Protein AF-0000000075639216 (afdb_homodimer)

InterPro domains:
  IPR004006 DhaK domain [PF02733] (11-321)
  IPR004006 DhaK domain [PS51481] (1-324)
  IPR004007 DhaL domain [PF02734] (394-577)
  IPR004007 DhaL domain [PS51480] (367-579)
  IPR004007 DhaL domain [SM01120] (393-579)
  IPR036117 DhaL domain superfamily [G3DSA:1.25.40.340] (364-582)
  IPR036117 DhaL domain superfamily [SSF101473] (355-580)
  IPR050861 Dihydroxyacetone Kinase (DAK) [PTHR28629] (5-580)

Structure (mmCIF, N/CA/C/O backbone):
data_AF-0000000075639216-model_v1
#
loop_
_entity.id
_entity.type
_entity.pdbx_description
1 polymer 'Triokinase/FMN cyclase'
#
loop_
_atom_site.group_PDB
_atom_site.id
_atom_site.type_symbol
_atom_site.label_atom_id
_atom_site.label_alt_id
_atom_site.label_comp_id
_atom_site.label_asym_id
_atom_site.label_entity_id
_atom_site.label_seq_id
_atom_site.pdbx_PDB_ins_code
_atom_site.Cartn_x
_atom_site.Cartn_y
_atom_site.Cartn_z
_atom_site.occupancy
_atom_site.B_iso_or_equiv
_atom_site.auth_seq_id
_atom_site.auth_comp_id
_atom_site.auth_asym_id
_atom_site.auth_atom_id
_atom_site.pdbx_PDB_model_num
ATOM 1 N N . MET A 1 1 ? -17.875 14.719 1.731 1 38.69 1 MET A N 1
ATOM 2 C CA . MET A 1 1 ? -16.609 14.016 1.899 1 38.69 1 MET A CA 1
ATOM 3 C C . MET A 1 1 ? -16.172 14.016 3.361 1 38.69 1 MET A C 1
ATOM 5 O O . MET A 1 1 ? -15.344 13.203 3.768 1 38.69 1 MET A O 1
ATOM 9 N N . ASN A 1 2 ? -16.75 15.125 4.25 1 48.31 2 ASN A N 1
ATOM 10 C CA . ASN A 1 2 ? -16.375 15.344 5.641 1 48.31 2 ASN A CA 1
ATOM 11 C C . ASN A 1 2 ? -16.734 14.141 6.508 1 48.31 2 ASN A C 1
ATOM 13 O O . ASN A 1 2 ? -15.953 13.727 7.363 1 48.31 2 ASN A O 1
ATOM 17 N N . SER A 1 3 ? -17.906 13.594 6.184 1 55.69 3 SER A N 1
ATOM 18 C CA . SER A 1 3 ? -18.453 12.523 6.996 1 55.69 3 SER A CA 1
ATOM 19 C C . SER A 1 3 ? -17.672 11.227 6.809 1 55.69 3 SER A C 1
ATOM 21 O O . SER A 1 3 ? -17.656 10.375 7.703 1 55.69 3 SER A O 1
ATOM 23 N N . ASN A 1 4 ? -16.703 11.352 5.93 1 82.25 4 ASN A N 1
ATOM 24 C CA . ASN A 1 4 ? -16.031 10.102 5.578 1 82.25 4 ASN A CA 1
ATOM 25 C C . ASN A 1 4 ? -14.742 9.914 6.363 1 82.25 4 ASN A C 1
ATOM 27 O O . ASN A 1 4 ? -14.352 8.781 6.66 1 82.25 4 ASN A O 1
ATOM 31 N N . VAL A 1 5 ? -14.305 11.078 7 1 89.56 5 VAL A N 1
ATOM 32 C CA . VAL A 1 5 ? -13.031 10.945 7.699 1 89.56 5 VAL A CA 1
ATOM 33 C C . VAL A 1 5 ? -13.258 10.305 9.07 1 89.56 5 VAL A C 1
ATOM 35 O O . VAL A 1 5 ? -12.523 9.391 9.461 1 89.56 5 VAL A O 1
ATOM 38 N N . ASN A 1 6 ? -14.336 10.742 9.734 1 90.69 6 ASN A N 1
ATOM 39 C CA . ASN A 1 6 ? -14.664 10.172 11.039 1 90.69 6 ASN A CA 1
ATOM 40 C C . ASN A 1 6 ? -14.945 8.68 10.945 1 90.69 6 ASN A C 1
ATOM 42 O O . ASN A 1 6 ? -14.492 7.902 11.789 1 90.69 6 ASN A O 1
ATOM 46 N N . ILE A 1 7 ? -15.664 8.305 9.953 1 92.69 7 ILE A N 1
ATOM 47 C CA . ILE A 1 7 ? -16 6.902 9.734 1 92.69 7 ILE A CA 1
ATOM 48 C C . ILE A 1 7 ? -14.734 6.109 9.422 1 92.69 7 ILE A C 1
ATOM 50 O O . ILE A 1 7 ? -14.555 4.996 9.922 1 92.69 7 ILE A O 1
ATOM 54 N N . ALA A 1 8 ? -13.898 6.707 8.609 1 94.75 8 ALA A N 1
ATOM 55 C CA . ALA A 1 8 ? -12.641 6.059 8.25 1 94.75 8 ALA A CA 1
ATOM 56 C C . ALA A 1 8 ? -11.773 5.824 9.484 1 94.75 8 ALA A C 1
ATOM 58 O O . ALA A 1 8 ? -11.156 4.766 9.625 1 94.75 8 ALA A O 1
ATOM 59 N N . LEU A 1 9 ? -11.695 6.812 10.344 1 96.56 9 LEU A N 1
ATOM 60 C CA . LEU A 1 9 ? -10.906 6.695 11.562 1 96.56 9 LEU A CA 1
ATOM 61 C C . LEU A 1 9 ? -11.477 5.621 12.484 1 96.56 9 LEU A C 1
ATOM 63 O O . LEU A 1 9 ? -10.727 4.887 13.125 1 96.56 9 LEU A O 1
ATOM 67 N N . SER A 1 10 ? -12.789 5.578 12.531 1 95.44 10 SER A N 1
ATOM 68 C CA . SER A 1 10 ? -13.453 4.539 13.312 1 95.44 10 SER A CA 1
ATOM 69 C C . SER A 1 10 ? -13.086 3.146 12.805 1 95.44 10 SER A C 1
ATOM 71 O O . SER A 1 10 ? -12.82 2.24 13.602 1 95.44 10 SER A O 1
ATOM 73 N N . GLY A 1 11 ? -13.094 3.012 11.508 1 96.25 11 GLY A N 1
ATOM 74 C CA . GLY A 1 11 ? -12.672 1.75 10.922 1 96.25 11 GLY A CA 1
ATOM 75 C C . GLY A 1 11 ? -11.211 1.424 11.195 1 96.25 11 GLY A C 1
ATOM 76 O O . GLY A 1 11 ? -10.875 0.274 11.484 1 96.25 11 GLY A O 1
ATOM 77 N N . PHE A 1 12 ? -10.375 2.42 11.164 1 96.75 12 PHE A N 1
ATOM 78 C CA . PHE A 1 12 ? -8.938 2.268 11.383 1 96.75 12 PHE A CA 1
ATOM 79 C C . PHE A 1 12 ? -8.664 1.716 12.773 1 96.75 12 PHE A C 1
ATOM 81 O O . PHE A 1 12 ? -7.859 0.793 12.93 1 96.75 12 PHE A O 1
ATOM 88 N N . ILE A 1 13 ? -9.289 2.182 13.781 1 95.62 13 ILE A N 1
ATOM 89 C CA . ILE A 1 13 ? -8.984 1.766 15.141 1 95.62 13 ILE A CA 1
ATOM 90 C C . ILE A 1 13 ? -9.539 0.368 15.398 1 95.62 13 ILE A C 1
ATOM 92 O O . ILE A 1 13 ? -9.07 -0.347 16.281 1 95.62 13 ILE A O 1
ATOM 96 N N . ARG A 1 14 ? -10.539 -0.029 14.641 1 94.44 14 ARG A N 1
ATOM 97 C CA . ARG A 1 14 ? -11.078 -1.377 14.789 1 94.44 14 ARG A CA 1
ATOM 98 C C . ARG A 1 14 ? -10.062 -2.426 14.352 1 94.44 14 ARG A C 1
ATOM 100 O O . ARG A 1 14 ? -10.047 -3.541 14.883 1 94.44 14 ARG A O 1
ATOM 107 N N . ALA A 1 15 ? -9.195 -2.029 13.469 1 94.25 15 ALA A N 1
ATOM 108 C CA . ALA A 1 15 ? -8.219 -2.967 12.93 1 94.25 15 ALA A CA 1
ATOM 109 C C . ALA A 1 15 ? -6.891 -2.867 13.68 1 94.25 15 ALA A C 1
ATOM 111 O O . ALA A 1 15 ? -5.98 -3.67 13.453 1 94.25 15 ALA A O 1
ATOM 112 N N . ASN A 1 16 ? -6.742 -1.916 14.508 1 94.88 16 ASN A N 1
ATOM 113 C CA . ASN A 1 16 ? -5.488 -1.68 15.219 1 94.88 16 ASN A CA 1
ATOM 114 C C . ASN A 1 16 ? -5.719 -1.421 16.703 1 94.88 16 ASN A C 1
ATOM 116 O O . ASN A 1 16 ? -6.41 -0.47 17.062 1 94.88 16 ASN A O 1
ATOM 120 N N . ASN A 1 17 ? -5.129 -2.191 17.562 1 94.5 17 ASN A N 1
ATOM 121 C CA . ASN A 1 17 ? -5.273 -2.047 19.016 1 94.5 17 ASN A CA 1
ATOM 122 C C . ASN A 1 17 ? -4.312 -1.003 19.578 1 94.5 17 ASN A C 1
ATOM 124 O O . ASN A 1 17 ? -3.367 -0.596 18.891 1 94.5 17 ASN A O 1
ATOM 128 N N . GLY A 1 18 ? -4.609 -0.509 20.75 1 94.38 18 GLY A N 1
ATOM 129 C CA . GLY A 1 18 ? -3.703 0.376 21.453 1 94.38 18 GLY A CA 1
ATOM 130 C C . GLY A 1 18 ? -3.934 1.843 21.141 1 94.38 18 GLY A C 1
ATOM 131 O O . GLY A 1 18 ? -3.078 2.686 21.422 1 94.38 18 GLY A O 1
ATOM 132 N N . LEU A 1 19 ? -5.051 2.186 20.547 1 96.19 19 LEU A N 1
ATOM 133 C CA . LEU A 1 19 ? -5.348 3.555 20.141 1 96.19 19 LEU A CA 1
ATOM 134 C C . LEU A 1 19 ? -6.672 4.023 20.734 1 96.19 19 LEU A C 1
ATOM 136 O O . LEU A 1 19 ? -7.484 3.205 21.172 1 96.19 19 LEU A O 1
ATOM 140 N N . ARG A 1 20 ? -6.84 5.266 20.844 1 95.12 20 ARG A N 1
ATOM 141 C CA . ARG A 1 20 ? -8.102 5.895 21.234 1 95.12 20 ARG A CA 1
ATOM 142 C C . ARG A 1 20 ? -8.508 6.969 20.234 1 95.12 20 ARG A C 1
ATOM 144 O O . ARG A 1 20 ? -7.711 7.855 19.906 1 95.12 20 ARG A O 1
ATOM 151 N N . LEU A 1 21 ? -9.703 6.875 19.75 1 96.19 21 LEU A N 1
ATOM 152 C CA . LEU A 1 21 ? -10.258 7.879 18.844 1 96.19 21 LEU A CA 1
ATOM 153 C C . LEU A 1 21 ? -11.094 8.891 19.625 1 96.19 21 LEU A C 1
ATOM 155 O O . LEU A 1 21 ? -12.055 8.523 20.297 1 96.19 21 LEU A O 1
ATOM 159 N N . ILE A 1 22 ? -10.688 10.102 19.547 1 92.38 22 ILE A N 1
ATOM 160 C CA . ILE A 1 22 ? -11.547 11.188 20.016 1 92.38 22 ILE A CA 1
ATOM 161 C C . ILE A 1 22 ? -12.539 11.578 18.922 1 92.38 22 ILE A C 1
ATOM 163 O O . ILE A 1 22 ? -12.234 12.422 18.078 1 92.38 22 ILE A O 1
ATOM 167 N N . GLN A 1 23 ? -13.68 11.031 18.953 1 81.69 23 GLN A N 1
ATOM 168 C CA . GLN A 1 23 ? -14.602 10.938 17.828 1 81.69 23 GLN A CA 1
ATOM 169 C C . GLN A 1 23 ? -15.031 12.32 17.344 1 81.69 23 GLN A C 1
ATOM 171 O O . GLN A 1 23 ? -15.172 12.547 16.141 1 81.69 23 GLN A O 1
ATOM 176 N N . ASP A 1 24 ? -15.211 13.312 18.188 1 82.12 24 ASP A N 1
ATOM 177 C CA . ASP A 1 24 ? -15.742 14.602 17.766 1 82.12 24 ASP A CA 1
ATOM 178 C C . ASP A 1 24 ? -14.617 15.547 17.359 1 82.12 24 ASP A C 1
ATOM 180 O O . ASP A 1 24 ? -14.859 16.719 17.031 1 82.12 24 ASP A O 1
ATOM 184 N N . ARG A 1 25 ? -13.438 15.078 17.344 1 87.12 25 ARG A N 1
ATOM 185 C CA . ARG A 1 25 ? -12.297 15.93 17 1 87.12 25 ARG A CA 1
ATOM 186 C C . ARG A 1 25 ? -11.438 15.289 15.914 1 87.12 25 ARG A C 1
ATOM 188 O O . ARG A 1 25 ? -10.453 15.875 15.469 1 87.12 25 ARG A O 1
ATOM 195 N N . ASN A 1 26 ? -11.711 14.07 15.492 1 91.19 26 ASN A N 1
ATOM 196 C CA . ASN A 1 26 ? -10.93 13.344 14.5 1 91.19 26 ASN A CA 1
ATOM 197 C C . ASN A 1 26 ? -9.461 13.258 14.898 1 91.19 26 ASN A C 1
ATOM 199 O O . ASN A 1 26 ? -8.578 13.602 14.102 1 91.19 26 ASN A O 1
ATOM 203 N N . CYS A 1 27 ? -9.219 12.875 16.078 1 94.69 27 CYS A N 1
ATOM 204 C CA . CYS A 1 27 ? -7.871 12.719 16.609 1 94.69 27 CYS A CA 1
ATOM 205 C C . CYS A 1 27 ? -7.656 11.305 17.141 1 94.69 27 CYS A C 1
ATOM 207 O O . CYS A 1 27 ? -8.562 10.719 17.734 1 94.69 27 CYS A O 1
ATOM 209 N N . ILE A 1 28 ? -6.57 10.719 16.844 1 96.69 28 ILE A N 1
ATOM 210 C CA . ILE A 1 28 ? -6.16 9.43 17.391 1 96.69 28 ILE A CA 1
ATOM 211 C C . ILE A 1 28 ? -4.996 9.633 18.359 1 96.69 28 ILE A C 1
ATOM 213 O O . ILE A 1 28 ? -4.027 10.328 18.047 1 96.69 28 ILE A O 1
ATOM 217 N N . VAL A 1 29 ? -5.109 9.117 19.562 1 96.12 29 VAL A N 1
ATOM 218 C CA . VAL A 1 29 ? -4.043 9.227 20.562 1 96.12 29 VAL A CA 1
ATOM 219 C C . VAL A 1 29 ? -3.68 7.84 21.078 1 96.12 29 VAL A C 1
ATOM 221 O O . VAL A 1 29 ? -4.391 6.867 20.812 1 96.12 29 VAL A O 1
ATOM 224 N N . ARG A 1 30 ? -2.547 7.738 21.734 1 94 30 ARG A N 1
ATOM 225 C CA . ARG A 1 30 ? -2.168 6.484 22.375 1 94 30 ARG A CA 1
ATOM 226 C C . ARG A 1 30 ? -3.17 6.102 23.469 1 94 30 ARG A C 1
ATOM 228 O O . ARG A 1 30 ? -3.689 6.965 24.172 1 94 30 ARG A O 1
ATOM 235 N N . HIS A 1 31 ? -3.414 4.781 23.5 1 86.56 31 HIS A N 1
ATOM 236 C CA . HIS A 1 31 ? -4.246 4.281 24.578 1 86.56 31 HIS A CA 1
ATOM 237 C C . HIS A 1 31 ? -3.463 4.207 25.891 1 86.56 31 HIS A C 1
ATOM 239 O O . HIS A 1 31 ? -2.498 3.449 26 1 86.56 31 HIS A O 1
ATOM 245 N N . THR A 1 32 ? -3.324 5.203 26.578 1 67.31 32 THR A N 1
ATOM 246 C CA . THR A 1 32 ? -2.582 5.117 27.844 1 67.31 32 THR A CA 1
ATOM 247 C C . THR A 1 32 ? -3.426 4.445 28.922 1 67.31 32 THR A C 1
ATOM 249 O O . THR A 1 32 ? -4.598 4.777 29.094 1 67.31 32 THR A O 1
ATOM 252 N N . ARG A 1 33 ? -3.18 3.145 29.25 1 52.66 33 ARG A N 1
ATOM 253 C CA . ARG A 1 33 ? -3.844 2.502 30.375 1 52.66 33 ARG A CA 1
ATOM 254 C C . ARG A 1 33 ? -3.877 3.428 31.594 1 52.66 33 ARG A C 1
ATOM 256 O O . ARG A 1 33 ? -2.949 4.211 31.812 1 52.66 33 ARG A O 1
ATOM 263 N N . SER A 1 34 ? -5.086 3.354 32.219 1 37.75 34 SER A N 1
ATOM 264 C CA . SER A 1 34 ? -5.289 3.918 33.531 1 37.75 34 SER A CA 1
ATOM 265 C C . SER A 1 34 ? -4.156 3.531 34.5 1 37.75 34 SER A C 1
ATOM 267 O O . SER A 1 34 ? -3.834 2.35 34.625 1 37.75 34 SER A O 1
ATOM 269 N N . GLY A 1 35 ? -3.131 4.32 34.625 1 41.62 35 GLY A N 1
ATOM 270 C CA . GLY A 1 35 ? -2.109 4.164 35.656 1 41.62 35 GLY A CA 1
ATOM 271 C C . GLY A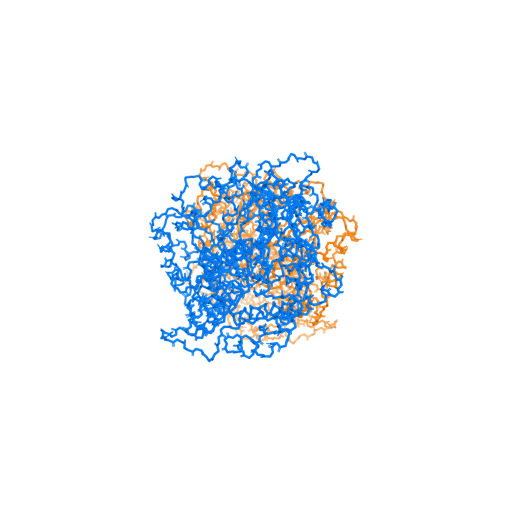 1 35 ? -0.698 4.238 35.125 1 41.62 35 GLY A C 1
ATOM 272 O O . GLY A 1 35 ? 0.271 4.031 35.844 1 41.62 35 GLY A O 1
ATOM 273 N N . SER A 1 36 ? -0.604 3.719 33.969 1 44.03 36 SER A N 1
ATOM 274 C CA . SER A 1 36 ? 0.793 3.742 33.531 1 44.03 36 SER A CA 1
ATOM 275 C C . SER A 1 36 ? 1.348 5.164 33.531 1 44.03 36 SER A C 1
ATOM 277 O O . SER A 1 36 ? 0.62 6.117 33.25 1 44.03 36 SER A O 1
ATOM 279 N N . SER A 1 37 ? 2.406 5.305 34.188 1 40.62 37 SER A N 1
ATOM 280 C CA . SER A 1 37 ? 3.188 6.484 34.562 1 40.62 37 SER A CA 1
ATOM 281 C C . SER A 1 37 ? 3.236 7.488 33.406 1 40.62 37 SER A C 1
ATOM 283 O O . SER A 1 37 ? 3.242 7.102 32.25 1 40.62 37 SER A O 1
ATOM 285 N N . ALA A 1 38 ? 2.891 8.727 33.719 1 46.41 38 ALA A N 1
ATOM 286 C CA . ALA A 1 38 ? 3.205 10.008 33.094 1 46.41 38 ALA A CA 1
ATOM 287 C C . ALA A 1 38 ? 4.422 9.883 32.188 1 46.41 38 ALA A C 1
ATOM 289 O O . ALA A 1 38 ? 5.527 9.602 32.656 1 46.41 38 ALA A O 1
ATOM 290 N N . THR A 1 39 ? 4.258 9.328 31.016 1 54.94 39 THR A N 1
ATOM 291 C CA . THR A 1 39 ? 5.449 9.297 30.172 1 54.94 39 THR A CA 1
ATOM 292 C C . THR A 1 39 ? 6.18 10.633 30.219 1 54.94 39 THR A C 1
ATOM 294 O O . THR A 1 39 ? 5.586 11.688 29.953 1 54.94 39 THR A O 1
ATOM 297 N N . THR A 1 40 ? 7.176 10.719 31.031 1 62.62 40 THR A N 1
ATOM 298 C CA . THR A 1 40 ? 8.016 11.875 31.312 1 62.62 40 THR A CA 1
ATOM 299 C C . THR A 1 40 ? 8.672 12.398 30.047 1 62.62 40 THR A C 1
ATOM 301 O O . THR A 1 40 ? 9.359 13.422 30.062 1 62.62 40 THR A O 1
ATOM 304 N N . GLY A 1 41 ? 8.211 11.938 28.906 1 86.25 41 GLY A N 1
ATOM 305 C CA . GLY A 1 41 ? 8.93 12.422 27.734 1 86.25 41 GLY A CA 1
ATOM 306 C C . GLY A 1 41 ? 8.133 13.414 26.906 1 86.25 41 GLY A C 1
ATOM 307 O O . GLY A 1 41 ? 6.973 13.695 27.219 1 86.25 41 GLY A O 1
ATOM 308 N N . VAL A 1 42 ? 8.828 14.148 26.141 1 97.31 42 VAL A N 1
ATOM 309 C CA . VAL A 1 42 ? 8.203 15.117 25.234 1 97.31 42 VAL A CA 1
ATOM 310 C C . VAL A 1 42 ? 7.082 14.438 24.453 1 97.31 42 VAL A C 1
ATOM 312 O O . VAL A 1 42 ? 7.266 13.344 23.922 1 97.31 42 VAL A O 1
ATOM 315 N N . LYS A 1 43 ? 5.879 15.016 24.531 1 97.56 43 LYS A N 1
ATOM 316 C CA . LYS A 1 43 ? 4.758 14.508 23.734 1 97.56 43 LYS A CA 1
ATOM 317 C C . LYS A 1 43 ? 4.836 14.984 22.297 1 97.56 43 LYS A C 1
ATOM 319 O O . LYS A 1 43 ? 4.906 16.188 22.047 1 97.56 43 LYS A O 1
ATOM 324 N N . LEU A 1 44 ? 4.824 14.055 21.375 1 98.38 44 LEU A N 1
ATOM 325 C CA . LEU A 1 44 ? 4.863 14.391 19.969 1 98.38 44 LEU A CA 1
ATOM 326 C C . LEU A 1 44 ? 3.471 14.312 19.344 1 98.38 44 LEU A C 1
ATOM 328 O O . LEU A 1 44 ? 2.787 13.297 19.469 1 98.38 44 LEU A O 1
ATOM 332 N N . ILE A 1 45 ? 3.051 15.391 18.719 1 98.5 45 ILE A N 1
ATOM 333 C CA . ILE A 1 45 ? 1.767 15.453 18.031 1 98.5 45 ILE A CA 1
ATOM 334 C C . ILE A 1 45 ? 1.976 15.898 16.594 1 98.5 45 ILE A C 1
ATOM 336 O O . ILE A 1 45 ? 2.77 16.797 16.328 1 98.5 45 ILE A O 1
ATOM 340 N N . SER A 1 46 ? 1.402 15.234 15.656 1 98.56 46 SER A N 1
ATOM 341 C CA . SER A 1 46 ? 1.394 15.633 14.258 1 98.56 46 SER A CA 1
ATOM 342 C C . SER A 1 46 ? -0.019 15.602 13.68 1 98.56 46 SER A C 1
ATOM 344 O O . SER A 1 46 ? -0.979 15.305 14.391 1 98.56 46 SER A O 1
ATOM 346 N N . GLY A 1 47 ? -0.126 15.992 12.461 1 96.75 47 GLY A N 1
ATOM 347 C CA . GLY A 1 47 ? -1.43 16.016 11.82 1 96.75 47 GLY A CA 1
ATOM 348 C C . GLY A 1 47 ? -1.433 16.766 10.5 1 96.75 47 GLY A C 1
ATOM 349 O O . GLY A 1 47 ? -0.4 17.281 10.078 1 96.75 47 GLY A O 1
ATOM 350 N N . GLY A 1 48 ? -2.535 16.812 9.914 1 93.44 48 GLY A N 1
ATOM 351 C CA . GLY A 1 48 ? -2.783 17.438 8.625 1 93.44 48 GLY A CA 1
ATOM 352 C C . GLY A 1 48 ? -4.043 16.938 7.949 1 93.44 48 GLY A C 1
ATOM 353 O O . GLY A 1 48 ? -4.887 16.297 8.594 1 93.44 48 GLY A O 1
ATOM 354 N N . GLY A 1 49 ? -4.137 17.359 6.77 1 90.94 49 GLY A N 1
ATOM 355 C CA . GLY A 1 49 ? -5.273 16.844 6.02 1 90.94 49 GLY A CA 1
ATOM 356 C C . GLY A 1 49 ? -5.285 15.328 5.898 1 90.94 49 GLY A C 1
ATOM 357 O O . GLY A 1 49 ? -4.227 14.703 5.867 1 90.94 49 GLY A O 1
ATOM 358 N N . SER A 1 50 ? -6.48 14.773 5.82 1 92.75 50 SER A N 1
ATOM 359 C CA . SER A 1 50 ? -6.613 13.344 5.543 1 92.75 50 SER A CA 1
ATOM 360 C C . SER A 1 50 ? -6.316 13.039 4.078 1 92.75 50 SER A C 1
ATOM 362 O O . SER A 1 50 ? -6.277 13.945 3.242 1 92.75 50 SER A O 1
ATOM 364 N N . GLY A 1 51 ? -6.078 11.805 3.766 1 92.75 51 GLY A N 1
ATOM 365 C CA . GLY A 1 51 ? -5.762 11.391 2.406 1 92.75 51 GLY A CA 1
ATOM 366 C C . GLY A 1 51 ? -4.293 11.07 2.207 1 92.75 51 GLY A C 1
ATOM 367 O O . GLY A 1 51 ? -3.865 10.75 1.095 1 92.75 51 GLY A O 1
ATOM 368 N N . HIS A 1 52 ? -3.549 11.117 3.297 1 95.56 52 HIS A N 1
ATOM 369 C CA . HIS A 1 52 ? -2.113 10.859 3.232 1 95.56 52 HIS A CA 1
ATOM 370 C C . HIS A 1 52 ? -1.732 9.641 4.066 1 95.56 52 HIS A C 1
ATOM 372 O O . HIS A 1 52 ? -0.558 9.445 4.387 1 95.56 52 HIS A O 1
ATOM 378 N N . GLU A 1 53 ? -2.727 8.836 4.496 1 95 53 GLU A N 1
ATOM 379 C CA . GLU A 1 53 ? -2.494 7.664 5.332 1 95 53 GLU A CA 1
ATOM 380 C C . GLU A 1 53 ? -1.467 6.73 4.699 1 95 53 GLU A C 1
ATOM 382 O O . GLU A 1 53 ? -1.472 6.527 3.484 1 95 53 GLU A O 1
ATOM 387 N N . PRO A 1 54 ? -0.568 6.215 5.527 1 95.38 54 PRO A N 1
ATOM 388 C CA . PRO A 1 54 ? -0.757 6.066 6.973 1 95.38 54 PRO A CA 1
ATOM 389 C C . PRO A 1 54 ? -0.391 7.328 7.746 1 95.38 54 PRO A C 1
ATOM 391 O O . PRO A 1 54 ? -0.636 7.41 8.953 1 95.38 54 PRO A O 1
ATOM 394 N N . ALA A 1 55 ? 0.208 8.344 7.086 1 93.62 55 ALA A N 1
ATOM 395 C CA . ALA A 1 55 ? 0.465 9.602 7.781 1 93.62 55 ALA A CA 1
ATOM 396 C C . ALA A 1 55 ? -0.84 10.281 8.18 1 93.62 55 ALA A C 1
ATOM 398 O O . ALA A 1 55 ? -1.744 10.43 7.352 1 93.62 55 ALA A O 1
ATOM 399 N N . HIS A 1 56 ? -1.145 10.609 9.43 1 95.62 56 HIS A N 1
ATOM 400 C CA . HIS A 1 56 ? -0.182 10.508 10.523 1 95.62 56 HIS A CA 1
ATOM 401 C C . HIS A 1 56 ? -0.632 9.477 11.555 1 95.62 56 HIS A C 1
ATOM 403 O O . HIS A 1 56 ? 0.159 9.055 12.406 1 95.62 56 HIS A O 1
ATOM 409 N N . ILE A 1 57 ? -1.883 9.047 11.328 1 96.88 57 ILE A N 1
ATOM 410 C CA . ILE A 1 57 ? -2.525 8.219 12.344 1 96.88 57 ILE A CA 1
ATOM 411 C C . ILE A 1 57 ? -1.817 6.867 12.43 1 96.88 57 ILE A C 1
ATOM 413 O O . ILE A 1 57 ? -1.773 6.25 13.5 1 96.88 57 ILE A O 1
ATOM 417 N N . GLY A 1 58 ? -1.206 6.453 11.398 1 97.31 58 GLY A N 1
ATOM 418 C CA . GLY A 1 58 ? -0.495 5.188 11.391 1 97.31 58 GLY A CA 1
ATOM 419 C C . GLY A 1 58 ? 0.778 5.207 12.211 1 97.31 58 GLY A C 1
ATOM 420 O O . GLY A 1 58 ? 1.345 4.156 12.516 1 97.31 58 GLY A O 1
ATOM 421 N N . TYR A 1 59 ? 1.214 6.379 12.594 1 98 59 TYR A N 1
ATOM 422 C CA . TYR A 1 59 ? 2.477 6.523 13.305 1 98 59 TYR A CA 1
ATOM 423 C C . TYR A 1 59 ? 2.238 6.859 14.773 1 98 59 TYR A C 1
ATOM 425 O O . TYR A 1 59 ? 3.164 7.254 15.484 1 98 59 TYR A O 1
ATOM 433 N N . VAL A 1 60 ? 0.995 6.723 15.25 1 97.5 60 VAL A N 1
ATOM 434 C CA . VAL A 1 60 ? 0.677 6.926 16.656 1 97.5 60 VAL A CA 1
ATOM 435 C C . VAL A 1 60 ? 0.988 5.656 17.453 1 97.5 60 VAL A C 1
ATOM 437 O O . VAL A 1 60 ? 0.494 4.574 17.109 1 97.5 60 VAL A O 1
ATOM 440 N N . GLY A 1 61 ? 1.756 5.773 18.406 1 95.5 61 G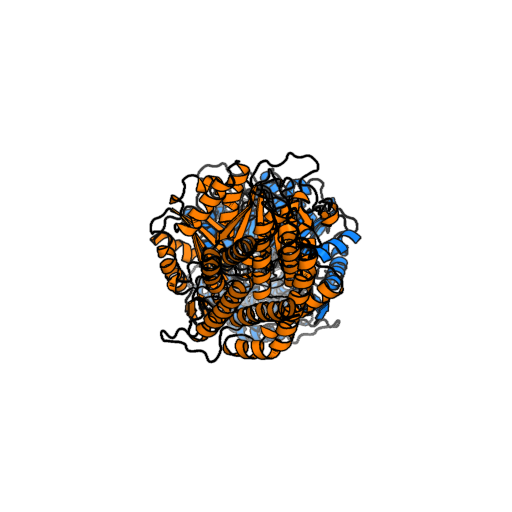LY A N 1
ATOM 441 C CA . GLY A 1 61 ? 2.174 4.672 19.266 1 95.5 61 GLY A CA 1
ATOM 442 C C . GLY A 1 61 ? 3.557 4.867 19.859 1 95.5 61 GLY A C 1
ATOM 443 O O . GLY A 1 61 ? 4.242 5.84 19.531 1 95.5 61 GLY A O 1
ATOM 444 N N . ARG A 1 62 ? 3.998 3.953 20.672 1 94.19 62 ARG A N 1
ATOM 445 C CA . ARG A 1 62 ? 5.289 4.043 21.344 1 94.19 62 ARG A CA 1
ATOM 446 C C . ARG A 1 62 ? 6.43 4.137 20.328 1 94.19 62 ARG A C 1
ATOM 448 O O . ARG A 1 62 ? 6.473 3.373 19.359 1 94.19 62 ARG A O 1
ATOM 455 N N . GLY A 1 63 ? 7.27 5.125 20.547 1 95.56 63 GLY A N 1
ATOM 456 C CA . GLY A 1 63 ? 8.453 5.289 19.719 1 95.56 63 GLY A CA 1
ATOM 457 C C . GLY A 1 63 ? 8.266 6.305 18.609 1 95.56 63 GLY A C 1
ATOM 458 O O . GLY A 1 63 ? 9.234 6.699 17.953 1 95.56 63 GLY A O 1
ATOM 459 N N . MET A 1 64 ? 7.008 6.746 18.391 1 97.19 64 MET A N 1
ATOM 460 C CA . MET A 1 64 ? 6.746 7.77 17.375 1 97.19 64 MET A CA 1
ATOM 461 C C . MET A 1 64 ? 5.777 8.82 17.906 1 97.19 64 MET A C 1
ATOM 463 O O . MET A 1 64 ? 6.082 9.516 18.875 1 97.19 64 MET A O 1
ATOM 467 N N . LEU A 1 65 ? 4.535 8.883 17.484 1 97.94 65 LEU A N 1
ATOM 468 C CA . LEU A 1 65 ? 3.646 9.977 17.859 1 97.94 65 LEU A CA 1
ATOM 469 C C . LEU A 1 65 ? 2.805 9.594 19.078 1 97.94 65 LEU A C 1
ATOM 471 O O . LEU A 1 65 ? 2.459 8.422 19.25 1 97.94 65 LEU A O 1
ATOM 475 N N . HIS A 1 66 ? 2.516 10.586 19.906 1 97.19 66 HIS A N 1
ATOM 476 C CA . HIS A 1 66 ? 1.56 10.438 21 1 97.19 66 HIS A CA 1
ATOM 477 C C . HIS A 1 66 ? 0.135 10.711 20.531 1 97.19 66 HIS A C 1
ATOM 479 O O . HIS A 1 66 ? -0.825 10.211 21.109 1 97.19 66 HIS A O 1
ATOM 485 N N . GLY A 1 67 ? 0.026 11.5 19.516 1 97.44 67 GLY A N 1
ATOM 486 C CA . GLY A 1 67 ? -1.271 11.812 18.938 1 97.44 67 GLY A CA 1
ATOM 487 C C . GLY A 1 67 ? -1.183 12.344 17.516 1 97.44 67 GLY A C 1
ATOM 488 O O . GLY A 1 67 ? -0.141 12.859 17.109 1 97.44 67 GLY A O 1
ATOM 489 N N . ALA A 1 68 ? -2.26 12.195 16.75 1 98.25 68 ALA A N 1
ATOM 490 C CA . ALA A 1 68 ? -2.398 12.711 15.391 1 98.25 68 ALA A CA 1
ATOM 491 C C . ALA A 1 68 ? -3.789 13.289 15.164 1 98.25 68 ALA A C 1
ATOM 493 O O . ALA A 1 68 ? -4.793 12.688 15.539 1 98.25 68 ALA A O 1
ATOM 494 N N . VAL A 1 69 ? -3.832 14.477 14.625 1 97.06 69 VAL A N 1
ATOM 495 C CA . VAL A 1 69 ? -5.09 15.164 14.359 1 97.06 69 VAL A CA 1
ATOM 496 C C . VAL A 1 69 ? -5.352 15.211 12.859 1 97.06 69 VAL A C 1
ATOM 498 O O . VAL A 1 69 ? -4.461 15.547 12.07 1 97.06 69 VAL A O 1
ATOM 501 N N . CYS A 1 70 ? -6.566 14.875 12.508 1 94.88 70 CYS A N 1
ATOM 502 C CA . CYS A 1 70 ? -6.898 14.773 11.086 1 94.88 70 CYS A CA 1
ATOM 503 C C . CYS A 1 70 ? -7.93 15.82 10.695 1 94.88 70 CYS A C 1
ATOM 505 O O . CYS A 1 70 ? -8.984 15.93 11.32 1 94.88 70 CYS A O 1
ATOM 507 N N . GLY A 1 71 ? -7.594 16.594 9.68 1 90.62 71 GLY A N 1
ATOM 508 C CA . GLY A 1 71 ? -8.609 17.406 9.023 1 90.62 71 GLY A CA 1
ATOM 509 C C . GLY A 1 71 ? -9.375 16.656 7.945 1 90.62 71 GLY A C 1
ATOM 510 O O . GLY A 1 71 ? -9.227 15.438 7.812 1 90.62 71 GLY A O 1
ATOM 511 N N . ASP A 1 72 ? -10.242 17.359 7.273 1 86.62 72 ASP A N 1
ATOM 512 C CA . ASP A 1 72 ? -10.898 16.766 6.109 1 86.62 72 ASP A CA 1
ATOM 513 C C . ASP A 1 72 ? -9.891 16.453 5.012 1 86.62 72 ASP A C 1
ATOM 515 O O . ASP A 1 72 ? -8.719 16.812 5.113 1 86.62 72 ASP A O 1
ATOM 519 N N . VAL A 1 73 ? -10.344 15.781 3.992 1 86.44 73 VAL A N 1
ATOM 520 C CA . VAL A 1 73 ? -9.438 15.367 2.922 1 86.44 73 VAL A CA 1
ATOM 521 C C . VAL A 1 73 ? -8.766 16.594 2.312 1 86.44 73 VAL A C 1
ATOM 523 O O . VAL A 1 73 ? -9.438 17.484 1.792 1 86.44 73 VAL A O 1
ATOM 526 N N . PHE A 1 74 ? -7.469 16.703 2.426 1 81.31 74 PHE A N 1
ATOM 527 C CA . PHE A 1 74 ? -6.594 17.734 1.87 1 81.31 74 PHE A CA 1
ATOM 528 C C . PHE A 1 74 ? -6.867 19.078 2.518 1 81.31 74 PHE A C 1
ATOM 530 O O . PHE A 1 74 ? -6.594 20.125 1.923 1 81.31 74 PHE A O 1
ATOM 537 N N . ALA A 1 75 ? -7.441 19.016 3.758 1 81.94 75 ALA A N 1
ATOM 538 C CA . ALA A 1 75 ? -7.695 20.234 4.52 1 81.94 75 ALA A CA 1
ATOM 539 C C . ALA A 1 75 ? -7.117 20.125 5.926 1 81.94 75 ALA A C 1
ATOM 541 O O . ALA A 1 75 ? -7.195 19.078 6.566 1 81.94 75 ALA A O 1
ATOM 542 N N . ALA A 1 76 ? -6.637 21.203 6.398 1 87.88 76 ALA A N 1
ATOM 543 C CA . ALA A 1 76 ? -5.992 21.234 7.711 1 87.88 76 ALA A CA 1
ATOM 544 C C . ALA A 1 76 ? -7 20.953 8.82 1 87.88 76 ALA A C 1
ATOM 546 O O . ALA A 1 76 ? -8.172 21.312 8.703 1 87.88 76 ALA A O 1
ATOM 547 N N . PRO A 1 77 ? -6.574 20.328 9.906 1 91.06 77 PRO A N 1
ATOM 548 C CA . PRO A 1 77 ? -7.445 20.188 11.078 1 91.06 77 PRO A CA 1
ATOM 549 C C . PRO A 1 77 ? -7.738 21.531 11.75 1 91.06 77 PRO A C 1
ATOM 551 O O . PRO A 1 77 ? -6.977 22.484 11.578 1 91.06 77 PRO A O 1
ATOM 554 N N . SER A 1 78 ? -8.812 21.594 12.461 1 85.12 78 SER A N 1
ATOM 555 C CA . SER A 1 78 ? -9.172 22.828 13.148 1 85.12 78 SER A CA 1
ATOM 556 C C . SER A 1 78 ? -8.273 23.078 14.352 1 85.12 78 SER A C 1
ATOM 558 O O . SER A 1 78 ? -7.754 22.125 14.945 1 85.12 78 SER A O 1
ATOM 560 N N . ALA A 1 79 ? -8.102 24.312 14.727 1 90.38 79 ALA A N 1
ATOM 561 C CA . ALA A 1 79 ? -7.301 24.672 15.898 1 90.38 79 ALA A CA 1
ATOM 562 C C . ALA A 1 79 ? -7.875 24.047 17.156 1 90.38 79 ALA A C 1
ATOM 564 O O . ALA A 1 79 ? -7.129 23.656 18.062 1 90.38 79 ALA A O 1
ATOM 565 N N . THR A 1 80 ? -9.203 23.953 17.188 1 86.19 80 THR A N 1
ATOM 566 C CA . THR A 1 80 ? -9.883 23.359 18.344 1 86.19 80 THR A CA 1
ATOM 567 C C . THR A 1 80 ? -9.508 21.891 18.484 1 86.19 80 THR A C 1
ATOM 569 O O . THR A 1 80 ? -9.211 21.422 19.594 1 86.19 80 THR A O 1
ATOM 572 N N . ALA A 1 81 ? -9.555 21.188 17.359 1 90.62 81 ALA A N 1
ATOM 573 C CA . ALA A 1 81 ? -9.211 19.766 17.391 1 90.62 81 ALA A CA 1
ATOM 574 C C . ALA A 1 81 ? -7.754 19.562 17.797 1 90.62 81 ALA A C 1
ATOM 576 O O . ALA A 1 81 ? -7.434 18.641 18.547 1 90.62 81 ALA A O 1
ATOM 577 N N . ILE A 1 82 ? -6.895 20.406 17.297 1 95.56 82 ILE A N 1
ATOM 578 C CA . ILE A 1 82 ? -5.477 20.344 17.625 1 95.56 82 ILE A CA 1
ATOM 579 C C . ILE A 1 82 ? -5.281 20.594 19.125 1 95.56 82 ILE A C 1
ATOM 581 O O . ILE A 1 82 ? -4.551 19.859 19.797 1 95.56 82 ILE A O 1
ATOM 585 N N . LEU A 1 83 ? -5.918 21.641 19.625 1 92.75 83 LEU A N 1
ATOM 586 C CA . LEU A 1 83 ? -5.824 22 21.031 1 92.75 83 LEU A CA 1
ATOM 587 C C . LEU A 1 83 ? -6.352 20.859 21.906 1 92.75 83 LEU A C 1
ATOM 589 O O . LEU A 1 83 ? -5.746 20.531 22.938 1 92.75 83 LEU A O 1
ATOM 593 N N . ASP A 1 84 ? -7.453 20.328 21.516 1 91.31 84 ASP A N 1
ATOM 594 C CA . ASP A 1 84 ? -8.055 19.25 22.297 1 91.31 84 ASP A CA 1
ATOM 595 C C . ASP A 1 84 ? -7.164 18.016 22.281 1 91.31 84 ASP A C 1
ATOM 597 O O . ASP A 1 84 ? -7.078 17.297 23.281 1 91.31 84 ASP A O 1
ATOM 601 N N . CYS A 1 85 ? -6.543 17.734 21.156 1 94.5 85 CYS A N 1
ATOM 602 C CA . CYS A 1 85 ? -5.574 16.641 21.094 1 94.5 85 CYS A CA 1
ATOM 603 C C . CYS A 1 85 ? -4.422 16.891 22.062 1 94.5 85 CYS A C 1
ATOM 605 O O . CYS A 1 85 ? -4.035 15.992 22.812 1 94.5 85 CYS A O 1
ATOM 607 N N . LEU A 1 86 ? -3.877 18.094 22.047 1 95.5 86 LEU A N 1
ATOM 608 C CA . LEU A 1 86 ? -2.793 18.484 22.953 1 95.5 86 LEU A CA 1
ATOM 609 C C . LEU A 1 86 ? -3.193 18.266 24.406 1 95.5 86 LEU A C 1
ATOM 611 O O . LEU A 1 86 ? -2.443 17.672 25.188 1 95.5 86 LEU A O 1
ATOM 615 N N . ARG A 1 87 ? -4.379 18.672 24.75 1 92 87 ARG A N 1
ATOM 616 C CA . ARG A 1 87 ? -4.852 18.594 26.141 1 92 87 ARG A CA 1
ATOM 617 C C . ARG A 1 87 ? -5.109 17.156 26.547 1 92 87 ARG A C 1
ATOM 619 O O . ARG A 1 87 ? -5.07 16.828 27.734 1 92 87 ARG A O 1
ATOM 626 N N . THR A 1 88 ? -5.391 16.328 25.562 1 91.62 88 THR A N 1
ATOM 627 C CA . THR A 1 88 ? -5.629 14.922 25.844 1 91.62 88 THR A CA 1
ATOM 628 C C . THR A 1 88 ? -4.312 14.195 26.109 1 91.62 88 THR A C 1
ATOM 630 O O . THR A 1 88 ? -4.238 13.352 27.016 1 91.62 88 THR A O 1
ATOM 633 N N . VAL A 1 89 ? -3.295 14.555 25.359 1 93 89 VAL A N 1
ATOM 634 C CA . VAL A 1 89 ? -2.031 13.828 25.438 1 93 89 VAL A CA 1
ATOM 635 C C . VAL A 1 89 ? -1.154 14.414 26.531 1 93 89 VAL A C 1
ATOM 637 O O . VAL A 1 89 ? -0.325 13.711 27.125 1 93 89 VAL A O 1
ATOM 640 N N . ALA A 1 90 ? -1.237 15.68 26.734 1 92.69 90 ALA A N 1
ATOM 641 C CA . ALA A 1 90 ? -0.494 16.406 27.766 1 92.69 90 ALA A CA 1
ATOM 642 C C . ALA A 1 90 ? -1.428 16.922 28.844 1 92.69 90 ALA A C 1
ATOM 644 O O . ALA A 1 90 ? -1.958 18.031 28.75 1 92.69 90 ALA A O 1
ATOM 645 N N . THR A 1 91 ? -1.482 16.266 29.922 1 88.12 91 THR A N 1
ATOM 646 C CA . THR A 1 91 ? -2.51 16.547 30.922 1 88.12 91 THR A CA 1
ATOM 647 C C . THR A 1 91 ? -1.988 17.5 31.984 1 88.12 91 THR A C 1
ATOM 649 O O . THR A 1 91 ? -2.758 18.016 32.812 1 88.12 91 THR A O 1
ATOM 652 N N . ASP A 1 92 ? -0.676 17.75 31.969 1 88.62 92 ASP A N 1
ATOM 653 C CA . ASP A 1 92 ? -0.074 18.688 32.906 1 88.62 92 ASP A CA 1
ATOM 654 C C . ASP A 1 92 ? 0.457 19.922 32.188 1 88.62 92 ASP A C 1
ATOM 656 O O . ASP A 1 92 ? 1.628 19.969 31.797 1 88.62 92 ASP A O 1
ATOM 660 N N . PRO A 1 93 ? -0.281 20.969 32.062 1 87.5 93 PRO A N 1
ATOM 661 C CA . PRO A 1 93 ? 0.108 22.156 31.312 1 87.5 93 PRO A CA 1
ATOM 662 C C . PRO A 1 93 ? 1.414 22.766 31.812 1 87.5 93 PRO A C 1
ATOM 664 O O . PRO A 1 93 ? 2.166 23.359 31.031 1 87.5 93 PRO A O 1
ATOM 667 N N . GLY A 1 94 ? 1.617 22.719 33.094 1 86.38 94 GLY A N 1
ATOM 668 C CA . GLY A 1 94 ? 2.82 23.312 33.625 1 86.38 94 GLY A CA 1
ATOM 669 C C . GLY A 1 94 ? 4.047 22.438 33.5 1 86.38 94 GLY A C 1
ATOM 670 O O . GLY A 1 94 ? 5.176 22.938 33.469 1 86.38 94 GLY A O 1
ATOM 671 N N . GLY A 1 95 ? 3.842 21.172 33.375 1 89.44 95 GLY A N 1
ATOM 672 C CA . GLY A 1 95 ? 4.961 20.25 33.406 1 89.44 95 GLY A CA 1
ATOM 673 C C . GLY A 1 95 ? 5.227 19.547 32.094 1 89.44 95 GLY A C 1
ATOM 674 O O . GLY A 1 95 ? 6.363 19.188 31.797 1 89.44 95 GLY A O 1
ATOM 675 N N . ASP A 1 96 ? 4.273 19.359 31.297 1 92.88 96 ASP A N 1
ATOM 676 C CA . ASP A 1 96 ? 4.414 18.594 30.062 1 92.88 96 ASP A CA 1
ATOM 677 C C . ASP A 1 96 ? 5.062 19.438 28.969 1 92.88 96 ASP A C 1
ATOM 679 O O . ASP A 1 96 ? 4.855 20.656 28.906 1 92.88 96 ASP A O 1
ATOM 683 N N . SER A 1 97 ? 5.891 18.812 28.203 1 97.06 97 SER A N 1
ATOM 684 C CA . SER A 1 97 ? 6.469 19.391 27 1 97.06 97 SER A CA 1
ATOM 685 C C . SER A 1 97 ? 5.848 18.781 25.75 1 97.06 97 SER A C 1
ATOM 687 O O . SER A 1 97 ? 5.668 17.562 25.672 1 97.06 97 SER A O 1
ATOM 689 N N . VAL A 1 98 ? 5.473 19.688 24.828 1 97.88 98 VAL A N 1
ATOM 690 C CA . VAL A 1 98 ? 4.805 19.219 23.625 1 97.88 98 VAL A CA 1
ATOM 691 C C . VAL A 1 98 ? 5.531 19.734 22.375 1 97.88 98 VAL A C 1
ATOM 693 O O . VAL A 1 98 ? 5.891 20.922 22.312 1 97.88 98 VAL A O 1
ATOM 696 N N . LEU A 1 99 ? 5.82 18.875 21.438 1 98.69 99 LEU A N 1
ATOM 697 C CA . LEU A 1 99 ? 6.363 19.266 20.141 1 98.69 99 LEU A CA 1
ATOM 698 C C . LEU A 1 99 ? 5.398 18.906 19.016 1 98.69 99 LEU A C 1
ATOM 700 O O . LEU A 1 99 ? 5.066 17.734 18.828 1 98.69 99 LEU A O 1
ATOM 704 N N . PHE A 1 100 ? 4.914 19.969 18.344 1 98.62 100 PHE A N 1
ATOM 705 C CA . PHE A 1 100 ? 4.168 19.75 17.109 1 98.62 100 PHE A CA 1
ATOM 706 C C . PHE A 1 100 ? 5.117 19.531 15.945 1 98.62 100 PHE A C 1
ATOM 708 O O . PHE A 1 100 ? 6.004 20.344 15.688 1 98.62 100 PHE A O 1
ATOM 715 N N . VAL A 1 101 ? 5.004 18.406 15.266 1 98.62 101 VAL A N 1
ATOM 716 C CA . VAL A 1 101 ? 5.715 18.172 14.008 1 98.62 101 VAL A CA 1
ATOM 717 C C . VAL A 1 101 ? 4.754 18.312 12.836 1 98.62 101 VAL A C 1
ATOM 719 O O . VAL A 1 101 ? 3.947 17.422 12.57 1 98.62 101 VAL A O 1
ATOM 722 N N . VAL A 1 102 ? 4.906 19.406 12.078 1 97.38 102 VAL A N 1
ATOM 723 C CA . VAL A 1 102 ? 3.879 19.797 11.117 1 97.38 102 VAL A CA 1
ATOM 724 C C . VAL A 1 102 ? 4.508 20 9.742 1 97.38 102 VAL A C 1
ATOM 726 O O . VAL A 1 102 ? 5.598 20.562 9.625 1 97.38 102 VAL A O 1
ATOM 729 N N . ASN A 1 103 ? 3.865 19.391 8.734 1 95.19 103 ASN A N 1
ATOM 730 C CA . ASN A 1 103 ? 4.293 19.719 7.375 1 95.19 103 ASN A CA 1
ATOM 731 C C . ASN A 1 103 ? 3.979 21.172 7.02 1 95.19 103 ASN A C 1
ATOM 733 O O . ASN A 1 103 ? 2.91 21.672 7.363 1 95.19 103 ASN A O 1
ATOM 737 N N . ASN A 1 104 ? 4.863 21.766 6.328 1 91.5 104 ASN A N 1
ATOM 738 C CA . ASN A 1 104 ? 4.707 23.188 6.02 1 91.5 104 ASN A CA 1
ATOM 739 C C . ASN A 1 104 ? 3.68 23.406 4.914 1 91.5 104 ASN A C 1
ATOM 741 O O . ASN A 1 104 ? 4.043 23.562 3.746 1 91.5 104 ASN A O 1
ATOM 745 N N . TYR A 1 105 ? 2.527 23.453 5.285 1 86.38 105 TYR A N 1
ATOM 746 C CA . TYR A 1 105 ? 1.389 23.922 4.504 1 86.38 105 TYR A CA 1
ATOM 747 C C . TYR A 1 105 ? 0.657 25.047 5.227 1 86.38 105 TYR A C 1
ATOM 749 O O . TYR A 1 105 ? 0.491 25 6.449 1 86.38 105 TYR A O 1
ATOM 757 N N . THR A 1 106 ? 0.278 26 4.535 1 82.62 106 THR A N 1
ATOM 758 C CA . THR A 1 106 ? -0.208 27.234 5.125 1 82.62 106 THR A CA 1
ATOM 759 C C . THR A 1 106 ? -1.331 26.969 6.121 1 82.62 106 THR A C 1
ATOM 761 O O . THR A 1 106 ? -1.292 27.438 7.254 1 82.62 106 THR A O 1
ATOM 764 N N . GLY A 1 107 ? -2.334 26.188 5.707 1 82.94 107 GLY A N 1
ATOM 765 C CA . GLY A 1 107 ? -3.447 25.875 6.594 1 82.94 107 GLY A CA 1
ATOM 766 C C . GLY A 1 107 ? -3.02 25.172 7.863 1 82.94 107 GLY A C 1
ATOM 767 O O . GLY A 1 107 ? -3.502 25.484 8.953 1 82.94 107 GLY A O 1
ATOM 768 N N . ASP A 1 108 ? -2.162 24.266 7.73 1 90.62 108 ASP A N 1
ATOM 769 C CA . ASP A 1 108 ? -1.658 23.531 8.883 1 90.62 108 ASP A CA 1
ATOM 770 C C . ASP A 1 108 ? -0.873 24.438 9.82 1 90.62 108 ASP A C 1
ATOM 772 O O . ASP A 1 108 ? -1.095 24.422 11.031 1 90.62 108 ASP A O 1
ATOM 776 N N . ARG A 1 109 ? 0.002 25.188 9.25 1 91.56 109 ARG A N 1
ATOM 777 C CA . ARG A 1 109 ? 0.845 26.078 10.031 1 91.56 109 ARG A CA 1
ATOM 778 C C . ARG A 1 109 ? 0.001 27.062 10.836 1 91.56 109 ARG A C 1
ATOM 780 O O . ARG A 1 109 ? 0.255 27.281 12.023 1 91.56 109 ARG A O 1
ATOM 787 N N . LEU A 1 110 ? -0.96 27.609 10.219 1 88.62 110 LEU A N 1
ATOM 788 C CA . LEU A 1 110 ? -1.797 28.609 10.867 1 88.62 110 LEU A CA 1
ATOM 789 C C . LEU A 1 110 ? -2.645 27.984 11.969 1 88.62 110 LEU A C 1
ATOM 791 O O . LEU A 1 110 ? -2.732 28.531 13.078 1 88.62 110 LEU A O 1
ATOM 795 N N . ASN A 1 111 ? -3.258 26.859 11.703 1 90.81 111 ASN A N 1
ATOM 796 C CA . ASN A 1 111 ? -4.156 26.25 12.672 1 90.81 111 ASN A CA 1
ATOM 797 C C . ASN A 1 111 ? -3.385 25.656 13.852 1 90.81 111 ASN A C 1
ATOM 799 O O . ASN A 1 111 ? -3.838 25.719 14.992 1 90.81 111 ASN A O 1
ATOM 803 N N . PHE A 1 112 ? -2.289 25.062 13.602 1 95 112 PHE A N 1
ATOM 804 C CA . PHE A 1 112 ? -1.45 24.594 14.703 1 95 112 PHE A CA 1
ATOM 805 C C . PHE A 1 112 ? -0.904 25.766 15.508 1 95 112 PHE A C 1
ATOM 807 O O . PHE A 1 112 ? -0.762 25.672 16.734 1 95 112 PHE A O 1
ATOM 814 N N . GLY A 1 113 ? -0.536 26.828 14.805 1 92.75 113 GLY A N 1
ATOM 815 C CA . GLY A 1 113 ? -0.108 28.047 15.484 1 92.75 113 GLY A CA 1
ATOM 816 C C . GLY A 1 113 ? -1.164 28.609 16.422 1 92.75 113 GLY A C 1
ATOM 817 O O . GLY A 1 113 ? -0.867 28.953 17.562 1 92.75 113 GLY A O 1
ATOM 818 N N . LEU A 1 114 ? -2.35 28.703 15.891 1 90.12 114 LEU A N 1
ATOM 819 C CA . LEU A 1 114 ? -3.457 29.203 16.703 1 90.12 114 LEU A CA 1
ATOM 820 C C . LEU A 1 114 ? -3.691 28.312 17.906 1 90.12 114 LEU A C 1
ATOM 822 O O . LEU A 1 114 ? -3.918 28.812 19.016 1 90.12 114 LEU A O 1
ATOM 826 N N . ALA A 1 115 ? -3.65 27.047 17.703 1 93.06 115 ALA A N 1
ATOM 827 C CA . ALA A 1 115 ? -3.812 26.094 18.797 1 93.06 115 ALA A CA 1
ATOM 828 C C . ALA A 1 115 ? -2.732 26.297 19.859 1 93.06 115 ALA A C 1
ATOM 830 O O . ALA A 1 115 ? -3.006 26.203 21.047 1 93.06 115 ALA A O 1
ATOM 831 N N . MET A 1 116 ? -1.559 26.516 19.438 1 93.56 116 MET A N 1
ATOM 832 C CA . MET A 1 116 ? -0.437 26.719 20.344 1 93.56 116 MET A CA 1
ATOM 833 C C . MET A 1 116 ? -0.643 27.984 21.188 1 93.56 116 MET A C 1
ATOM 835 O O . MET A 1 116 ? -0.425 27.969 22.406 1 93.56 116 MET A O 1
ATOM 839 N N . GLU A 1 117 ? -1.049 29.062 20.562 1 89.19 117 GLU A N 1
ATOM 840 C CA . GLU A 1 117 ? -1.291 30.312 21.266 1 89.19 117 GLU A CA 1
ATOM 841 C C . GLU A 1 117 ? -2.43 30.156 22.281 1 89.19 117 GLU A C 1
ATOM 843 O O . GLU A 1 117 ? -2.367 30.703 23.375 1 89.19 117 GLU A O 1
ATOM 848 N N . ARG A 1 118 ? -3.371 29.422 21.891 1 88.06 118 ARG A N 1
ATOM 849 C CA . ARG A 1 118 ? -4.488 29.188 22.797 1 88.06 118 ARG A CA 1
ATOM 850 C C . ARG A 1 118 ? -4.055 28.312 23.984 1 88.06 118 ARG A C 1
ATOM 852 O O . ARG A 1 118 ? -4.469 28.547 25.109 1 88.06 118 ARG A O 1
ATOM 859 N N . ALA A 1 119 ? -3.305 27.344 23.672 1 90.5 119 ALA A N 1
ATOM 860 C CA . ALA A 1 119 ? -2.801 26.484 24.734 1 90.5 119 ALA A CA 1
ATOM 861 C C . ALA A 1 119 ? -2.057 27.297 25.797 1 90.5 119 ALA A C 1
ATOM 863 O O . ALA A 1 119 ? -2.242 27.094 27 1 90.5 119 ALA A O 1
ATOM 864 N N . ARG A 1 120 ? -1.32 28.219 25.359 1 85.5 120 ARG A N 1
ATOM 865 C CA . ARG A 1 120 ? -0.523 29.062 26.25 1 85.5 120 ARG A CA 1
ATOM 866 C C . ARG A 1 120 ? -1.408 30.016 27.031 1 85.5 120 ARG A C 1
ATOM 868 O O . ARG A 1 120 ? -1.324 30.078 28.266 1 85.5 120 ARG A O 1
ATOM 875 N N . SER A 1 121 ? -2.287 30.688 26.359 1 81.69 121 SER A N 1
ATOM 876 C CA . SER A 1 121 ? -3.02 31.812 26.938 1 81.69 121 SER A CA 1
ATOM 877 C C . SER A 1 121 ? -4.211 31.312 27.766 1 81.69 121 SER A C 1
ATOM 879 O O . SER A 1 121 ? -4.566 31.922 28.766 1 81.69 121 SER A O 1
ATOM 881 N N . LEU A 1 122 ? -4.734 30.203 27.312 1 79.81 122 LEU A N 1
ATOM 882 C CA . LEU A 1 122 ? -5.977 29.781 27.938 1 79.81 122 LEU A CA 1
ATOM 883 C C . LEU A 1 122 ? -5.711 28.703 28.984 1 79.81 122 LEU A C 1
ATOM 885 O O . LEU A 1 122 ? -6.43 28.609 29.984 1 79.81 122 LEU A O 1
ATOM 889 N N . TYR A 1 123 ? -4.656 27.906 28.75 1 85.06 123 TYR A N 1
ATOM 890 C CA . TYR A 1 123 ? -4.539 26.734 29.594 1 85.06 123 TYR A CA 1
ATOM 891 C C . TYR A 1 123 ? -3.18 26.688 30.297 1 85.06 123 TYR A C 1
ATOM 893 O O . TYR A 1 123 ? -2.926 25.812 31.125 1 85.06 123 TYR A O 1
ATOM 901 N N . GLY A 1 124 ? -2.314 27.547 29.891 1 83.62 124 GLY A N 1
ATOM 902 C CA . GLY A 1 124 ? -1.077 27.719 30.641 1 83.62 124 GLY A CA 1
ATOM 903 C C . GLY A 1 124 ? 0.036 26.797 30.156 1 83.62 124 GLY A C 1
ATOM 904 O O . GLY A 1 124 ? 1.014 26.578 30.875 1 83.62 124 GLY A O 1
ATOM 905 N N . TYR A 1 125 ? -0.121 26.281 28.969 1 90.31 125 TYR A N 1
ATOM 906 C CA . TYR A 1 125 ? 0.966 25.469 28.422 1 90.31 125 TYR A CA 1
ATOM 907 C C . TYR A 1 125 ? 2.145 26.359 28.016 1 90.31 125 TYR A C 1
ATOM 909 O O . TYR A 1 125 ? 2.025 27.188 27.125 1 90.31 125 TYR A O 1
ATOM 917 N N . CYS A 1 126 ? 3.258 26.156 28.703 1 87.81 126 CYS A N 1
ATOM 918 C CA . CYS A 1 126 ? 4.383 27.062 28.453 1 87.81 126 CYS A CA 1
ATOM 919 C C . CYS A 1 126 ? 5.449 26.375 27.609 1 87.81 126 CYS A C 1
ATOM 921 O O . CYS A 1 126 ? 6.277 27.031 26.984 1 87.81 126 CYS A O 1
ATOM 923 N N . ARG A 1 127 ? 5.461 25.062 27.578 1 94.94 127 ARG A N 1
ATOM 924 C CA . ARG A 1 127 ? 6.508 24.328 26.875 1 94.94 127 ARG A CA 1
ATOM 925 C C . ARG A 1 127 ? 5.953 23.625 25.641 1 94.94 127 ARG A C 1
ATOM 927 O O . ARG A 1 127 ? 5.98 22.391 25.562 1 94.94 127 ARG A O 1
ATOM 934 N N . VAL A 1 128 ? 5.516 24.438 24.703 1 96 128 VAL A N 1
ATOM 935 C CA . VAL A 1 128 ? 4.98 23.938 23.438 1 96 128 VAL A CA 1
ATOM 936 C C . VAL A 1 128 ? 5.738 24.578 22.281 1 96 128 VAL A C 1
ATOM 938 O O . VAL A 1 128 ? 5.906 25.797 22.234 1 96 128 VAL A O 1
ATOM 941 N N . ARG A 1 129 ? 6.223 23.781 21.375 1 97 129 ARG A N 1
ATOM 942 C CA . ARG A 1 129 ? 6.91 24.281 20.188 1 97 129 ARG A CA 1
ATOM 943 C C . ARG A 1 129 ? 6.383 23.594 18.922 1 97 129 ARG A C 1
ATOM 945 O O . ARG A 1 129 ? 5.746 22.531 19.016 1 97 129 ARG A O 1
ATOM 952 N N . MET A 1 130 ? 6.613 24.234 17.828 1 97.06 130 MET A N 1
ATOM 953 C CA . MET A 1 130 ? 6.215 23.688 16.547 1 97.06 130 MET A CA 1
ATOM 954 C C . MET A 1 130 ? 7.418 23.562 15.609 1 97.06 130 MET A C 1
ATOM 956 O O . MET A 1 130 ? 8.164 24.531 15.422 1 97.06 130 MET A O 1
ATOM 960 N N . LEU A 1 131 ? 7.656 22.406 15.133 1 97.75 131 LEU A N 1
ATOM 961 C CA . LEU A 1 131 ? 8.672 22.141 14.125 1 97.75 131 LEU A CA 1
ATOM 962 C C . LEU A 1 131 ? 8.031 21.953 12.75 1 97.75 131 LEU A C 1
ATOM 964 O O . LEU A 1 131 ? 7.211 21.062 12.562 1 97.75 131 LEU A O 1
ATOM 968 N N . LEU A 1 132 ? 8.406 22.828 11.797 1 95.31 132 LEU A N 1
ATOM 969 C CA . LEU A 1 132 ? 7.848 22.766 10.453 1 95.31 132 LEU A CA 1
ATOM 970 C C . LEU A 1 132 ? 8.742 21.953 9.523 1 95.31 132 LEU A C 1
ATOM 972 O O . LEU A 1 132 ? 9.93 22.25 9.383 1 95.31 132 LEU A O 1
ATOM 976 N N . ASN A 1 133 ? 8.188 20.922 8.969 1 96.44 133 ASN A N 1
ATOM 977 C CA . ASN A 1 133 ? 8.891 20.141 7.953 1 96.44 133 ASN A CA 1
ATOM 978 C C . ASN A 1 133 ? 8.758 20.781 6.57 1 96.44 133 ASN A C 1
ATOM 980 O O . ASN A 1 133 ? 7.648 20.938 6.066 1 96.44 133 ASN A O 1
ATOM 984 N N . ASP A 1 134 ? 9.836 21.141 5.973 1 92.69 134 ASP A N 1
ATOM 985 C CA . ASP A 1 134 ? 9.867 21.75 4.641 1 92.69 134 ASP A CA 1
ATOM 986 C C . ASP A 1 134 ? 10.906 21.062 3.756 1 92.69 134 ASP A C 1
ATOM 988 O O . ASP A 1 134 ? 11.719 21.719 3.113 1 92.69 134 ASP A O 1
ATOM 992 N N . ASP A 1 135 ? 10.836 19.75 3.641 1 93.81 135 ASP A N 1
ATOM 993 C CA . ASP A 1 135 ? 11.898 18.938 3.053 1 93.81 135 ASP A CA 1
ATOM 994 C C . ASP A 1 135 ? 11.789 18.922 1.529 1 93.81 135 ASP A C 1
ATOM 996 O O . ASP A 1 135 ? 12.609 18.297 0.854 1 93.81 135 ASP A O 1
ATOM 1000 N N . ASP A 1 136 ? 10.844 19.609 0.938 1 92.94 136 ASP A N 1
ATOM 1001 C CA . ASP A 1 136 ? 10.695 19.641 -0.514 1 92.94 136 ASP A CA 1
ATOM 1002 C C . ASP A 1 136 ? 11.867 20.375 -1.166 1 92.94 136 ASP A C 1
ATOM 1004 O O . ASP A 1 136 ? 12.055 21.578 -0.945 1 92.94 136 ASP A O 1
ATOM 1008 N N . CYS A 1 137 ? 12.586 19.734 -1.979 1 91.62 137 CYS A N 1
ATOM 1009 C CA . CYS A 1 137 ? 13.742 20.375 -2.584 1 91.62 137 CYS A CA 1
ATOM 1010 C C . CYS A 1 137 ? 13.492 20.688 -4.051 1 91.62 137 CYS A C 1
ATOM 1012 O O . CYS A 1 137 ? 14.406 21.062 -4.777 1 91.62 137 CYS A O 1
ATOM 1014 N N . SER A 1 138 ? 12.297 20.406 -4.488 1 88.12 138 SER A N 1
ATOM 1015 C CA . SER A 1 138 ? 11.977 20.688 -5.887 1 88.12 138 SER A CA 1
ATOM 1016 C C . SER A 1 138 ? 11.875 22.188 -6.141 1 88.12 138 SER A C 1
ATOM 1018 O O . SER A 1 138 ? 12.102 22.656 -7.262 1 88.12 138 SER A O 1
ATOM 1020 N N . ILE A 1 139 ? 11.414 22.906 -5.164 1 76 139 ILE A N 1
ATOM 1021 C CA . ILE A 1 139 ? 11.188 24.328 -5.309 1 76 139 ILE A CA 1
ATOM 1022 C C . ILE A 1 139 ? 12.414 25.109 -4.816 1 76 139 ILE A C 1
ATOM 1024 O O . ILE A 1 139 ? 12.898 24.859 -3.711 1 76 139 ILE A O 1
ATOM 1028 N N . GLU A 1 140 ? 12.875 25.906 -5.711 1 69.94 140 GLU A N 1
ATOM 1029 C CA . GLU A 1 140 ? 14.008 26.734 -5.312 1 69.94 140 GLU A CA 1
ATOM 1030 C C . GLU A 1 140 ? 13.578 27.844 -4.344 1 69.94 140 GLU A C 1
ATOM 1032 O O . GLU A 1 140 ? 12.484 28.391 -4.469 1 69.94 140 GLU A O 1
ATOM 1037 N N . ASP A 1 141 ? 14.414 28 -3.434 1 65.19 141 ASP A N 1
ATOM 1038 C CA . ASP A 1 141 ? 14.125 28.984 -2.404 1 65.19 141 ASP A CA 1
ATOM 1039 C C . ASP A 1 141 ? 13.75 30.328 -3.025 1 65.19 141 ASP A C 1
ATOM 1041 O O . ASP A 1 141 ? 12.867 31.031 -2.52 1 65.19 141 ASP A O 1
ATOM 1045 N N . SER A 1 142 ? 14.383 30.609 -4.074 1 56.16 142 SER A N 1
ATOM 1046 C CA . SER A 1 142 ? 14.172 31.906 -4.711 1 56.16 142 SER A CA 1
ATOM 1047 C C . SER A 1 142 ? 12.797 31.984 -5.371 1 56.16 142 SER A C 1
ATOM 1049 O O . SER A 1 142 ? 12.281 33.062 -5.609 1 56.16 142 SER A O 1
ATOM 1051 N N . MET A 1 143 ? 12.242 30.875 -5.559 1 54.06 143 MET A N 1
ATOM 1052 C CA . MET A 1 143 ? 11.008 30.828 -6.336 1 54.06 143 MET A CA 1
ATOM 1053 C C . MET A 1 143 ? 9.797 30.719 -5.426 1 54.06 143 MET A C 1
ATOM 1055 O O . MET A 1 143 ? 8.656 30.797 -5.887 1 54.06 143 MET A O 1
ATOM 1059 N N . VAL A 1 144 ? 10.109 30.5 -4.223 1 57.94 144 VAL A N 1
ATOM 1060 C CA . VAL A 1 144 ? 8.984 30.281 -3.32 1 57.94 144 VAL A CA 1
ATOM 1061 C C . VAL A 1 144 ? 8.773 31.516 -2.453 1 57.94 144 VAL A C 1
ATOM 1063 O O . VAL A 1 144 ? 9.727 32.125 -1.954 1 57.94 144 VAL A O 1
ATOM 1066 N N . ALA A 1 145 ? 7.531 32 -2.572 1 57.44 145 ALA A N 1
ATOM 1067 C CA . ALA A 1 145 ? 7.18 33.094 -1.653 1 57.44 145 ALA A CA 1
ATOM 1068 C C . ALA A 1 145 ? 7.41 32.656 -0.204 1 57.44 145 ALA A C 1
ATOM 1070 O O . ALA A 1 145 ? 7.09 31.547 0.182 1 57.44 145 ALA A O 1
ATOM 1071 N N . ARG A 1 146 ? 8.102 33.469 0.469 1 61.81 146 ARG A N 1
ATOM 1072 C CA . ARG A 1 146 ? 8.414 33.188 1.866 1 61.81 146 ARG A CA 1
ATOM 1073 C C . ARG A 1 146 ? 7.172 32.75 2.633 1 61.81 146 ARG A C 1
ATOM 1075 O O . ARG A 1 146 ? 7.254 31.891 3.52 1 61.81 146 ARG A O 1
ATOM 1082 N N . SER A 1 147 ? 6.062 33.281 2.23 1 62.88 147 SER A N 1
ATOM 1083 C CA . SER A 1 147 ? 4.832 33.031 2.973 1 62.88 147 SER A CA 1
ATOM 1084 C C . SER A 1 147 ? 4.336 31.609 2.75 1 62.88 147 SER A C 1
ATOM 1086 O O . SER A 1 147 ? 3.578 31.078 3.562 1 62.88 147 SER A O 1
ATOM 1088 N N . VAL A 1 148 ? 4.641 31.047 1.726 1 65.81 148 VAL A N 1
ATOM 1089 C CA . VAL A 1 148 ? 4.227 29.688 1.449 1 65.81 148 VAL A CA 1
ATOM 1090 C C . VAL A 1 148 ? 5.336 28.719 1.859 1 65.81 148 VAL A C 1
ATOM 1092 O O . VAL A 1 148 ? 5.078 27.719 2.549 1 65.81 148 VAL A O 1
ATOM 1095 N N . GLY A 1 149 ? 6.594 29.094 1.596 1 74.5 149 GLY A N 1
ATOM 1096 C CA . GLY A 1 149 ? 7.738 28.266 1.909 1 74.5 149 GLY A CA 1
ATOM 1097 C C . GLY A 1 149 ? 7.73 26.938 1.166 1 74.5 149 GLY A C 1
ATOM 1098 O O . GLY A 1 149 ? 6.867 26.703 0.322 1 74.5 149 GLY A O 1
ATOM 1099 N N . LYS A 1 150 ? 8.742 26.125 1.44 1 85.38 150 LYS A N 1
ATOM 1100 C CA . LYS A 1 150 ? 8.805 24.797 0.833 1 85.38 150 LYS A CA 1
ATOM 1101 C C . LYS A 1 150 ? 7.82 23.844 1.503 1 85.38 150 LYS A C 1
ATOM 1103 O O . LYS A 1 150 ? 7.574 23.953 2.707 1 85.38 150 LYS A O 1
ATOM 1108 N N . ARG A 1 151 ? 7.375 23.016 0.735 1 88.62 151 ARG A N 1
ATOM 1109 C CA . ARG A 1 151 ? 6.371 22.094 1.23 1 88.62 151 ARG A CA 1
ATOM 1110 C C . ARG A 1 151 ? 7.016 20.984 2.062 1 88.62 151 ARG A C 1
ATOM 1112 O O . ARG A 1 151 ? 8.211 20.719 1.938 1 88.62 151 ARG A O 1
ATOM 1119 N N . GLY A 1 152 ? 6.18 20.5 3 1 93.25 152 GLY A N 1
ATOM 1120 C CA . GLY A 1 152 ? 6.566 19.266 3.68 1 93.25 152 GLY A CA 1
ATOM 1121 C C . GLY A 1 152 ? 6.082 18.016 2.971 1 93.25 152 GLY A C 1
ATOM 1122 O O . GLY A 1 152 ? 4.922 17.953 2.549 1 93.25 152 GLY A O 1
ATOM 1123 N N . LEU A 1 153 ? 7.004 17.094 2.814 1 95.25 153 LEU A N 1
ATOM 1124 C CA . LEU A 1 153 ? 6.688 15.867 2.096 1 95.25 153 LEU A CA 1
ATOM 1125 C C . LEU A 1 153 ? 7.016 14.641 2.941 1 95.25 153 LEU A C 1
ATOM 1127 O O . LEU A 1 153 ? 6.73 14.617 4.141 1 95.25 153 LEU A O 1
ATOM 1131 N N . ALA A 1 154 ? 7.5 13.57 2.361 1 97.56 154 ALA A N 1
ATOM 1132 C CA . ALA A 1 154 ? 7.645 12.281 3.027 1 97.56 154 ALA A CA 1
ATOM 1133 C C . ALA A 1 154 ? 8.789 12.312 4.035 1 97.56 154 ALA A C 1
ATOM 1135 O O . ALA A 1 154 ? 8.891 11.438 4.895 1 97.56 154 ALA A O 1
ATOM 1136 N N . GLY A 1 155 ? 9.688 13.273 4 1 97.81 155 GLY A N 1
ATOM 1137 C CA . GLY A 1 155 ? 10.727 13.406 5.012 1 97.81 155 GLY A CA 1
ATOM 1138 C C . GLY A 1 155 ? 10.18 13.492 6.422 1 97.81 155 GLY A C 1
ATOM 1139 O O . GLY A 1 155 ? 10.867 13.141 7.383 1 97.81 155 GLY A O 1
ATOM 1140 N N . SER A 1 156 ? 8.945 13.945 6.523 1 98 156 SER A N 1
ATOM 1141 C CA . SER A 1 156 ? 8.297 14.078 7.82 1 98 156 SER A CA 1
ATOM 1142 C C . SER A 1 156 ? 8.211 12.734 8.539 1 98 156 SER A C 1
ATOM 1144 O O . SER A 1 156 ? 8.266 12.672 9.766 1 98 156 SER A O 1
ATOM 1146 N N . VAL A 1 157 ? 8.109 11.648 7.781 1 98.25 157 VAL A N 1
ATOM 1147 C CA . VAL A 1 157 ? 7.988 10.328 8.375 1 98.25 157 VAL A CA 1
ATOM 1148 C C . VAL A 1 157 ? 9.297 9.945 9.062 1 98.25 157 VAL A C 1
ATOM 1150 O O . VAL A 1 157 ? 9.289 9.43 10.188 1 98.25 157 VAL A O 1
ATOM 1153 N N . LEU A 1 158 ? 10.422 10.203 8.406 1 98.31 158 LEU A N 1
ATOM 1154 C CA . LEU A 1 158 ? 11.719 9.953 9.016 1 98.31 158 LEU A CA 1
ATOM 1155 C C . LEU A 1 158 ? 11.953 10.867 10.211 1 98.31 158 LEU A C 1
ATOM 1157 O O . LEU A 1 158 ? 12.539 10.445 11.219 1 98.31 158 LEU A O 1
ATOM 1161 N N . LEU A 1 159 ? 11.492 12.086 10.047 1 98.44 159 LEU A N 1
ATOM 1162 C CA . LEU A 1 159 ? 11.617 13.062 11.133 1 98.44 159 LEU A CA 1
ATOM 1163 C C . LEU A 1 159 ? 10.867 12.586 12.375 1 98.44 159 LEU A C 1
ATOM 1165 O O . LEU A 1 159 ? 11.414 12.609 13.477 1 98.44 159 LEU A O 1
ATOM 1169 N N . ILE A 1 160 ? 9.656 12.125 12.234 1 98.62 160 ILE A N 1
ATOM 1170 C CA . ILE A 1 160 ? 8.82 11.625 13.32 1 98.62 160 ILE A CA 1
ATOM 1171 C C . ILE A 1 160 ? 9.461 10.383 13.945 1 98.62 160 ILE A C 1
ATOM 1173 O O . ILE A 1 160 ? 9.445 10.219 15.164 1 98.62 160 ILE A O 1
ATOM 1177 N N . LYS A 1 161 ? 10 9.516 13.078 1 98.31 161 LYS A N 1
ATOM 1178 C CA . LYS A 1 161 ? 10.664 8.305 13.547 1 98.31 161 LYS A CA 1
ATOM 1179 C C . LYS A 1 161 ? 11.852 8.641 14.445 1 98.31 161 LYS A C 1
ATOM 1181 O O . LYS A 1 161 ? 12.008 8.055 15.523 1 98.31 161 LYS A O 1
ATOM 1186 N N . VAL A 1 162 ? 12.68 9.578 14.055 1 98.5 162 VAL A N 1
ATOM 1187 C CA . VAL A 1 162 ? 13.891 9.969 14.773 1 98.5 162 VAL A CA 1
ATOM 1188 C C . VAL A 1 162 ? 13.516 10.695 16.062 1 98.5 162 VAL A C 1
ATOM 1190 O O . VAL A 1 162 ? 14.008 10.352 17.141 1 98.5 162 VAL A O 1
ATOM 1193 N N . LEU A 1 163 ? 12.617 11.68 15.977 1 98.62 163 LEU A N 1
ATOM 1194 C CA . LEU A 1 163 ? 12.227 12.469 17.141 1 98.62 163 LEU A CA 1
ATOM 1195 C C . LEU A 1 163 ? 11.461 11.617 18.141 1 98.62 163 LEU A C 1
ATOM 1197 O O . LEU A 1 163 ? 11.57 11.828 19.359 1 98.62 163 LEU A O 1
ATOM 1201 N N . GLY A 1 164 ? 10.672 10.664 17.609 1 98 164 GLY A N 1
ATOM 1202 C CA . GLY A 1 164 ? 10.008 9.734 18.516 1 98 164 GLY A CA 1
ATOM 1203 C C . GLY A 1 164 ? 10.977 8.906 19.344 1 98 164 GLY A C 1
ATOM 1204 O O . GLY A 1 164 ? 10.766 8.719 20.531 1 98 164 GLY A O 1
ATOM 1205 N N . ALA A 1 165 ? 12.016 8.414 18.703 1 97.81 165 ALA A N 1
ATOM 1206 C CA . ALA A 1 165 ? 13.055 7.672 19.406 1 97.81 165 ALA A CA 1
ATOM 1207 C C . ALA A 1 165 ? 13.711 8.539 20.484 1 97.81 165 ALA A C 1
ATOM 1209 O O . ALA A 1 165 ? 13.906 8.094 21.625 1 97.81 165 ALA A O 1
ATOM 1210 N N . MET A 1 166 ? 14.055 9.773 20.156 1 98.12 166 MET A N 1
ATOM 1211 C CA . MET A 1 166 ? 14.703 10.703 21.078 1 98.12 166 MET A CA 1
ATOM 1212 C C . MET A 1 166 ? 13.797 10.992 22.281 1 98.12 166 MET A C 1
ATOM 1214 O O . MET A 1 166 ? 14.258 11.047 23.422 1 98.12 166 MET A O 1
ATOM 1218 N N . ALA A 1 167 ? 12.516 11.188 21.984 1 97.62 167 ALA A N 1
ATOM 1219 C CA . ALA A 1 167 ? 11.555 11.438 23.062 1 97.62 167 ALA A CA 1
ATOM 1220 C C . ALA A 1 167 ? 11.508 10.266 24.031 1 97.62 167 ALA A C 1
ATOM 1222 O O . ALA A 1 167 ? 11.492 10.461 25.25 1 97.62 167 ALA A O 1
ATOM 1223 N N . GLU A 1 168 ? 11.469 9.016 23.469 1 95.69 168 GLU A N 1
ATOM 1224 C CA . GLU A 1 168 ? 11.438 7.816 24.297 1 95.69 168 GLU A CA 1
ATOM 1225 C C . GLU A 1 168 ? 12.711 7.684 25.125 1 95.69 168 GLU A C 1
ATOM 1227 O O . GLU A 1 168 ? 12.688 7.117 26.219 1 95.69 168 GLU A O 1
ATOM 1232 N N . LEU A 1 169 ? 13.797 8.219 24.578 1 96 169 LEU A N 1
ATOM 1233 C CA . LEU A 1 169 ? 15.094 8.109 25.25 1 96 169 LEU A CA 1
ATOM 1234 C C . LEU A 1 169 ? 15.266 9.234 26.266 1 96 169 LEU A C 1
ATOM 1236 O O . LEU A 1 169 ? 16.297 9.297 26.953 1 96 169 LEU A O 1
ATOM 1240 N N . GLY A 1 170 ? 14.352 10.195 26.328 1 95.75 170 GLY A N 1
ATOM 1241 C CA . GLY A 1 170 ? 14.305 11.148 27.422 1 95.75 170 GLY A CA 1
ATOM 1242 C C . GLY A 1 170 ? 14.906 12.492 27.078 1 95.75 170 GLY A C 1
ATOM 1243 O O . GLY A 1 170 ? 15.148 13.32 27.953 1 95.75 170 GLY A O 1
ATOM 1244 N N . PHE A 1 171 ? 15.164 12.82 25.844 1 97.31 171 PHE A N 1
ATOM 1245 C CA . PHE A 1 171 ? 15.68 14.125 25.453 1 97.31 171 PHE A CA 1
ATOM 1246 C C . PHE A 1 171 ? 14.664 15.219 25.734 1 97.31 171 PHE A C 1
ATOM 1248 O O . PHE A 1 171 ? 13.453 14.961 25.75 1 97.31 171 PHE A O 1
ATOM 1255 N N . SER A 1 172 ? 15.133 16.406 25.906 1 97.25 172 SER A N 1
ATOM 1256 C CA . SER A 1 172 ? 14.266 17.531 26.234 1 97.25 172 SER A CA 1
ATOM 1257 C C . SER A 1 172 ? 13.617 18.109 24.984 1 97.25 172 SER A C 1
ATOM 1259 O O . SER A 1 172 ? 14.016 17.797 23.875 1 97.25 172 SER A O 1
ATOM 1261 N N . LEU A 1 173 ? 12.641 18.953 25.219 1 98.06 173 LEU A N 1
ATOM 1262 C CA . LEU A 1 173 ? 11.922 19.609 24.125 1 98.06 173 LEU A CA 1
ATOM 1263 C C . LEU A 1 173 ? 12.875 20.422 23.266 1 98.06 173 LEU A C 1
ATOM 1265 O O . LEU A 1 173 ? 12.805 20.359 22.031 1 98.06 173 LEU A O 1
ATOM 1269 N N . ASP A 1 174 ? 13.766 21.188 23.922 1 97.94 174 ASP A N 1
ATOM 1270 C CA . ASP A 1 174 ? 14.719 22.016 23.188 1 97.94 174 ASP A CA 1
ATOM 1271 C C . ASP A 1 174 ? 15.664 21.156 22.344 1 97.94 174 ASP A C 1
ATOM 1273 O O . ASP A 1 174 ? 15.984 21.5 21.203 1 97.94 174 ASP A O 1
ATOM 1277 N N . GLU A 1 175 ? 16.062 20.047 22.906 1 97.88 175 GLU A N 1
ATOM 1278 C CA . GLU A 1 175 ? 16.953 19.156 22.188 1 97.88 175 GLU A CA 1
ATOM 1279 C C . GLU A 1 175 ? 16.281 18.547 20.953 1 97.88 175 GLU A C 1
ATOM 1281 O O . GLU A 1 175 ? 16.875 18.453 19.891 1 97.88 175 GLU A O 1
ATOM 1286 N N . LEU A 1 176 ? 15.047 18.125 21.125 1 98.5 176 LEU A N 1
ATOM 1287 C CA . LEU A 1 176 ? 14.289 17.578 20 1 98.5 176 LEU A CA 1
ATOM 1288 C C . LEU A 1 176 ? 14.117 18.625 18.906 1 98.5 176 LEU A C 1
ATOM 1290 O O . LEU A 1 176 ? 14.344 18.344 17.719 1 98.5 176 LEU A O 1
ATOM 1294 N N . TYR A 1 177 ? 13.703 19.797 19.297 1 98.38 177 TYR A N 1
ATOM 1295 C CA . TYR A 1 177 ? 13.461 20.875 18.344 1 98.38 177 TYR A CA 1
ATOM 1296 C C . TYR A 1 177 ? 14.734 21.219 17.562 1 98.38 177 TYR A C 1
ATOM 1298 O O . TYR A 1 177 ? 14.711 21.312 16.328 1 98.38 177 TYR A O 1
ATOM 1306 N N . GLU A 1 178 ? 15.82 21.406 18.312 1 98 178 GLU A N 1
ATOM 1307 C CA . GLU A 1 178 ? 17.078 21.781 17.688 1 98 178 GLU A CA 1
ATOM 1308 C C . GLU A 1 178 ? 17.578 20.703 16.75 1 98 178 GLU A C 1
ATOM 1310 O O . GLU A 1 178 ? 18.109 21 15.68 1 98 178 GLU A O 1
ATOM 1315 N N . TYR A 1 179 ? 17.422 19.516 17.188 1 97.88 179 TYR A N 1
ATOM 1316 C CA . TYR A 1 179 ? 17.844 18.406 16.344 1 97.88 179 TYR A CA 1
ATOM 1317 C C . TYR A 1 179 ? 17.047 18.359 15.047 1 97.88 179 TYR A C 1
ATOM 1319 O O . TYR A 1 179 ? 17.609 18.266 13.961 1 97.88 179 TYR A O 1
ATOM 1327 N N . GLY A 1 180 ? 15.719 18.391 15.148 1 97.94 180 GLY A N 1
ATOM 1328 C CA . GLY A 1 180 ? 14.859 18.375 13.977 1 97.94 180 GLY A CA 1
ATOM 1329 C C . GLY A 1 180 ? 15.078 19.562 13.055 1 97.94 180 GLY A C 1
ATOM 1330 O O . GLY A 1 180 ? 15.156 19.391 11.836 1 97.94 180 GLY A O 1
ATOM 1331 N N . ASP A 1 181 ? 15.164 20.719 13.688 1 97 181 ASP A N 1
ATOM 1332 C CA . ASP A 1 181 ? 15.391 21.953 12.93 1 97 181 ASP A CA 1
ATOM 1333 C C . ASP A 1 181 ? 16.719 21.891 12.172 1 97 181 ASP A C 1
ATOM 1335 O O . ASP A 1 181 ? 16.812 22.312 11.023 1 97 181 ASP A O 1
ATOM 1339 N N . GLY A 1 182 ? 17.75 21.391 12.836 1 95.62 182 GLY A N 1
ATOM 1340 C CA . GLY A 1 182 ? 19.047 21.234 12.195 1 95.62 182 GLY A CA 1
ATOM 1341 C C . GLY A 1 182 ? 19.016 20.281 11.016 1 95.62 182 GLY A C 1
ATOM 1342 O O . GLY A 1 182 ? 19.625 20.547 9.984 1 95.62 182 GLY A O 1
ATOM 1343 N N . LEU A 1 183 ? 18.281 19.203 11.164 1 95.12 183 LEU A N 1
ATOM 1344 C CA . LEU A 1 183 ? 18.141 18.234 10.094 1 95.12 183 LEU A CA 1
ATOM 1345 C C . LEU A 1 183 ? 17.531 18.875 8.852 1 95.12 183 LEU A C 1
ATOM 1347 O O . LEU A 1 183 ? 17.938 18.562 7.723 1 95.12 183 LEU A O 1
ATOM 1351 N N . LEU A 1 184 ? 16.578 19.703 9.031 1 93.31 184 LEU A N 1
ATOM 1352 C CA . LEU A 1 184 ? 15.812 20.312 7.945 1 93.31 184 LEU A CA 1
ATOM 1353 C C . LEU A 1 184 ? 16.547 21.531 7.371 1 93.31 184 LEU A C 1
ATOM 1355 O O . LEU A 1 184 ? 16.688 21.656 6.152 1 93.31 184 LEU A O 1
ATOM 1359 N N . ARG A 1 185 ? 17.125 22.406 8.203 1 90.06 185 ARG A N 1
ATOM 1360 C CA . ARG A 1 185 ? 17.641 23.703 7.797 1 90.06 185 ARG A CA 1
ATOM 1361 C C . ARG A 1 185 ? 19.094 23.609 7.352 1 90.06 185 ARG A C 1
ATOM 1363 O O . ARG A 1 185 ? 19.562 24.406 6.527 1 90.06 185 ARG A O 1
ATOM 1370 N N . LYS A 1 186 ? 19.797 22.719 7.906 1 89.88 186 LYS A N 1
ATOM 1371 C CA . LYS A 1 186 ? 21.203 22.609 7.555 1 89.88 186 LYS A CA 1
ATOM 1372 C C . LYS A 1 186 ? 21.391 21.688 6.348 1 89.88 186 LYS A C 1
ATOM 1374 O O . LYS A 1 186 ? 22.531 21.328 6.004 1 89.88 186 LYS A O 1
ATOM 1379 N N . GLY A 1 187 ? 20.391 21.266 5.773 1 86.69 187 GLY A N 1
ATOM 1380 C CA . GLY A 1 187 ? 20.438 20.594 4.488 1 86.69 187 GLY A CA 1
ATOM 1381 C C . GLY A 1 187 ? 20.797 19.125 4.609 1 86.69 187 GLY A C 1
ATOM 1382 O O . GLY A 1 187 ? 21.641 18.609 3.861 1 86.69 187 GLY A O 1
ATOM 1383 N N . HIS A 1 188 ? 20.25 18.438 5.535 1 94.69 188 HIS A N 1
ATOM 1384 C CA . HIS A 1 188 ? 20.578 17.031 5.734 1 94.69 188 HIS A CA 1
ATOM 1385 C C . HIS A 1 188 ? 19.391 16.141 5.355 1 94.69 188 HIS A C 1
ATOM 1387 O O . HIS A 1 188 ? 19.469 14.914 5.469 1 94.69 188 HIS A O 1
ATOM 1393 N N . MET A 1 189 ? 18.359 16.734 4.918 1 96.44 189 MET A N 1
ATOM 1394 C CA . MET A 1 189 ? 17.203 15.984 4.441 1 96.44 189 MET A CA 1
ATOM 1395 C C . MET A 1 189 ? 16.562 16.672 3.234 1 96.44 189 MET A C 1
ATOM 1397 O O . MET A 1 189 ? 16.328 17.875 3.25 1 96.44 189 MET A O 1
ATOM 1401 N N . ALA A 1 190 ? 16.328 15.945 2.234 1 95.81 190 ALA A N 1
ATOM 1402 C CA . ALA A 1 190 ? 15.734 16.469 1.006 1 95.81 190 ALA A CA 1
ATOM 1403 C C . ALA A 1 190 ? 14.773 15.453 0.38 1 95.81 190 ALA A C 1
ATOM 1405 O O . ALA A 1 190 ? 15.094 14.266 0.289 1 95.81 190 ALA A O 1
ATOM 1406 N N . THR A 1 191 ? 13.609 15.898 0.02 1 96.81 191 THR A N 1
ATOM 1407 C CA . THR A 1 191 ? 12.625 15.055 -0.642 1 96.81 191 THR A CA 1
ATOM 1408 C C . THR A 1 191 ? 12.266 15.609 -2.014 1 96.81 191 THR A C 1
ATOM 1410 O O . THR A 1 191 ? 12.125 16.828 -2.178 1 96.81 191 THR A O 1
ATOM 1413 N N . PHE A 1 192 ? 12.18 14.812 -3 1 96.56 192 PHE A N 1
ATOM 1414 C CA . PHE A 1 192 ? 11.758 15.164 -4.352 1 96.56 192 PHE A CA 1
ATOM 1415 C C . PHE A 1 192 ? 10.656 14.234 -4.832 1 96.56 192 PHE A C 1
ATOM 1417 O O . PHE A 1 192 ? 10.82 13.008 -4.816 1 96.56 192 PHE A O 1
ATOM 1424 N N . GLY A 1 193 ? 9.492 14.766 -5.219 1 95.81 193 GLY A N 1
ATOM 1425 C CA . GLY A 1 193 ? 8.375 13.977 -5.691 1 95.81 193 GLY A CA 1
ATOM 1426 C C . GLY A 1 193 ? 8.039 14.219 -7.148 1 95.81 193 GLY A C 1
ATOM 1427 O O . GLY A 1 193 ? 8.398 15.258 -7.707 1 95.81 193 GLY A O 1
ATOM 1428 N N . PHE A 1 194 ? 7.395 13.242 -7.777 1 95.88 194 PHE A N 1
ATOM 1429 C CA . PHE A 1 194 ? 6.938 13.375 -9.156 1 95.88 194 PHE A CA 1
ATOM 1430 C C . PHE A 1 194 ? 5.75 12.461 -9.422 1 95.88 194 PHE A C 1
ATOM 1432 O O . PHE A 1 194 ? 5.512 11.508 -8.672 1 95.88 194 PHE A O 1
ATOM 1439 N N . THR A 1 195 ? 4.992 12.727 -10.445 1 95.5 195 THR A N 1
ATOM 1440 C CA . THR A 1 195 ? 3.854 11.93 -10.883 1 95.5 195 THR A CA 1
ATOM 1441 C C . THR A 1 195 ? 3.98 11.578 -12.367 1 95.5 195 THR A C 1
ATOM 1443 O O . THR A 1 195 ? 4.785 12.172 -13.086 1 95.5 195 THR A O 1
ATOM 1446 N N . PHE A 1 196 ? 3.279 10.547 -12.781 1 95.06 196 PHE A N 1
ATOM 1447 C CA . PHE A 1 196 ? 3.346 10.07 -14.156 1 95.06 196 PHE A CA 1
ATOM 1448 C C . PHE A 1 196 ? 2.129 9.219 -14.492 1 95.06 196 PHE A C 1
ATOM 1450 O O . PHE A 1 196 ? 1.294 8.945 -13.625 1 95.06 196 PHE A O 1
ATOM 1457 N N . GLU A 1 197 ? 1.944 8.969 -15.734 1 90.94 197 GLU A N 1
ATOM 1458 C CA . GLU A 1 197 ? 0.964 8.016 -16.234 1 90.94 197 GLU A CA 1
ATOM 1459 C C . GLU A 1 197 ? 1.642 6.879 -17 1 90.94 197 GLU A C 1
ATOM 1461 O O . GLU A 1 197 ? 2.609 7.105 -17.734 1 90.94 197 GLU A O 1
ATOM 1466 N N . MET A 1 198 ? 1.215 5.648 -16.562 1 81.06 198 MET A N 1
ATOM 1467 C CA . MET A 1 198 ? 1.807 4.504 -17.25 1 81.06 198 MET A CA 1
ATOM 1468 C C . MET A 1 198 ? 1.018 4.156 -18.5 1 81.06 198 MET A C 1
ATOM 1470 O O . MET A 1 198 ? -0.214 4.168 -18.5 1 81.06 198 MET A O 1
ATOM 1474 N N . THR A 1 199 ? 1.657 4.141 -19.656 1 68.81 199 THR A N 1
ATOM 1475 C CA . THR A 1 199 ? 1.038 3.666 -20.891 1 68.81 199 THR A CA 1
ATOM 1476 C C . THR A 1 199 ? 1.547 2.271 -21.25 1 68.81 199 THR A C 1
ATOM 1478 O O . THR A 1 199 ? 2.375 1.704 -20.531 1 68.81 199 THR A O 1
ATOM 1481 N N . ASP A 1 200 ? 1.009 1.753 -22.344 1 63.66 200 ASP A N 1
ATOM 1482 C CA . ASP A 1 200 ? 1.438 0.457 -22.859 1 63.66 200 ASP A CA 1
ATOM 1483 C C . ASP A 1 200 ? 2.949 0.426 -23.078 1 63.66 200 ASP A C 1
ATOM 1485 O O . ASP A 1 200 ? 3.512 1.34 -23.688 1 63.66 200 ASP A O 1
ATOM 1489 N N . GLY A 1 201 ? 3.697 -0.421 -22.297 1 61.94 201 GLY A N 1
ATOM 1490 C CA . GLY A 1 201 ? 5.133 -0.621 -22.438 1 61.94 201 GLY A CA 1
ATOM 1491 C C . GLY A 1 201 ? 5.938 0.067 -21.344 1 61.94 201 GLY A C 1
ATOM 1492 O O . GLY A 1 201 ? 5.512 0.119 -20.188 1 61.94 201 GLY A O 1
ATOM 1493 N N . ASP A 1 202 ? 7.117 0.579 -21.656 1 70.62 202 ASP A N 1
ATOM 1494 C CA . ASP A 1 202 ? 8.078 1.164 -20.734 1 70.62 202 ASP A CA 1
ATOM 1495 C C . ASP A 1 202 ? 8.047 2.689 -20.797 1 70.62 202 ASP A C 1
ATOM 1497 O O . ASP A 1 202 ? 8.828 3.361 -20.125 1 70.62 202 ASP A O 1
ATOM 1501 N N . LYS A 1 203 ? 7.074 3.236 -21.484 1 82.88 203 LYS A N 1
ATOM 1502 C CA . LYS A 1 203 ? 7.031 4.688 -21.641 1 82.88 203 LYS A CA 1
ATOM 1503 C C . LYS A 1 203 ? 6.156 5.328 -20.562 1 82.88 203 LYS A C 1
ATOM 1505 O O . LYS A 1 203 ? 5.121 4.777 -20.188 1 82.88 203 LYS A O 1
ATOM 1510 N N . LEU A 1 204 ? 6.66 6.43 -20 1 91.81 204 LEU A N 1
ATOM 1511 C CA . LEU A 1 204 ? 5.914 7.242 -19.031 1 91.81 204 LEU A CA 1
ATOM 1512 C C . LEU A 1 204 ? 5.332 8.477 -19.719 1 91.81 204 LEU A C 1
ATOM 1514 O O . LEU A 1 204 ? 5.98 9.086 -20.562 1 91.81 204 LEU A O 1
ATOM 1518 N N . ARG A 1 205 ? 4.117 8.82 -19.469 1 92.69 205 ARG A N 1
ATOM 1519 C CA . ARG A 1 205 ? 3.461 9.984 -20.031 1 92.69 205 ARG A CA 1
ATOM 1520 C C . ARG A 1 205 ? 3.018 10.953 -18.953 1 92.69 205 ARG A C 1
ATOM 1522 O O . ARG A 1 205 ? 2.91 10.578 -17.781 1 92.69 205 ARG A O 1
ATOM 1529 N N . ASN A 1 206 ? 2.893 12.227 -19.328 1 92.81 206 ASN A N 1
ATOM 1530 C CA . ASN A 1 206 ? 2.402 13.281 -18.453 1 92.81 206 ASN A CA 1
ATOM 1531 C C . ASN A 1 206 ? 3.178 13.312 -17.141 1 92.81 206 ASN A C 1
ATOM 1533 O O . ASN A 1 206 ? 2.582 13.281 -16.062 1 92.81 206 ASN A O 1
ATOM 1537 N N . VAL A 1 207 ? 4.465 13.32 -17.328 1 94.75 207 VAL A N 1
ATOM 1538 C CA . VAL A 1 207 ? 5.344 13.336 -16.156 1 94.75 207 VAL A CA 1
ATOM 1539 C C . VAL A 1 207 ? 5.418 14.75 -15.586 1 94.75 207 VAL A C 1
ATOM 1541 O O . VAL A 1 207 ? 5.668 15.711 -16.312 1 94.75 207 VAL A O 1
ATOM 1544 N N . GLU A 1 208 ? 5.145 14.898 -14.344 1 93.75 208 GLU A N 1
ATOM 1545 C CA . GLU A 1 208 ? 5.25 16.188 -13.664 1 93.75 208 GLU A CA 1
ATOM 1546 C C . GLU A 1 208 ? 6.219 16.109 -12.484 1 93.75 208 GLU A C 1
ATOM 1548 O O . GLU A 1 208 ? 5.93 15.453 -11.477 1 93.75 208 GLU A O 1
ATOM 1553 N N . LEU A 1 209 ? 7.324 16.812 -12.594 1 94.12 209 LEU A N 1
ATOM 1554 C CA . LEU A 1 209 ? 8.383 16.797 -11.586 1 94.12 209 LEU A CA 1
ATOM 1555 C C . LEU A 1 209 ? 8.133 17.859 -10.523 1 94.12 209 LEU A C 1
ATOM 1557 O O . LEU A 1 209 ? 7.844 19.016 -10.852 1 94.12 209 LEU A O 1
ATOM 1561 N N . GLY A 1 210 ? 8.211 17.438 -9.258 1 91.69 210 GLY A N 1
ATOM 1562 C CA . GLY A 1 210 ? 8.031 18.359 -8.156 1 91.69 210 GLY A CA 1
ATOM 1563 C C . GLY A 1 210 ? 6.578 18.656 -7.844 1 91.69 210 GLY A C 1
ATOM 1564 O O . GLY A 1 210 ? 6.262 19.672 -7.234 1 91.69 210 GLY A O 1
ATOM 1565 N N . LYS A 1 211 ? 5.734 17.781 -8.305 1 84.38 211 LYS A N 1
ATOM 1566 C CA . LYS A 1 211 ? 4.312 17.969 -8.047 1 84.38 211 LYS A CA 1
ATOM 1567 C C . LYS A 1 211 ? 4.004 17.844 -6.559 1 84.38 211 LYS A C 1
ATOM 1569 O O . LYS A 1 211 ? 4.57 17 -5.867 1 84.38 211 LYS A O 1
ATOM 1574 N N . GLY A 1 212 ? 3.109 18.734 -6.113 1 79.31 212 GLY A N 1
ATOM 1575 C CA . GLY A 1 212 ? 2.705 18.703 -4.715 1 79.31 212 GLY A CA 1
ATOM 1576 C C . GLY A 1 212 ? 1.708 17.594 -4.406 1 79.31 212 GLY A C 1
ATOM 1577 O O . GLY A 1 212 ? 1.154 16.984 -5.316 1 79.31 212 GLY A O 1
ATOM 1578 N N . LEU A 1 213 ? 1.411 17.375 -3.154 1 82.5 213 LEU A N 1
ATOM 1579 C CA . LEU A 1 213 ? 0.556 16.281 -2.684 1 82.5 213 LEU A CA 1
ATOM 1580 C C . LEU A 1 213 ? -0.916 16.609 -2.906 1 82.5 213 LEU A C 1
ATOM 1582 O O . LEU A 1 213 ? -1.752 15.711 -3.002 1 82.5 213 LEU A O 1
ATOM 1586 N N . HIS A 1 214 ? -1.247 17.859 -2.953 1 74.06 214 HIS A N 1
ATOM 1587 C CA . HIS A 1 214 ? -2.639 18.281 -3.061 1 74.06 214 HIS A CA 1
ATOM 1588 C C . HIS A 1 214 ? -2.961 18.766 -4.473 1 74.06 214 HIS A C 1
ATOM 1590 O O . HIS A 1 214 ? -3.979 19.422 -4.695 1 74.06 214 HIS A O 1
ATOM 1596 N N . GLY A 1 215 ? -2.064 18.484 -5.387 1 69.81 215 GLY A N 1
ATOM 1597 C CA . GLY A 1 215 ? -2.318 18.875 -6.762 1 69.81 215 GLY A CA 1
ATOM 1598 C C . GLY A 1 215 ? -1.585 20.141 -7.168 1 69.81 215 GLY A C 1
ATOM 1599 O O . GLY A 1 215 ? -1.743 20.625 -8.289 1 69.81 215 GLY A O 1
ATOM 1600 N N . GLU A 1 216 ? -0.794 20.75 -6.258 1 72.38 216 GLU A N 1
ATOM 1601 C CA . GLU A 1 216 ? 0.013 21.906 -6.625 1 72.38 216 GLU A CA 1
ATOM 1602 C C . GLU A 1 216 ? 0.926 21.594 -7.805 1 72.38 216 GLU A C 1
ATOM 1604 O O . GLU A 1 216 ? 1.481 20.5 -7.895 1 72.38 216 GLU A O 1
ATOM 1609 N N . PRO A 1 217 ? 1.043 22.5 -8.695 1 76.38 217 PRO A N 1
ATOM 1610 C CA . PRO A 1 217 ? 1.851 22.234 -9.891 1 76.38 217 PRO A CA 1
ATOM 1611 C C . PRO A 1 217 ? 3.316 21.969 -9.562 1 76.38 217 PRO A C 1
ATOM 1613 O O . PRO A 1 217 ? 3.848 22.516 -8.594 1 76.38 217 PRO A O 1
ATOM 1616 N N . GLY A 1 218 ? 3.926 21.188 -10.406 1 83.06 218 GLY A N 1
ATOM 1617 C CA . GLY A 1 218 ? 5.348 20.891 -10.281 1 83.06 218 GLY A CA 1
ATOM 1618 C C . GLY A 1 218 ? 6.227 21.938 -10.945 1 83.06 218 GLY A C 1
ATOM 1619 O O . GLY A 1 218 ? 5.746 23 -11.359 1 83.06 218 GLY A O 1
ATOM 1620 N N . VAL A 1 219 ? 7.492 21.719 -10.938 1 83.62 219 VAL A N 1
ATOM 1621 C CA . VAL A 1 219 ? 8.469 22.672 -11.438 1 83.62 219 VAL A CA 1
ATOM 1622 C C . VAL A 1 219 ? 8.75 22.391 -12.914 1 83.62 219 VAL A C 1
ATOM 1624 O O . VAL A 1 219 ? 9.203 23.281 -13.648 1 83.62 219 VAL A O 1
ATOM 1627 N N . TYR A 1 220 ? 8.547 21.156 -13.336 1 86.69 220 TYR A N 1
ATOM 1628 C CA . TYR A 1 220 ? 8.828 20.766 -14.711 1 86.69 220 TYR A CA 1
ATOM 1629 C C . TYR A 1 220 ? 7.867 19.688 -15.188 1 86.69 220 TYR A C 1
ATOM 1631 O O . TYR A 1 220 ? 7.539 18.766 -14.438 1 86.69 220 TYR A O 1
ATOM 1639 N N . LYS A 1 221 ? 7.426 19.812 -16.438 1 90.25 221 LYS A N 1
ATOM 1640 C CA . LYS A 1 221 ? 6.508 18.844 -17.031 1 90.25 221 LYS A CA 1
ATOM 1641 C C . LYS A 1 221 ? 7.094 18.234 -18.297 1 90.25 221 LYS A C 1
ATOM 1643 O O . LYS A 1 221 ? 7.719 18.938 -19.094 1 90.25 221 LYS A O 1
ATOM 1648 N N . MET A 1 222 ? 6.98 16.938 -18.391 1 91 222 MET A N 1
ATOM 1649 C CA . MET A 1 222 ? 7.363 16.203 -19.578 1 91 222 MET A CA 1
ATOM 1650 C C . MET A 1 222 ? 6.18 15.422 -20.141 1 91 222 MET A C 1
ATOM 1652 O O . MET A 1 222 ? 5.512 14.695 -19.422 1 91 222 MET A O 1
ATOM 1656 N N . ASP A 1 223 ? 6.004 15.57 -21.406 1 90 223 ASP A N 1
ATOM 1657 C CA . ASP A 1 223 ? 4.891 14.859 -22.016 1 90 223 ASP A CA 1
ATOM 1658 C C . ASP A 1 223 ? 5.152 13.352 -22.062 1 90 223 ASP A C 1
ATOM 1660 O O . ASP A 1 223 ? 4.234 12.555 -21.859 1 90 223 ASP A O 1
ATOM 1664 N N . GLU A 1 224 ? 6.383 13.078 -22.484 1 89.81 224 GLU A N 1
ATOM 1665 C CA . GLU A 1 224 ? 6.754 11.664 -22.562 1 89.81 224 GLU A CA 1
ATOM 1666 C C . GLU A 1 224 ? 8.227 11.461 -22.203 1 89.81 224 GLU A C 1
ATOM 1668 O O . GLU A 1 224 ? 9.055 12.336 -22.469 1 89.81 224 GLU A O 1
ATOM 1673 N N . CYS A 1 225 ? 8.492 10.43 -21.562 1 88.75 225 CYS A N 1
ATOM 1674 C CA . CYS A 1 225 ? 9.883 10.047 -21.344 1 88.75 225 CYS A CA 1
ATOM 1675 C C . CYS A 1 225 ? 10.031 8.523 -21.328 1 88.75 225 CYS A C 1
ATOM 1677 O O . CYS A 1 225 ? 9.078 7.809 -21 1 88.75 225 CYS A O 1
ATOM 1679 N N . ASP A 1 226 ? 11.281 8.102 -21.734 1 87.56 226 ASP A N 1
ATOM 1680 C CA . ASP A 1 226 ? 11.578 6.668 -21.766 1 87.56 226 ASP A CA 1
ATOM 1681 C C . ASP A 1 226 ? 12.148 6.199 -20.438 1 87.56 226 ASP A C 1
ATOM 1683 O O . ASP A 1 226 ? 13.328 6.41 -20.156 1 87.56 226 ASP A O 1
ATOM 1687 N N . GLY A 1 227 ? 11.344 5.582 -19.672 1 90 227 GLY A N 1
ATOM 1688 C CA . GLY A 1 227 ? 11.805 5.055 -18.391 1 90 227 GLY A CA 1
ATOM 1689 C C . GLY A 1 227 ? 12.055 6.133 -17.359 1 90 227 GLY A C 1
ATOM 1690 O O . GLY A 1 227 ? 11.648 7.281 -17.531 1 90 227 GLY A O 1
ATOM 1691 N N . PHE A 1 228 ? 12.773 5.758 -16.266 1 94.75 228 PHE A N 1
ATOM 1692 C CA . PHE A 1 228 ? 12.875 6.641 -15.109 1 94.75 228 PHE A CA 1
ATOM 1693 C C . PHE A 1 228 ? 14.227 7.348 -15.078 1 94.75 228 PHE A C 1
ATOM 1695 O O . PHE A 1 228 ? 14.461 8.203 -14.227 1 94.75 228 PHE A O 1
ATOM 1702 N N . GLU A 1 229 ? 15.141 7.109 -15.969 1 94.94 229 GLU A N 1
ATOM 1703 C CA . GLU A 1 229 ? 16.516 7.594 -15.891 1 94.94 229 GLU A CA 1
ATOM 1704 C C . GLU A 1 229 ? 16.562 9.117 -15.891 1 94.94 229 GLU A C 1
ATOM 1706 O O . GLU A 1 229 ? 17.25 9.727 -15.055 1 94.94 229 GLU A O 1
ATOM 1711 N N . SER A 1 230 ? 15.883 9.727 -16.812 1 94.94 230 SER A N 1
ATOM 1712 C CA . SER A 1 230 ? 15.898 11.18 -16.922 1 94.94 230 SER A CA 1
ATOM 1713 C C . SER A 1 230 ? 15.32 11.828 -15.672 1 94.94 230 SER A C 1
ATOM 1715 O O . SER A 1 230 ? 15.781 12.883 -15.234 1 94.94 230 SER A O 1
ATOM 1717 N N . ILE A 1 231 ? 14.32 11.227 -15.133 1 95.5 231 ILE A N 1
ATOM 1718 C CA . ILE A 1 231 ? 13.68 11.734 -13.93 1 95.5 231 ILE A CA 1
ATOM 1719 C C . ILE A 1 231 ? 14.656 11.688 -12.758 1 95.5 231 ILE A C 1
ATOM 1721 O O . ILE A 1 231 ? 14.797 12.664 -12.016 1 95.5 231 ILE A O 1
ATOM 1725 N N . VAL A 1 232 ? 15.383 10.562 -12.602 1 97.25 232 VAL A N 1
ATOM 1726 C CA . VAL A 1 232 ? 16.328 10.375 -11.5 1 97.25 232 VAL A CA 1
ATOM 1727 C C . VAL A 1 232 ? 17.484 11.359 -11.641 1 97.25 232 VAL A C 1
ATOM 1729 O O . VAL A 1 232 ? 17.953 11.914 -10.648 1 97.25 232 VAL A O 1
ATOM 1732 N N . TRP A 1 233 ? 17.906 11.594 -12.828 1 95.38 233 TRP A N 1
ATOM 1733 C CA . TRP A 1 233 ? 18.969 12.57 -13.055 1 95.38 233 TRP A CA 1
ATOM 1734 C C . TRP A 1 233 ? 18.547 13.961 -12.609 1 95.38 233 TRP A C 1
ATOM 1736 O O . TRP A 1 233 ? 19.297 14.664 -11.93 1 95.38 233 TRP A O 1
ATOM 1746 N N . PHE A 1 234 ? 17.375 14.328 -13.031 1 94.31 234 PHE A N 1
ATOM 1747 C CA . PHE A 1 234 ? 16.844 15.633 -12.641 1 94.31 234 PHE A CA 1
ATOM 1748 C C . PHE A 1 234 ? 16.75 15.742 -11.125 1 94.31 234 PHE A C 1
ATOM 1750 O O . PHE A 1 234 ? 17.141 16.75 -10.539 1 94.31 234 PHE A O 1
ATOM 1757 N N . MET A 1 235 ? 16.234 14.758 -10.531 1 95.5 235 MET A N 1
ATOM 1758 C CA . MET A 1 235 ? 16.078 14.695 -9.086 1 95.5 235 MET A CA 1
ATOM 1759 C C . MET A 1 235 ? 17.422 14.836 -8.375 1 95.5 235 MET A C 1
ATOM 1761 O O . MET A 1 235 ? 17.547 15.617 -7.426 1 95.5 235 MET A O 1
ATOM 1765 N N . MET A 1 236 ? 18.406 14.125 -8.836 1 95.62 236 MET A N 1
ATOM 1766 C CA . MET A 1 236 ? 19.734 14.133 -8.219 1 95.62 236 MET A CA 1
ATOM 1767 C C . MET A 1 236 ? 20.359 15.523 -8.312 1 95.62 236 MET A C 1
ATOM 1769 O O . MET A 1 236 ? 21.047 15.961 -7.383 1 95.62 236 MET A O 1
ATOM 1773 N N . GLU A 1 237 ? 20.094 16.188 -9.383 1 93.62 237 GLU A N 1
ATOM 1774 C CA . GLU A 1 237 ? 20.625 17.547 -9.555 1 93.62 237 GLU A CA 1
ATOM 1775 C C . GLU A 1 237 ? 20.031 18.5 -8.531 1 93.62 237 GLU A C 1
ATOM 1777 O O . GLU A 1 237 ? 20.703 19.438 -8.086 1 93.62 237 GLU A O 1
ATOM 1782 N N . ARG A 1 238 ? 18.844 18.266 -8.188 1 91.5 238 ARG A N 1
ATOM 1783 C CA . ARG A 1 238 ? 18.203 19.109 -7.188 1 91.5 238 ARG A CA 1
ATOM 1784 C C . ARG A 1 238 ? 18.625 18.719 -5.781 1 91.5 238 ARG A C 1
ATOM 1786 O O . ARG A 1 238 ? 18.859 19.578 -4.934 1 91.5 238 ARG A O 1
ATOM 1793 N N . MET A 1 239 ? 18.766 17.469 -5.527 1 93.69 239 MET A N 1
ATOM 1794 C CA . MET A 1 239 ? 19.031 16.953 -4.188 1 93.69 239 MET A CA 1
ATOM 1795 C C . MET A 1 239 ? 20.469 17.266 -3.764 1 93.69 239 MET A C 1
ATOM 1797 O O . MET A 1 239 ? 20.734 17.5 -2.582 1 93.69 239 MET A O 1
ATOM 1801 N N . VAL A 1 240 ? 21.391 17.406 -4.699 1 92.25 240 VAL A N 1
ATOM 1802 C CA . VAL A 1 240 ? 22.797 17.656 -4.402 1 92.25 240 VAL A CA 1
ATOM 1803 C C . VAL A 1 240 ? 22.969 19.047 -3.801 1 92.25 240 VAL A C 1
ATOM 1805 O O . VAL A 1 240 ? 23.938 19.297 -3.062 1 92.25 240 VAL A O 1
ATOM 1808 N N . LYS A 1 241 ? 22.031 19.859 -4.059 1 87.75 241 LYS A N 1
ATOM 1809 C CA . LYS A 1 241 ? 22.094 21.203 -3.504 1 87.75 241 LYS A CA 1
ATOM 1810 C C . LYS A 1 241 ? 21.875 21.188 -1.994 1 87.75 241 LYS A C 1
ATOM 1812 O O . LYS A 1 241 ? 22.312 22.094 -1.285 1 87.75 241 LYS A O 1
ATOM 1817 N N . LYS A 1 242 ? 21.266 20.141 -1.516 1 88.38 242 LYS A N 1
ATOM 1818 C CA . LYS A 1 242 ? 20.953 20.047 -0.095 1 88.38 242 LYS A CA 1
ATOM 1819 C C . LYS A 1 242 ? 21.781 18.969 0.583 1 88.38 242 LYS A C 1
ATOM 1821 O O . LYS A 1 242 ? 22.297 19.172 1.689 1 88.38 242 LYS A O 1
ATOM 1826 N N . VAL A 1 243 ? 21.922 17.891 -0.064 1 93.69 243 VAL A N 1
ATOM 1827 C CA . VAL A 1 243 ? 22.703 16.766 0.463 1 93.69 243 VAL A CA 1
ATOM 1828 C C . VAL A 1 243 ? 23.969 16.594 -0.358 1 93.69 243 VAL A C 1
ATOM 1830 O O . VAL A 1 243 ? 23.922 16.203 -1.524 1 93.69 243 VAL A O 1
ATOM 1833 N N . PRO A 1 244 ? 25.094 16.797 0.239 1 92.69 244 PRO A N 1
ATOM 1834 C CA . PRO A 1 244 ? 26.344 16.766 -0.512 1 92.69 244 PRO A CA 1
ATOM 1835 C C . PRO A 1 244 ? 26.625 15.391 -1.126 1 92.69 244 PRO A C 1
ATOM 1837 O O . PRO A 1 244 ? 26.25 14.359 -0.55 1 92.69 244 PRO A O 1
ATOM 1840 N N . GLU A 1 245 ? 27.328 15.375 -2.188 1 93.19 245 GLU A N 1
ATOM 1841 C CA . GLU A 1 245 ? 27.719 14.148 -2.879 1 93.19 245 GLU A CA 1
ATOM 1842 C C . GLU A 1 245 ? 28.672 13.312 -2.033 1 93.19 245 GLU A C 1
ATOM 1844 O O . GLU A 1 245 ? 29.406 13.844 -1.203 1 93.19 245 GLU A O 1
ATOM 1849 N N . PHE A 1 246 ? 28.641 11.984 -2.201 1 92.25 246 PHE A N 1
ATOM 1850 C CA . PHE A 1 246 ? 29.5 10.969 -1.607 1 92.25 246 PHE A CA 1
ATOM 1851 C C . PHE A 1 246 ? 29.156 10.766 -0.135 1 92.25 246 PHE A C 1
ATOM 1853 O O . PHE A 1 246 ? 29.844 10.023 0.569 1 92.25 246 PHE A O 1
ATOM 1860 N N . ALA A 1 247 ? 28.141 11.445 0.29 1 94.5 247 ALA A N 1
ATOM 1861 C CA . ALA A 1 247 ? 27.656 11.227 1.651 1 94.5 247 ALA A CA 1
ATOM 1862 C C . ALA A 1 247 ? 27.031 9.844 1.794 1 94.5 247 ALA A C 1
ATOM 1864 O O . ALA A 1 247 ? 26.547 9.266 0.813 1 94.5 247 ALA A O 1
ATOM 1865 N N . GLU A 1 248 ? 27.141 9.305 3.049 1 97.06 248 GLU A N 1
ATOM 1866 C CA . GLU A 1 248 ? 26.344 8.141 3.4 1 97.06 248 GLU A CA 1
ATOM 1867 C C . GLU A 1 248 ? 24.891 8.531 3.656 1 97.06 248 GLU A C 1
ATOM 1869 O O . GLU A 1 248 ? 24.609 9.414 4.469 1 97.06 248 GLU A O 1
ATOM 1874 N N . VAL A 1 249 ? 23.969 7.84 2.941 1 97.75 249 VAL A N 1
ATOM 1875 C CA . VAL A 1 249 ? 22.594 8.336 3.02 1 97.75 249 VAL A CA 1
ATOM 1876 C C . VAL A 1 249 ? 21.641 7.172 3.285 1 97.75 249 VAL A C 1
ATOM 1878 O O . VAL A 1 249 ? 21.938 6.023 2.938 1 97.75 249 VAL A O 1
ATOM 1881 N N . VAL A 1 250 ? 20.609 7.473 3.988 1 97.88 250 VAL A N 1
ATOM 1882 C CA . VAL A 1 250 ? 19.391 6.664 4.004 1 97.88 250 VAL A CA 1
ATOM 1883 C C . VAL A 1 250 ? 18.438 7.137 2.914 1 97.88 250 VAL A C 1
ATOM 1885 O O . VAL A 1 250 ? 18.234 8.344 2.746 1 97.88 250 VAL A O 1
ATOM 1888 N N . VAL A 1 251 ? 17.938 6.207 2.135 1 98.31 251 VAL A N 1
ATOM 1889 C CA . VAL A 1 251 ? 17.031 6.535 1.041 1 98.31 251 VAL A CA 1
ATOM 1890 C C . VAL A 1 251 ? 15.625 6.035 1.37 1 98.31 251 VAL A C 1
ATOM 1892 O O . VAL A 1 251 ? 15.43 4.852 1.667 1 98.31 251 VAL A O 1
ATOM 1895 N N . LEU A 1 252 ? 14.648 6.918 1.388 1 98.5 252 LEU A N 1
ATOM 1896 C CA . LEU A 1 252 ? 13.242 6.551 1.514 1 98.5 252 LEU A CA 1
ATOM 1897 C C . LEU A 1 252 ? 12.516 6.707 0.181 1 98.5 252 LEU A C 1
ATOM 1899 O O . LEU A 1 252 ? 12.383 7.82 -0.331 1 98.5 252 LEU A O 1
ATOM 1903 N N . VAL A 1 253 ? 12.156 5.629 -0.387 1 98.56 253 VAL A N 1
ATOM 1904 C CA . VAL A 1 253 ? 11.32 5.625 -1.587 1 98.56 253 VAL A CA 1
ATOM 1905 C C . VAL A 1 253 ? 9.852 5.504 -1.197 1 98.56 253 VAL A C 1
ATOM 1907 O O . VAL A 1 253 ? 9.422 4.461 -0.697 1 98.56 253 VAL A O 1
ATOM 1910 N N . ASN A 1 254 ? 9.086 6.492 -1.487 1 98.31 254 ASN A N 1
ATOM 1911 C CA . ASN A 1 254 ? 7.703 6.594 -1.038 1 98.31 254 ASN A CA 1
ATOM 1912 C C . ASN A 1 254 ? 6.727 6.504 -2.207 1 98.31 254 ASN A C 1
ATOM 1914 O O . ASN A 1 254 ? 6.859 7.242 -3.188 1 98.31 254 ASN A O 1
ATOM 1918 N N . ASN A 1 255 ? 5.836 5.574 -2.109 1 97.75 255 ASN A N 1
ATOM 1919 C CA . ASN A 1 255 ? 4.715 5.465 -3.035 1 97.75 255 ASN A CA 1
ATOM 1920 C C . ASN A 1 255 ? 3.574 6.398 -2.646 1 97.75 255 ASN A C 1
ATOM 1922 O O . ASN A 1 255 ? 3.156 6.43 -1.488 1 97.75 255 ASN A O 1
ATOM 1926 N N . LEU A 1 256 ? 3.041 7.188 -3.549 1 96.56 256 LEU A N 1
ATOM 1927 C CA . LEU A 1 256 ? 1.968 8.133 -3.248 1 96.56 256 LEU A CA 1
ATOM 1928 C C . LEU A 1 256 ? 0.618 7.422 -3.211 1 96.56 256 LEU A C 1
ATOM 1930 O O . LEU A 1 256 ? -0.419 8.062 -3.023 1 96.56 256 LEU A O 1
ATOM 1934 N N . GLY A 1 257 ? 0.625 6.121 -3.393 1 94.75 257 GLY A N 1
ATOM 1935 C CA . GLY A 1 257 ? -0.561 5.32 -3.141 1 94.75 257 GLY A CA 1
ATOM 1936 C C . GLY A 1 257 ? -1.078 4.617 -4.383 1 94.75 257 GLY A C 1
ATOM 1937 O O . GLY A 1 257 ? -1.828 3.643 -4.281 1 94.75 257 GLY A O 1
ATOM 1938 N N . GLY A 1 258 ? -0.644 5.117 -5.566 1 94 258 GLY A N 1
ATOM 1939 C CA . GLY A 1 258 ? -1.272 4.605 -6.773 1 94 258 GLY A CA 1
ATOM 1940 C C . GLY A 1 258 ? -0.306 3.877 -7.688 1 94 258 GLY A C 1
ATOM 1941 O O . GLY A 1 258 ? -0.704 3.35 -8.727 1 94 258 GLY A O 1
ATOM 1942 N N . THR A 1 259 ? 0.97 3.812 -7.41 1 94.88 259 THR A N 1
ATOM 1943 C CA . THR A 1 259 ? 1.955 3.15 -8.258 1 94.88 259 THR A CA 1
ATOM 1944 C C . THR A 1 259 ? 2.064 1.67 -7.91 1 94.88 259 THR A C 1
ATOM 1946 O O . THR A 1 259 ? 2.223 1.313 -6.742 1 94.88 259 THR A O 1
ATOM 1949 N N . SER A 1 260 ? 1.921 0.841 -8.891 1 93.38 260 SER A N 1
ATOM 1950 C CA . SER A 1 260 ? 1.997 -0.596 -8.641 1 93.38 260 SER A CA 1
ATOM 1951 C C . SER A 1 260 ? 3.391 -1.004 -8.18 1 93.38 260 SER A C 1
ATOM 1953 O O . SER A 1 260 ? 4.379 -0.341 -8.5 1 93.38 260 SER A O 1
ATOM 1955 N N . GLU A 1 261 ? 3.469 -2.078 -7.438 1 94.5 261 GLU A N 1
ATOM 1956 C CA . GLU A 1 261 ? 4.723 -2.523 -6.844 1 94.5 261 GLU A CA 1
ATOM 1957 C C . GLU A 1 261 ? 5.734 -2.92 -7.918 1 94.5 261 GLU A C 1
ATOM 1959 O O . GLU A 1 261 ? 6.941 -2.754 -7.73 1 94.5 261 GLU A O 1
ATOM 1964 N N . ILE A 1 262 ? 5.293 -3.461 -9.055 1 92.38 262 ILE A N 1
ATOM 1965 C CA . ILE A 1 262 ? 6.195 -3.834 -10.133 1 92.38 262 ILE A CA 1
ATOM 1966 C C . ILE A 1 262 ? 6.902 -2.59 -10.672 1 92.38 262 ILE A C 1
ATOM 1968 O O . ILE A 1 262 ? 8.102 -2.621 -10.945 1 92.38 262 ILE A O 1
ATOM 1972 N N . VAL A 1 263 ? 6.141 -1.552 -10.859 1 93.38 263 VAL A N 1
ATOM 1973 C CA . VAL A 1 263 ? 6.703 -0.3 -11.359 1 93.38 263 VAL A CA 1
ATOM 1974 C C . VAL A 1 263 ? 7.672 0.277 -10.328 1 93.38 263 VAL A C 1
ATOM 1976 O O . VAL A 1 263 ? 8.719 0.822 -10.688 1 93.38 263 VAL A O 1
ATOM 1979 N N . VAL A 1 264 ? 7.344 0.18 -9.047 1 96.25 264 VAL A N 1
ATOM 1980 C CA . VAL A 1 264 ? 8.242 0.631 -7.984 1 96.25 264 VAL A CA 1
ATOM 1981 C C . VAL A 1 264 ? 9.562 -0.126 -8.07 1 96.25 264 VAL A C 1
ATOM 1983 O O . VAL A 1 264 ? 10.633 0.458 -7.883 1 96.25 264 VAL A O 1
ATOM 1986 N N . GLY A 1 265 ? 9.477 -1.431 -8.289 1 95.75 265 GLY A N 1
ATOM 1987 C CA . GLY A 1 265 ? 10.68 -2.227 -8.445 1 95.75 265 GLY A CA 1
ATOM 1988 C C . GLY A 1 265 ? 11.562 -1.75 -9.586 1 95.75 265 GLY A C 1
ATOM 1989 O O . GLY A 1 265 ? 12.789 -1.668 -9.438 1 95.75 265 GLY A O 1
ATOM 1990 N N . VAL A 1 266 ? 10.938 -1.468 -10.727 1 94.12 266 VAL A N 1
ATOM 1991 C CA . VAL A 1 266 ? 11.672 -0.957 -11.875 1 94.12 266 VAL A CA 1
ATOM 1992 C C . VAL A 1 266 ? 12.352 0.362 -11.508 1 94.12 266 VAL A C 1
ATOM 1994 O O . VAL A 1 266 ? 13.531 0.567 -11.812 1 94.12 266 VAL A O 1
ATOM 1997 N N . PHE A 1 267 ? 11.617 1.188 -10.891 1 96.75 267 PHE A N 1
ATOM 1998 C CA . PHE A 1 267 ? 12.156 2.473 -10.461 1 96.75 267 PHE A CA 1
ATOM 1999 C C . PHE A 1 267 ? 13.328 2.277 -9.508 1 96.75 267 PHE A C 1
ATOM 2001 O O . PHE A 1 267 ? 14.352 2.955 -9.641 1 96.75 267 PHE A O 1
ATOM 2008 N N . LEU A 1 268 ? 13.188 1.419 -8.531 1 97.75 268 LEU A N 1
ATOM 2009 C CA . LEU A 1 268 ? 14.234 1.151 -7.551 1 97.75 268 LEU A CA 1
ATOM 2010 C C . LEU A 1 268 ? 15.523 0.72 -8.242 1 97.75 268 LEU A C 1
ATOM 2012 O O . LEU A 1 268 ? 16.609 1.11 -7.832 1 97.75 268 LEU A O 1
ATOM 2016 N N . ASP A 1 269 ? 15.375 -0.094 -9.25 1 96.44 269 ASP A N 1
ATOM 2017 C CA . ASP A 1 269 ? 16.547 -0.557 -9.992 1 96.44 269 ASP A CA 1
ATOM 2018 C C . ASP A 1 269 ? 17.297 0.614 -10.617 1 96.44 269 ASP A C 1
ATOM 2020 O O . ASP A 1 269 ? 18.516 0.729 -10.469 1 96.44 269 ASP A O 1
ATOM 2024 N N . VAL A 1 270 ? 16.578 1.458 -11.258 1 96.31 270 VAL A N 1
ATOM 2025 C CA . VAL A 1 270 ? 17.172 2.619 -11.922 1 96.31 270 VAL A CA 1
ATOM 2026 C C . VAL A 1 270 ? 17.719 3.584 -10.883 1 96.31 270 VAL A C 1
ATOM 2028 O O . VAL A 1 270 ? 18.859 4.062 -11.016 1 96.31 270 VAL A O 1
ATOM 2031 N N . LEU A 1 271 ? 16.953 3.838 -9.836 1 98.25 271 LEU A N 1
ATOM 2032 C CA . LEU A 1 271 ? 17.328 4.801 -8.805 1 98.25 271 LEU A CA 1
ATOM 2033 C C . LEU A 1 271 ? 18.625 4.398 -8.117 1 98.25 271 LEU A C 1
ATOM 2035 O O . LEU A 1 271 ? 19.547 5.215 -7.988 1 98.25 271 LEU A O 1
ATOM 2039 N N . THR A 1 272 ? 18.703 3.182 -7.648 1 97.69 272 THR A N 1
ATOM 2040 C CA . THR A 1 272 ? 19.859 2.748 -6.859 1 97.69 272 THR A CA 1
ATOM 2041 C C . THR A 1 272 ? 21.125 2.758 -7.699 1 97.69 272 THR A C 1
ATOM 2043 O O . THR A 1 272 ? 22.188 3.168 -7.223 1 97.69 272 THR A O 1
ATOM 2046 N N . LYS A 1 273 ? 21.062 2.34 -8.953 1 96.38 273 LYS A N 1
ATOM 2047 C CA . LYS A 1 273 ? 22.219 2.346 -9.844 1 96.38 273 LYS A CA 1
ATOM 2048 C C . LYS A 1 273 ? 22.766 3.758 -10.031 1 96.38 273 LYS A C 1
ATOM 2050 O O . LYS A 1 273 ? 23.969 3.975 -9.977 1 96.38 273 LYS A O 1
ATOM 2055 N N . LEU A 1 274 ? 21.859 4.629 -10.219 1 97.25 274 LEU A N 1
ATOM 2056 C CA . LEU A 1 274 ? 22.281 6.004 -10.469 1 97.25 274 LEU A CA 1
ATOM 2057 C C . LEU A 1 274 ? 22.703 6.688 -9.172 1 97.25 274 LEU A C 1
ATOM 2059 O O . LEU A 1 274 ? 23.703 7.406 -9.148 1 97.25 274 LEU A O 1
ATOM 2063 N N . LEU A 1 275 ? 21.953 6.492 -8.078 1 97.44 275 LEU A N 1
ATOM 2064 C CA . LEU A 1 275 ? 22.281 7.117 -6.801 1 97.44 275 LEU A CA 1
ATOM 2065 C C . LEU A 1 275 ? 23.656 6.672 -6.316 1 97.44 275 LEU A C 1
ATOM 2067 O O . LEU A 1 275 ? 24.375 7.449 -5.684 1 97.44 275 LEU A O 1
ATOM 2071 N N . GLU A 1 276 ? 24.016 5.465 -6.559 1 96.62 276 GLU A N 1
ATOM 2072 C CA . GLU A 1 276 ? 25.266 4.898 -6.078 1 96.62 276 GLU A CA 1
ATOM 2073 C C . GLU A 1 276 ? 26.469 5.551 -6.758 1 96.62 276 GLU A C 1
ATOM 2075 O O . GLU A 1 276 ? 27.594 5.469 -6.262 1 96.62 276 GLU A O 1
ATOM 2080 N N . THR A 1 277 ? 26.203 6.18 -7.895 1 95.75 277 THR A N 1
ATOM 2081 C CA . THR A 1 277 ? 27.281 6.895 -8.562 1 95.75 277 THR A CA 1
ATOM 2082 C C . THR A 1 277 ? 27.656 8.148 -7.781 1 95.75 277 THR A C 1
ATOM 2084 O O . THR A 1 277 ? 28.766 8.68 -7.949 1 95.75 277 THR A O 1
ATOM 2087 N N . ARG A 1 278 ? 26.797 8.617 -6.906 1 95.5 278 ARG A N 1
ATOM 2088 C CA . ARG A 1 278 ? 27.031 9.898 -6.25 1 95.5 278 ARG A CA 1
ATOM 2089 C C . ARG A 1 278 ? 26.938 9.766 -4.734 1 95.5 278 ARG A C 1
ATOM 2091 O O . ARG A 1 278 ? 27.391 10.641 -3.998 1 95.5 278 ARG A O 1
ATOM 2098 N N . TYR A 1 279 ? 26.328 8.773 -4.285 1 96.88 279 TYR A N 1
ATOM 2099 C CA . TYR A 1 279 ? 26.094 8.594 -2.854 1 96.88 279 TYR A CA 1
ATOM 2100 C C . TYR A 1 279 ? 26.438 7.176 -2.42 1 96.88 279 TYR A C 1
ATOM 2102 O O . TYR A 1 279 ? 26.594 6.281 -3.258 1 96.88 279 TYR A O 1
ATOM 2110 N N . ARG A 1 280 ? 26.734 6.957 -1.137 1 96.75 280 ARG A N 1
ATOM 2111 C CA . ARG A 1 280 ? 26.828 5.637 -0.521 1 96.75 280 ARG A CA 1
ATOM 2112 C C . ARG A 1 280 ? 25.547 5.277 0.217 1 96.75 280 ARG A C 1
ATOM 2114 O O . ARG A 1 280 ? 25.297 5.773 1.318 1 96.75 280 ARG A O 1
ATOM 2121 N N . ILE A 1 281 ? 24.797 4.395 -0.336 1 96.62 281 ILE A N 1
ATOM 2122 C CA . ILE A 1 281 ? 23.5 4.035 0.231 1 96.62 281 ILE A CA 1
ATOM 2123 C C . ILE A 1 281 ? 23.703 3.07 1.398 1 96.62 281 ILE A C 1
ATOM 2125 O O . ILE A 1 281 ? 24.281 1.991 1.23 1 96.62 281 ILE A O 1
ATOM 2129 N N . ARG A 1 282 ? 23.25 3.463 2.562 1 95.25 282 ARG A N 1
ATOM 2130 C CA . ARG A 1 282 ? 23.406 2.627 3.748 1 95.25 282 ARG A CA 1
ATOM 2131 C C . ARG A 1 282 ? 22.141 1.823 4.02 1 95.25 282 ARG A C 1
ATOM 2133 O O . ARG A 1 282 ? 22.188 0.772 4.664 1 95.25 282 ARG A O 1
ATOM 2140 N N . ARG A 1 283 ? 21.062 2.471 3.65 1 94.75 283 ARG A N 1
ATOM 2141 C CA . ARG A 1 283 ? 19.766 1.854 3.918 1 94.75 283 ARG A CA 1
ATOM 2142 C C . ARG A 1 283 ? 18.703 2.369 2.951 1 94.75 283 ARG A C 1
ATOM 2144 O O . ARG A 1 283 ? 18.719 3.543 2.578 1 94.75 283 ARG A O 1
ATOM 2151 N N . ILE A 1 284 ? 17.797 1.445 2.596 1 96.88 284 ILE A N 1
ATOM 2152 C CA . ILE A 1 284 ? 16.672 1.839 1.754 1 96.88 284 ILE A CA 1
ATOM 2153 C C . ILE A 1 284 ? 15.367 1.456 2.434 1 96.88 284 ILE A C 1
ATOM 2155 O O . ILE A 1 284 ? 15.188 0.311 2.857 1 96.88 284 ILE A O 1
ATOM 2159 N N . TYR A 1 285 ? 14.484 2.41 2.682 1 97.06 285 TYR A N 1
ATOM 2160 C CA . TYR A 1 285 ? 13.086 2.193 3.021 1 97.06 285 TYR A CA 1
ATOM 2161 C C . TYR A 1 285 ? 12.195 2.334 1.792 1 97.06 285 TYR A C 1
ATOM 2163 O O . TYR A 1 285 ? 12.312 3.309 1.046 1 97.06 285 TYR A O 1
ATOM 2171 N N . CYS A 1 286 ? 11.383 1.394 1.551 1 96.81 286 CYS A N 1
ATOM 2172 C CA . CY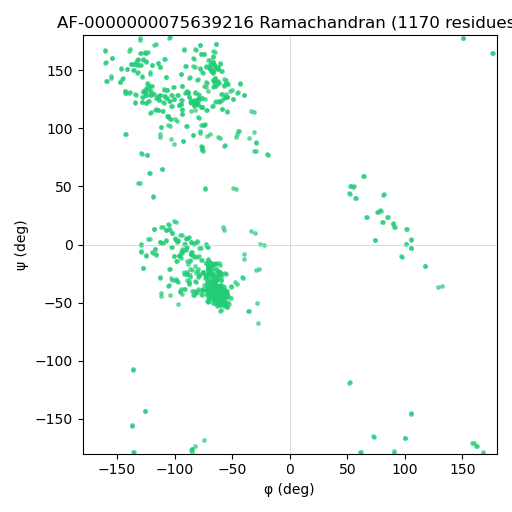S A 1 286 ? 10.484 1.452 0.404 1 96.81 286 CYS A CA 1
ATOM 2173 C C . CYS A 1 286 ? 9.07 1.056 0.802 1 96.81 286 CYS A C 1
ATOM 2175 O O . CYS A 1 286 ? 8.867 0.038 1.467 1 96.81 286 CYS A O 1
ATOM 2177 N N . GLY A 1 287 ? 8.086 1.814 0.483 1 96.44 287 GLY A N 1
ATOM 2178 C CA . GLY A 1 287 ? 6.684 1.558 0.776 1 96.44 287 GLY A CA 1
ATOM 2179 C C . GLY A 1 287 ? 5.812 2.797 0.671 1 96.44 287 GLY A C 1
ATOM 2180 O O . GLY A 1 287 ? 6.25 3.826 0.153 1 96.44 287 GLY A O 1
ATOM 2181 N N . THR A 1 288 ? 4.559 2.709 1.048 1 96.94 288 THR A N 1
ATOM 2182 C CA . THR A 1 288 ? 3.646 3.848 1.089 1 96.94 288 THR A CA 1
ATOM 2183 C C . THR A 1 288 ? 3.641 4.484 2.475 1 96.94 288 THR A C 1
ATOM 2185 O O . THR A 1 288 ? 2.807 4.145 3.316 1 96.94 288 THR A O 1
ATOM 2188 N N . TYR A 1 289 ? 4.516 5.406 2.658 1 97.69 289 TYR A N 1
ATOM 2189 C CA . TYR A 1 289 ? 4.707 6.031 3.961 1 97.69 289 TYR A CA 1
ATOM 2190 C C . TYR A 1 289 ? 3.84 7.277 4.102 1 97.69 289 TYR A C 1
ATOM 2192 O O . TYR A 1 289 ? 3.389 7.605 5.199 1 97.69 289 TYR A O 1
ATOM 2200 N N . PHE A 1 290 ? 3.732 7.969 3.072 1 97.62 290 PHE A N 1
ATOM 2201 C CA . PHE A 1 290 ? 3.014 9.234 2.963 1 97.62 290 PHE A CA 1
ATOM 2202 C C . PHE A 1 290 ? 2.309 9.344 1.615 1 97.62 290 PHE A C 1
ATOM 2204 O O . PHE A 1 290 ? 2.875 9.867 0.653 1 97.62 290 PHE A O 1
ATOM 2211 N N . SER A 1 291 ? 1.061 8.984 1.603 1 96.56 291 SER A N 1
ATOM 2212 C CA . SER A 1 291 ? 0.336 8.859 0.343 1 96.56 291 SER A CA 1
ATOM 2213 C C . SER A 1 291 ? -0.38 10.156 -0.017 1 96.56 291 SER A C 1
ATOM 2215 O O . SER A 1 291 ? -0.364 11.117 0.758 1 96.56 291 SER A O 1
ATOM 2217 N N . SER A 1 292 ? -0.854 10.297 -1.153 1 94.75 292 SER A N 1
ATOM 2218 C CA . SER A 1 292 ? -1.85 11.242 -1.638 1 94.75 292 SER A CA 1
ATOM 2219 C C . SER A 1 292 ? -3.025 10.531 -2.291 1 94.75 292 SER A C 1
ATOM 2221 O O . SER A 1 292 ? -3.135 10.5 -3.52 1 94.75 292 SER A O 1
ATOM 2223 N N . LEU A 1 293 ? -3.855 10 -1.416 1 92.38 293 LEU A N 1
ATOM 2224 C CA . LEU A 1 293 ? -4.922 9.086 -1.828 1 92.38 293 LEU A CA 1
ATOM 2225 C C . LEU A 1 293 ? -4.367 7.957 -2.686 1 92.38 293 LEU A C 1
ATOM 2227 O O . LEU A 1 293 ? -3.533 7.176 -2.225 1 92.38 293 LEU A O 1
ATOM 2231 N N . SER A 1 294 ? -4.793 7.809 -3.945 1 91.56 294 SER A N 1
ATOM 2232 C CA . SER A 1 294 ? -4.293 6.758 -4.828 1 91.56 294 SER A CA 1
ATOM 2233 C C . SER A 1 294 ? -3.611 7.348 -6.059 1 91.56 294 SER A C 1
ATOM 2235 O O . SER A 1 294 ? -3.75 6.82 -7.164 1 91.56 294 SER A O 1
ATOM 2237 N N . GLN A 1 295 ? -2.869 8.383 -5.82 1 92.5 295 GLN A N 1
ATOM 2238 C CA . GLN A 1 295 ? -2.18 9.055 -6.918 1 92.5 295 GLN A CA 1
ATOM 2239 C C . GLN A 1 295 ? -1.005 8.219 -7.418 1 92.5 295 GLN A C 1
ATOM 2241 O O . GLN A 1 295 ? -0.264 7.637 -6.621 1 92.5 295 GLN A O 1
ATOM 2246 N N . VAL A 1 296 ? -0.894 8.133 -8.789 1 94.06 296 VAL A N 1
ATOM 2247 C CA . VAL A 1 296 ? 0.268 7.469 -9.367 1 94.06 296 VAL A CA 1
ATOM 2248 C C . VAL A 1 296 ? 1.469 8.414 -9.344 1 94.06 296 VAL A C 1
ATOM 2250 O O . VAL A 1 296 ? 1.468 9.445 -10.016 1 94.06 296 VAL A O 1
ATOM 2253 N N . GLY A 1 297 ? 2.428 8.164 -8.531 1 95.88 297 GLY A N 1
ATOM 2254 C CA . GLY A 1 297 ? 3.607 8.984 -8.312 1 95.88 297 GLY A CA 1
ATOM 2255 C C . GLY A 1 297 ? 4.512 8.445 -7.219 1 95.88 297 GLY A C 1
ATOM 2256 O O . GLY A 1 297 ? 4.117 7.559 -6.461 1 95.88 297 GLY A O 1
ATOM 2257 N N . LEU A 1 298 ? 5.703 8.945 -7.191 1 97.5 298 LEU A N 1
ATOM 2258 C CA . LEU A 1 298 ? 6.711 8.531 -6.223 1 97.5 298 LEU A CA 1
ATOM 2259 C C . LEU A 1 298 ? 7.473 9.734 -5.68 1 97.5 298 LEU A C 1
ATOM 2261 O O . LEU A 1 298 ? 7.48 10.797 -6.301 1 97.5 298 LEU A O 1
ATOM 2265 N N . SER A 1 299 ? 8.008 9.578 -4.512 1 97.69 299 SER A N 1
ATOM 2266 C CA . SER A 1 299 ? 8.961 10.547 -3.986 1 97.69 299 SER A CA 1
ATOM 2267 C C . SER A 1 299 ? 10.164 9.859 -3.355 1 97.69 299 SER A C 1
ATOM 2269 O O . SER A 1 299 ? 10.07 8.703 -2.934 1 97.69 299 SER A O 1
ATOM 2271 N N . VAL A 1 300 ? 11.258 10.523 -3.406 1 98.5 300 VAL A N 1
ATOM 2272 C CA . VAL A 1 300 ? 12.5 10.023 -2.826 1 98.5 300 VAL A CA 1
ATOM 2273 C C . VAL A 1 300 ? 13.016 11.008 -1.774 1 98.5 300 VAL A C 1
ATOM 2275 O O . VAL A 1 300 ? 13.07 12.219 -2.02 1 98.5 300 VAL A O 1
ATOM 2278 N N . THR A 1 301 ? 13.305 10.531 -0.619 1 98.38 301 THR A N 1
ATOM 2279 C CA . THR A 1 301 ? 13.922 11.32 0.444 1 98.38 301 THR A CA 1
ATOM 2280 C C . THR A 1 301 ? 15.336 10.836 0.733 1 98.38 301 THR A C 1
ATOM 2282 O O . THR A 1 301 ? 15.562 9.633 0.91 1 98.38 301 THR A O 1
ATOM 2285 N N . LEU A 1 302 ? 16.266 11.711 0.735 1 98.19 302 LEU A N 1
ATOM 2286 C CA . LEU A 1 302 ? 17.625 11.422 1.188 1 98.19 302 LEU A CA 1
ATOM 2287 C C . LEU A 1 302 ? 17.859 11.977 2.59 1 98.19 302 LEU A C 1
ATOM 2289 O O . LEU A 1 302 ? 17.5 13.125 2.877 1 98.19 302 LEU A O 1
ATOM 2293 N N . LEU A 1 303 ? 18.328 11.195 3.449 1 98.12 303 LEU A N 1
ATOM 2294 C CA . LEU A 1 303 ? 18.75 11.586 4.789 1 98.12 303 LEU A CA 1
ATOM 2295 C C . LEU A 1 303 ? 20.25 11.406 4.957 1 98.12 303 LEU A C 1
ATOM 2297 O O . LEU A 1 303 ? 20.766 10.281 4.879 1 98.12 303 LEU A O 1
ATOM 2301 N N . ASN A 1 304 ? 20.953 12.477 5.156 1 97.56 304 ASN A N 1
ATOM 2302 C CA . ASN A 1 304 ? 22.406 12.477 5.293 1 97.56 304 ASN A CA 1
ATOM 2303 C C . ASN A 1 304 ? 22.844 11.984 6.672 1 97.56 304 ASN A C 1
ATOM 2305 O O . ASN A 1 304 ? 22.594 12.648 7.68 1 97.56 304 ASN A O 1
ATOM 2309 N N . LEU A 1 305 ? 23.547 10.938 6.723 1 96.94 305 LEU A N 1
ATOM 2310 C CA . LEU A 1 305 ? 23.938 10.312 7.984 1 96.94 305 LEU A CA 1
ATOM 2311 C C . LEU A 1 305 ? 25.062 11.094 8.656 1 96.94 305 LEU A C 1
ATOM 2313 O O . LEU A 1 305 ? 25.328 10.898 9.844 1 96.94 305 LEU A O 1
ATOM 2317 N N . ALA A 1 306 ? 25.672 11.969 7.949 1 93.94 306 ALA A N 1
ATOM 2318 C CA . ALA A 1 306 ? 26.766 12.758 8.492 1 93.94 306 ALA A CA 1
ATOM 2319 C C . ALA A 1 306 ? 26.266 13.75 9.539 1 93.94 306 ALA A C 1
ATOM 2321 O O . ALA A 1 306 ? 27.047 14.305 10.305 1 93.94 306 ALA A O 1
ATOM 2322 N N . TYR A 1 307 ? 24.984 13.977 9.578 1 92 307 TYR A N 1
ATOM 2323 C CA . TYR A 1 307 ? 24.406 14.922 10.523 1 92 307 TYR A CA 1
ATOM 2324 C C . TYR A 1 307 ? 24.703 14.516 11.961 1 92 307 TYR A C 1
ATOM 2326 O O . TYR A 1 307 ? 25.031 15.359 12.797 1 92 307 TYR A O 1
ATOM 2334 N N . ASN A 1 308 ? 24.547 13.234 12.18 1 90.19 308 ASN A N 1
ATOM 2335 C CA . ASN A 1 308 ? 24.734 12.695 13.523 1 90.19 308 ASN A CA 1
ATOM 2336 C C . ASN A 1 308 ? 25.031 11.195 13.492 1 90.19 308 ASN A C 1
ATOM 2338 O O . ASN A 1 308 ? 24.375 10.453 12.766 1 90.19 308 ASN A O 1
ATOM 2342 N N . GLU A 1 309 ? 25.922 10.75 14.336 1 92.25 309 GLU A N 1
ATOM 2343 C CA . GLU A 1 309 ? 26.344 9.359 14.359 1 92.25 309 GLU A CA 1
ATOM 2344 C C . GLU A 1 309 ? 25.234 8.453 14.898 1 92.25 309 GLU A C 1
ATOM 2346 O O . GLU A 1 309 ? 25.219 7.254 14.617 1 92.25 309 GLU A O 1
ATOM 2351 N N . GLN A 1 310 ? 24.359 9.086 15.633 1 95.38 310 GLN A N 1
ATOM 2352 C CA . GLN A 1 310 ? 23.344 8.289 16.297 1 95.38 310 GLN A CA 1
ATOM 2353 C C . GLN A 1 310 ? 22.094 8.156 15.422 1 95.38 310 GLN A C 1
ATOM 2355 O O . GLN A 1 310 ? 21.125 7.508 15.812 1 95.38 310 GLN A O 1
ATOM 2360 N N . LEU A 1 311 ? 22.109 8.719 14.281 1 96.69 311 LEU A N 1
ATOM 2361 C CA . LEU A 1 311 ? 20.922 8.766 13.438 1 96.69 311 LEU A CA 1
ATOM 2362 C C . LEU A 1 311 ? 20.391 7.359 13.156 1 96.69 311 LEU A C 1
ATOM 2364 O O . LEU A 1 311 ? 19.188 7.113 13.227 1 96.69 311 LEU A O 1
ATOM 2368 N N . LEU A 1 312 ? 21.266 6.461 12.836 1 96 312 LEU A N 1
ATOM 2369 C CA . LEU A 1 312 ? 20.844 5.094 12.547 1 96 312 LEU A CA 1
ATOM 2370 C C . LEU A 1 312 ? 20.281 4.418 13.789 1 96 312 LEU A C 1
ATOM 2372 O O . LEU A 1 312 ? 19.359 3.6 13.695 1 96 312 LEU A O 1
ATOM 2376 N N . VAL A 1 313 ? 20.844 4.73 14.93 1 96.12 313 VAL A N 1
ATOM 2377 C CA . VAL A 1 313 ? 20.359 4.195 16.203 1 96.12 313 VAL A CA 1
ATOM 2378 C C . VAL A 1 313 ? 18.906 4.645 16.422 1 96.12 313 VAL A C 1
ATOM 2380 O O . VAL A 1 313 ? 18.062 3.848 16.828 1 96.12 313 VAL A O 1
ATOM 2383 N N . TYR A 1 314 ? 18.625 5.926 16.141 1 97.81 314 TYR A N 1
ATOM 2384 C CA . TYR A 1 314 ? 17.266 6.445 16.281 1 97.81 314 TYR A CA 1
ATOM 2385 C C . TYR A 1 314 ? 16.328 5.785 15.281 1 97.81 314 TYR A C 1
ATOM 2387 O O . TYR A 1 314 ? 15.18 5.461 15.617 1 97.81 314 TYR A O 1
ATOM 2395 N N . LEU A 1 315 ? 16.797 5.527 14.086 1 96.88 315 LEU A N 1
ATOM 2396 C CA . LEU A 1 315 ? 15.984 4.906 13.047 1 96.88 315 LEU A CA 1
ATOM 2397 C C . LEU A 1 315 ? 15.695 3.447 13.383 1 96.88 315 LEU A C 1
ATOM 2399 O O . LEU A 1 315 ? 14.672 2.902 12.969 1 96.88 315 LEU A O 1
ATOM 2403 N N . ASP A 1 316 ? 16.531 2.822 14.172 1 95.19 316 ASP A N 1
ATOM 2404 C CA . ASP A 1 316 ? 16.406 1.409 14.508 1 95.19 316 ASP A CA 1
ATOM 2405 C C . ASP A 1 316 ? 15.633 1.229 15.812 1 95.19 316 ASP A C 1
ATOM 2407 O O . ASP A 1 316 ? 15.359 0.1 16.234 1 95.19 316 ASP A O 1
ATOM 2411 N N . HIS A 1 317 ? 15.367 2.32 16.453 1 95.75 317 HIS A N 1
ATOM 2412 C CA . HIS A 1 317 ? 14.641 2.215 17.719 1 95.75 317 HIS A CA 1
ATOM 2413 C C . HIS A 1 317 ? 13.305 1.508 17.531 1 95.75 317 HIS A C 1
ATOM 2415 O O . HIS A 1 317 ? 12.594 1.769 16.562 1 95.75 317 HIS A O 1
ATOM 2421 N N . GLU A 1 318 ? 12.984 0.642 18.422 1 93.56 318 GLU A N 1
ATOM 2422 C CA . GLU A 1 318 ? 11.773 -0.161 18.328 1 93.56 318 GLU A CA 1
ATOM 2423 C C . GLU A 1 318 ? 10.523 0.711 18.422 1 93.56 318 GLU A C 1
ATOM 2425 O O . GLU A 1 318 ? 10.484 1.651 19.219 1 93.56 318 GLU A O 1
ATOM 2430 N N . VAL A 1 319 ? 9.523 0.311 17.641 1 94.62 319 VAL A N 1
ATOM 2431 C CA . VAL A 1 319 ? 8.281 1.074 17.672 1 94.62 319 VAL A CA 1
ATOM 2432 C C . VAL A 1 319 ? 7.094 0.125 17.797 1 94.62 319 VAL A C 1
ATOM 2434 O O . VAL A 1 319 ? 7.207 -1.067 17.516 1 94.62 319 VAL A O 1
ATOM 2437 N N . GLN A 1 320 ? 6.016 0.583 18.328 1 93.12 320 GLN A N 1
ATOM 2438 C CA . GLN A 1 320 ? 4.723 -0.095 18.391 1 93.12 320 GLN A CA 1
ATOM 2439 C C . GLN A 1 320 ? 3.604 0.798 17.875 1 93.12 320 GLN A C 1
ATOM 2441 O O . GLN A 1 320 ? 2.83 1.355 18.656 1 93.12 320 GLN A O 1
ATOM 2446 N N . VAL A 1 321 ? 3.561 0.872 16.562 1 95.38 321 VAL A N 1
ATOM 2447 C CA . VAL A 1 321 ? 2.586 1.726 15.883 1 95.38 321 VAL A CA 1
ATOM 2448 C C . VAL A 1 321 ? 1.739 0.891 14.93 1 95.38 321 VAL A C 1
ATOM 2450 O O . VAL A 1 321 ? 2.041 -0.281 14.688 1 95.38 321 VAL A O 1
ATOM 2453 N N . ALA A 1 322 ? 0.675 1.434 14.492 1 93.5 322 ALA A N 1
ATOM 2454 C CA . ALA A 1 322 ? -0.237 0.714 13.609 1 93.5 322 ALA A CA 1
ATOM 2455 C C . ALA A 1 322 ? 0.437 0.383 12.281 1 93.5 322 ALA A C 1
ATOM 2457 O O . ALA A 1 322 ? 0.241 -0.704 11.734 1 93.5 322 ALA A O 1
ATOM 2458 N N . SER A 1 323 ? 1.167 1.348 11.688 1 94.12 323 SER A N 1
ATOM 2459 C CA . SER A 1 323 ? 1.905 1.085 10.461 1 94.12 323 SER A CA 1
ATOM 2460 C C . SER A 1 323 ? 3 0.047 10.68 1 94.12 323 SER A C 1
ATOM 2462 O O . SER A 1 323 ? 3.777 0.151 11.633 1 94.12 323 SER A O 1
ATOM 2464 N N . LYS A 1 324 ? 3.152 -0.867 9.797 1 92.69 324 LYS A N 1
ATOM 2465 C CA . LYS A 1 324 ? 4.117 -1.952 9.961 1 92.69 324 LYS A CA 1
ATOM 2466 C C . LYS A 1 324 ? 5.398 -1.666 9.18 1 92.69 324 LYS A C 1
ATOM 2468 O O . LYS A 1 324 ? 6.348 -2.453 9.227 1 92.69 324 LYS A O 1
ATOM 2473 N N . LEU A 1 325 ? 5.527 -0.545 8.594 1 92 325 LEU A N 1
ATOM 2474 C CA . LEU A 1 325 ? 6.547 -0.245 7.59 1 92 325 LEU A CA 1
ATOM 2475 C C . LEU A 1 325 ? 7.926 -0.149 8.234 1 92 325 LEU A C 1
ATOM 2477 O O . LEU A 1 325 ? 8.945 -0.33 7.555 1 92 325 LEU A O 1
ATOM 2481 N N . PHE A 1 326 ? 7.973 0.089 9.562 1 91.5 326 PHE A N 1
ATOM 2482 C CA . PHE A 1 326 ? 9.258 0.166 10.242 1 91.5 326 PHE A CA 1
ATOM 2483 C C . PHE A 1 326 ? 9.508 -1.093 11.07 1 91.5 326 PHE A C 1
ATOM 2485 O O . PHE A 1 326 ? 10.305 -1.076 12.008 1 91.5 326 PHE A O 1
ATOM 2492 N N . GLY A 1 327 ? 8.742 -2.152 10.758 1 86.38 327 GLY A N 1
ATOM 2493 C CA . GLY A 1 327 ? 8.953 -3.412 11.453 1 86.38 327 GLY A CA 1
ATOM 2494 C C . GLY A 1 327 ? 8.211 -3.492 12.773 1 86.38 327 GLY A C 1
ATOM 2495 O O . GLY A 1 327 ? 8.609 -4.238 13.672 1 86.38 327 GLY A O 1
ATOM 2496 N N . SER A 1 328 ? 7.164 -2.742 12.922 1 86 328 SER A N 1
ATOM 2497 C CA . SER A 1 328 ? 6.359 -2.771 14.133 1 86 328 SER A CA 1
ATOM 2498 C C . SER A 1 328 ? 5.645 -4.109 14.297 1 86 328 SER A C 1
ATOM 2500 O O . SER A 1 328 ? 5.152 -4.676 13.312 1 86 328 SER A O 1
ATOM 2502 N N . GLY A 1 329 ? 5.691 -4.602 15.492 1 79.62 329 GLY A N 1
ATOM 2503 C CA . GLY A 1 329 ? 4.957 -5.82 15.781 1 79.62 329 GLY A CA 1
ATOM 2504 C C . GLY A 1 329 ? 3.451 -5.648 15.672 1 79.62 329 GLY A C 1
ATOM 2505 O O . GLY A 1 329 ? 2.951 -4.523 15.633 1 79.62 329 GLY A O 1
ATOM 2506 N N . GLN A 1 330 ? 2.822 -6.773 15.633 1 80.12 330 GLN A N 1
ATOM 2507 C CA . GLN A 1 330 ? 1.363 -6.727 15.594 1 80.12 330 GLN A CA 1
ATOM 2508 C C . GLN A 1 330 ? 0.8 -6.234 16.922 1 80.12 330 GLN A C 1
ATOM 2510 O O . GLN A 1 330 ? 1.435 -6.387 17.969 1 80.12 330 GLN A O 1
ATOM 2515 N N . SER A 1 331 ? -0.317 -5.629 16.828 1 80.38 331 SER A N 1
ATOM 2516 C CA . SER A 1 331 ? -0.869 -4.961 18 1 80.38 331 SER A CA 1
ATOM 2517 C C . SER A 1 331 ? -1.925 -5.824 18.688 1 80.38 331 SER A C 1
ATOM 2519 O O . SER A 1 331 ? -2.674 -5.34 19.531 1 80.38 331 SER A O 1
ATOM 2521 N N . PHE A 1 332 ? -1.931 -7.086 18.438 1 85.94 332 PHE A N 1
ATOM 2522 C CA . PHE A 1 332 ? -3.035 -7.918 18.891 1 85.94 332 PHE A CA 1
ATOM 2523 C C . PHE A 1 332 ? -3.002 -8.078 20.406 1 85.94 332 PHE A C 1
ATOM 2525 O O . PHE A 1 332 ? -4.027 -8.375 21.031 1 85.94 332 PHE A O 1
ATOM 2532 N N . HIS A 1 333 ? -1.856 -7.914 21 1 83.56 333 HIS A N 1
ATOM 2533 C CA . HIS A 1 333 ? -1.697 -8.102 22.438 1 83.56 333 HIS A CA 1
ATOM 2534 C C . HIS A 1 333 ? -2.029 -6.82 23.203 1 83.56 333 HIS A C 1
ATOM 2536 O O . HIS A 1 333 ? -2.193 -6.844 24.422 1 83.56 333 HIS A O 1
ATOM 2542 N N . LEU A 1 334 ? -2.131 -5.734 22.516 1 88.38 334 LEU A N 1
ATOM 2543 C CA . LEU A 1 334 ? -2.463 -4.457 23.141 1 88.38 334 LEU A CA 1
ATOM 2544 C C . LEU A 1 334 ? -3.953 -4.375 23.453 1 88.38 334 LEU A C 1
ATOM 2546 O O . LEU A 1 334 ? -4.746 -5.168 22.922 1 88.38 334 LEU A O 1
ATOM 2550 N N . GLU A 1 335 ? -4.266 -3.439 24.281 1 89.62 335 GLU A N 1
ATOM 2551 C CA . GLU A 1 335 ? -5.672 -3.203 24.594 1 89.62 335 GLU A CA 1
ATOM 2552 C C . GLU A 1 335 ? -6.453 -2.791 23.359 1 89.62 335 GLU A C 1
ATOM 2554 O O . GLU A 1 335 ? -5.957 -2.021 22.531 1 89.62 335 GLU A O 1
ATOM 2559 N N . PRO A 1 336 ? -7.641 -3.338 23.266 1 91.19 336 PRO A N 1
ATOM 2560 C CA . PRO A 1 336 ? -8.461 -2.906 22.141 1 91.19 336 PRO A CA 1
ATOM 2561 C C . PRO A 1 336 ? -8.656 -1.394 22.094 1 91.19 336 PRO A C 1
ATOM 2563 O O . PRO A 1 336 ? -8.812 -0.758 23.141 1 91.19 336 PRO A O 1
ATOM 2566 N N . SER A 1 337 ? -8.641 -0.901 20.953 1 94.12 337 SER A N 1
ATOM 2567 C CA . SER A 1 337 ? -8.867 0.531 20.781 1 94.12 337 SER A CA 1
ATOM 2568 C C . SER A 1 337 ? -10.305 0.911 21.125 1 94.12 337 SER A C 1
ATOM 2570 O O . SER A 1 337 ? -11.203 0.068 21.062 1 94.12 337 SER A O 1
ATOM 2572 N N . ASP A 1 338 ? -10.461 2.154 21.484 1 92.62 338 ASP A N 1
ATOM 2573 C CA . ASP A 1 338 ? -11.812 2.604 21.828 1 92.62 338 ASP A CA 1
ATOM 2574 C C . ASP A 1 338 ? -12.078 4.004 21.281 1 92.62 338 ASP A C 1
ATOM 2576 O O . ASP A 1 338 ? -11.172 4.645 20.734 1 92.62 338 ASP A O 1
ATOM 2580 N N . ARG A 1 339 ? -13.344 4.359 21.312 1 92.56 339 ARG A N 1
ATOM 2581 C CA . ARG A 1 339 ? -13.828 5.676 20.906 1 92.56 339 ARG A CA 1
ATOM 2582 C C . ARG A 1 339 ? -14.391 6.441 22.109 1 92.56 339 ARG A C 1
ATOM 2584 O O . ARG A 1 339 ? -15.203 5.91 22.859 1 92.56 339 ARG A O 1
ATOM 2591 N N . VAL A 1 340 ? -13.883 7.648 22.25 1 89.5 340 VAL A N 1
ATOM 2592 C CA . VAL A 1 340 ? -14.352 8.438 23.375 1 89.5 340 VAL A CA 1
ATOM 2593 C C . VAL A 1 340 ? -14.656 9.867 22.922 1 89.5 340 VAL A C 1
ATOM 2595 O O . VAL A 1 340 ? -14.141 10.32 21.906 1 89.5 340 VAL A O 1
ATOM 2598 N N . LYS A 1 341 ? -15.547 10.523 23.672 1 86.56 341 LYS A N 1
ATOM 2599 C CA . LYS A 1 341 ? -15.789 11.945 23.469 1 86.56 341 LYS A CA 1
ATOM 2600 C C . LYS A 1 341 ? -14.812 12.797 24.281 1 86.56 341 LYS A C 1
ATOM 2602 O O . LYS A 1 341 ? -14.453 12.43 25.406 1 86.56 341 LYS A O 1
ATOM 2607 N N . PHE A 1 342 ? -14.422 13.852 23.734 1 83.88 342 PHE A N 1
ATOM 2608 C CA . PHE A 1 342 ? -13.43 14.703 24.375 1 83.88 342 PHE A CA 1
ATOM 2609 C C . PHE A 1 342 ? -13.891 15.109 25.766 1 83.88 342 PHE A C 1
ATOM 2611 O O . PHE A 1 342 ? -13.102 15.078 26.719 1 83.88 342 PHE A O 1
ATOM 2618 N N . ASP A 1 343 ? -15.164 15.438 25.984 1 75.31 343 ASP A N 1
ATOM 2619 C CA . ASP A 1 343 ? -15.703 15.969 27.234 1 75.31 343 ASP A CA 1
ATOM 2620 C C . ASP A 1 343 ? -15.664 14.922 28.344 1 75.31 343 ASP A C 1
ATOM 2622 O O . ASP A 1 343 ? -15.75 15.258 29.531 1 75.31 343 ASP A O 1
ATOM 2626 N N . THR A 1 344 ? -15.477 13.672 27.953 1 70.94 344 THR A N 1
ATOM 2627 C CA . THR A 1 344 ? -15.453 12.602 28.938 1 70.94 344 THR A CA 1
ATOM 2628 C C . THR A 1 344 ? -14.055 12.422 29.516 1 70.94 344 THR A C 1
ATOM 2630 O O . THR A 1 344 ? -13.883 11.828 30.578 1 70.94 344 THR A O 1
ATOM 2633 N N . ILE A 1 345 ? -13.094 12.844 28.875 1 68.06 345 ILE A N 1
ATOM 2634 C CA . ILE A 1 345 ? -11.727 12.578 29.312 1 68.06 345 ILE A CA 1
ATOM 2635 C C . ILE A 1 345 ? -11.141 13.828 29.953 1 68.06 345 ILE A C 1
ATOM 2637 O O . ILE A 1 345 ? -10.32 13.727 30.875 1 68.06 345 ILE A O 1
ATOM 2641 N N . VAL A 1 346 ? -11.312 14.891 29.453 1 61.59 346 VAL A N 1
ATOM 2642 C CA . VAL A 1 346 ? -10.734 16.109 29.984 1 61.59 346 VAL A CA 1
ATOM 2643 C C . VAL A 1 346 ? -11.805 16.906 30.719 1 61.59 346 VAL A C 1
ATOM 2645 O O . VAL A 1 346 ? -12.867 17.203 30.172 1 61.59 346 VAL A O 1
ATOM 2648 N N . GLU A 1 347 ? -11.891 16.578 32.125 1 52.53 347 GLU A N 1
ATOM 2649 C CA . GLU A 1 347 ? -12.797 17.453 32.906 1 52.53 347 GLU A CA 1
ATOM 2650 C C . GLU A 1 347 ? -12.742 18.875 32.375 1 52.53 347 GLU A C 1
ATOM 2652 O O . GLU A 1 347 ? -11.664 19.453 32.219 1 52.53 347 GLU A O 1
ATOM 2657 N N . VAL A 1 348 ? -13.594 19.078 31.531 1 44.5 348 VAL A N 1
ATOM 2658 C CA . VAL A 1 348 ? -13.797 20.422 31.016 1 44.5 348 VAL A CA 1
ATOM 2659 C C . VAL A 1 348 ? -13.523 21.438 32.125 1 44.5 348 VAL A C 1
ATOM 2661 O O . VAL A 1 348 ? -14.422 21.797 32.906 1 44.5 348 VAL A O 1
ATOM 2664 N N . GLU A 1 349 ? -13 21.172 33.188 1 41.81 349 GLU A N 1
ATOM 2665 C CA . GLU A 1 349 ? -12.836 22.484 33.812 1 41.81 349 GLU A CA 1
ATOM 2666 C C . GLU A 1 349 ? -12.242 23.5 32.844 1 41.81 349 GLU A C 1
ATOM 2668 O O . GLU A 1 349 ? -11.031 23.5 32.594 1 41.81 349 GLU A O 1
ATOM 2673 N N . THR A 1 350 ? -12.789 23.531 31.734 1 43.88 350 THR A N 1
ATOM 2674 C CA . THR A 1 350 ? -12.516 24.641 30.828 1 43.88 350 THR A CA 1
ATOM 2675 C C . THR A 1 350 ? -12.031 25.859 31.609 1 43.88 350 THR A C 1
ATOM 2677 O O . THR A 1 350 ? -12.422 26.984 31.297 1 43.88 350 THR A O 1
ATOM 2680 N N . ARG A 1 351 ? -11.898 25.859 32.938 1 46.72 351 ARG A N 1
ATOM 2681 C CA . ARG A 1 351 ? -11.727 27.172 33.531 1 46.72 351 ARG A CA 1
ATOM 2682 C C . ARG A 1 351 ? -10.469 27.859 33 1 46.72 351 ARG A C 1
ATOM 2684 O O . ARG A 1 351 ? -9.359 27.344 33.188 1 46.72 351 ARG A O 1
ATOM 2691 N N . PRO A 1 352 ? -10.664 28.641 31.906 1 52 352 PRO A N 1
ATOM 2692 C CA . PRO A 1 352 ? -9.594 29.609 31.703 1 52 352 PRO A CA 1
ATOM 2693 C C . PRO A 1 352 ? -8.961 30.078 33 1 52 352 PRO A C 1
ATOM 2695 O O . PRO A 1 352 ? -9.625 30.109 34.031 1 52 352 PRO A O 1
ATOM 2698 N N . ASN A 1 353 ? -7.719 29.766 33.219 1 53.69 353 ASN A N 1
ATOM 2699 C CA . ASN A 1 353 ? -7.035 30.297 34.375 1 53.69 353 ASN A CA 1
ATOM 2700 C C . ASN A 1 353 ? -7.598 31.656 34.781 1 53.69 353 ASN A C 1
ATOM 2702 O O . ASN A 1 353 ? -7.414 32.656 34.094 1 53.69 353 ASN A O 1
ATOM 2706 N N . PRO A 1 354 ? -8.602 31.656 35.594 1 54.09 354 PRO A N 1
ATOM 2707 C CA . PRO A 1 354 ? -9.188 32.938 36 1 54.09 354 PRO A CA 1
ATOM 2708 C C . PRO A 1 354 ? -8.133 34 36.281 1 54.09 354 PRO A C 1
ATOM 2710 O O . PRO A 1 354 ? -8.406 35.188 36.156 1 54.09 354 PRO A O 1
ATOM 2713 N N . ASP A 1 355 ? -6.965 33.5 36.688 1 58.5 355 ASP A N 1
ATOM 2714 C CA . ASP A 1 355 ? -5.93 34.469 37.062 1 58.5 355 ASP A CA 1
ATOM 2715 C C . ASP A 1 355 ? -5.352 35.156 35.812 1 58.5 355 ASP A C 1
ATOM 2717 O O . ASP A 1 355 ? -4.629 36.125 35.938 1 58.5 355 ASP A O 1
ATOM 2721 N N . LEU A 1 356 ? -5.973 34.656 34.75 1 62.19 356 LEU A N 1
ATOM 2722 C CA . LEU A 1 356 ? -5.352 35.188 33.531 1 62.19 356 LEU A CA 1
ATOM 2723 C C . LEU A 1 356 ? -6.062 36.438 33.031 1 62.19 356 LEU A C 1
ATOM 2725 O O . LEU A 1 356 ? -5.562 37.125 32.156 1 62.19 356 LEU A O 1
ATOM 2729 N N . PHE A 1 357 ? -7.223 36.75 33.812 1 65.56 357 PHE A N 1
ATOM 2730 C CA . PHE A 1 357 ? -7.969 37.906 33.344 1 65.56 357 PHE A CA 1
ATOM 2731 C C . PHE A 1 357 ? -8.078 38.969 34.438 1 65.56 357 PHE A C 1
ATOM 2733 O O . PHE A 1 357 ? -9.188 39.344 34.812 1 65.56 357 PHE A O 1
ATOM 2740 N N . LYS A 1 358 ? -7.016 39.438 34.844 1 70.75 358 LYS A N 1
ATOM 2741 C CA . LYS A 1 358 ? -6.996 40.344 35.969 1 70.75 358 LYS A CA 1
ATOM 2742 C C . LYS A 1 358 ? -7.16 41.781 35.531 1 70.75 358 LYS A C 1
ATOM 2744 O O . LYS A 1 358 ? -7.641 42.625 36.281 1 70.75 358 LYS A O 1
ATOM 2749 N N . ILE A 1 359 ? -6.801 42.094 34.312 1 81.19 359 ILE A N 1
ATOM 2750 C CA . ILE A 1 359 ? -6.895 43.469 33.812 1 81.19 359 ILE A CA 1
ATOM 2751 C C . ILE A 1 359 ? -8.32 43.75 33.344 1 81.19 359 ILE A C 1
ATOM 2753 O O . ILE A 1 359 ? -8.852 43.031 32.5 1 81.19 359 ILE A O 1
ATOM 2757 N N . LYS A 1 360 ? -8.945 44.75 33.938 1 85.62 360 LYS A N 1
ATOM 2758 C CA . LYS A 1 360 ? -10.336 45.094 33.594 1 85.62 360 LYS A CA 1
ATOM 2759 C C . LYS A 1 360 ? -10.445 46.531 33.094 1 85.62 360 LYS A C 1
ATOM 2761 O O . LYS A 1 360 ? -9.711 47.406 33.531 1 85.62 360 LYS A O 1
ATOM 2766 N N . LEU A 1 361 ? -11.359 46.75 32.219 1 86.31 361 LEU A N 1
ATOM 2767 C CA . LEU A 1 361 ? -11.711 48.062 31.75 1 86.31 361 LEU A CA 1
ATOM 2768 C C . LEU A 1 361 ? -12.68 48.75 32.719 1 86.31 361 LEU A C 1
ATOM 2770 O O . LEU A 1 361 ? -13.383 48.062 33.469 1 86.31 361 LEU A O 1
ATOM 2774 N N . GLN A 1 362 ? -12.602 50.094 32.688 1 80.75 362 GLN A N 1
ATOM 2775 C CA . GLN A 1 362 ? -13.617 50.812 33.406 1 80.75 362 GLN A CA 1
ATOM 2776 C C . GLN A 1 362 ? -14.992 50.656 32.781 1 80.75 362 GLN A C 1
ATOM 2778 O O . GLN A 1 362 ? -15.094 50.438 31.562 1 80.75 362 GLN A O 1
ATOM 2783 N N . GLU A 1 363 ? -15.922 50.688 33.531 1 76.38 363 GLU A N 1
ATOM 2784 C CA . GLU A 1 363 ? -17.281 50.5 33.062 1 76.38 363 GLU A CA 1
ATOM 2785 C C . GLU A 1 363 ? -17.625 51.469 31.938 1 76.38 363 GLU A C 1
ATOM 2787 O O . GLU A 1 363 ? -18.312 51.125 30.969 1 76.38 363 GLU A O 1
ATOM 2792 N N . SER A 1 364 ? -17.203 52.688 32.125 1 76.69 364 SER A N 1
ATOM 2793 C CA . SER A 1 364 ? -17.453 53.688 31.078 1 76.69 364 SER A CA 1
ATOM 2794 C C . SER A 1 364 ? -16.781 53.312 29.766 1 76.69 364 SER A C 1
ATOM 2796 O O . SER A 1 364 ? -17.281 53.656 28.688 1 76.69 364 SER A O 1
ATOM 2798 N N . SER A 1 365 ? -15.812 52.594 29.922 1 84.56 365 SER A N 1
ATOM 2799 C CA . SER A 1 365 ? -15.047 52.219 28.75 1 84.56 365 SER A CA 1
ATOM 2800 C C . SER A 1 365 ? -15.703 51.031 28.016 1 84.56 365 SER A C 1
ATOM 2802 O O . SER A 1 365 ? -15.484 50.844 26.828 1 84.56 365 SER A O 1
ATOM 2804 N N . THR A 1 366 ? -16.516 50.344 28.656 1 87.75 366 THR A N 1
ATOM 2805 C CA . THR A 1 366 ? -17.172 49.156 28.062 1 87.75 366 THR A CA 1
ATOM 2806 C C . THR A 1 366 ? -18.172 49.594 26.984 1 87.75 366 THR A C 1
ATOM 2808 O O . THR A 1 366 ? -18.312 48.938 25.969 1 87.75 366 THR A O 1
ATOM 2811 N N . SER A 1 367 ? -18.844 50.656 27.266 1 87.31 367 SER A N 1
ATOM 2812 C CA . SER A 1 367 ? -19.781 51.188 26.281 1 87.31 367 SER A CA 1
ATOM 2813 C C . SER A 1 367 ? -19.062 51.656 25.031 1 87.31 367 SER A C 1
ATOM 2815 O O . SER A 1 367 ? -19.547 51.469 23.922 1 87.31 367 SER A O 1
ATOM 2817 N N . LEU A 1 368 ? -17.984 52.281 25.281 1 88.94 368 LEU A N 1
ATOM 2818 C CA . LEU A 1 368 ? -17.172 52.719 24.156 1 88.94 368 LEU A CA 1
ATOM 2819 C C . LEU A 1 368 ? -16.719 51.562 23.297 1 88.94 368 LEU A C 1
ATOM 2821 O O . LEU A 1 368 ? -16.812 51.594 22.062 1 88.94 368 LEU A O 1
ATOM 2825 N N . VAL A 1 369 ? -16.266 50.531 24 1 93 369 VAL A N 1
ATOM 2826 C CA . VAL A 1 369 ? -15.781 49.344 23.297 1 93 369 VAL A CA 1
ATOM 2827 C C . VAL A 1 369 ? -16.922 48.688 22.516 1 93 369 VAL A C 1
ATOM 2829 O O . VAL A 1 369 ? -16.75 48.312 21.359 1 93 369 VAL A O 1
ATOM 2832 N N . ASN A 1 370 ? -17.984 48.531 23.125 1 93.44 370 ASN A N 1
ATOM 2833 C CA . ASN A 1 370 ? -19.156 47.938 22.484 1 93.44 370 ASN A CA 1
ATOM 2834 C C . ASN A 1 370 ? -19.547 48.719 21.219 1 93.44 370 ASN A C 1
ATOM 2836 O O . ASN A 1 370 ? -19.781 48.125 20.172 1 93.44 370 ASN A O 1
ATOM 2840 N N . ASN A 1 371 ? -19.656 50.031 21.359 1 92.06 371 ASN A N 1
ATOM 2841 C CA . ASN A 1 371 ? -20.016 50.906 20.219 1 92.06 371 ASN A CA 1
ATOM 2842 C C . ASN A 1 371 ? -18.984 50.812 19.109 1 92.06 371 ASN A C 1
ATOM 2844 O O . ASN A 1 371 ? -19.328 50.844 17.922 1 92.06 371 ASN A O 1
ATOM 2848 N N . THR A 1 372 ? -17.828 50.781 19.547 1 94.94 372 THR A N 1
ATOM 2849 C CA . THR A 1 372 ? -16.734 50.719 18.578 1 94.94 372 THR A CA 1
ATOM 2850 C C . THR A 1 372 ? -16.797 49.406 17.766 1 94.94 372 THR A C 1
ATOM 2852 O O . THR A 1 372 ? -16.734 49.438 16.547 1 94.94 372 THR A O 1
ATOM 2855 N N . LEU A 1 373 ? -16.906 48.281 18.453 1 96.44 373 LEU A N 1
ATOM 2856 C CA . LEU A 1 373 ? -16.969 46.969 17.781 1 96.44 373 LEU A CA 1
ATOM 2857 C C . LEU A 1 373 ? -18.188 46.906 16.875 1 96.44 373 LEU A C 1
ATOM 2859 O O . LEU A 1 373 ? -18.125 46.344 15.773 1 96.44 373 LEU A O 1
ATOM 2863 N N . HIS A 1 374 ? -19.234 47.438 17.328 1 95.5 374 HIS A N 1
ATOM 2864 C CA . HIS A 1 374 ? -20.453 47.469 16.531 1 95.5 374 HIS A CA 1
ATOM 2865 C C . HIS A 1 374 ? -20.266 48.25 15.242 1 95.5 374 HIS A C 1
ATOM 2867 O O . HIS A 1 374 ? -20.656 47.812 14.172 1 95.5 374 HIS A O 1
ATOM 2873 N N . HIS A 1 375 ? -19.734 49.375 15.406 1 96 375 HIS A N 1
ATOM 2874 C CA . HIS A 1 375 ? -19.5 50.25 14.25 1 96 375 HIS A CA 1
ATOM 2875 C C . HIS A 1 375 ? -18.562 49.594 13.25 1 96 375 HIS A C 1
ATOM 2877 O O . HIS A 1 375 ? -18.828 49.594 12.039 1 96 375 HIS A O 1
ATOM 2883 N N . ILE A 1 376 ? -17.516 49.031 13.75 1 96.94 376 ILE A N 1
ATOM 2884 C CA . ILE A 1 376 ? -16.562 48.375 12.891 1 96.94 376 ILE A CA 1
ATOM 2885 C C . ILE A 1 376 ? -17.25 47.25 12.117 1 96.94 376 ILE A C 1
ATOM 2887 O O . ILE A 1 376 ? -17.109 47.125 10.898 1 96.94 376 ILE A O 1
ATOM 2891 N N . ALA A 1 377 ? -17.969 46.406 12.805 1 97.06 377 ALA A N 1
ATOM 2892 C CA . ALA A 1 377 ? -18.641 45.25 12.195 1 97.06 377 ALA A CA 1
ATOM 2893 C C . ALA A 1 377 ? -19.641 45.719 11.133 1 97.06 377 ALA A C 1
ATOM 2895 O O . ALA A 1 377 ? -19.734 45.094 10.07 1 97.06 377 ALA A O 1
ATOM 2896 N N . GLN A 1 378 ? -20.312 46.75 11.391 1 96.5 378 GLN A N 1
ATOM 2897 C CA . GLN A 1 378 ? -21.297 47.25 10.438 1 96.5 378 GLN A CA 1
ATOM 2898 C C . GLN A 1 378 ? -20.609 47.75 9.164 1 96.5 378 GLN A C 1
ATOM 2900 O O . GLN A 1 378 ? -21.078 47.469 8.062 1 96.5 378 GLN A O 1
ATOM 2905 N N . VAL A 1 379 ? -19.594 48.469 9.336 1 97.12 379 VAL A N 1
ATOM 2906 C CA . VAL A 1 379 ? -18.891 49.031 8.188 1 97.12 379 VAL A CA 1
ATOM 2907 C C . VAL A 1 379 ? -18.281 47.875 7.363 1 97.12 379 VAL A C 1
ATOM 2909 O O . VAL A 1 379 ? -18.312 47.906 6.129 1 97.12 379 VAL A O 1
ATOM 2912 N N . LEU A 1 380 ? -17.734 46.906 8.039 1 96.69 380 LEU A N 1
ATOM 2913 C CA . LEU A 1 380 ? -17.156 45.781 7.336 1 96.69 380 LEU A CA 1
ATOM 2914 C C . LEU A 1 380 ? -18.234 45 6.582 1 96.69 380 LEU A C 1
ATOM 2916 O O . LEU A 1 380 ? -17.984 44.5 5.488 1 96.69 380 LEU A O 1
ATOM 2920 N N . GLN A 1 381 ? -19.391 44.812 7.117 1 95.19 381 GLN A N 1
ATOM 2921 C CA . GLN A 1 381 ? -20.5 44.156 6.453 1 95.19 381 GLN A CA 1
ATOM 2922 C C . GLN A 1 381 ? -20.875 44.844 5.156 1 95.19 381 GLN A C 1
ATOM 2924 O O . GLN A 1 381 ? -21.188 44.188 4.156 1 95.19 381 GLN A O 1
ATOM 2929 N N . THR A 1 382 ? -20.875 46.125 5.234 1 95.5 382 THR A N 1
ATOM 2930 C CA . THR A 1 382 ? -21.297 46.938 4.086 1 95.5 382 THR A CA 1
ATOM 2931 C C . THR A 1 382 ? -20.188 47.031 3.051 1 95.5 382 THR A C 1
ATOM 2933 O O . THR A 1 382 ? -20.406 47.469 1.927 1 95.5 382 THR A O 1
ATOM 2936 N N . SER A 1 383 ? -19.031 46.594 3.377 1 96.38 383 SER A N 1
ATOM 2937 C CA . SER A 1 383 ? -17.891 46.688 2.469 1 96.38 383 SER A CA 1
ATOM 2938 C C . SER A 1 383 ? -17.719 45.406 1.678 1 96.38 383 SER A C 1
ATOM 2940 O O . SER A 1 383 ? -16.688 45.188 1.027 1 96.38 383 SER A O 1
ATOM 2942 N N . ARG A 1 384 ? -18.625 44.469 1.738 1 95.69 384 ARG A N 1
ATOM 2943 C CA . ARG A 1 384 ? -18.562 43.125 1.147 1 95.69 384 ARG A CA 1
ATOM 2944 C C . ARG A 1 384 ? -18.281 43.219 -0.349 1 95.69 384 ARG A C 1
ATOM 2946 O O . ARG A 1 384 ? -17.312 42.625 -0.834 1 95.69 384 ARG A O 1
ATOM 2953 N N . ASP A 1 385 ? -19.078 43.969 -1.054 1 95.38 385 ASP A N 1
ATOM 2954 C CA . ASP A 1 385 ? -18.969 44.031 -2.508 1 95.38 385 ASP A CA 1
ATOM 2955 C C . ASP A 1 385 ? -17.656 44.688 -2.926 1 95.38 385 ASP A C 1
ATOM 2957 O O . ASP A 1 385 ? -17.047 44.281 -3.916 1 95.38 385 ASP A O 1
ATOM 2961 N N . LEU A 1 386 ? -17.297 45.688 -2.227 1 95.69 386 LEU A N 1
ATOM 2962 C CA . LEU A 1 386 ? -16.047 46.375 -2.514 1 95.69 386 LEU A CA 1
ATOM 2963 C C . LEU A 1 386 ? -14.859 45.438 -2.377 1 95.69 386 LEU A C 1
ATOM 2965 O O . LEU A 1 386 ? -14.016 45.375 -3.27 1 95.69 386 LEU A O 1
ATOM 2969 N N . LEU A 1 387 ? -14.758 44.719 -1.318 1 95.25 387 LEU A N 1
ATOM 2970 C CA . LEU A 1 387 ? -13.641 43.812 -1.062 1 95.25 387 LEU A CA 1
ATOM 2971 C C . LEU A 1 387 ? -13.641 42.656 -2.041 1 95.25 387 LEU A C 1
ATOM 2973 O O . LEU A 1 387 ? -12.586 42.156 -2.432 1 95.25 387 LEU A O 1
ATOM 2977 N N . ASN A 1 388 ? -14.828 42.188 -2.391 1 92.44 388 ASN A N 1
ATOM 2978 C CA . ASN A 1 388 ? -14.922 41.156 -3.414 1 92.44 388 ASN A CA 1
ATOM 2979 C C . ASN A 1 388 ? -14.391 41.656 -4.758 1 92.44 388 ASN A C 1
ATOM 2981 O O . ASN A 1 388 ? -13.734 40.906 -5.48 1 92.44 388 ASN A O 1
ATOM 2985 N N . ALA A 1 389 ? -14.758 42.844 -5.035 1 92.44 389 ALA A N 1
ATOM 2986 C CA . ALA A 1 389 ? -14.281 43.438 -6.281 1 92.44 389 ALA A CA 1
ATOM 2987 C C . ALA A 1 389 ? -12.758 43.531 -6.305 1 92.44 389 ALA A C 1
ATOM 2989 O O . ALA A 1 389 ? -12.133 43.219 -7.328 1 92.44 389 ALA A O 1
ATOM 2990 N N . PHE A 1 390 ? -12.203 43.938 -5.195 1 92.06 390 PHE A N 1
ATOM 2991 C CA . PHE A 1 390 ? -10.75 44 -5.094 1 92.06 390 PHE A CA 1
ATOM 2992 C C . PHE A 1 390 ? -10.133 42.625 -5.25 1 92.06 390 PHE A C 1
ATOM 2994 O O . PHE A 1 390 ? -9.109 42.469 -5.926 1 92.06 390 PHE A O 1
ATOM 3001 N N . ASP A 1 391 ? -10.734 41.656 -4.684 1 87.94 391 ASP A N 1
ATOM 3002 C CA . ASP A 1 391 ? -10.188 40.312 -4.641 1 87.94 391 ASP A CA 1
ATOM 3003 C C . ASP A 1 391 ? -10.266 39.625 -6.016 1 87.94 391 ASP A C 1
ATOM 3005 O O . ASP A 1 391 ? -9.477 38.719 -6.32 1 87.94 391 ASP A O 1
ATOM 3009 N N . ARG A 1 392 ? -11.211 39.969 -6.82 1 82.88 392 ARG A N 1
ATOM 3010 C CA . ARG A 1 392 ? -11.398 39.375 -8.133 1 82.88 392 ARG A CA 1
ATOM 3011 C C . ARG A 1 392 ? -10.188 39.625 -9.031 1 82.88 392 ARG A C 1
ATOM 3013 O O . ARG A 1 392 ? -9.922 38.844 -9.945 1 82.88 392 ARG A O 1
ATOM 3020 N N . GLU A 1 393 ? -9.547 40.625 -8.672 1 81.88 393 GLU A N 1
ATOM 3021 C CA . GLU A 1 393 ? -8.391 40.938 -9.508 1 81.88 393 GLU A CA 1
ATOM 3022 C C . GLU A 1 393 ? -7.316 39.875 -9.398 1 81.88 393 GLU A C 1
ATOM 3024 O O . GLU A 1 393 ? -6.668 39.531 -10.391 1 81.88 393 GLU A O 1
ATOM 3029 N N . CYS A 1 394 ? -7.105 39.406 -8.242 1 71.56 394 CYS A N 1
ATOM 3030 C CA . CYS A 1 394 ? -6.004 38.469 -8.047 1 71.56 394 CYS A CA 1
ATOM 3031 C C . CYS A 1 394 ? -6.477 37.219 -7.324 1 71.56 394 CYS A C 1
ATOM 3033 O O . CYS A 1 394 ? -5.676 36.312 -7.035 1 71.56 394 CYS A O 1
ATOM 3035 N N . GLY A 1 395 ? -7.727 37.156 -7 1 71.38 395 GLY A N 1
ATOM 3036 C CA . GLY A 1 395 ? -8.219 36.031 -6.223 1 71.38 395 GLY A CA 1
ATOM 3037 C C . GLY A 1 395 ? -9.547 35.5 -6.723 1 71.38 395 GLY A C 1
ATOM 3038 O O . GLY A 1 395 ? -9.836 35.562 -7.918 1 71.38 395 GLY A O 1
ATOM 3039 N N . ASP A 1 396 ? -10.289 34.844 -5.848 1 70.25 396 ASP A N 1
ATOM 3040 C CA . ASP A 1 396 ? -11.531 34.219 -6.246 1 70.25 396 ASP A CA 1
ATOM 3041 C C . ASP A 1 396 ? -12.734 35.094 -5.953 1 70.25 396 ASP A C 1
ATOM 3043 O O . ASP A 1 396 ? -13.883 34.656 -6.086 1 70.25 396 ASP A O 1
ATOM 3047 N N . GLY A 1 397 ? -12.391 36.312 -5.449 1 79.06 397 GLY A N 1
ATOM 3048 C CA . GLY A 1 397 ? -13.438 37.312 -5.297 1 79.06 397 GLY A CA 1
ATOM 3049 C C . GLY A 1 397 ? -14.344 37.062 -4.109 1 79.06 397 GLY A C 1
ATOM 3050 O O . GLY A 1 397 ? -15.523 37.406 -4.133 1 79.06 397 GLY A O 1
ATOM 3051 N N . ASP A 1 398 ? -13.797 36.406 -3.1 1 82.62 398 ASP A N 1
ATOM 3052 C CA . ASP A 1 398 ? -14.68 36.062 -1.995 1 82.62 398 ASP A CA 1
ATOM 3053 C C . ASP A 1 398 ? -14.188 36.656 -0.681 1 82.62 398 ASP A C 1
ATOM 3055 O O . ASP A 1 398 ? -14.703 36.344 0.39 1 82.62 398 ASP A O 1
ATOM 3059 N N . THR A 1 399 ? -13.156 37.438 -0.736 1 86.56 399 THR A N 1
ATOM 3060 C CA . THR A 1 399 ? -12.648 38.062 0.479 1 86.56 399 THR A CA 1
ATOM 3061 C C . THR A 1 399 ? -13.734 38.875 1.18 1 86.56 399 THR A C 1
ATOM 3063 O O . THR A 1 399 ? -13.852 38.812 2.406 1 86.56 399 THR A O 1
ATOM 3066 N N . GLY A 1 400 ? -14.484 39.625 0.402 1 91.38 400 GLY A N 1
ATOM 3067 C CA . GLY A 1 400 ? -15.578 40.406 0.967 1 91.38 400 GLY A CA 1
ATOM 3068 C C . GLY A 1 400 ? -16.609 39.531 1.681 1 91.38 400 GLY A C 1
ATOM 3069 O O . GLY A 1 400 ? -17.078 39.906 2.758 1 91.38 400 GLY A O 1
ATOM 3070 N N . ASN A 1 401 ? -16.953 38.469 1.015 1 89.94 401 ASN A N 1
ATOM 3071 C CA . ASN A 1 401 ? -17.875 37.531 1.648 1 89.94 401 ASN A CA 1
ATOM 3072 C C . ASN A 1 401 ? -17.312 37.031 2.975 1 89.94 401 ASN A C 1
ATOM 3074 O O . ASN A 1 401 ? -18.031 36.969 3.975 1 89.94 401 ASN A O 1
ATOM 3078 N N . THR A 1 402 ? -16.078 36.688 3.023 1 87 402 THR A N 1
ATOM 3079 C CA . THR A 1 402 ? -15.414 36.156 4.203 1 87 402 THR A CA 1
ATOM 3080 C C . THR A 1 402 ? -15.406 37.156 5.344 1 87 402 THR A C 1
ATOM 3082 O O . THR A 1 402 ? -15.789 36.844 6.473 1 87 402 THR A O 1
ATOM 3085 N N . ILE A 1 403 ? -15.055 38.344 5.047 1 92.25 403 ILE A N 1
ATOM 3086 C CA . ILE A 1 403 ? -14.945 39.406 6.047 1 92.25 403 ILE A CA 1
ATOM 3087 C C . ILE A 1 403 ? -16.344 39.781 6.543 1 92.25 403 ILE A C 1
ATOM 3089 O O . ILE A 1 403 ? -16.547 39.969 7.742 1 92.25 403 ILE A O 1
ATOM 3093 N N . ALA A 1 404 ? -17.25 39.844 5.641 1 93.75 404 ALA A N 1
ATOM 3094 C CA . ALA A 1 404 ? -18.609 40.188 6.004 1 93.75 404 ALA A CA 1
ATOM 3095 C C . ALA A 1 404 ? -19.234 39.125 6.902 1 93.75 404 ALA A C 1
ATOM 3097 O O . ALA A 1 404 ? -20.016 39.438 7.805 1 93.75 404 ALA A O 1
ATOM 3098 N N . ASN A 1 405 ? -19 37.969 6.621 1 91.25 405 ASN A N 1
ATOM 3099 C CA . ASN A 1 405 ? -19.484 36.875 7.469 1 91.25 405 ASN A CA 1
ATOM 3100 C C . ASN A 1 405 ? -18.938 37 8.891 1 91.25 405 ASN A C 1
ATOM 3102 O O . ASN A 1 405 ? -19.672 36.781 9.859 1 91.25 405 ASN A O 1
ATOM 3106 N N . GLY A 1 406 ? -17.641 37.281 9 1 91.81 406 GLY A N 1
ATOM 3107 C CA . GLY A 1 406 ? -17.062 37.531 10.312 1 91.81 406 GLY A CA 1
ATOM 3108 C C . GLY A 1 406 ? -17.719 38.688 11.039 1 91.81 406 GLY A C 1
ATOM 3109 O O . GLY A 1 406 ? -17.969 38.625 12.242 1 91.81 406 GLY A O 1
ATOM 3110 N N . ALA A 1 407 ? -17.969 39.75 10.305 1 95.19 407 ALA A N 1
ATOM 3111 C CA . ALA A 1 407 ? -18.641 40.938 10.867 1 95.19 407 ALA A CA 1
ATOM 3112 C C . ALA A 1 407 ? -20.031 40.594 11.359 1 95.19 407 ALA A C 1
ATOM 3114 O O . ALA A 1 407 ? -20.453 41.031 12.422 1 95.19 407 ALA A O 1
ATOM 3115 N N . THR A 1 408 ? -20.688 39.812 10.594 1 94.25 408 THR A N 1
ATOM 3116 C CA . THR A 1 408 ? -22.031 39.375 10.953 1 94.25 408 THR A CA 1
ATOM 3117 C C . THR A 1 408 ? -22.016 38.562 12.234 1 94.25 408 THR A C 1
ATOM 3119 O O . THR A 1 408 ? -22.859 38.75 13.117 1 94.25 408 THR A O 1
ATOM 3122 N N . ALA A 1 409 ? -21.109 37.688 12.312 1 92.94 409 ALA A N 1
ATOM 3123 C CA . ALA A 1 409 ? -20.984 36.875 13.508 1 92.94 409 ALA A CA 1
ATOM 3124 C C . ALA A 1 409 ? -20.641 37.719 14.727 1 92.94 409 ALA A C 1
ATOM 3126 O O . ALA A 1 409 ? -21.125 37.469 15.836 1 92.94 409 ALA A O 1
ATOM 3127 N N . LEU A 1 410 ? -19.797 38.688 14.539 1 94.19 410 LEU A N 1
ATOM 3128 C CA . LEU A 1 410 ? -19.422 39.594 15.625 1 94.19 410 LEU A CA 1
ATOM 3129 C C . LEU A 1 410 ? -20.625 40.375 16.109 1 94.19 410 LEU A C 1
ATOM 3131 O O . LEU A 1 410 ? -20.844 40.531 17.328 1 94.19 410 LEU A O 1
ATOM 3135 N N . LEU A 1 411 ? -21.422 40.875 15.203 1 95.69 411 LEU A N 1
ATOM 3136 C CA . LEU A 1 411 ? -22.625 41.625 15.547 1 95.69 411 LEU A CA 1
ATOM 3137 C C . LEU A 1 411 ? -23.609 40.75 16.312 1 95.69 411 LEU A C 1
ATOM 3139 O O . LEU A 1 411 ? -24.219 41.219 17.297 1 95.69 411 LEU A O 1
ATOM 3143 N N . ALA A 1 412 ? -23.719 39.531 15.875 1 94.38 412 ALA A N 1
ATOM 3144 C CA . ALA A 1 412 ? -24.609 38.594 16.562 1 94.38 412 ALA A CA 1
ATOM 3145 C C . ALA A 1 412 ? -24.125 38.344 17.984 1 94.38 412 ALA A C 1
ATOM 3147 O O . ALA A 1 412 ? -24.922 38.25 18.922 1 94.38 412 ALA A O 1
ATOM 3148 N N . ALA A 1 413 ? -22.859 38.188 18.141 1 93.44 413 ALA A N 1
ATOM 3149 C CA . ALA A 1 413 ? -22.281 37.938 19.453 1 93.44 413 ALA A CA 1
ATOM 3150 C C . ALA A 1 413 ? -22.453 39.125 20.375 1 93.44 413 ALA A C 1
ATOM 3152 O O . ALA A 1 413 ? -22.656 38.969 21.578 1 93.44 413 ALA A O 1
ATOM 3153 N N . LEU A 1 414 ? -22.328 40.344 19.828 1 94 414 LEU A N 1
ATOM 3154 C CA . LEU A 1 414 ? -22.531 41.562 20.609 1 94 414 LEU A CA 1
ATOM 3155 C C . LEU A 1 414 ? -23.984 41.719 21.031 1 94 414 LEU A C 1
ATOM 3157 O O . LEU A 1 414 ? -24.266 42.125 22.172 1 94 414 LEU A O 1
ATOM 3161 N N . ALA A 1 415 ? -24.828 41.281 20.172 1 92.94 415 ALA A N 1
ATOM 3162 C CA . ALA A 1 415 ? -26.25 41.375 20.453 1 92.94 415 ALA A CA 1
ATOM 3163 C C . ALA A 1 415 ? -26.656 40.406 21.562 1 92.94 415 ALA A C 1
ATOM 3165 O O . ALA A 1 415 ? -27.531 40.688 22.359 1 92.94 415 ALA A O 1
ATOM 3166 N N . THR A 1 416 ? -25.969 39.312 21.656 1 93.06 416 THR A N 1
ATOM 3167 C CA . THR A 1 416 ? -26.297 38.281 22.641 1 93.06 416 THR A CA 1
ATOM 3168 C C . THR A 1 416 ? -25.406 38.406 23.875 1 93.06 416 THR A C 1
ATOM 3170 O O . THR A 1 416 ? -25.406 37.531 24.734 1 93.06 416 THR A O 1
ATOM 3173 N N . ALA A 1 417 ? -24.547 39.375 23.922 1 89.31 417 ALA A N 1
ATOM 3174 C CA . ALA A 1 417 ? -23.625 39.625 25.031 1 89.31 417 ALA A CA 1
ATOM 3175 C C . ALA A 1 417 ? -22.734 38.406 25.281 1 89.31 417 ALA A C 1
ATOM 3177 O O . ALA A 1 417 ? -22.516 38.031 26.438 1 89.31 417 ALA A O 1
ATOM 3178 N N . SER A 1 418 ? -22.344 37.844 24.219 1 90.31 418 SER A N 1
ATOM 3179 C CA . SER A 1 418 ? -21.516 36.656 24.312 1 90.31 418 SER A CA 1
ATOM 3180 C C . SER A 1 418 ? -20.031 37.031 24.359 1 90.31 418 SER A C 1
ATOM 3182 O O . SER A 1 418 ? -19.172 36.156 24.453 1 90.31 418 SER A O 1
ATOM 3184 N N . ILE A 1 419 ? -19.703 38.281 24.266 1 92.38 419 ILE A N 1
ATOM 3185 C CA . ILE A 1 419 ? -18.328 38.781 24.328 1 92.38 419 ILE A CA 1
ATOM 3186 C C . ILE A 1 419 ? -18.109 39.5 25.672 1 92.38 419 ILE A C 1
ATOM 3188 O O . ILE A 1 419 ? -18.906 40.344 26.062 1 92.38 419 ILE A O 1
ATOM 3192 N N . ASP A 1 420 ? -17.094 39.094 26.391 1 91.12 420 ASP A N 1
ATOM 3193 C CA . ASP A 1 420 ? -16.734 39.781 27.609 1 91.12 420 ASP A CA 1
ATOM 3194 C C . ASP A 1 420 ? -16.047 41.125 27.312 1 91.12 420 ASP A C 1
ATOM 3196 O O . ASP A 1 420 ? -14.859 41.156 27 1 91.12 420 ASP A O 1
ATOM 3200 N N . LEU A 1 421 ? -16.734 42.188 27.453 1 91.94 421 LEU A N 1
ATOM 3201 C CA . LEU A 1 421 ? -16.203 43.5 27.078 1 91.94 421 LEU A CA 1
ATOM 3202 C C . LEU A 1 421 ? -15.492 44.156 28.25 1 91.94 421 LEU A C 1
ATOM 3204 O O . LEU A 1 421 ? -14.891 45.219 28.109 1 91.94 421 LEU A O 1
ATOM 3208 N N . LEU A 1 422 ? -15.555 43.5 29.406 1 88.31 422 LEU A N 1
ATOM 3209 C CA . LEU A 1 422 ? -14.961 44.031 30.609 1 88.31 422 LEU A CA 1
ATOM 3210 C C . LEU A 1 422 ? -13.477 43.719 30.703 1 88.31 422 LEU A C 1
ATOM 3212 O O . LEU A 1 422 ? -12.688 44.5 31.203 1 88.31 422 LEU A O 1
ATOM 3216 N N . HIS A 1 423 ? -13.172 42.531 30.312 1 89.81 423 HIS A N 1
ATOM 3217 C CA . HIS A 1 423 ? -11.789 42.062 30.344 1 89.81 423 HIS A CA 1
ATOM 3218 C C . HIS A 1 423 ? -11.188 42 28.953 1 89.81 423 HIS A C 1
ATOM 3220 O O . HIS A 1 423 ? -11.469 41.062 28.188 1 89.81 423 HIS A O 1
ATOM 3226 N N . PRO A 1 424 ? -10.266 42.875 28.656 1 92.19 424 PRO A N 1
ATOM 3227 C CA . PRO A 1 424 ? -9.727 42.938 27.297 1 92.19 424 PRO A CA 1
ATOM 3228 C C . PRO A 1 424 ? -9.125 41.625 26.828 1 92.19 424 PRO A C 1
ATOM 3230 O O . PRO A 1 424 ? -9.266 41.25 25.656 1 92.19 424 PRO A O 1
ATOM 3233 N N . ALA A 1 425 ? -8.414 40.938 27.703 1 90.81 425 ALA A N 1
ATOM 3234 C CA . ALA A 1 425 ? -7.852 39.625 27.328 1 90.81 425 ALA A CA 1
ATOM 3235 C C . ALA A 1 425 ? -8.945 38.688 26.859 1 90.81 425 ALA A C 1
ATOM 3237 O O . ALA A 1 425 ? -8.828 38.062 25.797 1 90.81 425 ALA A O 1
ATOM 3238 N N . LYS A 1 426 ? -9.961 38.531 27.609 1 90.25 426 LYS A N 1
ATOM 3239 C CA . LYS A 1 426 ? -11.078 37.656 27.281 1 90.25 426 LYS A CA 1
ATOM 3240 C C . LYS A 1 426 ? -11.836 38.156 26.062 1 90.25 426 LYS A C 1
ATOM 3242 O O . LYS A 1 426 ? -12.305 37.344 25.234 1 90.25 426 LYS A O 1
ATOM 3247 N N . MET A 1 427 ? -11.977 39.438 26 1 92.75 427 MET A N 1
ATOM 3248 C CA . MET A 1 427 ? -12.633 40.031 24.844 1 92.75 427 MET A CA 1
ATOM 3249 C C . MET A 1 427 ? -11.93 39.625 23.547 1 92.75 427 MET A C 1
ATOM 3251 O O . MET A 1 427 ? -12.578 39.188 22.609 1 92.75 427 MET A O 1
ATOM 3255 N N . LEU A 1 428 ? -10.641 39.812 23.547 1 94.06 428 LEU A N 1
ATOM 3256 C CA . LEU A 1 428 ? -9.859 39.5 22.359 1 94.06 428 LEU A CA 1
ATOM 3257 C C . LEU A 1 428 ? -9.906 38 22.062 1 94.06 428 LEU A C 1
ATOM 3259 O O . LEU A 1 428 ? -9.953 37.594 20.891 1 94.06 428 LEU A O 1
ATOM 3263 N N . GLN A 1 429 ? -9.93 37.219 23.047 1 91.06 429 GLN A N 1
ATOM 3264 C CA . GLN A 1 429 ? -10.047 35.781 22.875 1 91.06 429 GLN A CA 1
ATOM 3265 C C . GLN A 1 429 ? -11.414 35.375 22.312 1 91.06 429 GLN A C 1
ATOM 3267 O O . GLN A 1 429 ? -11.523 34.5 21.469 1 91.06 429 GLN A O 1
ATOM 3272 N N . ASP A 1 430 ? -12.445 35.969 22.844 1 91.88 430 ASP A N 1
ATOM 3273 C CA . ASP A 1 430 ? -13.789 35.719 22.328 1 91.88 430 ASP A CA 1
ATOM 3274 C C . ASP A 1 430 ? -13.898 36.094 20.859 1 91.88 430 ASP A C 1
ATOM 3276 O O . ASP A 1 430 ? -14.484 35.344 20.062 1 91.88 430 ASP A O 1
ATOM 3280 N N . ILE A 1 431 ? -13.328 37.219 20.547 1 93.56 431 ILE A N 1
ATOM 3281 C CA . ILE A 1 431 ? -13.328 37.656 19.156 1 93.56 431 ILE A CA 1
ATOM 3282 C C . ILE A 1 431 ? -12.578 36.656 18.297 1 93.56 431 ILE A C 1
ATOM 3284 O O . ILE A 1 431 ? -13.023 36.312 17.188 1 93.56 431 ILE A O 1
ATOM 3288 N N . SER A 1 432 ? -11.43 36.25 18.75 1 92.69 432 SER A N 1
ATOM 3289 C CA . SER A 1 432 ? -10.648 35.219 18.062 1 92.69 432 SER A CA 1
ATOM 3290 C C . SER A 1 432 ? -11.484 33.969 17.766 1 92.69 432 SER A C 1
ATOM 3292 O O . SER A 1 432 ? -11.484 33.469 16.656 1 92.69 432 SER A O 1
ATOM 3294 N N . THR A 1 433 ? -12.211 33.531 18.719 1 87.62 433 THR A N 1
ATOM 3295 C CA . THR A 1 433 ? -13.023 32.312 18.609 1 87.62 433 THR A CA 1
ATOM 3296 C C . THR A 1 433 ? -14.164 32.531 17.609 1 87.62 433 THR A C 1
ATOM 3298 O O . THR A 1 433 ? -14.445 31.656 16.797 1 87.62 433 THR A O 1
ATOM 3301 N N . ILE A 1 434 ? -14.789 33.625 17.703 1 88.19 434 ILE A N 1
ATOM 3302 C CA . ILE A 1 434 ? -15.898 33.969 16.812 1 88.19 434 ILE A CA 1
ATOM 3303 C C . ILE A 1 434 ? -15.43 33.969 15.367 1 88.19 434 ILE A C 1
ATOM 3305 O O . ILE A 1 434 ? -16.094 33.406 14.492 1 88.19 434 ILE A O 1
ATOM 3309 N N . LEU A 1 435 ? -14.312 34.531 15.102 1 88.44 435 LEU A N 1
ATOM 3310 C CA . LEU A 1 435 ? -13.789 34.656 13.742 1 88.44 435 LEU A CA 1
ATOM 3311 C C . LEU A 1 435 ? -13.352 33.281 13.227 1 88.44 435 LEU A C 1
ATOM 3313 O O . LEU A 1 435 ? -13.539 32.969 12.047 1 88.44 435 LEU A O 1
ATOM 3317 N N . GLN A 1 436 ? -12.773 32.562 14.039 1 82.19 436 GLN A N 1
ATOM 3318 C CA . GLN A 1 436 ? -12.359 31.234 13.656 1 82.19 436 GLN A CA 1
ATOM 3319 C C . GLN A 1 436 ? -13.547 30.391 13.203 1 82.19 436 GLN A C 1
ATOM 3321 O O . GLN A 1 436 ? -13.438 29.609 12.25 1 82.19 436 GLN A O 1
ATOM 3326 N N . LEU A 1 437 ? -14.602 30.469 13.867 1 76.25 437 LEU A N 1
ATOM 3327 C CA . LEU A 1 437 ? -15.773 29.641 13.625 1 76.25 437 LEU A CA 1
ATOM 3328 C C . LEU A 1 437 ? -16.578 30.156 12.445 1 76.25 437 LEU A C 1
ATOM 3330 O O . LEU A 1 437 ? -17.25 29.391 11.758 1 76.25 437 LEU A O 1
ATOM 3334 N N . SER A 1 438 ? -16.438 31.453 12.258 1 76.19 438 SER A N 1
ATOM 3335 C CA . SER A 1 438 ? -17.375 32.062 11.312 1 76.19 438 SER A CA 1
ATOM 3336 C C . SER A 1 438 ? -16.719 32.312 9.969 1 76.19 438 SER A C 1
ATOM 3338 O O . SER A 1 438 ? -17.391 32.438 8.945 1 76.19 438 SER A O 1
ATOM 3340 N N . ILE A 1 439 ? -15.375 32.562 10.086 1 75.25 439 ILE A N 1
ATOM 3341 C CA . ILE A 1 439 ? -14.641 32.906 8.875 1 75.25 439 ILE A CA 1
ATOM 3342 C C . ILE A 1 439 ? -13.805 31.719 8.406 1 75.25 439 ILE A C 1
ATOM 3344 O O . ILE A 1 439 ? -13.141 31.062 9.211 1 75.25 439 ILE A O 1
ATOM 3348 N N . GLY A 1 440 ? -14.227 31.062 7.484 1 63.5 440 GLY A N 1
ATOM 3349 C CA . GLY A 1 440 ? -13.391 30.047 6.867 1 63.5 440 GLY A CA 1
ATOM 3350 C C . GLY A 1 440 ? -12.234 30.625 6.082 1 63.5 440 GLY A C 1
ATOM 3351 O O . GLY A 1 440 ? -12.008 31.844 6.094 1 63.5 440 GLY A O 1
ATOM 3352 N N . GLY A 1 441 ? -11.195 29.875 5.844 1 68.25 441 GLY A N 1
ATOM 3353 C CA . GLY A 1 441 ? -10.141 30.266 4.926 1 68.25 441 GLY A CA 1
ATOM 3354 C C . GLY A 1 441 ? -8.914 30.828 5.625 1 68.25 441 GLY A C 1
ATOM 3355 O O . GLY A 1 441 ? -8.812 30.781 6.852 1 68.25 441 GLY A O 1
ATOM 3356 N N . THR A 1 442 ? -8.023 31.453 4.965 1 77.88 442 THR A N 1
ATOM 3357 C CA . THR A 1 442 ? -6.746 31.969 5.445 1 77.88 442 THR A CA 1
ATOM 3358 C C . THR A 1 442 ? -6.953 33.25 6.266 1 77.88 442 THR A C 1
ATOM 3360 O O . THR A 1 442 ? -6.316 33.406 7.305 1 77.88 442 THR A O 1
ATOM 3363 N N . SER A 1 443 ? -7.879 34.094 5.824 1 83.62 443 SER A N 1
ATOM 3364 C CA . SER A 1 443 ? -8.141 35.344 6.547 1 83.62 443 SER A CA 1
ATOM 3365 C C . SER A 1 443 ? -8.688 35.062 7.941 1 83.62 443 SER A C 1
ATOM 3367 O O . SER A 1 443 ? -8.289 35.719 8.914 1 83.62 443 SER A O 1
ATOM 3369 N N . GLY A 1 444 ? -9.57 34.156 7.984 1 82.62 444 GLY A N 1
ATOM 3370 C CA . GLY A 1 444 ? -10.117 33.781 9.281 1 82.62 444 GLY A CA 1
ATOM 3371 C C . GLY A 1 444 ? -9.078 33.219 10.234 1 82.62 444 GLY A C 1
ATOM 3372 O O . GLY A 1 444 ? -9.07 33.562 11.414 1 82.62 444 GLY A O 1
ATOM 3373 N N . ALA A 1 445 ? -8.242 32.531 9.727 1 86.19 445 ALA A N 1
ATOM 3374 C CA . ALA A 1 445 ? -7.18 31.938 10.531 1 86.19 445 ALA A CA 1
ATOM 3375 C C . ALA A 1 445 ? -6.203 33 11.016 1 86.19 445 ALA A C 1
ATOM 3377 O O . ALA A 1 445 ? -5.773 32.969 12.172 1 86.19 445 ALA A O 1
ATOM 3378 N N . ILE A 1 446 ? -5.891 33.906 10.195 1 90 446 ILE A N 1
ATOM 3379 C CA . ILE A 1 446 ? -4.902 34.938 10.523 1 90 446 ILE A CA 1
ATOM 3380 C C . ILE A 1 446 ? -5.477 35.906 11.555 1 90 446 ILE A C 1
ATOM 3382 O O . ILE A 1 446 ? -4.805 36.25 12.531 1 90 446 ILE A O 1
ATOM 3386 N N . TYR A 1 447 ? -6.719 36.281 11.352 1 93.25 447 TYR A N 1
ATOM 3387 C CA . TYR A 1 447 ? -7.336 37.188 12.328 1 93.25 447 TYR A CA 1
ATOM 3388 C C . TYR A 1 447 ? -7.496 36.469 13.68 1 93.25 447 TYR A C 1
ATOM 3390 O O . TYR A 1 447 ? -7.316 37.094 14.727 1 93.25 447 TYR A O 1
ATOM 3398 N N . SER A 1 448 ? -7.887 35.281 13.586 1 91.31 448 SER A N 1
ATOM 3399 C CA . SER A 1 448 ? -8 34.5 14.828 1 91.31 448 SER A CA 1
ATOM 3400 C C . SER A 1 448 ? -6.66 34.438 15.562 1 91.31 448 SER A C 1
ATOM 3402 O O . SER A 1 448 ? -6.605 34.625 16.781 1 91.31 448 SER A O 1
ATOM 3404 N N . LEU A 1 449 ? -5.68 34.25 14.797 1 92.44 449 LEU A N 1
ATOM 3405 C CA . LEU A 1 449 ? -4.332 34.219 15.352 1 92.44 449 LEU A CA 1
ATOM 3406 C C . LEU A 1 449 ? -3.932 35.562 15.93 1 92.44 449 LEU A C 1
ATOM 3408 O O . LEU A 1 449 ? -3.361 35.625 17.016 1 92.44 449 LEU A O 1
ATOM 3412 N N . PHE A 1 450 ? -4.211 36.594 15.219 1 94.81 450 PHE A N 1
ATOM 3413 C CA . PHE A 1 450 ? -3.891 37.969 15.617 1 94.81 450 PHE A CA 1
ATOM 3414 C C . PHE A 1 450 ? -4.531 38.312 16.953 1 94.81 450 PHE A C 1
ATOM 3416 O O . PHE A 1 450 ? -3.844 38.75 17.891 1 94.81 450 PHE A O 1
ATOM 3423 N N . PHE A 1 451 ? -5.785 38.062 17.078 1 94.75 451 PHE A N 1
ATOM 3424 C CA . PHE A 1 451 ? -6.512 38.438 18.281 1 94.75 451 PHE A CA 1
ATOM 3425 C C . PHE A 1 451 ? -6.141 37.531 19.453 1 94.75 451 PHE A C 1
ATOM 3427 O O . PHE A 1 451 ? -6.066 37.969 20.594 1 94.75 451 PHE A O 1
ATOM 3434 N N . GLN A 1 452 ? -5.922 36.312 19.109 1 91.94 452 GLN A N 1
ATOM 3435 C CA . GLN A 1 452 ? -5.5 35.406 20.172 1 91.94 452 GLN A CA 1
ATOM 3436 C C . GLN A 1 452 ? -4.152 35.812 20.75 1 91.94 452 GLN A C 1
ATOM 3438 O O . GLN A 1 452 ? -3.986 35.875 21.969 1 91.94 452 GLN A O 1
ATOM 3443 N N . ALA A 1 453 ? -3.225 36.094 19.938 1 92.44 453 ALA A N 1
ATOM 3444 C CA . ALA A 1 453 ? -1.897 36.5 20.391 1 92.44 453 ALA A CA 1
ATOM 3445 C C . ALA A 1 453 ? -1.953 37.875 21.094 1 92.44 453 ALA A C 1
ATOM 3447 O O . ALA A 1 453 ? -1.247 38.094 22.078 1 92.44 453 ALA A O 1
ATOM 3448 N N . ALA A 1 454 ? -2.766 38.719 20.641 1 93.88 454 ALA A N 1
ATOM 3449 C CA . ALA A 1 454 ? -2.918 40.062 21.219 1 93.88 454 ALA A CA 1
ATOM 3450 C C . ALA A 1 454 ? -3.439 40 22.656 1 93.88 454 ALA A C 1
ATOM 3452 O O . ALA A 1 454 ? -3.115 40.844 23.484 1 93.88 454 ALA A O 1
ATOM 3453 N N . SER A 1 455 ? -4.195 39 22.953 1 91.56 455 SER A N 1
ATOM 3454 C CA . SER A 1 455 ? -4.816 38.875 24.266 1 91.56 455 SER A CA 1
ATOM 3455 C C . SER A 1 455 ? -3.764 38.719 25.359 1 91.56 455 SER A C 1
ATOM 3457 O O . SER A 1 455 ? -4 39.094 26.516 1 91.56 455 SER A O 1
ATOM 3459 N N . LYS A 1 456 ? -2.635 38.312 25 1 86.75 456 LYS A N 1
ATOM 3460 C CA . LYS A 1 456 ? -1.565 38.062 25.969 1 86.75 456 LYS A CA 1
ATOM 3461 C C . LYS A 1 456 ? -1.11 39.344 26.641 1 86.75 456 LYS A C 1
ATOM 3463 O O . LYS A 1 456 ? -0.683 39.312 27.797 1 86.75 456 LYS A O 1
ATOM 3468 N N . ALA A 1 457 ? -1.219 40.406 25.906 1 87.62 457 ALA A N 1
ATOM 3469 C CA . ALA A 1 457 ? -0.775 41.688 26.406 1 87.62 457 ALA A CA 1
ATOM 3470 C C . ALA A 1 457 ? -1.558 42.094 27.641 1 87.62 457 ALA A C 1
ATOM 3472 O O . ALA A 1 457 ? -1.097 42.938 28.438 1 87.62 457 ALA A O 1
ATOM 3473 N N . PHE A 1 458 ? -2.691 41.438 27.891 1 88.56 458 PHE A N 1
ATOM 3474 C CA . PHE A 1 458 ? -3.561 41.844 28.984 1 88.56 458 PHE A CA 1
ATOM 3475 C C . PHE A 1 458 ? -3.588 40.781 30.062 1 88.56 458 PHE A C 1
ATOM 3477 O O . PHE A 1 458 ? -4.398 40.844 31 1 88.56 458 PHE A O 1
ATOM 3484 N N . GLN A 1 459 ? -2.869 39.75 29.938 1 78.31 459 GLN A N 1
ATOM 3485 C CA . GLN A 1 459 ? -2.863 38.656 30.906 1 78.31 459 GLN A CA 1
ATOM 3486 C C . GLN A 1 459 ? -1.733 38.812 31.906 1 78.31 459 GLN A C 1
ATOM 3488 O O . GLN A 1 459 ? -1.836 38.344 33.062 1 78.31 459 GLN A O 1
ATOM 3493 N N . THR A 1 460 ? -0.439 39.219 31.656 1 63.44 460 THR A N 1
ATOM 3494 C CA . THR A 1 460 ? 0.709 39.219 32.562 1 63.44 460 THR A CA 1
ATOM 3495 C C . THR A 1 460 ? 0.588 40.344 33.594 1 63.44 460 THR A C 1
ATOM 3497 O O . THR A 1 460 ? 0.564 41.531 33.219 1 63.44 460 THR A O 1
ATOM 3500 N N . SER A 1 461 ? -0.502 40.625 34.344 1 52.41 461 SER A N 1
ATOM 3501 C CA . SER A 1 461 ? -0.243 41.719 35.281 1 52.41 461 SER A CA 1
ATOM 3502 C C . SER A 1 461 ? 0.604 41.219 36.438 1 52.41 461 SER A C 1
ATOM 3504 O O . SER A 1 461 ? 0.213 40.312 37.188 1 52.41 461 SER A O 1
ATOM 3506 N N . THR A 1 462 ? 1.864 41.125 36.25 1 44.91 462 THR A N 1
ATOM 3507 C CA . THR A 1 462 ? 2.678 40.844 37.438 1 44.91 462 THR A CA 1
ATOM 3508 C C . THR A 1 462 ? 2.113 41.562 38.656 1 44.91 462 THR A C 1
ATOM 3510 O O . THR A 1 462 ? 2.414 41.188 39.812 1 44.91 462 THR A O 1
ATOM 3513 N N . THR A 1 463 ? 1.934 42.906 38.688 1 44.59 463 THR A N 1
ATOM 3514 C CA . THR A 1 463 ? 1.789 43.656 39.906 1 44.59 463 THR A CA 1
ATOM 3515 C C . THR A 1 463 ? 0.336 43.656 40.375 1 44.59 463 THR A C 1
ATOM 3517 O O . THR A 1 463 ? -0.583 43.594 39.562 1 44.59 463 THR A O 1
ATOM 3520 N N . ASN A 1 464 ? 0.066 43.188 41.625 1 46.09 464 ASN A N 1
ATOM 3521 C CA . ASN A 1 464 ? -1.125 43.156 42.469 1 46.09 464 ASN A CA 1
ATOM 3522 C C . ASN A 1 464 ? -2.029 44.344 42.156 1 46.09 464 ASN A C 1
ATOM 3524 O O . ASN A 1 464 ? -3.027 44.562 42.844 1 46.09 464 ASN A O 1
ATOM 3528 N N . ARG A 1 465 ? -1.539 45.469 41.562 1 49.94 465 ARG A N 1
ATOM 3529 C CA . ARG A 1 465 ? -2.35 46.688 41.531 1 49.94 465 ARG A CA 1
ATOM 3530 C C . ARG A 1 465 ? -3.139 46.75 40.219 1 49.94 465 ARG A C 1
ATOM 3532 O O . ARG A 1 465 ? -2.617 46.406 39.156 1 49.94 465 ARG A O 1
ATOM 3539 N N . VAL A 1 466 ? -4.461 46.625 40.344 1 53.59 466 VAL A N 1
ATOM 3540 C CA . VAL A 1 466 ? -5.414 46.906 39.281 1 53.59 466 VAL A CA 1
ATOM 3541 C C . VAL A 1 466 ? -4.855 48 38.344 1 53.59 466 VAL A C 1
ATOM 3543 O O . VAL A 1 466 ? -4.773 49.156 38.75 1 53.59 466 VAL A O 1
ATOM 3546 N N . THR A 1 467 ? -3.986 47.625 37.438 1 62.34 467 THR A N 1
ATOM 3547 C CA . THR A 1 467 ? -3.441 48.625 36.531 1 62.34 467 THR A CA 1
ATOM 3548 C C . THR A 1 467 ? -4.469 48.969 35.469 1 62.34 467 THR A C 1
ATOM 3550 O O . THR A 1 467 ? -5.172 48.125 34.938 1 62.34 467 THR A O 1
ATOM 3553 N N . ALA A 1 468 ? -4.887 50.281 35.438 1 76.75 468 ALA A N 1
ATOM 3554 C CA . ALA A 1 468 ? -5.77 50.844 34.406 1 76.75 468 ALA A CA 1
ATOM 3555 C C . ALA A 1 468 ? -5.234 50.531 33 1 76.75 468 ALA A C 1
ATOM 3557 O O . ALA A 1 468 ? -4.023 50.562 32.781 1 76.75 468 ALA A O 1
ATOM 3558 N N . VAL A 1 469 ? -6.086 50.062 32.125 1 86.75 469 VAL A N 1
ATOM 3559 C CA . VAL A 1 469 ? -5.734 49.812 30.719 1 86.75 469 VAL A CA 1
ATOM 3560 C C . VAL A 1 469 ? -5.254 51.094 30.062 1 86.75 469 VAL A C 1
ATOM 3562 O O . VAL A 1 469 ? -5.918 52.125 30.141 1 86.75 469 VAL A O 1
ATOM 3565 N N . THR A 1 470 ? -4.125 51.094 29.516 1 86.5 470 THR A N 1
ATOM 3566 C CA . THR A 1 470 ? -3.531 52.25 28.859 1 86.5 470 THR A CA 1
ATOM 3567 C C . THR A 1 470 ? -3.305 51.969 27.375 1 86.5 470 THR A C 1
ATOM 3569 O O . THR A 1 470 ? -3.469 50.844 26.922 1 86.5 470 THR A O 1
ATOM 3572 N N . LEU A 1 471 ? -2.945 52.969 26.688 1 91 471 LEU A N 1
ATOM 3573 C CA . LEU A 1 471 ? -2.635 52.844 25.266 1 91 471 LEU A CA 1
ATOM 3574 C C . LEU A 1 471 ? -1.438 51.938 25.062 1 91 471 LEU A C 1
ATOM 3576 O O . LEU A 1 471 ? -1.335 51.281 24.016 1 91 471 LEU A O 1
ATOM 3580 N N . ASN A 1 472 ? -0.6 51.875 26.031 1 91.56 472 ASN A N 1
ATOM 3581 C CA . ASN A 1 472 ? 0.569 51.031 25.922 1 91.56 472 ASN A CA 1
ATOM 3582 C C . ASN A 1 472 ? 0.172 49.562 25.891 1 91.56 472 ASN A C 1
ATOM 3584 O O . ASN A 1 472 ? 0.847 48.719 25.266 1 91.56 472 ASN A O 1
ATOM 3588 N N . HIS A 1 473 ? -0.857 49.219 26.625 1 92.19 473 HIS A N 1
ATOM 3589 C CA . HIS A 1 473 ? -1.368 47.844 26.578 1 92.19 473 HIS A CA 1
ATOM 3590 C C . HIS A 1 473 ? -1.854 47.469 25.172 1 92.19 473 HIS A C 1
ATOM 3592 O O . HIS A 1 473 ? -1.567 46.406 24.672 1 92.19 473 HIS A O 1
ATOM 3598 N N . TRP A 1 474 ? -2.5 48.406 24.625 1 93.81 474 TRP A N 1
ATOM 3599 C CA . TRP A 1 474 ? -3.045 48.156 23.297 1 93.81 474 TRP A CA 1
ATOM 3600 C C . TRP A 1 474 ? -1.932 48.094 22.25 1 93.81 474 TRP A C 1
ATOM 3602 O O . TRP A 1 474 ? -2.023 47.344 21.281 1 93.81 474 TRP A O 1
ATOM 3612 N N . LEU A 1 475 ? -0.971 48.969 22.406 1 95.81 475 LEU A N 1
ATOM 3613 C CA . LEU A 1 475 ? 0.197 48.906 21.531 1 95.81 475 LEU A CA 1
ATOM 3614 C C . LEU A 1 475 ? 0.899 47.562 21.641 1 95.81 475 LEU A C 1
ATOM 3616 O O . LEU A 1 475 ? 1.285 46.969 20.625 1 95.81 475 LEU A O 1
ATOM 3620 N N . THR A 1 476 ? 1.048 47.062 22.844 1 95 476 THR A N 1
ATOM 3621 C CA . THR A 1 476 ? 1.654 45.75 23.078 1 95 476 THR A CA 1
ATOM 3622 C C . THR A 1 476 ? 0.805 44.656 22.469 1 95 476 THR A C 1
ATOM 3624 O O . THR A 1 476 ? 1.338 43.688 21.922 1 95 476 THR A O 1
ATOM 3627 N N . ALA A 1 477 ? -0.48 44.781 22.609 1 95.25 477 ALA A N 1
ATOM 3628 C CA . ALA A 1 477 ? -1.406 43.812 22.016 1 95.25 477 ALA A CA 1
ATOM 3629 C C . ALA A 1 477 ? -1.264 43.781 20.5 1 95.25 477 ALA A C 1
ATOM 3631 O O . ALA A 1 477 ? -1.216 42.719 19.891 1 95.25 477 ALA A O 1
ATOM 3632 N N . LEU A 1 478 ? -1.231 44.938 19.922 1 96.81 478 LEU A N 1
ATOM 3633 C CA . LEU A 1 478 ? -1.059 45.062 18.469 1 96.81 478 LEU A CA 1
ATOM 3634 C C . LEU A 1 478 ? 0.254 44.406 18.031 1 96.81 478 LEU A C 1
ATOM 3636 O O . LEU A 1 478 ? 0.289 43.688 17.047 1 96.81 478 LEU A O 1
ATOM 3640 N N . ALA A 1 479 ? 1.279 44.656 18.719 1 96.44 479 ALA A N 1
ATOM 3641 C CA . ALA A 1 479 ? 2.592 44.094 18.406 1 96.44 479 ALA A CA 1
ATOM 3642 C C . ALA A 1 479 ? 2.572 42.594 18.516 1 96.44 479 ALA A C 1
ATOM 3644 O O . ALA A 1 479 ? 3.129 41.875 17.656 1 96.44 479 ALA A O 1
ATOM 3645 N N . ALA A 1 480 ? 1.969 42.094 19.547 1 94.62 480 ALA A N 1
ATOM 3646 C CA . ALA A 1 480 ? 1.875 40.656 19.75 1 94.62 480 ALA A CA 1
ATOM 3647 C C . ALA A 1 480 ? 1.104 40 18.609 1 94.62 480 ALA A C 1
ATOM 3649 O O . ALA A 1 480 ? 1.492 38.938 18.109 1 94.62 480 ALA A O 1
ATOM 3650 N N . GLY A 1 481 ? 0.007 40.562 18.281 1 95.69 481 GLY A N 1
ATOM 3651 C CA . GLY A 1 481 ? -0.76 40.062 17.156 1 95.69 481 GLY A CA 1
ATOM 3652 C C . GLY A 1 481 ? 0.022 40.062 15.852 1 95.69 481 GLY A C 1
ATOM 3653 O O . GLY A 1 481 ? 0.008 39.062 15.117 1 95.69 481 GLY A O 1
ATOM 3654 N N . ASN A 1 482 ? 0.677 41.219 15.57 1 96.25 482 ASN A N 1
ATOM 3655 C CA . ASN A 1 482 ? 1.489 41.312 14.367 1 96.25 482 ASN A CA 1
ATOM 3656 C C . ASN A 1 482 ? 2.613 40.281 14.352 1 96.25 482 ASN A C 1
ATOM 3658 O O . ASN A 1 482 ? 2.902 39.688 13.305 1 96.25 482 ASN A O 1
ATOM 3662 N N . ASP A 1 483 ? 3.215 40.094 15.445 1 93.88 483 ASP A N 1
ATOM 3663 C CA . ASP A 1 483 ? 4.297 39.094 15.555 1 93.88 483 ASP A CA 1
ATOM 3664 C C . ASP A 1 483 ? 3.789 37.688 15.289 1 93.88 483 ASP A C 1
ATOM 3666 O O . ASP A 1 483 ? 4.496 36.875 14.695 1 93.88 483 ASP A O 1
ATOM 3670 N N . ALA A 1 484 ? 2.641 37.406 15.75 1 92.12 484 ALA A N 1
ATOM 3671 C CA . ALA A 1 484 ? 2.043 36.094 15.5 1 92.12 484 ALA A CA 1
ATOM 3672 C C . ALA A 1 484 ? 1.796 35.875 14.008 1 92.12 484 ALA A C 1
ATOM 3674 O O . ALA A 1 484 ? 1.99 34.781 13.492 1 92.12 484 ALA A O 1
ATOM 3675 N N . ILE A 1 485 ? 1.315 36.906 13.336 1 91.56 485 ILE A N 1
ATOM 3676 C CA . ILE A 1 485 ? 1.102 36.812 11.898 1 91.56 485 ILE A CA 1
ATOM 3677 C C . ILE A 1 485 ? 2.424 36.531 11.195 1 91.56 485 ILE A C 1
ATOM 3679 O O . ILE A 1 485 ? 2.492 35.625 10.336 1 91.56 485 ILE A O 1
ATOM 3683 N N . VAL A 1 486 ? 3.439 37.219 11.586 1 89.38 486 VAL A N 1
ATOM 3684 C CA . VAL A 1 486 ? 4.754 37.031 10.992 1 89.38 486 VAL A CA 1
ATOM 3685 C C . VAL A 1 486 ? 5.227 35.594 11.234 1 89.38 486 VAL A C 1
ATOM 3687 O O . VAL A 1 486 ? 5.723 34.938 10.328 1 89.38 486 VAL A O 1
ATOM 3690 N N . GLN A 1 487 ? 5.02 35.188 12.383 1 86.94 487 GLN A N 1
ATOM 3691 C CA . GLN A 1 487 ? 5.547 33.906 12.812 1 86.94 487 GLN A CA 1
ATOM 3692 C C . GLN A 1 487 ? 4.824 32.75 12.117 1 86.94 487 GLN A C 1
ATOM 3694 O O . GLN A 1 487 ? 5.449 31.766 11.695 1 86.94 487 GLN A O 1
ATOM 3699 N N . TYR A 1 488 ? 3.553 32.844 11.969 1 88.19 488 TYR A N 1
ATOM 3700 C CA . TYR A 1 488 ? 2.785 31.688 11.555 1 88.19 488 TYR A CA 1
ATOM 3701 C C . TYR A 1 488 ? 2.359 31.812 10.094 1 88.19 488 TYR A C 1
ATOM 3703 O O . TYR A 1 488 ? 2.178 30.797 9.414 1 88.19 488 TYR A O 1
ATOM 3711 N N . ALA A 1 489 ? 2.068 32.938 9.633 1 84.25 489 ALA A N 1
ATOM 3712 C CA . ALA A 1 489 ? 1.71 33.125 8.234 1 84.25 489 ALA A CA 1
ATOM 3713 C C . ALA A 1 489 ? 2.953 33.312 7.371 1 84.25 489 ALA A C 1
ATOM 3715 O O . ALA A 1 489 ? 2.871 33.312 6.141 1 84.25 489 ALA A O 1
ATOM 3716 N N . LEU A 1 490 ? 4.086 33.438 8.016 1 80.88 490 LEU A N 1
ATOM 3717 C CA . LEU A 1 490 ? 5.383 33.625 7.359 1 80.88 490 LEU A CA 1
ATOM 3718 C C . LEU A 1 490 ? 5.344 34.75 6.355 1 80.88 490 LEU A C 1
ATOM 3720 O O . LEU A 1 490 ? 5.738 34.594 5.199 1 80.88 490 LEU A O 1
ATOM 3724 N N . THR A 1 491 ? 4.75 35.844 6.727 1 85.06 491 THR A N 1
ATOM 3725 C CA . THR A 1 491 ? 4.684 37.031 5.902 1 85.06 491 THR A CA 1
ATOM 3726 C C . THR A 1 491 ? 5.492 38.156 6.527 1 85.06 491 THR A C 1
ATOM 3728 O O . THR A 1 491 ? 5.797 38.125 7.723 1 85.06 491 THR A O 1
ATOM 3731 N N . GLU A 1 492 ? 5.973 39.031 5.684 1 86.44 492 GLU A N 1
ATOM 3732 C CA . GLU A 1 492 ? 6.727 40.219 6.137 1 86.44 492 GLU A CA 1
ATOM 3733 C C . GLU A 1 492 ? 6.18 41.5 5.52 1 86.44 492 GLU A C 1
ATOM 3735 O O . GLU A 1 492 ? 5.355 41.438 4.602 1 86.44 492 GLU A O 1
ATOM 3740 N N . LEU A 1 493 ? 6.629 42.531 6.16 1 90.19 493 LEU A N 1
ATOM 3741 C CA . LEU A 1 493 ? 6.266 43.812 5.609 1 90.19 493 LEU A CA 1
ATOM 3742 C C . LEU A 1 493 ? 6.684 43.938 4.145 1 90.19 493 LEU A C 1
ATOM 3744 O O . LEU A 1 493 ? 7.816 43.594 3.793 1 90.19 493 LEU A O 1
ATOM 3748 N N . GLY A 1 494 ? 5.727 44.281 3.342 1 88.44 494 GLY A N 1
ATOM 3749 C CA . GLY A 1 494 ? 6.016 44.406 1.921 1 88.44 494 GLY A CA 1
ATOM 3750 C C . GLY A 1 494 ? 5.477 43.25 1.104 1 88.44 494 GLY A C 1
ATOM 3751 O O . GLY A 1 494 ? 5.512 43.281 -0.127 1 88.44 494 GLY A O 1
ATOM 3752 N N . ASP A 1 495 ? 4.906 42.281 1.67 1 87.56 495 ASP A N 1
ATOM 3753 C CA . ASP A 1 495 ? 4.457 41.062 0.988 1 87.56 495 ASP A CA 1
ATOM 3754 C C . ASP A 1 495 ? 3.057 41.25 0.404 1 87.56 495 ASP A C 1
ATOM 3756 O O . ASP A 1 495 ? 2.486 40.344 -0.164 1 87.56 495 ASP A O 1
ATOM 3760 N N . ARG A 1 496 ? 2.506 42.406 0.535 1 89.31 496 ARG A N 1
ATOM 3761 C CA . ARG A 1 496 ? 1.172 42.75 0.039 1 89.31 496 ARG A CA 1
ATOM 3762 C C . ARG A 1 496 ? 0.106 41.906 0.747 1 89.31 496 ARG A C 1
ATOM 3764 O O . ARG A 1 496 ? -0.678 41.219 0.099 1 89.31 496 ARG A O 1
ATOM 3771 N N . THR A 1 497 ? 0.079 42.031 2.049 1 90.75 497 THR A N 1
ATOM 3772 C CA . THR A 1 497 ? -0.881 41.312 2.883 1 90.75 497 THR A CA 1
ATOM 3773 C C . THR A 1 497 ? -1.479 42.25 3.936 1 90.75 497 THR A C 1
ATOM 3775 O O . THR A 1 497 ? -1.139 43.438 3.992 1 90.75 497 THR A O 1
ATOM 3778 N N . MET A 1 498 ? -2.328 41.719 4.75 1 93.56 498 MET A N 1
ATOM 3779 C CA . MET A 1 498 ? -2.943 42.5 5.82 1 93.56 498 MET A CA 1
ATOM 3780 C C . MET A 1 498 ? -1.896 42.938 6.836 1 93.56 498 MET A C 1
ATOM 3782 O O . MET A 1 498 ? -2.139 43.844 7.621 1 93.56 498 MET A O 1
ATOM 3786 N N . LEU A 1 499 ? -0.723 42.281 6.797 1 93.88 499 LEU A N 1
ATOM 3787 C CA . LEU A 1 499 ? 0.338 42.656 7.73 1 93.88 499 LEU A CA 1
ATOM 3788 C C . LEU A 1 499 ? 0.871 44.062 7.426 1 93.88 499 LEU A C 1
ATOM 3790 O O . LEU A 1 499 ? 1.277 44.781 8.336 1 93.88 499 LEU A O 1
ATOM 3794 N N . ASP A 1 500 ? 0.841 44.469 6.184 1 95.88 500 ASP A N 1
ATOM 3795 C CA . ASP A 1 500 ? 1.427 45.75 5.762 1 95.88 500 ASP A CA 1
ATOM 3796 C C . ASP A 1 500 ? 0.771 46.938 6.488 1 95.88 500 ASP A C 1
ATOM 3798 O O . ASP A 1 500 ? 1.445 47.688 7.188 1 95.88 500 ASP A O 1
ATOM 3802 N N . PRO A 1 501 ? -0.48 47.031 6.367 1 97.75 501 PRO A N 1
ATOM 3803 C CA . PRO A 1 501 ? -1.097 48.156 7.113 1 97.75 501 PRO A CA 1
ATOM 3804 C C . PRO A 1 501 ? -1.023 47.938 8.625 1 97.75 501 PRO A C 1
ATOM 3806 O O . PRO A 1 501 ? -0.849 48.938 9.367 1 97.75 501 PRO A O 1
ATOM 3809 N N . LEU A 1 502 ? -1.134 46.781 9.125 1 97.56 502 LEU A N 1
ATOM 3810 C CA . LEU A 1 502 ? -1.103 46.5 10.562 1 97.56 502 LEU A CA 1
ATOM 3811 C C . LEU A 1 502 ? 0.245 46.906 11.156 1 97.56 502 LEU A C 1
ATOM 3813 O O . LEU A 1 502 ? 0.301 47.562 12.203 1 97.56 502 LEU A O 1
ATOM 3817 N N . ARG A 1 503 ? 1.292 46.5 10.531 1 96.88 503 ARG A N 1
ATOM 3818 C CA . ARG A 1 503 ? 2.639 46.75 11.031 1 96.88 503 ARG A CA 1
ATOM 3819 C C . ARG A 1 503 ? 2.979 48.25 10.922 1 96.88 503 ARG A C 1
ATOM 3821 O O . ARG A 1 503 ? 3.58 48.812 11.836 1 96.88 503 ARG A O 1
ATOM 3828 N N . GLN A 1 504 ? 2.641 48.875 9.844 1 97.19 504 GLN A N 1
ATOM 3829 C CA . GLN A 1 504 ? 2.861 50.312 9.711 1 97.19 504 GLN A CA 1
ATOM 3830 C C . GLN A 1 504 ? 2.041 51.094 10.734 1 97.19 504 GLN A C 1
ATOM 3832 O O . GLN A 1 504 ? 2.514 52.094 11.289 1 97.19 504 GLN A O 1
ATOM 3837 N N . GLY A 1 505 ? 0.848 50.688 10.883 1 97.75 505 GLY A N 1
ATOM 3838 C CA . GLY A 1 505 ? 0.043 51.281 11.938 1 97.75 505 GLY A CA 1
ATOM 3839 C C . GLY A 1 505 ? 0.678 51.156 13.312 1 97.75 505 GLY A C 1
ATOM 3840 O O . GLY A 1 505 ? 0.664 52.094 14.094 1 97.75 505 GLY A O 1
ATOM 3841 N N . GLU A 1 506 ? 1.178 49.969 13.562 1 97.44 506 GLU A N 1
ATOM 3842 C CA . GLU A 1 506 ? 1.872 49.75 14.82 1 97.44 506 GLU A CA 1
ATOM 3843 C C . GLU A 1 506 ? 3.041 50.688 15 1 97.44 506 GLU A C 1
ATOM 3845 O O . GLU A 1 506 ? 3.211 51.281 16.078 1 97.44 506 GLU A O 1
ATOM 3850 N N . PHE A 1 507 ? 3.85 50.906 13.992 1 97 507 PHE A N 1
ATOM 3851 C CA . PHE A 1 507 ? 5.027 51.781 14.047 1 97 507 PHE A CA 1
ATOM 3852 C C . PHE A 1 507 ? 4.625 53.219 14.336 1 97 507 PHE A C 1
ATOM 3854 O O . PHE A 1 507 ? 5.199 53.875 15.219 1 97 507 PHE A O 1
ATOM 3861 N N . ARG A 1 508 ? 3.695 53.656 13.633 1 97.44 508 ARG A N 1
ATOM 3862 C CA . ARG A 1 508 ? 3.281 55.031 13.797 1 97.44 508 ARG A CA 1
ATOM 3863 C C . ARG A 1 508 ? 2.582 55.25 15.133 1 97.44 508 ARG A C 1
ATOM 3865 O O . ARG A 1 508 ? 2.65 56.344 15.719 1 97.44 508 ARG A O 1
ATOM 3872 N N . LEU A 1 509 ? 1.838 54.281 15.539 1 97 509 LEU A N 1
ATOM 3873 C CA . LEU A 1 509 ? 1.204 54.375 16.844 1 97 509 LEU A CA 1
ATOM 3874 C C . LEU A 1 509 ? 2.25 54.406 17.953 1 97 509 LEU A C 1
ATOM 3876 O O . LEU A 1 509 ? 2.115 55.156 18.922 1 97 509 LEU A O 1
ATOM 3880 N N . ARG A 1 510 ? 3.213 53.531 17.812 1 97.06 510 ARG A N 1
ATOM 3881 C CA . ARG A 1 510 ? 4.293 53.5 18.797 1 97.06 510 ARG A CA 1
ATOM 3882 C C . ARG A 1 510 ? 4.973 54.844 18.938 1 97.06 510 ARG A C 1
ATOM 3884 O O . ARG A 1 510 ? 5.219 55.312 20.047 1 97.06 510 ARG A O 1
ATOM 3891 N N . THR A 1 511 ? 5.215 55.469 17.859 1 97 511 THR A N 1
ATOM 3892 C CA . THR A 1 511 ? 5.828 56.781 17.844 1 97 511 THR A CA 1
ATOM 3893 C C . THR A 1 511 ? 4.922 57.812 18.516 1 97 511 THR A C 1
ATOM 3895 O O . THR A 1 511 ? 5.383 58.656 19.297 1 97 511 THR A O 1
ATOM 3898 N N . ALA A 1 512 ? 3.684 57.781 18.219 1 96.06 512 ALA A N 1
ATOM 3899 C CA . ALA A 1 512 ? 2.713 58.688 18.797 1 96.06 512 ALA A CA 1
ATOM 3900 C C . ALA A 1 512 ? 2.613 58.531 20.312 1 96.06 512 ALA A C 1
ATOM 3902 O O . ALA A 1 512 ? 2.539 59.531 21.047 1 96.06 512 ALA A O 1
ATOM 3903 N N . VAL A 1 513 ? 2.617 57.344 20.703 1 94.5 513 VAL A N 1
ATOM 3904 C CA . VAL A 1 513 ? 2.523 57.031 22.141 1 94.5 513 VAL A CA 1
ATOM 3905 C C . VAL A 1 513 ? 3.785 57.5 22.844 1 94.5 513 VAL A C 1
ATOM 3907 O O . VAL A 1 513 ? 3.713 58.062 23.953 1 94.5 513 VAL A O 1
ATOM 3910 N N . GLN A 1 514 ? 4.883 57.344 22.281 1 94.69 514 GLN A N 1
ATOM 3911 C CA . GLN A 1 514 ? 6.156 57.781 22.859 1 94.69 514 GLN A CA 1
ATOM 3912 C C . GLN A 1 514 ? 6.227 59.281 22.969 1 94.69 514 GLN A C 1
ATOM 3914 O O . GLN A 1 514 ? 6.855 59.812 23.891 1 94.69 514 GLN A O 1
ATOM 3919 N N . GLN A 1 515 ? 5.555 59.969 22.109 1 95.31 515 GLN A N 1
ATOM 3920 C CA . GLN A 1 515 ? 5.527 61.406 22.109 1 95.31 515 GLN A CA 1
ATOM 3921 C C . GLN A 1 515 ? 4.508 61.938 23.109 1 95.31 515 GLN A C 1
ATOM 3923 O O . GLN A 1 515 ? 4.43 63.156 23.344 1 95.31 515 GLN A O 1
ATOM 3928 N N . GLY A 1 516 ? 3.703 61.094 23.641 1 93 516 GLY A N 1
ATOM 3929 C CA . GLY A 1 516 ? 2.736 61.469 24.656 1 93 516 GLY A CA 1
ATOM 3930 C C . GLY A 1 516 ? 1.497 62.125 24.078 1 93 516 GLY A C 1
ATOM 3931 O O . GLY A 1 516 ? 0.875 62.969 24.75 1 93 516 GLY A O 1
ATOM 3932 N N . LEU A 1 517 ? 1.181 61.781 22.891 1 93.56 517 LEU A N 1
ATOM 3933 C CA . LEU A 1 517 ? 0.003 62.375 22.25 1 93.56 517 LEU A CA 1
ATOM 3934 C C . LEU A 1 517 ? -1.275 61.875 22.906 1 93.56 517 LEU A C 1
ATOM 3936 O O . LEU A 1 517 ? -1.292 60.781 23.484 1 93.56 517 LEU A O 1
ATOM 3940 N N . PRO A 1 518 ? -2.299 62.719 22.844 1 92.62 518 PRO A N 1
ATOM 3941 C CA . PRO A 1 518 ? -3.584 62.25 23.391 1 92.62 518 PRO A CA 1
ATOM 3942 C C . PRO A 1 518 ? -4.113 61 22.656 1 92.62 518 PRO A C 1
ATOM 3944 O O . PRO A 1 518 ? -3.828 60.812 21.484 1 92.62 518 PRO A O 1
ATOM 3947 N N . ALA A 1 519 ? -4.906 60.281 23.297 1 90.69 519 ALA A N 1
ATOM 3948 C CA . ALA A 1 519 ? -5.41 59 22.812 1 90.69 519 ALA A CA 1
ATOM 3949 C C . ALA A 1 519 ? -6.113 59.156 21.469 1 90.69 519 ALA A C 1
ATOM 3951 O O . ALA A 1 519 ? -5.945 58.312 20.562 1 90.69 519 ALA A O 1
ATOM 3952 N N . MET A 1 520 ? -6.84 60.219 21.328 1 92.06 520 MET A N 1
ATOM 3953 C CA . MET A 1 520 ? -7.59 60.438 20.094 1 92.06 520 MET A CA 1
ATOM 3954 C C . MET A 1 520 ? -6.645 60.656 18.906 1 92.06 520 MET A C 1
ATOM 3956 O O . MET A 1 520 ? -6.895 60.156 17.812 1 92.06 520 MET A O 1
ATOM 3960 N N . ASP A 1 521 ? -5.633 61.375 19.141 1 95.31 521 ASP A N 1
ATOM 3961 C CA . ASP A 1 521 ? -4.637 61.594 18.109 1 95.31 521 ASP A CA 1
ATOM 3962 C C . ASP A 1 521 ? -3.91 60.312 17.734 1 95.31 521 ASP A C 1
ATOM 3964 O O . ASP A 1 521 ? -3.613 60.062 16.562 1 95.31 521 ASP A O 1
ATOM 3968 N N . CYS A 1 522 ? -3.635 59.594 18.734 1 96.31 522 CYS A N 1
ATOM 3969 C CA . CYS A 1 522 ? -2.953 58.312 18.5 1 96.31 522 CYS A CA 1
ATOM 3970 C C . CYS A 1 522 ? -3.789 57.406 17.609 1 96.31 522 CYS A C 1
ATOM 3972 O O . CYS A 1 522 ? -3.264 56.781 16.688 1 96.31 522 CYS A O 1
ATOM 3974 N N . VAL A 1 523 ? -5.051 57.312 17.875 1 95.81 523 VAL A N 1
ATOM 3975 C CA . VAL A 1 523 ? -5.953 56.469 17.094 1 95.81 523 VAL A CA 1
ATOM 3976 C C . VAL A 1 523 ? -6.055 57 15.664 1 95.81 523 VAL A C 1
ATOM 3978 O O . VAL A 1 523 ? -6.102 56.219 14.719 1 95.81 523 VAL A O 1
ATOM 3981 N N . GLU A 1 524 ? -6.125 58.25 15.539 1 96.62 524 GLU A N 1
ATOM 3982 C CA . GLU A 1 524 ? -6.172 58.875 14.211 1 96.62 524 GLU A CA 1
ATOM 3983 C C . GLU A 1 524 ? -4.91 58.531 13.414 1 96.62 524 GLU A C 1
ATOM 3985 O O . GLU A 1 524 ? -4.988 58.188 12.234 1 96.62 524 GLU A O 1
ATOM 3990 N N . ILE A 1 525 ? -3.832 58.688 14.062 1 97.44 525 ILE A N 1
ATOM 3991 C CA . ILE A 1 525 ? -2.549 58.438 13.414 1 97.44 525 ILE A CA 1
ATOM 3992 C C . ILE A 1 525 ? -2.471 56.969 13 1 97.44 525 ILE A C 1
ATOM 3994 O O . ILE A 1 525 ? -2 56.625 11.906 1 97.44 525 ILE A O 1
ATOM 3998 N N . PHE A 1 526 ? -2.871 56.094 13.875 1 97.81 526 PHE A N 1
ATOM 3999 C CA . PHE A 1 526 ? -2.916 54.688 13.562 1 97.81 526 PHE A CA 1
ATOM 4000 C C . PHE A 1 526 ? -3.777 54.406 12.336 1 97.81 526 PHE A C 1
ATOM 4002 O O . PHE A 1 526 ? -3.352 53.719 11.406 1 97.81 526 PHE A O 1
ATOM 4009 N N . ALA A 1 527 ? -5.012 54.906 12.305 1 98 527 ALA A N 1
ATOM 4010 C CA . ALA A 1 527 ? -5.949 54.719 11.203 1 98 527 ALA A CA 1
ATOM 4011 C C . ALA A 1 527 ? -5.379 55.25 9.891 1 98 527 ALA A C 1
ATOM 4013 O O . ALA A 1 527 ? -5.504 54.594 8.852 1 98 527 ALA A O 1
ATOM 4014 N N . ALA A 1 528 ? -4.781 56.375 9.984 1 97.75 528 ALA A N 1
ATOM 4015 C CA . ALA A 1 528 ? -4.191 57 8.797 1 97.75 528 ALA A CA 1
ATOM 4016 C C . ALA A 1 528 ? -3.039 56.156 8.258 1 97.75 528 ALA A C 1
ATOM 4018 O O . ALA A 1 528 ? -2.906 55.969 7.047 1 97.75 528 ALA A O 1
ATOM 4019 N N . ALA A 1 529 ? -2.256 55.719 9.156 1 98 529 ALA A N 1
ATOM 4020 C CA . ALA A 1 529 ? -1.124 54.906 8.758 1 98 529 ALA A CA 1
ATOM 4021 C C . ALA A 1 529 ? -1.599 53.625 8.078 1 98 529 ALA A C 1
ATOM 4023 O O . ALA A 1 529 ? -1.019 53.188 7.082 1 98 529 ALA A O 1
ATOM 4024 N N . CYS A 1 530 ? -2.598 52.969 8.672 1 98.25 530 CYS A N 1
ATOM 4025 C CA . CYS A 1 530 ? -3.16 51.75 8.078 1 98.25 530 CYS A CA 1
ATOM 4026 C C . CYS A 1 530 ? -3.721 52.031 6.691 1 98.25 530 CYS A C 1
ATOM 4028 O O . CYS A 1 530 ? -3.531 51.25 5.77 1 98.25 530 CYS A O 1
ATOM 4030 N N . GLY A 1 531 ? -4.363 53.125 6.562 1 97.88 531 GLY A N 1
ATOM 4031 C CA . GLY A 1 531 ? -4.926 53.5 5.277 1 97.88 531 GLY A CA 1
ATOM 4032 C C . GLY A 1 531 ? -3.873 53.719 4.203 1 97.88 531 GLY A C 1
ATOM 4033 O O . GLY A 1 531 ? -4.027 53.25 3.078 1 97.88 531 GLY A O 1
ATOM 4034 N N . GLU A 1 532 ? -2.865 54.438 4.559 1 97.62 532 GLU A N 1
ATOM 4035 C CA . GLU A 1 532 ? -1.778 54.688 3.625 1 97.62 532 GLU A CA 1
ATOM 4036 C C . GLU A 1 532 ? -1.073 53.406 3.209 1 97.62 532 GLU A C 1
ATOM 4038 O O . GLU A 1 532 ? -0.822 53.188 2.021 1 97.62 532 GLU A O 1
ATOM 4043 N N . ALA A 1 533 ? -0.797 52.656 4.172 1 97.5 533 ALA A N 1
ATOM 4044 C CA . ALA A 1 533 ? -0.084 51.406 3.902 1 97.5 533 ALA A CA 1
ATOM 4045 C C . ALA A 1 533 ? -0.938 50.438 3.07 1 97.5 533 ALA A C 1
ATOM 4047 O O . ALA A 1 533 ? -0.417 49.688 2.24 1 97.5 533 ALA A O 1
ATOM 4048 N N . ALA A 1 534 ? -2.213 50.375 3.344 1 97.62 534 ALA A N 1
ATOM 4049 C CA . ALA A 1 534 ? -3.115 49.531 2.549 1 97.62 534 ALA A CA 1
ATOM 4050 C C . ALA A 1 534 ? -3.127 49.969 1.09 1 97.62 534 ALA A C 1
ATOM 4052 O O . ALA A 1 534 ? -3.111 49.156 0.18 1 97.62 534 ALA A O 1
ATOM 4053 N N . LYS A 1 535 ? -3.17 51.219 0.875 1 95.81 535 LYS A N 1
ATOM 4054 C CA . LYS A 1 535 ? -3.141 51.781 -0.477 1 95.81 535 LYS A CA 1
ATOM 4055 C C . LYS A 1 535 ? -1.83 51.438 -1.18 1 95.81 535 LYS A C 1
ATOM 4057 O O . LYS A 1 535 ? -1.817 51.156 -2.379 1 95.81 535 LYS A O 1
ATOM 4062 N N . ASP A 1 536 ? -0.813 51.469 -0.451 1 95.25 536 ASP A N 1
ATOM 4063 C CA . ASP A 1 536 ? 0.512 51.188 -1.001 1 95.25 536 ASP A CA 1
ATOM 4064 C C . ASP A 1 536 ? 0.602 49.781 -1.552 1 95.25 536 ASP A C 1
ATOM 4066 O O . ASP A 1 536 ? 1.458 49.469 -2.389 1 95.25 536 ASP A O 1
ATOM 4070 N N . THR A 1 537 ? -0.211 48.875 -1.084 1 93.5 537 THR A N 1
ATOM 4071 C CA . THR A 1 537 ? -0.157 47.5 -1.529 1 93.5 537 THR A CA 1
ATOM 4072 C C . THR A 1 537 ? -0.505 47.375 -3.012 1 93.5 537 THR A C 1
ATOM 4074 O O . THR A 1 537 ? -0.238 46.375 -3.645 1 93.5 537 THR A O 1
ATOM 4077 N N . GLN A 1 538 ? -1.086 48.406 -3.535 1 91 538 GLN A N 1
ATOM 4078 C CA . GLN A 1 538 ? -1.364 48.469 -4.969 1 91 538 GLN A CA 1
ATOM 4079 C C . GLN A 1 538 ? -0.079 48.344 -5.781 1 91 538 GLN A C 1
ATOM 4081 O O . GLN A 1 538 ? -0.103 47.906 -6.93 1 91 538 GLN A O 1
ATOM 4086 N N . HIS A 1 539 ? 0.941 48.719 -5.117 1 89.44 539 HIS A N 1
ATOM 4087 C CA . HIS A 1 539 ? 2.207 48.781 -5.84 1 89.44 539 HIS A CA 1
ATOM 4088 C C . HIS A 1 539 ? 3.176 47.719 -5.363 1 89.44 539 HIS A C 1
ATOM 4090 O O . HIS A 1 539 ? 4.379 47.812 -5.613 1 89.44 539 HIS A O 1
ATOM 4096 N N . MET A 1 540 ? 2.701 46.812 -4.688 1 87.19 540 MET A N 1
ATOM 4097 C CA . MET A 1 540 ? 3.533 45.75 -4.148 1 87.19 540 MET A CA 1
ATOM 4098 C C . MET A 1 540 ? 3.297 44.438 -4.906 1 87.19 540 MET A C 1
ATOM 4100 O O . MET A 1 540 ? 2.17 44.156 -5.312 1 87.19 540 MET A O 1
ATOM 4104 N N . ARG A 1 541 ? 4.293 43.656 -5.098 1 80 541 ARG A N 1
ATOM 4105 C CA . ARG A 1 541 ? 4.168 42.312 -5.633 1 80 541 ARG A CA 1
ATOM 4106 C C . ARG A 1 541 ? 3.721 41.344 -4.547 1 80 541 ARG A C 1
ATOM 4108 O O . ARG A 1 541 ? 4.258 41.344 -3.438 1 80 541 ARG A O 1
ATOM 4115 N N . PRO A 1 542 ? 2.703 40.625 -4.895 1 77.31 542 PRO A N 1
ATOM 4116 C CA . PRO A 1 542 ? 2.301 39.594 -3.91 1 77.31 542 PRO A CA 1
ATOM 4117 C C . PRO A 1 542 ? 3.391 38.562 -3.646 1 77.31 542 PRO A C 1
ATOM 4119 O O . PRO A 1 542 ? 3.863 37.906 -4.578 1 77.31 542 PRO A O 1
ATOM 4122 N N . ARG A 1 543 ? 3.742 38.469 -2.396 1 75.44 543 ARG A N 1
ATOM 4123 C CA . ARG A 1 543 ? 4.777 37.5 -2.027 1 75.44 543 ARG A CA 1
ATOM 4124 C C . ARG A 1 543 ? 4.238 36.469 -1.043 1 75.44 543 ARG A C 1
ATOM 4126 O O . ARG A 1 543 ? 4.949 35.562 -0.667 1 75.44 543 ARG A O 1
ATOM 4133 N N . SER A 1 544 ? 3.066 36.719 -0.632 1 74.31 544 SER A N 1
ATOM 4134 C CA . SER A 1 544 ? 2.41 35.812 0.287 1 74.31 544 SER A CA 1
ATOM 4135 C C . SER A 1 544 ? 0.926 35.656 -0.034 1 74.31 544 SER A C 1
ATOM 4137 O O . SER A 1 544 ? 0.321 36.562 -0.601 1 74.31 544 SER A O 1
ATOM 4139 N N . GLY A 1 545 ? 0.432 34.5 0.301 1 62.69 545 GLY A N 1
ATOM 4140 C CA . GLY A 1 545 ? -0.996 34.281 0.143 1 62.69 545 GLY A CA 1
ATOM 4141 C C . GLY A 1 545 ? -1.365 33.719 -1.219 1 62.69 545 GLY A C 1
ATOM 4142 O O . GLY A 1 545 ? -0.488 33.406 -2.023 1 62.69 545 GLY A O 1
ATOM 4143 N N . ARG A 1 546 ? -2.625 33.5 -1.466 1 59.09 546 ARG A N 1
ATOM 4144 C CA . ARG A 1 546 ? -3.182 32.906 -2.664 1 59.09 546 ARG A CA 1
ATOM 4145 C C . ARG A 1 546 ? -2.842 33.719 -3.908 1 59.09 546 ARG A C 1
ATOM 4147 O O . ARG A 1 546 ? -2.752 33.156 -5.008 1 59.09 546 ARG A O 1
ATOM 4154 N N . ALA A 1 547 ? -2.664 34.969 -3.672 1 58.72 547 ALA A N 1
ATOM 4155 C CA . ALA A 1 547 ? -2.393 35.875 -4.789 1 58.72 547 ALA A CA 1
ATOM 4156 C C . ALA A 1 547 ? -1.092 35.5 -5.492 1 58.72 547 ALA A C 1
ATOM 4158 O O . ALA A 1 547 ? -0.883 35.844 -6.656 1 58.72 547 ALA A O 1
ATOM 4159 N N . THR A 1 548 ? -0.242 34.812 -4.777 1 63.75 548 THR A N 1
ATOM 4160 C CA . THR A 1 548 ? 1.038 34.438 -5.359 1 63.75 548 THR A CA 1
ATOM 4161 C C . THR A 1 548 ? 0.834 33.438 -6.488 1 63.75 548 THR A C 1
ATOM 4163 O O . THR A 1 548 ? 1.677 33.312 -7.379 1 63.75 548 THR A O 1
ATOM 4166 N N . TYR A 1 549 ? -0.267 32.75 -6.379 1 54.19 549 TYR A N 1
ATOM 4167 C CA . TYR A 1 549 ? -0.524 31.719 -7.375 1 54.19 549 TYR A CA 1
ATOM 4168 C C . TYR A 1 549 ? -0.851 32.344 -8.727 1 54.19 549 TYR A C 1
ATOM 4170 O O . TYR A 1 549 ? -0.61 31.734 -9.773 1 54.19 549 TYR A O 1
ATOM 4178 N N . SER A 1 550 ? -1.5 33.531 -8.672 1 52.03 550 SER A N 1
ATOM 4179 C CA . SER A 1 550 ? -1.903 34.219 -9.891 1 52.03 550 SER A CA 1
ATOM 4180 C C . SER A 1 550 ? -0.804 35.156 -10.391 1 52.03 550 SER A C 1
ATOM 4182 O O . SER A 1 550 ? -0.874 35.656 -11.508 1 52.03 550 SER A O 1
ATOM 4184 N N . ALA A 1 551 ? 0.122 35.406 -9.547 1 53.62 551 ALA A N 1
ATOM 4185 C CA . ALA A 1 551 ? 1.143 36.375 -9.938 1 53.62 551 ALA A CA 1
ATOM 4186 C C . ALA A 1 551 ? 2.062 35.781 -11.008 1 53.62 551 ALA A C 1
ATOM 4188 O O . ALA A 1 551 ? 2.543 34.656 -10.883 1 53.62 551 ALA A O 1
ATOM 4189 N N . SER A 1 552 ? 1.768 36 -12.289 1 47.53 552 SER A N 1
ATOM 4190 C CA . SER A 1 552 ? 2.594 35.656 -13.438 1 47.53 552 SER A CA 1
ATOM 4191 C C . SER A 1 552 ? 4.051 36.031 -13.211 1 47.53 552 SER A C 1
ATOM 4193 O O . SER A 1 552 ? 4.344 37.031 -12.539 1 47.53 552 SER A O 1
ATOM 4195 N N . ALA A 1 553 ? 5 35.094 -13.484 1 44.5 553 ALA A N 1
ATOM 4196 C CA . ALA A 1 553 ? 6.457 35.156 -13.445 1 44.5 553 ALA A CA 1
ATOM 4197 C C . ALA A 1 553 ? 6.969 36.469 -13.969 1 44.5 553 ALA A C 1
ATOM 4199 O O . ALA A 1 553 ? 8.172 36.656 -14.148 1 44.5 553 ALA A O 1
ATOM 4200 N N . GLY A 1 554 ? 6.289 37.344 -14.602 1 40.5 554 GLY A N 1
ATOM 4201 C CA . GLY A 1 554 ? 7.07 38.375 -15.266 1 40.5 554 GLY A CA 1
ATOM 4202 C C . GLY A 1 554 ? 7.719 39.344 -14.297 1 40.5 554 GLY A C 1
ATOM 4203 O O . GLY A 1 554 ? 7.27 39.469 -13.156 1 40.5 554 GLY A O 1
ATOM 4204 N N . ASP A 1 555 ? 9.023 39.656 -14.422 1 43.81 555 ASP A N 1
ATOM 4205 C CA . ASP A 1 555 ? 10 40.5 -13.742 1 43.81 555 ASP A CA 1
ATOM 4206 C C . ASP A 1 555 ? 9.32 41.688 -13.062 1 43.81 555 ASP A C 1
ATOM 4208 O O . ASP A 1 555 ? 9.945 42.406 -12.297 1 43.81 555 ASP A O 1
ATOM 4212 N N . GLY A 1 556 ? 8.688 42.75 -13.906 1 44.25 556 GLY A N 1
ATOM 4213 C CA . GLY A 1 556 ? 8.664 44.188 -13.688 1 44.25 556 GLY A CA 1
ATOM 4214 C C . GLY A 1 556 ? 7.715 44.594 -12.586 1 44.25 556 GLY A C 1
ATOM 4215 O O . GLY A 1 556 ? 7.191 43.75 -11.859 1 44.25 556 GLY A O 1
ATOM 4216 N N . SER A 1 557 ? 7.43 45.938 -12.469 1 51.06 557 SER A N 1
ATOM 4217 C CA . SER A 1 557 ? 6.578 46.781 -11.625 1 51.06 557 SER A CA 1
ATOM 4218 C C . SER A 1 557 ? 5.117 46.344 -11.711 1 51.06 557 SER A C 1
ATOM 4220 O O . SER A 1 557 ? 4.539 46.312 -12.797 1 51.06 557 SER A O 1
ATOM 4222 N N . VAL A 1 558 ? 4.609 45.406 -10.992 1 61.28 558 VAL A N 1
ATOM 4223 C CA . VAL A 1 558 ? 3.211 45 -11.133 1 61.28 558 VAL A CA 1
ATOM 4224 C C . VAL A 1 558 ? 2.318 46.031 -10.414 1 61.28 558 VAL A C 1
ATOM 4226 O O . VAL A 1 558 ? 2.559 46.344 -9.258 1 61.28 558 VAL A O 1
ATOM 4229 N N . ASP A 1 559 ? 1.752 46.969 -11.133 1 75.19 559 ASP A N 1
ATOM 4230 C CA . ASP A 1 559 ? 0.712 47.844 -10.641 1 75.19 559 ASP A CA 1
ATOM 4231 C C . ASP A 1 559 ? -0.672 47.219 -10.789 1 75.19 559 ASP A C 1
ATOM 4233 O O . ASP A 1 559 ? -1.122 46.969 -11.906 1 75.19 559 ASP A O 1
ATOM 4237 N N . TYR A 1 560 ? -1.154 47.031 -9.625 1 83.25 560 TYR A N 1
ATOM 4238 C CA . TYR A 1 560 ? -2.514 46.5 -9.609 1 83.25 560 TYR A CA 1
ATOM 4239 C C . TYR A 1 560 ? -3.537 47.625 -9.594 1 83.25 560 TYR A C 1
ATOM 4241 O O . TYR A 1 560 ? -3.215 48.75 -9.227 1 83.25 560 TYR A O 1
ATOM 4249 N N . ARG A 1 561 ? -4.629 47.375 -10.07 1 85.38 561 ARG A N 1
ATOM 4250 C CA . ARG A 1 561 ? -5.703 48.375 -10.094 1 85.38 561 ARG A CA 1
ATOM 4251 C C . ARG A 1 561 ? -6.195 48.688 -8.688 1 85.38 561 ARG A C 1
ATOM 4253 O O . ARG A 1 561 ? -6.59 49.812 -8.391 1 85.38 561 ARG A O 1
ATOM 4260 N N . PHE A 1 562 ? -6.141 47.656 -7.84 1 92.12 562 PHE A N 1
ATOM 4261 C CA . PHE A 1 562 ? -6.676 47.781 -6.492 1 92.12 562 PHE A CA 1
ATOM 4262 C C . PHE A 1 562 ? -5.656 47.312 -5.457 1 92.12 562 PHE A C 1
ATOM 4264 O O . PHE A 1 562 ? -4.777 46.531 -5.766 1 92.12 562 PHE A O 1
ATOM 4271 N N . PRO A 1 563 ? -5.828 47.906 -4.191 1 94.06 563 PRO A N 1
ATOM 4272 C CA . PRO A 1 563 ? -5.016 47.375 -3.1 1 94.06 563 PRO A CA 1
ATOM 4273 C C . PRO A 1 563 ? -5.395 45.938 -2.736 1 94.06 563 PRO A C 1
ATOM 4275 O O . PRO A 1 563 ? -6.445 45.438 -3.154 1 94.06 563 PRO A O 1
ATOM 4278 N N . ASP A 1 564 ? -4.469 45.312 -2.049 1 92.06 564 ASP A N 1
ATOM 4279 C CA . ASP A 1 564 ? -4.785 43.969 -1.541 1 92.06 564 ASP A CA 1
ATOM 4280 C C . ASP A 1 564 ? -6.07 44 -0.713 1 92.06 564 ASP A C 1
ATOM 4282 O O . ASP A 1 564 ? -6.234 44.844 0.167 1 92.06 564 ASP A O 1
ATOM 4286 N N . PRO A 1 565 ? -6.957 43.188 -1.043 1 92.56 565 PRO A N 1
ATOM 4287 C CA . PRO A 1 565 ? -8.242 43.219 -0.345 1 92.56 565 PRO A CA 1
ATOM 4288 C C . PRO A 1 565 ? -8.109 42.969 1.157 1 92.56 565 PRO A C 1
ATOM 4290 O O . PRO A 1 565 ? -8.828 43.594 1.951 1 92.56 565 PRO A O 1
ATOM 4293 N N . GLY A 1 566 ? -7.27 42.094 1.614 1 92.94 566 GLY A N 1
ATOM 4294 C CA . GLY A 1 566 ? -7.043 41.906 3.035 1 92.94 566 GLY A CA 1
ATOM 4295 C C . GLY A 1 566 ? -6.453 43.094 3.729 1 92.94 566 GLY A C 1
ATOM 4296 O O . GLY A 1 566 ? -6.84 43.438 4.855 1 92.94 566 GLY A O 1
ATOM 4297 N N . ALA A 1 567 ? -5.516 43.719 3.033 1 94.94 567 ALA A N 1
ATOM 4298 C CA . ALA A 1 567 ? -4.934 44.969 3.545 1 94.94 567 ALA A CA 1
ATOM 4299 C C . ALA A 1 567 ? -5.98 46.062 3.637 1 94.94 567 ALA A C 1
ATOM 4301 O O . ALA A 1 567 ? -6.012 46.812 4.609 1 94.94 567 ALA A O 1
ATOM 4302 N N . HIS A 1 568 ? -6.727 46.125 2.654 1 96.56 568 HIS A N 1
ATOM 4303 C CA . HIS A 1 568 ? -7.75 47.156 2.641 1 96.56 568 HIS A CA 1
ATOM 4304 C C . HIS A 1 568 ? -8.781 46.938 3.738 1 96.56 568 HIS A C 1
ATOM 4306 O O . HIS A 1 568 ? -9.32 47.906 4.301 1 96.56 568 HIS A O 1
ATOM 4312 N N . ALA A 1 569 ? -9.102 45.719 3.967 1 96.5 569 ALA A N 1
ATOM 4313 C CA . ALA A 1 569 ? -10.008 45.438 5.078 1 96.5 569 ALA A CA 1
ATOM 4314 C C . ALA A 1 569 ? -9.469 46 6.387 1 96.5 569 ALA A C 1
ATOM 4316 O O . ALA A 1 569 ? -10.234 46.5 7.207 1 96.5 569 ALA A O 1
ATOM 4317 N N . VAL A 1 570 ? -8.188 45.906 6.578 1 97.62 570 VAL A N 1
ATOM 4318 C CA . VAL A 1 570 ? -7.539 46.469 7.762 1 97.62 570 VAL A CA 1
ATOM 4319 C C . VAL A 1 570 ? -7.73 47.969 7.793 1 97.62 570 VAL A C 1
ATOM 4321 O O . VAL A 1 570 ? -8.023 48.531 8.844 1 97.62 570 VAL A O 1
ATOM 4324 N N . SER A 1 571 ? -7.535 48.594 6.688 1 97.94 571 SER A N 1
ATOM 4325 C CA . SER A 1 571 ? -7.75 50.031 6.59 1 97.94 571 SER A CA 1
ATOM 4326 C C . SER A 1 571 ? -9.18 50.406 6.957 1 97.94 571 SER A C 1
ATOM 4328 O O . SER A 1 571 ? -9.414 51.406 7.625 1 97.94 571 SER A O 1
ATOM 4330 N N . ILE A 1 572 ? -10.055 49.594 6.535 1 97.5 572 ILE A N 1
ATOM 4331 C CA . ILE A 1 572 ? -11.469 49.875 6.777 1 97.5 572 ILE A CA 1
ATOM 4332 C C . ILE A 1 572 ? -11.758 49.812 8.273 1 97.5 572 ILE A C 1
ATOM 4334 O O . ILE A 1 572 ? -12.359 50.719 8.844 1 97.5 572 ILE A O 1
ATOM 4338 N N . TRP A 1 573 ? -11.336 48.719 8.914 1 96.44 573 TRP A N 1
ATOM 4339 C CA . TRP A 1 573 ? -11.719 48.594 10.312 1 96.44 573 TRP A CA 1
ATOM 4340 C C . TRP A 1 573 ? -10.891 49.562 11.172 1 96.44 573 TRP A C 1
ATOM 4342 O O . TRP A 1 573 ? -11.352 50 12.219 1 96.44 573 TRP A O 1
ATOM 4352 N N . ALA A 1 574 ? -9.672 50 10.781 1 97.69 574 ALA A N 1
ATOM 4353 C CA . ALA A 1 574 ? -8.891 51 11.477 1 97.69 574 ALA A CA 1
ATOM 4354 C C . ALA A 1 574 ? -9.57 52.375 11.406 1 97.69 574 ALA A C 1
ATOM 4356 O O . ALA A 1 574 ? -9.648 53.094 12.406 1 97.69 574 ALA A O 1
ATOM 4357 N N . ARG A 1 575 ? -10.016 52.688 10.219 1 97.12 575 ARG A N 1
ATOM 4358 C CA . ARG A 1 575 ? -10.742 53.938 10.047 1 97.12 575 ARG A CA 1
ATOM 4359 C C . ARG A 1 575 ? -12.031 53.938 10.852 1 97.12 575 ARG A C 1
ATOM 4361 O O . ARG A 1 575 ? -12.391 54.969 11.461 1 97.12 575 ARG A O 1
ATOM 4368 N N . SER A 1 576 ? -12.688 52.875 10.812 1 96.88 576 SER A N 1
ATOM 4369 C CA . SER A 1 576 ? -13.922 52.75 11.57 1 96.88 576 SER A CA 1
ATOM 4370 C C . SER A 1 576 ? -13.672 52.875 13.07 1 96.88 576 SER A C 1
ATOM 4372 O O . SER A 1 576 ? -14.523 53.406 13.805 1 96.88 576 SER A O 1
ATOM 4374 N N . LEU A 1 577 ? -12.594 52.375 13.516 1 96.19 577 LEU A N 1
ATOM 4375 C CA . LEU A 1 577 ? -12.18 52.531 14.906 1 96.19 577 LEU A CA 1
ATOM 4376 C C . LEU A 1 577 ? -12.07 54.031 15.266 1 96.19 577 LEU A C 1
ATOM 4378 O O . LEU A 1 577 ? -12.617 54.469 16.281 1 96.19 577 LEU A O 1
ATOM 4382 N N . PHE A 1 578 ? -11.438 54.781 14.43 1 95.81 578 PHE A N 1
ATOM 4383 C CA . PHE A 1 578 ? -11.281 56.219 14.648 1 95.81 578 PHE A CA 1
ATOM 4384 C C . PHE A 1 578 ? -12.633 56.906 14.625 1 95.81 578 PHE A C 1
ATOM 4386 O O . PHE A 1 578 ? -12.898 57.781 15.461 1 95.81 578 PHE A O 1
ATOM 4393 N N . GLU A 1 579 ? -13.438 56.531 13.719 1 95 579 GLU A N 1
ATOM 4394 C CA . GLU A 1 579 ? -14.766 57.125 13.594 1 95 579 GLU A CA 1
ATOM 4395 C C . GLU A 1 579 ? -15.602 56.875 14.852 1 95 579 GLU A C 1
ATOM 4397 O O . GLU A 1 579 ? -16.297 57.781 15.336 1 95 579 GLU A O 1
ATOM 4402 N N . ALA A 1 580 ? -15.547 55.719 15.312 1 93 580 ALA A N 1
ATOM 4403 C CA . ALA A 1 580 ? -16.297 55.375 16.516 1 93 580 ALA A CA 1
ATOM 4404 C C . ALA A 1 580 ? -15.828 56.188 17.719 1 93 580 ALA A C 1
ATOM 4406 O O . ALA A 1 580 ? -16.641 56.625 18.547 1 93 580 ALA A O 1
ATOM 4407 N N . PHE A 1 581 ? -14.562 56.406 17.828 1 90.44 581 PHE A N 1
ATOM 4408 C CA . PHE A 1 581 ? -14 57.188 18.906 1 90.44 581 PHE A CA 1
ATOM 4409 C C . PHE A 1 581 ? -14.445 58.656 18.781 1 90.44 581 PHE A C 1
ATOM 4411 O O . PHE A 1 581 ? -14.789 59.281 19.781 1 90.44 581 PHE A O 1
ATOM 4418 N N . THR A 1 582 ? -14.438 59.094 17.594 1 90.62 582 THR A N 1
ATOM 4419 C CA . THR A 1 582 ? -14.852 60.469 17.344 1 90.62 582 THR A CA 1
ATOM 4420 C C . THR A 1 582 ? -16.312 60.688 17.703 1 90.62 582 THR A C 1
ATOM 4422 O O . THR A 1 582 ? -16.688 61.688 18.328 1 90.62 582 THR A O 1
ATOM 4425 N N . ILE A 1 583 ? -17.094 59.75 17.375 1 87.12 583 ILE A N 1
ATOM 4426 C CA . ILE A 1 583 ? -18.516 59.844 17.656 1 87.12 583 ILE A CA 1
ATOM 4427 C C . ILE A 1 583 ? -18.75 59.781 19.172 1 87.12 583 ILE A C 1
ATOM 4429 O O . ILE A 1 583 ? -19.594 60.5 19.703 1 87.12 583 ILE A O 1
ATOM 4433 N N . PHE A 1 584 ? -18.031 58.969 19.844 1 82.44 584 PHE A N 1
ATOM 4434 C CA . PHE A 1 584 ? -18.219 58.781 21.281 1 82.44 584 PHE A CA 1
ATOM 4435 C C . PHE A 1 584 ? -17.75 59.969 22.078 1 82.44 584 PHE A C 1
ATOM 4437 O O . PHE A 1 584 ? -18.406 60.375 23.031 1 82.44 584 PHE A O 1
ATOM 4444 N N . PHE A 1 585 ? -16.672 60.625 21.719 1 79.25 585 PHE A N 1
ATOM 4445 C CA . PHE A 1 585 ? -16.094 61.688 22.516 1 79.25 585 PHE A CA 1
ATOM 4446 C C . PHE A 1 585 ? -16.672 63.062 22.078 1 79.25 585 PHE A C 1
ATOM 4448 O O . PHE A 1 585 ? -16.578 64.062 22.812 1 79.25 585 PHE A O 1
ATOM 4455 N N . ASN A 1 586 ? -17.141 63.156 20.875 1 71.62 586 ASN A N 1
ATOM 4456 C CA . ASN A 1 586 ? -17.844 64.375 20.469 1 71.62 586 ASN A CA 1
ATOM 4457 C C . ASN A 1 586 ? -19.266 64.375 21 1 71.62 586 ASN A C 1
ATOM 4459 O O . ASN A 1 586 ? -19.984 65.375 20.859 1 71.62 586 ASN A O 1
ATOM 4463 N N . LYS A 1 587 ? -19.812 63.469 21.641 1 55.69 587 LYS A N 1
ATOM 4464 C CA . LYS A 1 587 ? -21.094 63.469 22.344 1 55.69 587 LYS A CA 1
ATOM 4465 C C . LYS A 1 587 ? -20.922 63.938 23.797 1 55.69 587 LYS A C 1
ATOM 4467 O O . LYS A 1 587 ? -19.938 63.594 24.453 1 55.69 587 LYS A O 1
ATOM 4472 N N . MET B 1 1 ? 6.555 -5.676 -21.984 1 38.47 1 MET B N 1
ATOM 4473 C CA . MET B 1 1 ? 6.188 -5.746 -20.578 1 38.47 1 MET B CA 1
ATOM 4474 C C . MET B 1 1 ? 7.051 -6.762 -19.844 1 38.47 1 MET B C 1
ATOM 4476 O O . MET B 1 1 ? 7.176 -6.703 -18.609 1 38.47 1 MET B O 1
ATOM 4480 N N . ASN B 1 2 ? 7.629 -7.91 -20.672 1 47.88 2 ASN B N 1
ATOM 4481 C CA . ASN B 1 2 ? 8.414 -9.008 -20.125 1 47.88 2 ASN B CA 1
ATOM 4482 C C . ASN B 1 2 ? 9.688 -8.5 -19.453 1 47.88 2 ASN B C 1
ATOM 4484 O O . ASN B 1 2 ? 10.055 -8.969 -18.375 1 47.88 2 ASN B O 1
ATOM 4488 N N . SER B 1 3 ? 10.281 -7.508 -20.125 1 55.12 3 SER B N 1
ATOM 4489 C CA . SER B 1 3 ? 11.578 -6.984 -19.703 1 55.12 3 SER B CA 1
ATOM 4490 C C . SER B 1 3 ? 11.461 -6.188 -18.406 1 55.12 3 SER B C 1
ATOM 4492 O O . SER B 1 3 ? 12.422 -6.098 -17.641 1 55.12 3 SER B O 1
ATOM 4494 N N . ASN B 1 4 ? 10.195 -6.113 -17.969 1 82.06 4 ASN B N 1
ATOM 4495 C CA . ASN B 1 4 ? 10 -5.215 -16.828 1 82.06 4 ASN B CA 1
ATOM 4496 C C . ASN B 1 4 ? 9.953 -5.977 -15.508 1 82.06 4 ASN B C 1
ATOM 4498 O O . ASN B 1 4 ? 10.367 -5.457 -14.469 1 82.06 4 ASN B O 1
ATOM 4502 N N . VAL B 1 5 ? 9.789 -7.359 -15.672 1 89.5 5 VAL B N 1
ATOM 4503 C CA . VAL B 1 5 ? 9.672 -8.109 -14.422 1 89.5 5 VAL B CA 1
ATOM 4504 C C . VAL B 1 5 ? 11.055 -8.359 -13.836 1 89.5 5 VAL B C 1
ATOM 4506 O O . VAL B 1 5 ? 11.273 -8.172 -12.633 1 89.5 5 VAL B O 1
ATOM 4509 N N . ASN B 1 6 ? 12 -8.695 -14.727 1 90.62 6 ASN B N 1
ATOM 4510 C CA . ASN B 1 6 ? 13.375 -8.93 -14.281 1 90.62 6 ASN B CA 1
ATOM 4511 C C . ASN B 1 6 ? 13.977 -7.676 -13.648 1 90.62 6 ASN B C 1
ATOM 4513 O O . ASN B 1 6 ? 14.633 -7.758 -12.609 1 90.62 6 ASN B O 1
ATOM 4517 N N . ILE B 1 7 ? 13.742 -6.578 -14.25 1 92.75 7 ILE B N 1
ATOM 4518 C CA . ILE B 1 7 ? 14.25 -5.305 -13.75 1 92.75 7 ILE B CA 1
ATOM 4519 C C . ILE B 1 7 ? 13.594 -4.977 -12.414 1 92.75 7 ILE B C 1
ATOM 4521 O O . ILE B 1 7 ? 14.258 -4.52 -11.484 1 92.75 7 ILE B O 1
ATOM 4525 N N . ALA B 1 8 ? 12.305 -5.234 -12.352 1 94.81 8 ALA B N 1
ATOM 4526 C CA . ALA B 1 8 ? 11.57 -4.98 -11.117 1 94.81 8 ALA B CA 1
ATOM 4527 C C . ALA B 1 8 ? 12.109 -5.832 -9.969 1 94.81 8 ALA B C 1
ATOM 4529 O O . ALA B 1 8 ? 12.25 -5.348 -8.844 1 94.81 8 ALA B O 1
ATOM 4530 N N . LEU B 1 9 ? 12.383 -7.086 -10.242 1 96.56 9 LEU B N 1
ATOM 4531 C CA . LEU B 1 9 ? 12.922 -7.984 -9.227 1 96.56 9 LEU B CA 1
ATOM 4532 C C . LEU B 1 9 ? 14.305 -7.535 -8.781 1 96.56 9 LEU B C 1
ATOM 4534 O O . LEU B 1 9 ? 14.641 -7.633 -7.598 1 96.56 9 LEU B O 1
ATOM 4538 N N . SER B 1 10 ? 15.086 -7.086 -9.742 1 95.5 10 SER B N 1
ATOM 4539 C CA . SER B 1 10 ? 16.406 -6.547 -9.422 1 95.5 10 SER B CA 1
ATOM 4540 C C . SER B 1 10 ? 16.297 -5.359 -8.469 1 95.5 10 SER B C 1
ATOM 4542 O O . SER B 1 10 ? 17.062 -5.25 -7.516 1 95.5 10 SER B O 1
ATOM 4544 N N . GLY B 1 11 ? 15.359 -4.492 -8.773 1 96.31 11 GLY B N 1
ATOM 4545 C CA . GLY B 1 11 ? 15.117 -3.373 -7.879 1 96.31 11 GLY B CA 1
ATOM 4546 C C . GLY B 1 11 ? 14.641 -3.797 -6.5 1 96.31 11 GLY B C 1
ATOM 4547 O O . GLY B 1 11 ? 15.07 -3.234 -5.488 1 96.31 11 GLY B O 1
ATOM 4548 N N . PHE B 1 12 ? 13.812 -4.805 -6.445 1 96.81 12 PHE B N 1
ATOM 4549 C CA . PHE B 1 12 ? 13.25 -5.316 -5.207 1 96.81 12 PHE B CA 1
ATOM 4550 C C . PHE B 1 12 ? 14.344 -5.82 -4.277 1 96.81 12 PHE B C 1
ATOM 4552 O O . PHE B 1 12 ? 14.344 -5.512 -3.082 1 96.81 12 PHE B O 1
ATOM 4559 N N . ILE B 1 13 ? 15.289 -6.531 -4.742 1 95.75 13 ILE B N 1
ATOM 4560 C CA . ILE B 1 13 ? 16.297 -7.129 -3.879 1 95.75 13 ILE B CA 1
ATOM 4561 C C . ILE B 1 13 ? 17.281 -6.059 -3.42 1 95.75 13 ILE B C 1
ATOM 4563 O O . ILE B 1 13 ? 17.953 -6.215 -2.393 1 95.75 13 ILE B O 1
ATOM 4567 N N . ARG B 1 14 ? 17.406 -4.98 -4.168 1 94.62 14 ARG B N 1
ATOM 4568 C CA . ARG B 1 14 ? 18.281 -3.893 -3.752 1 94.62 14 ARG B CA 1
ATOM 4569 C C . ARG B 1 14 ? 17.75 -3.211 -2.496 1 94.62 14 ARG B C 1
ATOM 4571 O O . ARG B 1 14 ? 18.516 -2.701 -1.684 1 94.62 14 ARG B O 1
ATOM 4578 N N . ALA B 1 15 ? 16.453 -3.289 -2.316 1 94.5 15 ALA B N 1
ATOM 4579 C CA . ALA B 1 15 ? 15.828 -2.621 -1.18 1 94.5 15 ALA B CA 1
ATOM 4580 C C . ALA B 1 15 ? 15.641 -3.586 -0.012 1 94.5 15 ALA B C 1
ATOM 4582 O O . ALA B 1 15 ? 15.266 -3.176 1.088 1 94.5 15 ALA B O 1
ATOM 4583 N N . ASN B 1 16 ? 15.859 -4.824 -0.222 1 95.12 16 ASN B N 1
ATOM 4584 C CA . ASN B 1 16 ? 15.625 -5.836 0.801 1 95.12 16 ASN B CA 1
ATOM 4585 C C . ASN B 1 16 ? 16.797 -6.816 0.893 1 95.12 16 ASN B C 1
ATOM 4587 O O . ASN B 1 16 ? 17.109 -7.5 -0.08 1 95.12 16 ASN B O 1
ATOM 4591 N N . ASN B 1 17 ? 17.422 -6.945 2.035 1 94.69 17 ASN B N 1
ATOM 4592 C CA . ASN B 1 17 ? 18.547 -7.848 2.246 1 94.69 17 ASN B CA 1
ATOM 4593 C C . ASN B 1 17 ? 18.078 -9.273 2.535 1 94.69 17 ASN B C 1
ATOM 4595 O O . ASN B 1 17 ? 16.906 -9.492 2.842 1 94.69 17 ASN B O 1
ATOM 4599 N N . GLY B 1 18 ? 18.953 -10.234 2.344 1 94.56 18 GLY B N 1
ATOM 4600 C CA . GLY B 1 18 ? 18.703 -11.617 2.725 1 94.56 18 GLY B CA 1
ATOM 4601 C C . GLY B 1 18 ? 18.078 -12.438 1.609 1 94.56 18 GLY B C 1
ATOM 4602 O O . GLY B 1 18 ? 17.531 -13.516 1.854 1 94.56 18 GLY B O 1
ATOM 4603 N N . LEU B 1 19 ? 18.109 -11.953 0.386 1 96.25 19 LEU B N 1
ATOM 4604 C CA . LEU B 1 19 ? 17.484 -12.625 -0.75 1 96.25 19 LEU B CA 1
ATOM 4605 C C . LEU B 1 19 ? 18.5 -12.859 -1.865 1 96.25 19 LEU B C 1
ATOM 4607 O O . LEU B 1 19 ? 19.578 -12.242 -1.881 1 96.25 19 LEU B O 1
ATOM 4611 N N . ARG B 1 20 ? 18.234 -13.766 -2.689 1 95.06 20 ARG B N 1
ATOM 4612 C CA . ARG B 1 20 ? 19 -14.023 -3.906 1 95.06 20 ARG B CA 1
ATOM 4613 C C . ARG B 1 20 ? 18.094 -14.086 -5.125 1 95.06 20 ARG B C 1
ATOM 4615 O O . ARG B 1 20 ? 17.094 -14.828 -5.125 1 95.06 20 ARG B O 1
ATOM 4622 N N . LEU B 1 21 ? 18.422 -13.328 -6.105 1 96.12 21 LEU B N 1
ATOM 4623 C CA . LEU B 1 21 ? 17.688 -13.352 -7.371 1 96.12 21 LEU B CA 1
ATOM 4624 C C . LEU B 1 21 ? 18.375 -14.258 -8.383 1 96.12 21 LEU B C 1
ATOM 4626 O O . LEU B 1 21 ? 19.547 -14.047 -8.703 1 96.12 21 LEU B O 1
ATOM 4630 N N . ILE B 1 22 ? 17.672 -15.227 -8.805 1 92.25 22 ILE B N 1
ATOM 4631 C CA . ILE B 1 22 ? 18.125 -16 -9.953 1 92.25 22 ILE B CA 1
ATOM 4632 C C . ILE B 1 22 ? 17.719 -15.312 -11.25 1 92.25 22 ILE B C 1
ATOM 4634 O O . ILE B 1 22 ? 16.609 -15.539 -11.75 1 92.25 22 ILE B O 1
ATOM 4638 N N . GLN B 1 23 ? 18.547 -14.547 -11.789 1 81.44 23 GLN B N 1
ATOM 4639 C CA . GLN B 1 23 ? 18.25 -13.5 -12.758 1 81.44 23 GLN B CA 1
ATOM 4640 C C . GLN B 1 23 ? 17.625 -14.086 -14.023 1 81.44 23 GLN B C 1
ATOM 4642 O O . GLN B 1 23 ? 16.719 -13.492 -14.609 1 81.44 23 GLN B O 1
ATOM 4647 N N . ASP B 1 24 ? 18.016 -15.234 -14.508 1 82.12 24 ASP B N 1
ATOM 4648 C CA . ASP B 1 24 ? 17.531 -15.75 -15.789 1 82.12 24 ASP B CA 1
ATOM 4649 C C . ASP B 1 24 ? 16.281 -16.594 -15.594 1 82.12 24 ASP B C 1
ATOM 4651 O O . ASP B 1 24 ? 15.742 -17.156 -16.547 1 82.12 24 ASP B O 1
ATOM 4655 N N . ARG B 1 25 ? 15.789 -16.641 -14.422 1 86.88 25 ARG B N 1
ATOM 4656 C CA . ARG B 1 25 ? 14.617 -17.469 -14.148 1 86.88 25 ARG B CA 1
ATOM 4657 C C . ARG B 1 25 ? 13.539 -16.656 -13.43 1 86.88 25 ARG B C 1
ATOM 4659 O O . ARG B 1 25 ? 12.445 -17.156 -13.164 1 86.88 25 ARG B O 1
ATOM 4666 N N . ASN B 1 26 ? 13.789 -15.43 -13.039 1 91.19 26 ASN B N 1
ATOM 4667 C CA . ASN B 1 26 ? 12.852 -14.586 -12.305 1 91.19 26 ASN B CA 1
ATOM 4668 C C . ASN B 1 26 ? 12.375 -15.266 -11.023 1 91.19 26 ASN B C 1
ATOM 4670 O O . ASN B 1 26 ? 11.164 -15.359 -10.781 1 91.19 26 ASN B O 1
ATOM 4674 N N . CYS B 1 27 ? 13.266 -15.734 -10.281 1 94.62 27 CYS B N 1
ATOM 4675 C CA . CYS B 1 27 ? 12.992 -16.422 -9.023 1 94.62 27 CYS B CA 1
ATOM 4676 C C . CYS B 1 27 ? 13.773 -15.773 -7.879 1 94.62 27 CYS B C 1
ATOM 4678 O O . CYS B 1 27 ? 14.922 -15.367 -8.062 1 94.62 27 CYS B O 1
ATOM 4680 N N . ILE B 1 28 ? 13.156 -15.539 -6.793 1 96.69 28 ILE B N 1
ATOM 4681 C CA . ILE B 1 28 ? 13.797 -15.062 -5.574 1 96.69 28 ILE B CA 1
ATOM 4682 C C . ILE B 1 28 ? 13.828 -16.172 -4.531 1 96.69 28 ILE B C 1
ATOM 4684 O O . ILE B 1 28 ? 12.812 -16.844 -4.293 1 96.69 28 ILE B O 1
ATOM 4688 N N . VAL B 1 29 ? 14.984 -16.469 -3.971 1 96.06 29 VAL B N 1
ATOM 4689 C CA . VAL B 1 29 ? 15.109 -17.484 -2.938 1 96.06 29 VAL B CA 1
ATOM 4690 C C . VAL B 1 29 ? 15.789 -16.891 -1.705 1 96.06 29 VAL B C 1
ATOM 4692 O O . VAL B 1 29 ? 16.312 -15.781 -1.755 1 96.06 29 VAL B O 1
ATOM 4695 N N . ARG B 1 30 ? 15.711 -17.594 -0.595 1 94 30 ARG B N 1
ATOM 4696 C CA . ARG B 1 30 ? 16.422 -17.172 0.607 1 94 30 ARG B CA 1
ATOM 4697 C C . ARG B 1 30 ? 17.938 -17.188 0.377 1 94 30 ARG B C 1
ATOM 4699 O O . ARG B 1 30 ? 18.453 -18.047 -0.324 1 94 30 ARG B O 1
ATOM 4706 N N . HIS B 1 31 ? 18.547 -16.141 0.964 1 86.31 31 HIS B N 1
ATOM 4707 C CA . HIS B 1 31 ? 20 -16.125 0.929 1 86.31 31 HIS B CA 1
ATOM 4708 C C . HIS B 1 31 ? 20.594 -17.109 1.938 1 86.31 31 HIS B C 1
ATOM 4710 O O . HIS B 1 31 ? 20.391 -16.953 3.146 1 86.31 31 HIS B O 1
ATOM 4716 N N . THR B 1 32 ? 20.719 -18.297 1.647 1 67.25 32 THR B N 1
ATOM 4717 C CA . THR B 1 32 ? 21.297 -19.219 2.613 1 67.25 32 THR B CA 1
ATOM 4718 C C . THR B 1 32 ? 22.812 -19.062 2.674 1 67.25 32 THR B C 1
ATOM 4720 O O . THR B 1 32 ? 23.484 -18.984 1.637 1 67.25 32 THR B O 1
ATOM 4723 N N . ARG B 1 33 ? 23.391 -18.391 3.699 1 52.34 33 ARG B N 1
ATOM 4724 C CA . ARG B 1 33 ? 24.828 -18.344 3.887 1 52.34 33 ARG B CA 1
ATOM 4725 C C . ARG B 1 33 ? 25.453 -19.719 3.66 1 52.34 33 ARG B C 1
ATOM 4727 O O . ARG B 1 33 ? 24.844 -20.734 3.971 1 52.34 33 ARG B O 1
ATOM 4734 N N . SER B 1 34 ? 26.609 -19.609 2.959 1 37.97 34 SER B N 1
ATOM 4735 C CA . SER B 1 34 ? 27.531 -20.719 2.844 1 37.97 34 SER B CA 1
ATOM 4736 C C . SER B 1 34 ? 27.766 -21.391 4.195 1 37.97 34 SER B C 1
ATOM 4738 O O . SER B 1 34 ? 28.109 -20.719 5.176 1 37.97 34 SER B O 1
ATOM 4740 N N . GLY B 1 35 ? 27.062 -22.438 4.539 1 41.72 35 GLY B N 1
ATOM 4741 C CA . GLY B 1 35 ? 27.328 -23.281 5.695 1 41.72 35 GLY B CA 1
ATOM 4742 C C . GLY B 1 35 ? 26.109 -23.484 6.574 1 41.72 35 GLY B C 1
ATOM 4743 O O . GLY B 1 35 ? 26.203 -24.109 7.637 1 41.72 35 GLY B O 1
ATOM 4744 N N . SER B 1 36 ? 25.375 -22.469 6.652 1 44.03 36 SER B N 1
ATOM 4745 C CA . SER B 1 36 ? 24.281 -22.703 7.586 1 44.03 36 SER B CA 1
ATOM 4746 C C . SER B 1 36 ? 23.469 -23.938 7.188 1 44.03 36 SER B C 1
ATOM 4748 O O . SER B 1 36 ? 23.328 -24.234 6 1 44.03 36 SER B O 1
ATOM 4750 N N . SER B 1 37 ? 23.328 -24.781 8.117 1 40.75 37 SER B N 1
ATOM 4751 C CA . SER B 1 37 ? 22.766 -26.125 8.133 1 40.75 37 SER B CA 1
ATOM 4752 C C . SER B 1 37 ? 21.516 -26.203 7.254 1 40.75 37 SER B C 1
ATOM 4754 O O . SER B 1 37 ? 20.766 -25.234 7.133 1 40.75 37 SER B O 1
ATOM 4756 N N . ALA B 1 38 ? 21.516 -27.188 6.371 1 46.34 38 ALA B N 1
ATOM 4757 C CA . ALA B 1 38 ? 20.422 -27.875 5.695 1 46.34 38 ALA B CA 1
ATOM 4758 C C . ALA B 1 38 ? 19.109 -27.672 6.438 1 46.34 38 ALA B C 1
ATOM 4760 O O . ALA B 1 38 ? 18.953 -28.125 7.574 1 46.34 38 ALA B O 1
ATOM 4761 N N . THR B 1 39 ? 18.484 -26.531 6.301 1 55.09 39 THR B N 1
ATOM 4762 C CA . THR B 1 39 ? 17.203 -26.438 6.996 1 55.09 39 THR B CA 1
ATOM 4763 C C . THR B 1 39 ? 16.375 -27.703 6.781 1 55.09 39 THR B C 1
ATOM 4765 O O . THR B 1 39 ? 16.141 -28.109 5.645 1 55.09 39 THR B O 1
ATOM 4768 N N . THR B 1 40 ? 16.422 -28.578 7.723 1 62.69 40 THR B N 1
ATOM 4769 C CA . THR B 1 40 ? 15.781 -29.891 7.77 1 62.69 40 THR B CA 1
ATOM 4770 C C . THR B 1 40 ? 14.266 -29.75 7.613 1 62.69 40 THR B C 1
ATOM 4772 O O . THR B 1 40 ? 13.555 -30.766 7.547 1 62.69 40 THR B O 1
ATOM 4775 N N . GLY B 1 41 ? 13.805 -28.594 7.172 1 86.19 41 GLY B N 1
ATOM 4776 C CA . GLY B 1 41 ? 12.352 -28.5 7.109 1 86.19 41 GLY B CA 1
ATOM 4777 C C . GLY B 1 41 ? 11.82 -28.484 5.691 1 86.19 41 GLY B C 1
ATOM 4778 O O . GLY B 1 41 ? 12.594 -28.469 4.73 1 86.19 41 GLY B O 1
ATOM 4779 N N . VAL B 1 42 ? 10.586 -28.812 5.57 1 97.25 42 VAL B N 1
ATOM 4780 C CA . VAL B 1 42 ? 9.906 -28.781 4.281 1 97.25 42 VAL B CA 1
ATOM 4781 C C . VAL B 1 42 ? 10.156 -27.438 3.6 1 97.25 42 VAL B C 1
ATOM 4783 O O . VAL B 1 42 ? 10.023 -26.375 4.227 1 97.25 42 VAL B O 1
ATOM 4786 N N . LYS B 1 43 ? 10.672 -27.484 2.369 1 97.56 43 LYS B N 1
ATOM 4787 C CA . LYS B 1 43 ? 10.867 -26.266 1.591 1 97.56 43 LYS B CA 1
ATOM 4788 C C . LYS B 1 43 ? 9.555 -25.797 0.956 1 97.56 43 LYS B C 1
ATOM 4790 O O . LYS B 1 43 ? 8.906 -26.562 0.239 1 97.56 43 LYS B O 1
ATOM 4795 N N . LEU B 1 44 ? 9.195 -24.562 1.227 1 98.38 44 LEU B N 1
ATOM 4796 C CA . LEU B 1 44 ? 7.977 -24 0.656 1 98.38 44 LEU B CA 1
ATOM 4797 C C . LEU B 1 44 ? 8.297 -23.109 -0.535 1 98.38 44 LEU B C 1
ATOM 4799 O O . LEU B 1 44 ? 9.125 -22.188 -0.427 1 98.38 44 LEU B O 1
ATOM 4803 N N . ILE B 1 45 ? 7.68 -23.391 -1.661 1 98.5 45 ILE B N 1
ATOM 4804 C CA . ILE B 1 45 ? 7.84 -22.594 -2.871 1 98.5 45 ILE B CA 1
ATOM 4805 C C . ILE B 1 45 ? 6.473 -22.141 -3.385 1 98.5 45 ILE B C 1
ATOM 4807 O O . ILE B 1 45 ? 5.523 -22.938 -3.391 1 98.5 45 ILE B O 1
ATOM 4811 N N . SER B 1 46 ? 6.312 -20.922 -3.697 1 98.56 46 SER B N 1
ATOM 4812 C CA . SER B 1 46 ? 5.109 -20.375 -4.332 1 98.56 46 SER B CA 1
ATOM 4813 C C . SER B 1 46 ? 5.461 -19.531 -5.551 1 98.56 46 SER B C 1
ATOM 4815 O O . SER B 1 46 ? 6.633 -19.391 -5.898 1 98.56 46 SER B O 1
ATOM 4817 N N . GLY B 1 47 ? 4.457 -19.078 -6.203 1 96.69 47 GLY B N 1
ATOM 4818 C CA . GLY B 1 47 ? 4.676 -18.266 -7.391 1 96.69 47 GLY B CA 1
ATOM 4819 C C . GLY B 1 47 ? 3.414 -18.047 -8.203 1 96.69 47 GLY B C 1
ATOM 4820 O O . GLY B 1 47 ? 2.342 -18.531 -7.84 1 96.69 47 GLY B O 1
ATOM 4821 N N . GLY B 1 48 ? 3.557 -17.375 -9.242 1 93.31 48 GLY B N 1
ATOM 4822 C CA . GLY B 1 48 ? 2.496 -16.984 -10.164 1 93.31 48 GLY B CA 1
ATOM 4823 C C . GLY B 1 48 ? 2.85 -15.789 -11.016 1 93.31 48 GLY B C 1
ATOM 4824 O O . GLY B 1 48 ? 4.02 -15.414 -11.109 1 93.31 48 GLY B O 1
ATOM 4825 N N . GLY B 1 49 ? 1.855 -15.367 -11.664 1 90.75 49 GLY B N 1
ATOM 4826 C CA . GLY B 1 49 ? 2.086 -14.156 -12.445 1 90.75 49 GLY B CA 1
ATOM 4827 C C . GLY B 1 49 ? 2.525 -12.977 -11.602 1 90.75 49 GLY B C 1
ATOM 4828 O O . GLY B 1 49 ? 2.141 -12.859 -10.438 1 90.75 49 GLY B O 1
ATOM 4829 N N . SER B 1 50 ? 3.316 -12.109 -12.211 1 92.69 50 SER B N 1
ATOM 4830 C CA . SER B 1 50 ? 3.672 -10.859 -11.555 1 92.69 50 SER B CA 1
ATOM 4831 C C . SER B 1 50 ? 2.502 -9.875 -11.562 1 92.69 50 SER B C 1
ATOM 4833 O O . SER B 1 50 ? 1.535 -10.062 -12.305 1 92.69 50 SER B O 1
ATOM 4835 N N . GLY B 1 51 ? 2.559 -8.867 -10.758 1 92.75 51 GLY B N 1
ATOM 4836 C CA . GLY B 1 51 ? 1.492 -7.883 -10.664 1 92.75 51 GLY B CA 1
ATOM 4837 C C . GLY B 1 51 ? 0.646 -8.031 -9.414 1 92.75 51 GLY B C 1
ATOM 4838 O O . GLY B 1 51 ? -0.325 -7.301 -9.219 1 92.75 51 GLY B O 1
ATOM 4839 N N . HIS B 1 52 ? 1.052 -8.969 -8.562 1 95.56 52 HIS B N 1
ATOM 4840 C CA . HIS B 1 52 ? 0.303 -9.234 -7.34 1 95.56 52 HIS B CA 1
ATOM 4841 C C . HIS B 1 52 ? 1.15 -8.961 -6.102 1 95.56 52 HIS B C 1
ATOM 4843 O O . HIS B 1 52 ? 0.814 -9.406 -5.004 1 95.56 52 HIS B O 1
ATOM 4849 N N . GLU B 1 53 ? 2.301 -8.273 -6.262 1 95 53 GLU B N 1
ATOM 4850 C CA . GLU B 1 53 ? 3.215 -7.977 -5.164 1 95 53 GLU B CA 1
ATOM 4851 C C . GLU B 1 53 ? 2.492 -7.273 -4.02 1 95 53 GLU B C 1
ATOM 4853 O O . GLU B 1 53 ? 1.641 -6.414 -4.25 1 95 53 GLU B O 1
ATOM 4858 N N . PRO B 1 54 ? 2.805 -7.68 -2.795 1 95.5 54 PRO B N 1
ATOM 4859 C CA . PRO B 1 54 ? 4.059 -8.352 -2.441 1 95.5 54 PRO B CA 1
ATOM 4860 C C . PRO B 1 54 ? 4.016 -9.859 -2.68 1 95.5 54 PRO B C 1
ATOM 4862 O O . PRO B 1 54 ? 5.039 -10.531 -2.572 1 95.5 54 PRO B O 1
ATOM 4865 N N . ALA B 1 55 ? 2.832 -10.414 -2.986 1 93.75 55 ALA B N 1
ATOM 4866 C CA . ALA B 1 55 ? 2.789 -11.836 -3.328 1 93.75 55 ALA B CA 1
ATOM 4867 C C . ALA B 1 55 ? 3.572 -12.117 -4.609 1 93.75 55 ALA B C 1
ATOM 4869 O O . ALA B 1 55 ? 3.398 -11.43 -5.613 1 93.75 55 ALA B O 1
ATOM 4870 N N . HIS B 1 56 ? 4.574 -12.992 -4.684 1 95.62 56 HIS B N 1
ATOM 4871 C CA . HIS B 1 56 ? 4.91 -13.883 -3.58 1 95.62 56 HIS B CA 1
ATOM 4872 C C . HIS B 1 56 ? 6.301 -13.586 -3.033 1 95.62 56 HIS B C 1
ATOM 4874 O O . HIS B 1 56 ? 6.66 -14.047 -1.948 1 95.62 56 HIS B O 1
ATOM 4880 N N . ILE B 1 57 ? 6.969 -12.703 -3.797 1 96.88 57 ILE B N 1
ATOM 4881 C CA . ILE B 1 57 ? 8.375 -12.469 -3.516 1 96.88 57 ILE B CA 1
ATOM 4882 C C . ILE B 1 57 ? 8.523 -11.766 -2.164 1 96.88 57 ILE B C 1
ATOM 4884 O O . ILE B 1 57 ? 9.523 -11.953 -1.469 1 96.88 57 ILE B O 1
ATOM 4888 N N . GLY B 1 58 ? 7.543 -11.07 -1.755 1 97.5 58 GLY B N 1
ATOM 4889 C CA . GLY B 1 58 ? 7.582 -10.383 -0.477 1 97.5 58 GLY B CA 1
ATOM 4890 C C . GLY B 1 58 ? 7.504 -11.32 0.713 1 97.5 58 GLY B C 1
ATOM 4891 O O . GLY B 1 58 ? 7.781 -10.914 1.845 1 97.5 58 GLY B O 1
ATOM 4892 N N . TYR B 1 59 ? 7.152 -12.547 0.468 1 98.06 59 TYR B N 1
ATOM 4893 C CA . TYR B 1 59 ? 6.953 -13.508 1.548 1 98.06 59 TYR B CA 1
ATOM 4894 C C . TYR B 1 59 ? 8.078 -14.531 1.588 1 98.06 59 TYR B C 1
ATOM 4896 O O . TYR B 1 59 ? 7.977 -15.555 2.264 1 98.06 59 TYR B O 1
ATOM 4904 N N . VAL B 1 60 ? 9.172 -14.281 0.856 1 97.56 60 VAL B N 1
ATOM 4905 C CA . VAL B 1 60 ? 10.352 -15.141 0.895 1 97.56 60 VAL B CA 1
ATOM 4906 C C . VAL B 1 60 ? 11.219 -14.781 2.096 1 97.56 60 VAL B C 1
ATOM 4908 O O . VAL B 1 60 ? 11.617 -13.625 2.256 1 97.56 60 VAL B O 1
ATOM 4911 N N . GLY B 1 61 ? 11.484 -15.695 2.881 1 95.69 61 GLY B N 1
ATOM 4912 C CA . GLY B 1 61 ? 12.289 -15.523 4.078 1 95.69 61 GLY B CA 1
ATOM 4913 C C . GLY B 1 61 ? 11.914 -16.484 5.188 1 95.69 61 GLY B C 1
ATOM 4914 O O . GLY B 1 61 ? 10.953 -17.25 5.059 1 95.69 61 GLY B O 1
ATOM 4915 N N . ARG B 1 62 ? 12.609 -16.438 6.297 1 94.31 62 ARG B N 1
ATOM 4916 C CA . ARG B 1 62 ? 12.383 -17.344 7.422 1 94.31 62 ARG B CA 1
ATOM 4917 C C . ARG B 1 62 ? 10.961 -17.219 7.949 1 94.31 62 ARG B C 1
ATOM 4919 O O . ARG B 1 62 ? 10.461 -16.109 8.148 1 94.31 62 ARG B O 1
ATOM 4926 N N . GLY B 1 63 ? 10.312 -18.375 8.078 1 95.69 63 GLY B N 1
ATOM 4927 C CA . GLY B 1 63 ? 8.977 -18.422 8.641 1 95.69 63 GLY B CA 1
ATOM 4928 C C . GLY B 1 63 ? 7.883 -18.438 7.594 1 95.69 63 GLY B C 1
ATOM 4929 O O . GLY B 1 63 ? 6.711 -18.672 7.91 1 95.69 63 GLY B O 1
ATOM 4930 N N . MET B 1 64 ? 8.25 -18.203 6.312 1 97.31 64 MET B N 1
ATOM 4931 C CA . MET B 1 64 ? 7.277 -18.281 5.227 1 97.31 64 MET B CA 1
ATOM 4932 C C . MET B 1 64 ? 7.844 -19.031 4.027 1 97.31 64 MET B C 1
ATOM 4934 O O . MET B 1 64 ? 8.172 -20.219 4.129 1 97.31 64 MET B O 1
ATOM 4938 N N . LEU B 1 65 ? 8.18 -18.391 2.924 1 98 65 LEU B N 1
ATOM 4939 C CA . LEU B 1 65 ? 8.578 -19.109 1.718 1 98 65 LEU B CA 1
ATOM 4940 C C . LEU B 1 65 ? 10.094 -19.25 1.644 1 98 65 LEU B C 1
ATOM 4942 O O . LEU B 1 65 ? 10.828 -18.375 2.111 1 98 65 LEU B O 1
ATOM 4946 N N . HIS B 1 66 ? 10.539 -20.359 1.077 1 97.19 66 HIS B N 1
ATOM 4947 C CA . HIS B 1 66 ? 11.945 -20.562 0.747 1 97.19 66 HIS B CA 1
ATOM 4948 C C . HIS B 1 66 ? 12.273 -19.984 -0.63 1 97.19 66 HIS B C 1
ATOM 4950 O O . HIS B 1 66 ? 13.422 -19.641 -0.905 1 97.19 66 HIS B O 1
ATOM 4956 N N . GLY B 1 67 ? 11.281 -19.953 -1.465 1 97.44 67 GLY B N 1
ATOM 4957 C CA . GLY B 1 67 ? 11.445 -19.391 -2.799 1 97.44 67 GLY B CA 1
ATOM 4958 C C . GLY B 1 67 ? 10.141 -18.984 -3.443 1 97.44 67 GLY B C 1
ATOM 4959 O O . GLY B 1 67 ? 9.07 -19.484 -3.066 1 97.44 67 GLY B O 1
ATOM 4960 N N . ALA B 1 68 ? 10.203 -18.062 -4.398 1 98.25 68 ALA B N 1
ATOM 4961 C CA . ALA B 1 68 ? 9.062 -17.594 -5.184 1 98.25 68 ALA B CA 1
ATOM 4962 C C . ALA B 1 68 ? 9.453 -17.406 -6.648 1 98.25 68 ALA B C 1
ATOM 4964 O O . ALA B 1 68 ? 10.5 -16.828 -6.949 1 98.25 68 ALA B O 1
ATOM 4965 N N . VAL B 1 69 ? 8.656 -17.953 -7.52 1 97.06 69 VAL B N 1
ATOM 4966 C CA . VAL B 1 69 ? 8.906 -17.859 -8.953 1 97.06 69 VAL B CA 1
ATOM 4967 C C . VAL B 1 69 ? 7.895 -16.938 -9.602 1 97.06 69 VAL B C 1
ATOM 4969 O O . VAL B 1 69 ? 6.691 -17.031 -9.344 1 97.06 69 VAL B O 1
ATOM 4972 N N . CYS B 1 70 ? 8.406 -16.062 -10.438 1 94.81 70 CYS B N 1
ATOM 4973 C CA . CYS B 1 70 ? 7.547 -15.047 -11.023 1 94.81 70 CYS B CA 1
ATOM 4974 C C . CYS B 1 70 ? 7.457 -15.227 -12.539 1 94.81 70 CYS B C 1
ATOM 4976 O O . CYS B 1 70 ? 8.477 -15.289 -13.227 1 94.81 70 CYS B O 1
ATOM 4978 N N . GLY B 1 71 ? 6.234 -15.32 -13.023 1 90.44 71 GLY B N 1
ATOM 4979 C CA . GLY B 1 71 ? 6.02 -15.18 -14.461 1 90.44 71 GLY B CA 1
ATOM 4980 C C . GLY B 1 71 ? 5.879 -13.734 -14.906 1 90.44 71 GLY B C 1
ATOM 4981 O O . GLY B 1 71 ? 6.121 -12.812 -14.125 1 90.44 71 GLY B O 1
ATOM 4982 N N . ASP B 1 72 ? 5.598 -13.555 -16.172 1 86.56 72 ASP B N 1
ATOM 4983 C CA . ASP B 1 72 ? 5.277 -12.211 -16.656 1 86.56 72 ASP B CA 1
ATOM 4984 C C . ASP B 1 72 ? 3.996 -11.688 -16.016 1 86.56 72 ASP B C 1
ATOM 4986 O O . ASP B 1 72 ? 3.309 -12.414 -15.297 1 86.56 72 ASP B O 1
ATOM 4990 N N . VAL B 1 73 ? 3.709 -10.445 -16.266 1 86.31 73 VAL B N 1
ATOM 4991 C CA . VAL B 1 73 ? 2.543 -9.828 -15.633 1 86.31 73 VAL B CA 1
ATOM 4992 C C . VAL B 1 73 ? 1.284 -10.609 -16.016 1 86.31 73 VAL B C 1
ATOM 4994 O O . VAL B 1 73 ? 0.947 -10.727 -17.188 1 86.31 73 VAL B O 1
ATOM 4997 N N . PHE B 1 74 ? 0.613 -11.203 -15.055 1 80.88 74 PHE B N 1
ATOM 4998 C CA . PHE B 1 74 ? -0.645 -11.938 -15.141 1 80.88 74 PHE B CA 1
ATOM 4999 C C . PHE B 1 74 ? -0.471 -13.211 -15.953 1 80.88 74 PHE B C 1
ATOM 5001 O O . PHE B 1 74 ? -1.436 -13.727 -16.531 1 80.88 74 PHE B O 1
ATOM 5008 N N . ALA B 1 75 ? 0.814 -13.68 -15.992 1 81.69 75 ALA B N 1
ATOM 5009 C CA . ALA B 1 75 ? 1.108 -14.938 -16.688 1 81.69 75 ALA B CA 1
ATOM 5010 C C . ALA B 1 75 ? 1.895 -15.883 -15.781 1 81.69 75 ALA B C 1
ATOM 5012 O O . ALA B 1 75 ? 2.789 -15.461 -1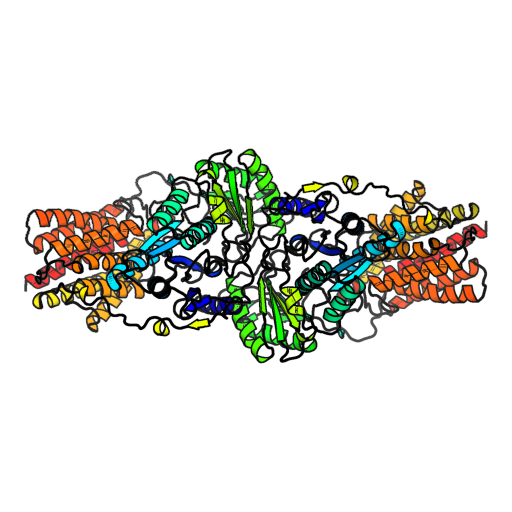5.055 1 81.69 75 ALA B O 1
ATOM 5013 N N . ALA B 1 76 ? 1.622 -17.125 -15.922 1 87.88 76 ALA B N 1
ATOM 5014 C CA . ALA B 1 76 ? 2.254 -18.141 -15.078 1 87.88 76 ALA B CA 1
ATOM 5015 C C . ALA B 1 76 ? 3.75 -18.234 -15.367 1 87.88 76 ALA B C 1
ATOM 5017 O O . ALA B 1 76 ? 4.184 -18.016 -16.5 1 87.88 76 ALA B O 1
ATOM 5018 N N . PRO B 1 77 ? 4.562 -18.547 -14.359 1 91 77 PRO B N 1
ATOM 5019 C CA . PRO B 1 77 ? 5.973 -18.828 -14.617 1 91 77 PRO B CA 1
ATOM 5020 C C . PRO B 1 77 ? 6.18 -20.109 -15.422 1 91 77 PRO B C 1
ATOM 5022 O O . PRO B 1 77 ? 5.305 -20.969 -15.445 1 91 77 PRO B O 1
ATOM 5025 N N . SER B 1 78 ? 7.293 -20.188 -16.078 1 84.94 78 SER B N 1
ATOM 5026 C CA . SER B 1 78 ? 7.59 -21.375 -16.875 1 84.94 78 SER B CA 1
ATOM 5027 C C . SER B 1 78 ? 7.926 -22.562 -15.984 1 84.94 78 SER B C 1
ATOM 5029 O O . SER B 1 78 ? 8.422 -22.391 -14.875 1 84.94 78 SER B O 1
ATOM 5031 N N . ALA B 1 79 ? 7.676 -23.766 -16.484 1 90.38 79 ALA B N 1
ATOM 5032 C CA . ALA B 1 79 ? 8.008 -24.984 -15.75 1 90.38 79 ALA B CA 1
ATOM 5033 C C . ALA B 1 79 ? 9.5 -25.062 -15.461 1 90.38 79 ALA B C 1
ATOM 5035 O O . ALA B 1 79 ? 9.914 -25.562 -14.406 1 90.38 79 ALA B O 1
ATOM 5036 N N . THR B 1 80 ? 10.297 -24.562 -16.406 1 86.06 80 THR B N 1
ATOM 5037 C CA . THR B 1 80 ? 11.75 -24.562 -16.25 1 86.06 80 THR B CA 1
ATOM 5038 C C . THR B 1 80 ? 12.156 -23.688 -15.062 1 86.06 80 THR B C 1
ATOM 5040 O O . THR B 1 80 ? 12.992 -24.094 -14.25 1 86.06 80 THR B O 1
ATOM 5043 N N . ALA B 1 81 ? 11.57 -22.5 -15.016 1 90.56 81 ALA B N 1
ATOM 5044 C CA . ALA B 1 81 ? 11.883 -21.594 -13.914 1 90.56 81 ALA B CA 1
ATOM 5045 C C . ALA B 1 81 ? 11.469 -22.188 -12.57 1 90.56 81 ALA B C 1
ATOM 5047 O O . ALA B 1 81 ? 12.195 -22.062 -11.578 1 90.56 81 ALA B O 1
ATOM 5048 N N . ILE B 1 82 ? 10.328 -22.812 -12.547 1 95.56 82 ILE B N 1
ATOM 5049 C CA . ILE B 1 82 ? 9.828 -23.453 -11.336 1 95.56 82 ILE B CA 1
ATOM 5050 C C . ILE B 1 82 ? 10.773 -24.578 -10.914 1 95.56 82 ILE B C 1
ATOM 5052 O O . ILE B 1 82 ? 11.133 -24.688 -9.742 1 95.56 82 ILE B O 1
ATOM 5056 N N . LEU B 1 83 ? 11.141 -25.422 -11.867 1 92.6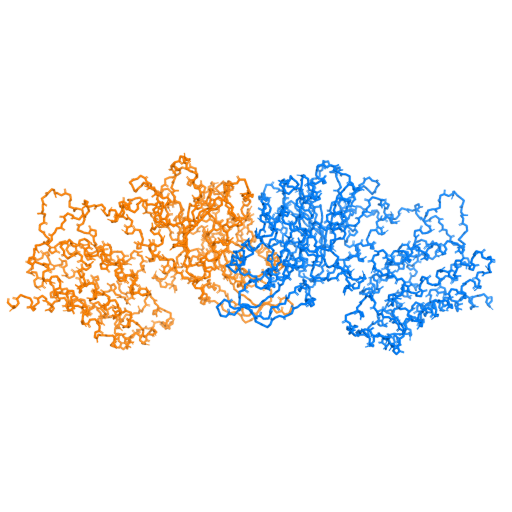9 83 LEU B N 1
ATOM 5057 C CA . LEU B 1 83 ? 12.039 -26.531 -11.594 1 92.69 83 LEU B CA 1
ATOM 5058 C C . LEU B 1 83 ? 13.391 -26.031 -11.094 1 92.69 83 LEU B C 1
ATOM 5060 O O . LEU B 1 83 ? 13.945 -26.594 -10.141 1 92.69 83 LEU B O 1
ATOM 5064 N N . ASP B 1 84 ? 13.875 -25.031 -11.719 1 91.19 84 ASP B N 1
ATOM 5065 C CA . ASP B 1 84 ? 15.172 -24.484 -11.328 1 91.19 84 ASP B CA 1
ATOM 5066 C C . ASP B 1 84 ? 15.102 -23.875 -9.922 1 91.19 84 ASP B C 1
ATOM 5068 O O . ASP B 1 84 ? 16.062 -23.969 -9.156 1 91.19 84 ASP B O 1
ATOM 5072 N N . CYS B 1 85 ? 14 -23.219 -9.625 1 94.44 85 CYS B N 1
ATOM 5073 C CA . CYS B 1 85 ? 13.797 -22.734 -8.266 1 94.44 85 CYS B CA 1
ATOM 5074 C C . CYS B 1 85 ? 13.812 -23.875 -7.262 1 94.44 85 CYS B C 1
ATOM 5076 O O . CYS B 1 85 ? 14.477 -23.781 -6.227 1 94.44 85 CYS B O 1
ATOM 5078 N N . LEU B 1 86 ? 13.086 -24.938 -7.555 1 95.38 86 LEU B N 1
ATOM 5079 C CA . LEU B 1 86 ? 13.039 -26.109 -6.699 1 95.38 86 LEU B CA 1
ATOM 5080 C C . LEU B 1 86 ? 14.438 -26.672 -6.465 1 95.38 86 LEU B C 1
ATOM 5082 O O . LEU B 1 86 ? 14.82 -26.938 -5.324 1 95.38 86 LEU B O 1
ATOM 5086 N N . ARG B 1 87 ? 15.211 -26.781 -7.5 1 91.94 87 ARG B N 1
ATOM 5087 C CA . ARG B 1 87 ? 16.547 -27.359 -7.422 1 91.94 87 ARG B CA 1
ATOM 5088 C C . ARG B 1 87 ? 17.5 -26.453 -6.656 1 91.94 87 ARG B C 1
ATOM 5090 O O . ARG B 1 87 ? 18.5 -26.906 -6.098 1 91.94 87 ARG B O 1
ATOM 5097 N N . THR B 1 88 ? 17.203 -25.172 -6.668 1 91.38 88 THR B N 1
ATOM 5098 C CA . THR B 1 88 ? 18.031 -24.219 -5.945 1 91.38 88 THR B CA 1
ATOM 5099 C C . THR B 1 88 ? 17.766 -24.297 -4.445 1 91.38 88 THR B C 1
ATOM 5101 O O . THR B 1 88 ? 18.688 -24.219 -3.641 1 91.38 88 THR B O 1
ATOM 5104 N N . VAL B 1 89 ? 16.5 -24.469 -4.098 1 92.88 89 VAL B N 1
ATOM 5105 C CA . VAL B 1 89 ? 16.109 -24.406 -2.695 1 92.88 89 VAL B CA 1
ATOM 5106 C C . VAL B 1 89 ? 16.266 -25.781 -2.057 1 92.88 89 VAL B C 1
ATOM 5108 O O . VAL B 1 89 ? 16.5 -25.891 -0.849 1 92.88 89 VAL B O 1
ATOM 5111 N N . ALA B 1 90 ? 16.031 -26.797 -2.803 1 92.56 90 ALA B N 1
ATOM 5112 C CA . ALA B 1 90 ? 16.156 -28.188 -2.367 1 92.56 90 ALA B CA 1
ATOM 5113 C C . ALA B 1 90 ? 17.328 -28.875 -3.074 1 92.56 90 ALA B C 1
ATOM 5115 O O . ALA B 1 90 ? 17.156 -29.438 -4.156 1 92.56 90 ALA B O 1
ATOM 5116 N N . THR B 1 91 ? 18.391 -29 -2.418 1 87.94 91 THR B N 1
ATOM 5117 C CA . THR B 1 91 ? 19.625 -29.438 -3.08 1 87.94 91 THR B CA 1
ATOM 5118 C C . THR B 1 91 ? 19.812 -30.953 -2.945 1 87.94 91 THR B C 1
ATOM 5120 O O . THR B 1 91 ? 20.672 -31.531 -3.605 1 87.94 91 THR B O 1
ATOM 5123 N N . ASP B 1 92 ? 19 -31.562 -2.09 1 88.44 92 ASP B N 1
ATOM 5124 C CA . ASP B 1 92 ? 19.062 -33 -1.917 1 88.44 92 ASP B CA 1
ATOM 5125 C C . ASP B 1 92 ? 17.781 -33.656 -2.438 1 88.44 92 ASP B C 1
ATOM 5127 O O . ASP B 1 92 ? 16.828 -33.875 -1.683 1 88.44 92 ASP B O 1
ATOM 5131 N N . PRO B 1 93 ? 17.734 -34.125 -3.639 1 87.44 93 PRO B N 1
ATOM 5132 C CA . PRO B 1 93 ? 16.531 -34.719 -4.25 1 87.44 93 PRO B CA 1
ATOM 5133 C C . PRO B 1 93 ? 15.992 -35.906 -3.469 1 87.44 93 PRO B C 1
ATOM 5135 O O . PRO B 1 93 ? 14.773 -36.125 -3.461 1 87.44 93 PRO B O 1
ATOM 5138 N N . GLY B 1 94 ? 16.859 -36.656 -2.918 1 86.19 94 GLY B N 1
ATOM 5139 C CA . GLY B 1 94 ? 16.422 -37.844 -2.191 1 86.19 94 GLY B CA 1
ATOM 5140 C C . GLY B 1 94 ? 15.945 -37.531 -0.785 1 86.19 94 GLY B C 1
ATOM 5141 O O . GLY B 1 94 ? 15.133 -38.281 -0.222 1 86.19 94 GLY B O 1
ATOM 5142 N N . GLY B 1 95 ? 16.391 -36.469 -0.243 1 89.31 95 GLY B N 1
ATOM 5143 C CA . GLY B 1 95 ? 16.141 -36.188 1.164 1 89.31 95 GLY B CA 1
ATOM 5144 C C . GLY B 1 95 ? 15.234 -35 1.392 1 89.31 95 GLY B C 1
ATOM 5145 O O . GLY B 1 95 ? 14.516 -34.938 2.391 1 89.31 95 GLY B O 1
ATOM 5146 N N . ASP B 1 96 ? 15.203 -34.062 0.546 1 92.81 96 ASP B N 1
ATOM 5147 C CA . ASP B 1 96 ? 14.453 -32.844 0.745 1 92.81 96 ASP B CA 1
ATOM 5148 C C . ASP B 1 96 ? 12.977 -33.031 0.432 1 92.81 96 ASP B C 1
ATOM 5150 O O . ASP B 1 96 ? 12.625 -33.812 -0.454 1 92.81 96 ASP B O 1
ATOM 5154 N N . SER B 1 97 ? 12.156 -32.406 1.227 1 97 97 SER B N 1
ATOM 5155 C CA . SER B 1 97 ? 10.727 -32.344 0.979 1 97 97 SER B CA 1
ATOM 5156 C C . SER B 1 97 ? 10.32 -30.938 0.507 1 97 97 SER B C 1
ATOM 5158 O O . SER B 1 97 ? 10.781 -29.938 1.056 1 97 97 SER B O 1
ATOM 5160 N N . VAL B 1 98 ? 9.508 -30.953 -0.581 1 97.81 98 VAL B N 1
ATOM 5161 C CA . VAL B 1 98 ? 9.125 -29.672 -1.154 1 97.81 98 VAL B CA 1
ATOM 5162 C C . VAL B 1 98 ? 7.602 -29.578 -1.259 1 97.81 98 VAL B C 1
ATOM 5164 O O . VAL B 1 98 ? 6.949 -30.531 -1.691 1 97.81 98 VAL B O 1
ATOM 5167 N N . LEU B 1 99 ? 7.027 -28.5 -0.804 1 98.69 99 LEU B N 1
ATOM 5168 C CA . LEU B 1 99 ? 5.605 -28.219 -0.988 1 98.69 99 LEU B CA 1
ATOM 5169 C C . LEU B 1 99 ? 5.402 -26.969 -1.834 1 98.69 99 LEU B C 1
ATOM 5171 O O . LEU B 1 99 ? 5.848 -25.875 -1.459 1 98.69 99 LEU B O 1
ATOM 5175 N N . PHE B 1 100 ? 4.789 -27.172 -3.012 1 98.56 100 PHE B N 1
ATOM 5176 C CA . PHE B 1 100 ? 4.332 -26.047 -3.803 1 98.56 100 PHE B CA 1
ATOM 5177 C C . PHE B 1 100 ? 3 -25.516 -3.281 1 98.56 100 PHE B C 1
ATOM 5179 O O . PHE B 1 100 ? 2.037 -26.281 -3.152 1 98.56 100 PHE B O 1
ATOM 5186 N N . VAL B 1 101 ? 2.939 -24.25 -2.906 1 98.62 101 VAL B N 1
ATOM 5187 C CA . VAL B 1 101 ? 1.678 -23.594 -2.584 1 98.62 101 VAL B CA 1
ATOM 5188 C C . VAL B 1 101 ? 1.258 -22.688 -3.736 1 98.62 101 VAL B C 1
ATOM 5190 O O . VAL B 1 101 ? 1.803 -21.594 -3.902 1 98.62 101 VAL B O 1
ATOM 5193 N N . VAL B 1 102 ? 0.226 -23.109 -4.465 1 97.38 102 VAL B N 1
ATOM 5194 C CA . VAL B 1 102 ? -0.076 -22.484 -5.75 1 97.38 102 VAL B CA 1
ATOM 5195 C C . VAL B 1 102 ? -1.538 -22.047 -5.781 1 97.38 102 VAL B C 1
ATOM 5197 O O . VAL B 1 102 ? -2.42 -22.766 -5.316 1 97.38 102 VAL B O 1
ATOM 5200 N N . ASN B 1 103 ? -1.752 -20.781 -6.203 1 95.12 103 ASN B N 1
ATOM 5201 C CA . ASN B 1 103 ? -3.131 -20.375 -6.453 1 95.12 103 ASN B CA 1
ATOM 5202 C C . ASN B 1 103 ? -3.73 -21.125 -7.641 1 95.12 103 ASN B C 1
ATOM 5204 O O . ASN B 1 103 ? -3.061 -21.344 -8.648 1 95.12 103 ASN B O 1
ATOM 5208 N N . ASN B 1 104 ? -4.945 -21.469 -7.516 1 91.44 104 ASN B N 1
ATOM 5209 C CA . ASN B 1 104 ? -5.586 -22.281 -8.547 1 91.44 104 ASN B CA 1
ATOM 5210 C C . ASN B 1 104 ? -5.945 -21.453 -9.773 1 91.44 104 ASN B C 1
ATOM 5212 O O . ASN B 1 104 ? -7.094 -21.016 -9.922 1 91.44 104 ASN B O 1
ATOM 5216 N N . TYR B 1 105 ? -5.047 -21.297 -10.562 1 86.25 105 TYR B N 1
ATOM 5217 C CA . TYR B 1 105 ? -5.18 -20.781 -11.922 1 86.25 105 TYR B CA 1
ATOM 5218 C C . TYR B 1 105 ? -4.617 -21.781 -12.93 1 86.25 105 TYR B C 1
ATOM 5220 O O . TYR B 1 105 ? -3.58 -22.406 -12.688 1 86.25 105 TYR B O 1
ATOM 5228 N N . THR B 1 106 ? -5.266 -21.953 -13.969 1 82.5 106 THR B N 1
ATOM 5229 C CA . THR B 1 106 ? -4.98 -23.031 -14.898 1 82.5 106 THR B CA 1
ATOM 5230 C C . THR B 1 106 ? -3.512 -23.031 -15.305 1 82.5 106 THR B C 1
ATOM 5232 O O . THR B 1 106 ? -2.834 -24.062 -15.227 1 82.5 106 THR B O 1
ATOM 5235 N N . GLY B 1 107 ? -3.006 -21.875 -15.742 1 82.81 107 GLY B N 1
ATOM 5236 C CA . GLY B 1 107 ? -1.615 -21.781 -16.156 1 82.81 107 GLY B CA 1
ATOM 5237 C C . GLY B 1 107 ? -0.639 -22.141 -15.047 1 82.81 107 GLY B C 1
ATOM 5238 O O . GLY B 1 107 ? 0.343 -22.844 -15.297 1 82.81 107 GLY B O 1
ATOM 5239 N N . ASP B 1 108 ? -0.897 -21.703 -13.906 1 90.56 108 ASP B N 1
ATOM 5240 C CA . ASP B 1 108 ? -0.041 -22 -12.766 1 90.56 108 ASP B CA 1
ATOM 5241 C C . ASP B 1 108 ? -0.073 -23.484 -12.43 1 90.56 108 ASP B C 1
ATOM 5243 O O . ASP B 1 108 ? 0.975 -24.109 -12.25 1 90.56 108 ASP B O 1
ATOM 5247 N N . ARG B 1 109 ? -1.244 -24 -12.359 1 91.5 109 ARG B N 1
ATOM 5248 C CA . ARG B 1 109 ? -1.417 -25.406 -12.016 1 91.5 109 ARG B CA 1
ATOM 5249 C C . ARG B 1 109 ? -0.679 -26.297 -13 1 91.5 109 ARG B C 1
ATOM 5251 O O . ARG B 1 109 ? 0.009 -27.25 -12.594 1 91.5 109 ARG B O 1
ATOM 5258 N N . LEU B 1 110 ? -0.81 -26.016 -14.227 1 88.69 110 LEU B N 1
ATOM 5259 C CA . LEU B 1 110 ? -0.208 -26.844 -15.266 1 88.69 110 LEU B CA 1
ATOM 5260 C C . LEU B 1 110 ? 1.312 -26.734 -15.234 1 88.69 110 LEU B C 1
ATOM 5262 O O . LEU B 1 110 ? 2.012 -27.75 -15.297 1 88.69 110 LEU B O 1
ATOM 5266 N N . ASN B 1 111 ? 1.837 -25.547 -15.125 1 90.75 111 ASN B N 1
ATOM 5267 C CA . ASN B 1 111 ? 3.283 -25.359 -15.172 1 90.75 111 ASN B CA 1
ATOM 5268 C C . ASN B 1 111 ? 3.961 -25.875 -13.906 1 90.75 111 ASN B C 1
ATOM 5270 O O . ASN B 1 111 ? 5.055 -26.438 -13.969 1 90.75 111 ASN B O 1
ATOM 5274 N N . PHE B 1 112 ? 3.377 -25.672 -12.805 1 95 112 PHE B N 1
ATOM 5275 C CA . PHE B 1 112 ? 3.916 -26.25 -11.578 1 95 112 PHE B CA 1
ATOM 5276 C C . PHE B 1 112 ? 3.824 -27.766 -11.617 1 95 112 PHE B C 1
ATOM 5278 O O . PHE B 1 112 ? 4.707 -28.469 -11.109 1 95 112 PHE B O 1
ATOM 5285 N N . GLY B 1 113 ? 2.721 -28.266 -12.156 1 92.81 113 GLY B N 1
ATOM 5286 C CA . GLY B 1 113 ? 2.588 -29.703 -12.344 1 92.81 113 GLY B CA 1
ATOM 5287 C C . GLY B 1 113 ? 3.682 -30.297 -13.211 1 92.81 113 GLY B C 1
ATOM 5288 O O . GLY B 1 113 ? 4.27 -31.328 -12.867 1 92.81 113 GLY B O 1
ATOM 5289 N N . LEU B 1 114 ? 3.891 -29.672 -14.32 1 90.25 114 LEU B N 1
ATOM 5290 C CA . LEU B 1 114 ? 4.938 -30.125 -15.227 1 90.25 114 LEU B CA 1
ATOM 5291 C C . LEU B 1 114 ? 6.301 -30.094 -14.539 1 90.25 114 LEU B C 1
ATOM 5293 O O . LEU B 1 114 ? 7.094 -31.016 -14.688 1 90.25 114 LEU B O 1
ATOM 5297 N N . ALA B 1 115 ? 6.555 -29.047 -13.828 1 93.06 115 ALA B N 1
ATOM 5298 C CA . ALA B 1 115 ? 7.809 -28.938 -13.086 1 93.06 115 ALA B CA 1
ATOM 5299 C C . ALA B 1 115 ? 7.949 -30.062 -12.078 1 93.06 115 ALA B C 1
ATOM 5301 O O . ALA B 1 115 ? 9.039 -30.609 -11.898 1 93.06 115 ALA B O 1
ATOM 5302 N N . MET B 1 116 ? 6.906 -30.391 -11.445 1 93.5 116 MET B N 1
ATOM 5303 C CA . MET B 1 116 ? 6.914 -31.469 -10.453 1 93.5 116 MET B CA 1
ATOM 5304 C C . MET B 1 116 ? 7.23 -32.812 -11.102 1 93.5 116 MET B C 1
ATOM 5306 O O . MET B 1 116 ? 8.039 -33.594 -10.586 1 93.5 116 MET B O 1
ATOM 5310 N N . GLU B 1 117 ? 6.605 -33.094 -12.219 1 89.12 117 GLU B N 1
ATOM 5311 C CA . GLU B 1 117 ? 6.848 -34.344 -12.93 1 89.12 117 GLU B CA 1
ATOM 5312 C C . GLU B 1 117 ? 8.289 -34.406 -13.422 1 89.12 117 GLU B C 1
ATOM 5314 O O . GLU B 1 117 ? 8.906 -35.5 -13.375 1 89.12 117 GLU B O 1
ATOM 5319 N N . ARG B 1 118 ? 8.766 -33.344 -13.82 1 87.94 118 ARG B N 1
ATOM 5320 C CA . ARG B 1 118 ? 10.156 -33.312 -14.266 1 87.94 118 ARG B CA 1
ATOM 5321 C C . ARG B 1 118 ? 11.109 -33.5 -13.094 1 87.94 118 ARG B C 1
ATOM 5323 O O . ARG B 1 118 ? 12.125 -34.219 -13.219 1 87.94 118 ARG B O 1
ATOM 5330 N N . ALA B 1 119 ? 10.812 -32.875 -12.055 1 90.44 119 ALA B N 1
ATOM 5331 C CA . ALA B 1 119 ? 11.641 -33.031 -10.867 1 90.44 119 ALA B CA 1
ATOM 5332 C C . ALA B 1 119 ? 11.75 -34.5 -10.477 1 90.44 119 ALA B C 1
ATOM 5334 O O . ALA B 1 119 ? 12.836 -35 -10.156 1 90.44 119 ALA B O 1
ATOM 5335 N N . ARG B 1 120 ? 10.688 -35.188 -10.57 1 85.5 120 ARG B N 1
ATOM 5336 C CA . ARG B 1 120 ? 10.633 -36.594 -10.195 1 85.5 120 ARG B CA 1
ATOM 5337 C C . ARG B 1 120 ? 11.391 -37.438 -11.203 1 85.5 120 ARG B C 1
ATOM 5339 O O . ARG B 1 120 ? 12.258 -38.25 -10.828 1 85.5 120 ARG B O 1
ATOM 5346 N N . SER B 1 121 ? 11.125 -37.25 -12.445 1 81.56 121 SER B N 1
ATOM 5347 C CA . SER B 1 121 ? 11.586 -38.156 -13.484 1 81.56 121 SER B CA 1
ATOM 5348 C C . SER B 1 121 ? 13.039 -37.875 -13.875 1 81.56 121 SER B C 1
ATOM 5350 O O . SER B 1 121 ? 13.789 -38.781 -14.203 1 81.56 121 SER B O 1
ATOM 5352 N N . LEU B 1 122 ? 13.359 -36.594 -13.766 1 79.5 122 LEU B N 1
ATOM 5353 C CA . LEU B 1 122 ? 14.672 -36.219 -14.281 1 79.5 122 LEU B CA 1
ATOM 5354 C C . LEU B 1 122 ? 15.695 -36.125 -13.156 1 79.5 122 LEU B C 1
ATOM 5356 O O . LEU B 1 122 ? 16.891 -36.406 -13.367 1 79.5 122 LEU B O 1
ATOM 5360 N N . TYR B 1 123 ? 15.203 -35.781 -11.969 1 84.81 123 TYR B N 1
ATOM 5361 C CA . TYR B 1 123 ? 16.188 -35.469 -10.945 1 84.81 123 TYR B CA 1
ATOM 5362 C C . TYR B 1 123 ? 15.984 -36.312 -9.695 1 84.81 123 TYR B C 1
ATOM 5364 O O . TYR B 1 123 ? 16.781 -36.219 -8.75 1 84.81 123 TYR B O 1
ATOM 5372 N N . GLY B 1 124 ? 14.922 -37 -9.641 1 83.56 124 GLY B N 1
ATOM 5373 C CA . GLY B 1 124 ? 14.75 -37.969 -8.586 1 83.56 124 GLY B CA 1
ATOM 5374 C C . GLY B 1 124 ? 14.086 -37.406 -7.34 1 83.56 124 GLY B C 1
ATOM 5375 O O . GLY B 1 124 ? 14.18 -38 -6.262 1 83.56 124 GLY B O 1
ATOM 5376 N N . TYR B 1 125 ? 13.453 -36.281 -7.496 1 90.31 125 TYR B N 1
ATOM 5377 C CA . TYR B 1 125 ? 12.711 -35.75 -6.355 1 90.31 125 TYR B CA 1
ATOM 5378 C C . TYR B 1 125 ? 11.461 -36.562 -6.082 1 90.31 125 TYR B C 1
ATOM 5380 O O . TYR B 1 125 ? 10.555 -36.625 -6.914 1 90.31 125 TYR B O 1
ATOM 5388 N N . CYS B 1 126 ? 11.438 -37.188 -4.93 1 87.75 126 CYS B N 1
ATOM 5389 C CA . CYS B 1 126 ? 10.32 -38.094 -4.66 1 87.75 126 CYS B CA 1
ATOM 5390 C C . CYS B 1 126 ? 9.336 -37.469 -3.688 1 87.75 126 CYS B C 1
ATOM 5392 O O . CYS B 1 126 ? 8.172 -37.875 -3.625 1 87.75 126 CYS B O 1
ATOM 5394 N N . ARG B 1 127 ? 9.758 -36.5 -2.932 1 94.81 127 ARG B N 1
ATOM 5395 C CA . ARG B 1 127 ? 8.898 -35.906 -1.905 1 94.81 127 ARG B CA 1
ATOM 5396 C C . ARG B 1 127 ? 8.508 -34.5 -2.27 1 94.81 127 ARG B C 1
ATOM 5398 O O . ARG B 1 127 ? 8.852 -33.531 -1.56 1 94.81 127 ARG B O 1
ATOM 5405 N N . VAL B 1 128 ? 7.754 -34.375 -3.346 1 96 128 VAL B N 1
ATOM 5406 C CA . VAL B 1 128 ? 7.258 -33.094 -3.822 1 96 128 VAL B CA 1
ATOM 5407 C C . VAL B 1 128 ? 5.734 -33.156 -3.951 1 96 128 VAL B C 1
ATOM 5409 O O . VAL B 1 128 ? 5.188 -34.062 -4.551 1 96 128 VAL B O 1
ATOM 5412 N N . ARG B 1 129 ? 5.055 -32.219 -3.373 1 97 129 ARG B N 1
ATOM 5413 C CA . ARG B 1 129 ? 3.604 -32.125 -3.471 1 97 129 ARG B CA 1
ATOM 5414 C C . ARG B 1 129 ? 3.174 -30.688 -3.828 1 97 129 ARG B C 1
ATOM 5416 O O . ARG B 1 129 ? 3.951 -29.75 -3.682 1 97 129 ARG B O 1
ATOM 5423 N N . MET B 1 130 ? 1.987 -30.609 -4.348 1 97.06 130 MET B N 1
ATOM 5424 C CA . MET B 1 130 ? 1.413 -29.312 -4.691 1 97.06 130 MET B CA 1
ATOM 5425 C C . MET B 1 130 ? 0.087 -29.094 -3.973 1 97.06 130 MET B C 1
ATOM 5427 O O . MET B 1 130 ? -0.797 -29.953 -4.016 1 97.06 130 MET B O 1
ATOM 5431 N N . LEU B 1 131 ? -0.01 -28.047 -3.248 1 97.75 131 LEU B N 1
ATOM 5432 C CA . LEU B 1 131 ? -1.246 -27.609 -2.607 1 97.75 131 LEU B CA 1
ATOM 5433 C C . LEU B 1 131 ? -1.873 -26.453 -3.373 1 97.75 131 LEU B C 1
ATOM 5435 O O . LEU B 1 131 ? -1.254 -25.391 -3.527 1 97.75 131 LEU B O 1
ATOM 5439 N N . LEU B 1 132 ? -3.104 -26.656 -3.869 1 95.31 132 LEU B N 1
ATOM 5440 C CA . LEU B 1 132 ? -3.799 -25.641 -4.648 1 95.31 132 LEU B CA 1
ATOM 5441 C C . LEU B 1 132 ? -4.711 -24.812 -3.756 1 95.31 132 LEU B C 1
ATOM 5443 O O . LEU B 1 132 ? -5.574 -25.344 -3.059 1 95.31 132 LEU B O 1
ATOM 5447 N N . ASN B 1 133 ? -4.473 -23.531 -3.736 1 96.44 133 ASN B N 1
ATOM 5448 C CA . ASN B 1 133 ? -5.367 -22.609 -3.033 1 96.44 133 ASN B CA 1
ATOM 5449 C C . ASN B 1 133 ? -6.562 -22.219 -3.898 1 96.44 133 ASN B C 1
ATOM 5451 O O . ASN B 1 133 ? -6.395 -21.672 -4.984 1 96.44 133 ASN B O 1
ATOM 5455 N N . ASP B 1 134 ? -7.734 -22.516 -3.475 1 92.62 134 ASP B N 1
ATOM 5456 C CA . ASP B 1 134 ? -8.977 -22.188 -4.176 1 92.62 134 ASP B CA 1
ATOM 5457 C C . ASP B 1 134 ? -9.977 -21.516 -3.238 1 92.62 134 ASP B C 1
ATOM 5459 O O . ASP B 1 134 ? -11.141 -21.906 -3.186 1 92.62 134 ASP B O 1
ATOM 5463 N N . ASP B 1 135 ? -9.586 -20.469 -2.559 1 93.75 135 ASP B N 1
ATOM 5464 C CA . ASP B 1 135 ? -10.32 -19.891 -1.441 1 93.75 135 ASP B CA 1
ATOM 5465 C C . ASP B 1 135 ? -11.422 -18.953 -1.939 1 93.75 135 ASP B C 1
ATOM 5467 O O . ASP B 1 135 ? -12.164 -18.375 -1.14 1 93.75 135 ASP B O 1
ATOM 5471 N N . ASP B 1 136 ? -11.594 -18.781 -3.223 1 92.94 136 ASP B N 1
ATOM 5472 C CA . ASP B 1 136 ? -12.633 -17.922 -3.771 1 92.94 136 ASP B CA 1
ATOM 5473 C C . ASP B 1 136 ? -14.023 -18.484 -3.49 1 92.94 136 ASP B C 1
ATOM 5475 O O . ASP B 1 136 ? -14.367 -19.562 -3.971 1 92.94 136 ASP B O 1
ATOM 5479 N N . CYS B 1 137 ? -14.812 -17.781 -2.803 1 91.62 137 CYS B N 1
ATOM 5480 C CA . CYS B 1 137 ? -16.141 -18.297 -2.463 1 91.62 137 CYS B CA 1
ATOM 5481 C C . CYS B 1 137 ? -17.219 -17.594 -3.26 1 91.62 137 CYS B C 1
ATOM 5483 O O . CYS B 1 137 ? -18.406 -17.766 -2.986 1 91.62 137 CYS B O 1
ATOM 5485 N N . SER B 1 138 ? -16.797 -16.719 -4.133 1 88.12 138 SER B N 1
ATOM 5486 C CA . SER B 1 138 ? -17.797 -16 -4.926 1 88.12 138 SER B CA 1
ATOM 5487 C C . SER B 1 138 ? -18.453 -16.906 -5.957 1 88.12 138 SER B C 1
ATOM 5489 O O . SER B 1 138 ? -19.578 -16.672 -6.375 1 88.12 138 SER B O 1
ATOM 5491 N N . ILE B 1 139 ? -17.688 -17.844 -6.457 1 75.88 139 ILE B N 1
ATOM 5492 C CA . ILE B 1 139 ? -18.172 -18.734 -7.508 1 75.88 139 ILE B CA 1
ATOM 5493 C C . ILE B 1 139 ? -18.734 -20 -6.887 1 75.88 139 ILE B C 1
ATOM 5495 O O . ILE B 1 139 ? -18.078 -20.641 -6.066 1 75.88 139 ILE B O 1
ATOM 5499 N N . GLU B 1 140 ? -19.953 -20.219 -7.246 1 69.81 140 GLU B N 1
ATOM 5500 C CA . GLU B 1 140 ? -20.562 -21.453 -6.75 1 69.81 140 GLU B CA 1
ATOM 5501 C C . GLU B 1 140 ? -19.969 -22.672 -7.441 1 69.81 140 GLU B C 1
ATOM 5503 O O . GLU B 1 140 ? -19.656 -22.641 -8.633 1 69.81 140 GLU B O 1
ATOM 5508 N N . ASP B 1 141 ? -19.781 -23.625 -6.633 1 65.31 141 ASP B N 1
ATOM 5509 C CA . ASP B 1 141 ? -19.172 -24.844 -7.137 1 65.31 141 ASP B CA 1
ATOM 5510 C C . ASP B 1 141 ? -19.906 -25.344 -8.383 1 65.31 141 ASP B C 1
ATOM 5512 O O . ASP B 1 141 ? -19.281 -25.859 -9.312 1 65.31 141 ASP B O 1
ATOM 5516 N N . SER B 1 142 ? -21.156 -25.156 -8.352 1 56.62 142 SER B N 1
ATOM 5517 C CA . SER B 1 142 ? -21.969 -25.672 -9.453 1 56.62 142 SER B CA 1
ATOM 5518 C C . SER B 1 142 ? -21.75 -24.875 -10.727 1 56.62 142 SER B C 1
ATOM 5520 O O . SER B 1 142 ? -22.031 -25.359 -11.828 1 56.62 142 SER B O 1
ATOM 5522 N N . MET B 1 143 ? -21.203 -23.75 -10.562 1 54.16 143 MET B N 1
ATOM 5523 C CA . MET B 1 143 ? -21.094 -22.844 -11.703 1 54.16 143 MET B CA 1
ATOM 5524 C C . MET B 1 143 ? -19.703 -22.875 -12.305 1 54.16 143 MET B C 1
ATOM 5526 O O . MET B 1 143 ? -19.453 -22.281 -13.359 1 54.16 143 MET B O 1
ATOM 5530 N N . VAL B 1 144 ? -18.875 -23.516 -11.586 1 58.28 144 VAL B N 1
ATOM 5531 C CA . VAL B 1 144 ? -17.5 -23.5 -12.062 1 58.28 144 VAL B CA 1
ATOM 5532 C C . VAL B 1 144 ? -17.156 -24.844 -12.703 1 58.28 144 VAL B C 1
ATOM 5534 O O . VAL B 1 144 ? -17.516 -25.891 -12.18 1 58.28 144 VAL B O 1
ATOM 5537 N N . ALA B 1 145 ? -16.734 -24.656 -13.969 1 57.91 145 ALA B N 1
ATOM 5538 C CA . ALA B 1 145 ? -16.219 -25.859 -14.609 1 57.91 145 ALA B CA 1
ATOM 5539 C C . ALA B 1 145 ? -15.094 -26.484 -13.781 1 57.91 145 ALA B C 1
ATOM 5541 O O . ALA B 1 145 ? -14.234 -25.781 -13.258 1 57.91 145 ALA B O 1
ATOM 5542 N N . ARG B 1 146 ? -15.25 -27.734 -13.508 1 62.22 146 ARG B N 1
ATOM 5543 C CA . ARG B 1 146 ? -14.266 -28.469 -12.711 1 62.22 146 ARG B CA 1
ATOM 5544 C C . ARG B 1 146 ? -12.844 -28.156 -13.188 1 62.22 146 ARG B C 1
ATOM 5546 O O . ARG B 1 146 ? -11.922 -28.078 -12.375 1 62.22 146 ARG B O 1
ATOM 5553 N N . SER B 1 147 ? -12.734 -27.938 -14.477 1 62.47 147 SER B N 1
ATOM 5554 C CA . SER B 1 147 ? -11.406 -27.766 -15.055 1 62.47 147 SER B CA 1
ATOM 5555 C C . SER B 1 147 ? -10.812 -26.422 -14.664 1 62.47 147 SER B C 1
ATOM 5557 O O . SER B 1 147 ? -9.586 -26.234 -14.695 1 62.47 147 SER B O 1
ATOM 5559 N N . VAL B 1 148 ? -11.555 -25.516 -14.406 1 65.69 148 VAL B N 1
ATOM 5560 C CA . VAL B 1 148 ? -11.062 -24.203 -14 1 65.69 148 VAL B CA 1
ATOM 5561 C C . VAL B 1 148 ? -11.023 -24.109 -12.477 1 65.69 148 VAL B C 1
ATOM 5563 O O . VAL B 1 148 ? -10.016 -23.688 -11.898 1 65.69 148 VAL B O 1
ATOM 5566 N N . GLY B 1 149 ? -12.031 -24.688 -11.82 1 74.25 149 GLY B N 1
ATOM 5567 C CA . GLY B 1 149 ? -12.133 -24.656 -10.367 1 74.25 149 GLY B CA 1
ATOM 5568 C C . GLY B 1 149 ? -12.242 -23.234 -9.812 1 74.25 149 GLY B C 1
ATOM 5569 O O . GLY B 1 149 ? -12.328 -22.281 -10.578 1 74.25 149 GLY B O 1
ATOM 5570 N N . LYS B 1 150 ? -12.305 -23.156 -8.5 1 85.25 150 LYS B N 1
ATOM 5571 C CA . LYS B 1 150 ? -12.344 -21.844 -7.855 1 85.25 150 LYS B CA 1
ATOM 5572 C C . LYS B 1 150 ? -10.969 -21.188 -7.855 1 85.25 150 LYS B C 1
ATOM 5574 O O . LYS B 1 150 ? -9.945 -21.875 -7.777 1 85.25 150 LYS B O 1
ATOM 5579 N N . ARG B 1 151 ? -11.016 -19.984 -7.918 1 88.62 151 ARG B N 1
ATOM 5580 C CA . ARG B 1 151 ? -9.766 -19.234 -7.996 1 88.62 151 ARG B CA 1
ATOM 5581 C C . ARG B 1 151 ? -9.102 -19.141 -6.629 1 88.62 151 ARG B C 1
ATOM 5583 O O . ARG B 1 151 ? -9.766 -19.281 -5.598 1 88.62 151 ARG B O 1
ATOM 5590 N N . GLY B 1 152 ? -7.77 -19.047 -6.715 1 93.25 152 GLY B N 1
ATOM 5591 C CA . GLY B 1 152 ? -7.035 -18.672 -5.516 1 93.25 152 GLY B CA 1
ATOM 5592 C C . GLY B 1 152 ? -6.875 -17.172 -5.355 1 93.25 152 GLY B C 1
ATOM 5593 O O . GLY B 1 152 ? -6.531 -16.469 -6.309 1 93.25 152 GLY B O 1
ATOM 5594 N N . LEU B 1 153 ? -7.188 -16.719 -4.156 1 95.25 153 LEU B N 1
ATOM 5595 C CA . LEU B 1 153 ? -7.133 -15.289 -3.887 1 95.25 153 LEU B CA 1
ATOM 5596 C C . LEU B 1 153 ? -6.25 -14.992 -2.678 1 95.25 153 LEU B C 1
ATOM 5598 O O . LEU B 1 153 ? -5.168 -15.57 -2.541 1 95.25 153 LEU B O 1
ATOM 5602 N N . ALA B 1 154 ? -6.578 -14.039 -1.855 1 97.56 154 ALA B N 1
ATOM 5603 C CA . ALA B 1 154 ? -5.707 -13.531 -0.8 1 97.56 154 ALA B CA 1
ATOM 5604 C C . ALA B 1 154 ? -5.582 -14.531 0.34 1 97.56 154 ALA B C 1
ATOM 5606 O O . ALA B 1 154 ? -4.68 -14.43 1.174 1 97.56 154 ALA B O 1
ATOM 5607 N N . GLY B 1 155 ? -6.43 -15.531 0.448 1 97.81 155 GLY B N 1
ATOM 5608 C CA . GLY B 1 155 ? -6.281 -16.578 1.448 1 97.81 155 GLY B CA 1
ATOM 5609 C C . GLY B 1 155 ? -4.938 -17.281 1.381 1 97.81 155 GLY B C 1
ATOM 5610 O O . GLY B 1 155 ? -4.461 -17.812 2.381 1 97.81 155 GLY B O 1
ATOM 5611 N N . SER B 1 156 ? -4.336 -17.234 0.21 1 98 156 SER B N 1
ATOM 5612 C CA . SER B 1 156 ? -3.037 -17.859 0.006 1 98 156 SER B CA 1
ATOM 5613 C C . SER B 1 156 ? -1.979 -17.266 0.928 1 98 156 SER B C 1
ATOM 5615 O O . SER B 1 156 ? -1.054 -17.969 1.354 1 98 156 SER B O 1
ATOM 5617 N N . VAL B 1 157 ? -2.127 -16 1.268 1 98.31 157 VAL B N 1
ATOM 5618 C CA . VAL B 1 157 ? -1.15 -15.328 2.117 1 98.31 157 VAL B CA 1
ATOM 5619 C C . VAL B 1 157 ? -1.211 -15.898 3.531 1 98.31 157 VAL B C 1
ATOM 5621 O O . VAL B 1 157 ? -0.175 -16.172 4.141 1 98.31 157 VAL B O 1
ATOM 5624 N N . LEU B 1 158 ? -2.414 -16.094 4.051 1 98.31 158 LEU B N 1
ATOM 5625 C CA . LEU B 1 158 ? -2.58 -16.719 5.363 1 98.31 158 LEU B CA 1
ATOM 5626 C C . LEU B 1 158 ? -2.111 -18.156 5.348 1 98.31 158 LEU B C 1
ATOM 5628 O O . LEU B 1 158 ? -1.522 -18.641 6.316 1 98.31 158 LEU B O 1
ATOM 5632 N N . LEU B 1 159 ? -2.408 -18.812 4.238 1 98.44 159 LEU B N 1
ATOM 5633 C CA . LEU B 1 159 ? -1.987 -20.188 4.074 1 98.44 159 LEU B CA 1
ATOM 5634 C C . LEU B 1 159 ? -0.468 -20.312 4.129 1 98.44 159 LEU B C 1
ATOM 5636 O O . LEU B 1 159 ? 0.067 -21.156 4.848 1 98.44 159 LEU B O 1
ATOM 5640 N N . ILE B 1 160 ? 0.257 -19.484 3.441 1 98.69 160 ILE B N 1
ATOM 5641 C CA . ILE B 1 160 ? 1.716 -19.469 3.402 1 98.69 160 ILE B CA 1
ATOM 5642 C C . ILE B 1 160 ? 2.264 -19.141 4.789 1 98.69 160 ILE B C 1
ATOM 5644 O O . ILE B 1 160 ? 3.258 -19.719 5.227 1 98.69 160 ILE B O 1
ATOM 5648 N N . LYS B 1 161 ? 1.612 -18.172 5.461 1 98.31 161 LYS B N 1
ATOM 5649 C CA . LYS B 1 161 ? 2.023 -17.781 6.805 1 98.31 161 LYS B CA 1
ATOM 5650 C C . LYS B 1 161 ? 1.939 -18.969 7.766 1 98.31 161 LYS B C 1
ATOM 5652 O O . LYS B 1 161 ? 2.869 -19.219 8.539 1 98.31 161 LYS B O 1
ATOM 5657 N N . VAL B 1 162 ? 0.863 -19.719 7.727 1 98.5 162 VAL B N 1
ATOM 5658 C CA . VAL B 1 162 ? 0.61 -20.844 8.625 1 98.5 162 VAL B CA 1
ATOM 5659 C C . VAL B 1 162 ? 1.547 -22 8.289 1 98.5 162 VAL B C 1
ATOM 5661 O O . VAL B 1 162 ? 2.217 -22.547 9.164 1 98.5 162 VAL B O 1
ATOM 5664 N N . LEU B 1 163 ? 1.634 -22.359 7.004 1 98.62 163 LEU B N 1
ATOM 5665 C CA . LEU B 1 163 ? 2.457 -23.484 6.574 1 98.62 163 LEU B CA 1
ATOM 5666 C C . LEU B 1 163 ? 3.939 -23.188 6.777 1 98.62 163 LEU B C 1
ATOM 5668 O O . LEU B 1 163 ? 4.723 -24.094 7.078 1 98.62 163 LEU B O 1
ATOM 5672 N N . GLY B 1 164 ? 4.293 -21.906 6.59 1 98.06 164 GLY B N 1
ATOM 5673 C CA . GLY B 1 164 ? 5.664 -21.516 6.883 1 98.06 164 GLY B CA 1
ATOM 5674 C C . GLY B 1 164 ? 6.047 -21.734 8.336 1 98.06 164 GLY B C 1
ATOM 5675 O O . GLY B 1 164 ? 7.141 -22.219 8.625 1 98.06 164 GLY B O 1
ATOM 5676 N N . ALA B 1 165 ? 5.16 -21.344 9.227 1 97.81 165 ALA B N 1
ATOM 5677 C CA . ALA B 1 165 ? 5.387 -21.562 10.648 1 97.81 165 ALA B CA 1
ATOM 5678 C C . ALA B 1 165 ? 5.539 -23.062 10.945 1 97.81 165 ALA B C 1
ATOM 5680 O O . ALA B 1 165 ? 6.449 -23.453 11.68 1 97.81 165 ALA B O 1
ATOM 5681 N N . MET B 1 166 ? 4.668 -23.891 10.398 1 98.12 166 MET B N 1
ATOM 5682 C CA . MET B 1 166 ? 4.703 -25.344 10.617 1 98.12 166 MET B CA 1
ATOM 5683 C C . MET B 1 166 ? 6.004 -25.938 10.094 1 98.12 166 MET B C 1
ATOM 5685 O O . MET B 1 166 ? 6.602 -26.797 10.742 1 98.12 166 MET B O 1
ATOM 5689 N N . ALA B 1 167 ? 6.426 -25.469 8.922 1 97.62 167 ALA B N 1
ATOM 5690 C CA . ALA B 1 167 ? 7.68 -25.953 8.352 1 97.62 167 ALA B CA 1
ATOM 5691 C C . ALA B 1 167 ? 8.859 -25.641 9.273 1 97.62 167 ALA B C 1
ATOM 5693 O O . ALA B 1 167 ? 9.719 -26.5 9.5 1 97.62 167 ALA B O 1
ATOM 5694 N N . GLU B 1 168 ? 8.875 -24.391 9.812 1 95.69 168 GLU B N 1
ATOM 5695 C CA . GLU B 1 168 ? 9.938 -23.969 10.727 1 95.69 168 GLU B CA 1
ATOM 5696 C C . GLU B 1 168 ? 9.914 -24.797 12.008 1 95.69 168 GLU B C 1
ATOM 5698 O O . GLU B 1 168 ? 10.953 -25 12.641 1 95.69 168 GLU B O 1
ATOM 5703 N N . LEU B 1 169 ? 8.719 -25.234 12.367 1 96 169 LEU B N 1
ATOM 5704 C CA . LEU B 1 169 ? 8.555 -26 13.602 1 96 169 LEU B CA 1
ATOM 5705 C C . LEU B 1 169 ? 8.844 -27.484 13.383 1 96 169 LEU B C 1
ATOM 5707 O O . LEU B 1 169 ? 8.781 -28.281 14.32 1 96 169 LEU B O 1
ATOM 5711 N N . GLY B 1 170 ? 9.055 -27.906 12.141 1 95.75 170 GLY B N 1
ATOM 5712 C CA . GLY B 1 170 ? 9.594 -29.234 11.867 1 95.75 170 GLY B CA 1
ATOM 5713 C C . GLY B 1 170 ? 8.531 -30.234 11.438 1 95.75 170 GLY B C 1
ATOM 5714 O O . GLY B 1 170 ? 8.781 -31.438 11.391 1 95.75 170 GLY B O 1
ATOM 5715 N N . PHE B 1 171 ? 7.34 -29.844 11.094 1 97.31 171 PHE B N 1
ATOM 5716 C CA . PHE B 1 171 ? 6.305 -30.75 10.617 1 97.31 171 PHE B CA 1
ATOM 5717 C C . PHE B 1 171 ? 6.699 -31.359 9.281 1 97.31 171 PHE B C 1
ATOM 5719 O O . PHE B 1 171 ? 7.469 -30.766 8.523 1 97.31 171 PHE B O 1
ATOM 5726 N N . SER B 1 172 ? 6.168 -32.5 9 1 97.25 172 SER B N 1
ATOM 5727 C CA . SER B 1 172 ? 6.496 -33.219 7.777 1 97.25 172 SER B CA 1
ATOM 5728 C C . SER B 1 172 ? 5.703 -32.688 6.59 1 97.25 172 SER B C 1
ATOM 5730 O O . SER B 1 172 ? 4.746 -31.938 6.762 1 97.25 172 SER B O 1
ATOM 5732 N N . LEU B 1 173 ? 6.121 -33.094 5.414 1 98.06 173 LEU B N 1
ATOM 5733 C CA . LEU B 1 173 ? 5.461 -32.719 4.176 1 98.06 173 LEU B CA 1
ATOM 5734 C C . LEU B 1 173 ? 3.994 -33.125 4.188 1 98.06 173 LEU B C 1
ATOM 5736 O O . LEU B 1 173 ? 3.119 -32.344 3.818 1 98.06 173 LEU B O 1
ATOM 5740 N N . ASP B 1 174 ? 3.742 -34.375 4.609 1 97.94 174 ASP B N 1
ATOM 5741 C CA . ASP B 1 174 ? 2.375 -34.875 4.641 1 97.94 174 ASP B CA 1
ATOM 5742 C C . ASP B 1 174 ? 1.515 -34.094 5.621 1 97.94 174 ASP B C 1
ATOM 5744 O O . ASP B 1 174 ? 0.354 -33.781 5.336 1 97.94 174 ASP B O 1
ATOM 5748 N N . GLU B 1 175 ? 2.107 -33.75 6.727 1 97.88 175 GLU B N 1
ATOM 5749 C CA . GLU B 1 175 ? 1.374 -32.969 7.73 1 97.88 175 GLU B CA 1
ATOM 5750 C C . GLU B 1 175 ? 1.026 -31.578 7.211 1 97.88 175 GLU B C 1
ATOM 5752 O O . GLU B 1 175 ? -0.085 -31.094 7.43 1 97.88 175 GLU B O 1
ATOM 5757 N N . LEU B 1 176 ? 1.975 -30.938 6.562 1 98.5 176 LEU B N 1
ATOM 5758 C CA . LEU B 1 176 ? 1.728 -29.625 5.988 1 98.5 176 LEU B CA 1
ATOM 5759 C C . LEU B 1 176 ? 0.626 -29.688 4.934 1 98.5 176 LEU B C 1
ATOM 5761 O O . LEU B 1 176 ? -0.296 -28.875 4.941 1 98.5 176 LEU B O 1
ATOM 5765 N N . TYR B 1 177 ? 0.738 -30.641 4.055 1 98.38 177 TYR B N 1
ATOM 5766 C CA . TYR B 1 177 ? -0.23 -30.781 2.973 1 98.38 177 TYR B CA 1
ATOM 5767 C C . TYR B 1 177 ? -1.631 -31.016 3.521 1 98.38 177 TYR B C 1
ATOM 5769 O O . TYR B 1 177 ? -2.59 -30.375 3.1 1 98.38 177 TYR B O 1
ATOM 5777 N N . GLU B 1 178 ? -1.717 -31.984 4.449 1 98 178 GLU B N 1
ATOM 5778 C CA . GLU B 1 178 ? -3.018 -32.344 5.008 1 98 178 GLU B CA 1
ATOM 5779 C C . GLU B 1 178 ? -3.635 -31.156 5.758 1 98 178 GLU B C 1
ATOM 5781 O O . GLU B 1 178 ? -4.844 -30.938 5.684 1 98 178 GLU B O 1
ATOM 5786 N N . TYR B 1 179 ? -2.803 -30.484 6.445 1 97.94 179 TYR B N 1
ATOM 5787 C CA . TYR B 1 179 ? -3.285 -29.312 7.176 1 97.94 179 TYR B CA 1
ATOM 5788 C C . TYR B 1 179 ? -3.818 -28.266 6.219 1 97.94 179 TYR B C 1
ATOM 5790 O O . TYR B 1 179 ? -4.926 -27.75 6.406 1 97.94 179 TYR B O 1
ATOM 5798 N N . GLY B 1 180 ? -3.018 -27.875 5.227 1 97.94 180 GLY B N 1
ATOM 5799 C CA . GLY B 1 180 ? -3.432 -26.891 4.25 1 97.94 180 GLY B CA 1
ATOM 5800 C C . GLY B 1 180 ? -4.664 -27.297 3.463 1 97.94 180 GLY B C 1
ATOM 5801 O O . GLY B 1 180 ? -5.578 -26.5 3.27 1 97.94 180 GLY B O 1
ATOM 5802 N N . ASP B 1 181 ? -4.641 -28.547 3.033 1 96.94 181 ASP B N 1
ATOM 5803 C CA . ASP B 1 181 ? -5.773 -29.078 2.279 1 96.94 181 ASP B CA 1
ATOM 5804 C C . ASP B 1 181 ? -7.051 -29.047 3.115 1 96.94 181 ASP B C 1
ATOM 5806 O O . ASP B 1 181 ? -8.125 -28.719 2.605 1 96.94 181 ASP B O 1
ATOM 5810 N N . GLY B 1 182 ? -6.941 -29.438 4.371 1 95.62 182 GLY B N 1
ATOM 5811 C CA . GLY B 1 182 ? -8.078 -29.391 5.273 1 95.62 182 GLY B CA 1
ATOM 5812 C C . GLY B 1 182 ? -8.633 -27.984 5.469 1 95.62 182 GLY B C 1
ATOM 5813 O O . GLY B 1 182 ? -9.852 -27.797 5.488 1 95.62 182 GLY B O 1
ATOM 5814 N N . LEU B 1 183 ? -7.746 -27.031 5.574 1 95.06 183 LEU B N 1
ATOM 5815 C CA . LEU B 1 183 ? -8.148 -25.641 5.734 1 95.06 183 LEU B CA 1
ATOM 5816 C C . LEU B 1 183 ? -8.984 -25.172 4.539 1 95.06 183 LEU B C 1
ATOM 5818 O O . LEU B 1 183 ? -9.961 -24.453 4.707 1 95.06 183 LEU B O 1
ATOM 5822 N N . LEU B 1 184 ? -8.617 -25.562 3.377 1 93.31 184 LEU B N 1
ATOM 5823 C CA . LEU B 1 184 ? -9.227 -25.109 2.131 1 93.31 184 LEU B CA 1
ATOM 5824 C C . LEU B 1 184 ? -10.484 -25.922 1.814 1 93.31 184 LEU B C 1
ATOM 5826 O O . LEU B 1 184 ? -11.531 -25.359 1.507 1 93.31 184 LEU B O 1
ATOM 5830 N N . ARG B 1 185 ? -10.469 -27.266 1.967 1 90 185 ARG B N 1
ATOM 5831 C CA . ARG B 1 185 ? -11.516 -28.156 1.486 1 90 185 ARG B CA 1
ATOM 5832 C C . ARG B 1 185 ? -12.617 -28.312 2.525 1 90 185 ARG B C 1
ATOM 5834 O O . ARG B 1 185 ? -13.773 -28.578 2.178 1 90 185 ARG B O 1
ATOM 5841 N N . LYS B 1 186 ? -12.273 -28.234 3.736 1 89.75 186 LYS B N 1
ATOM 5842 C CA . LYS B 1 186 ? -13.281 -28.438 4.773 1 89.75 186 LYS B CA 1
ATOM 5843 C C . LYS B 1 186 ? -13.984 -27.109 5.105 1 89.75 186 LYS B C 1
ATOM 5845 O O . LYS B 1 186 ? -14.742 -27.047 6.074 1 89.75 186 LYS B O 1
ATOM 5850 N N . GLY B 1 187 ? -13.727 -26.125 4.418 1 86.69 187 GLY B N 1
ATOM 5851 C CA . GLY B 1 187 ? -14.484 -24.891 4.492 1 86.69 187 GLY B CA 1
ATOM 5852 C C . GLY B 1 187 ? -14.078 -24 5.66 1 86.69 187 GLY B C 1
ATOM 5853 O O . GLY B 1 187 ? -14.938 -23.484 6.379 1 86.69 187 GLY B O 1
ATOM 5854 N N . HIS B 1 188 ? -12.828 -23.859 5.914 1 94.75 188 HIS B N 1
ATOM 5855 C CA . HIS B 1 188 ? -12.367 -23.062 7.039 1 94.75 188 HIS B CA 1
ATOM 5856 C C . HIS B 1 188 ? -11.695 -21.781 6.555 1 94.75 188 HIS B C 1
ATOM 5858 O O . HIS B 1 188 ? -11.227 -20.969 7.363 1 94.75 188 HIS B O 1
ATOM 5864 N N . MET B 1 189 ? -11.664 -21.609 5.281 1 96.44 189 MET B N 1
ATOM 5865 C CA . MET B 1 189 ? -11.133 -20.375 4.703 1 96.44 189 MET B CA 1
ATOM 5866 C C . MET B 1 189 ? -11.938 -19.953 3.48 1 96.44 189 MET B C 1
ATOM 5868 O O . MET B 1 189 ? -12.211 -20.781 2.598 1 96.44 189 MET B O 1
ATOM 5872 N N . ALA B 1 190 ? -12.328 -18.766 3.439 1 95.81 190 ALA B N 1
ATOM 5873 C CA . ALA B 1 190 ? -13.125 -18.234 2.336 1 95.81 190 ALA B CA 1
ATOM 5874 C C . ALA B 1 190 ? -12.727 -16.781 2.023 1 95.81 190 ALA B C 1
ATOM 5876 O O . ALA B 1 190 ? -12.555 -15.969 2.934 1 95.81 190 ALA B O 1
ATOM 5877 N N . THR B 1 191 ? -12.516 -16.5 0.774 1 96.75 191 THR B N 1
ATOM 5878 C CA . THR B 1 191 ? -12.188 -15.141 0.337 1 96.75 191 THR B CA 1
ATOM 5879 C C . THR B 1 191 ? -13.227 -14.625 -0.654 1 96.75 191 THR B C 1
ATOM 5881 O O . THR B 1 191 ? -13.688 -15.375 -1.519 1 96.75 191 THR B O 1
ATOM 5884 N N . PHE B 1 192 ? -13.656 -13.438 -0.53 1 96.5 192 PHE B N 1
ATOM 5885 C CA . PHE B 1 192 ? -14.578 -12.758 -1.438 1 96.5 192 PHE B CA 1
ATOM 5886 C C . PHE B 1 192 ? -14.008 -11.406 -1.873 1 96.5 192 PHE B C 1
ATOM 5888 O O . PHE B 1 192 ? -13.664 -10.578 -1.034 1 96.5 192 PHE B O 1
ATOM 5895 N N . GLY B 1 193 ? -13.859 -11.188 -3.186 1 95.81 193 GLY B N 1
ATOM 5896 C CA . GLY B 1 193 ? -13.32 -9.945 -3.715 1 95.81 193 GLY B CA 1
ATOM 5897 C C . GLY B 1 193 ? -14.336 -9.156 -4.523 1 95.81 193 GLY B C 1
ATOM 5898 O O . GLY B 1 193 ? -15.32 -9.711 -5.012 1 95.81 193 GLY B O 1
ATOM 5899 N N . PHE B 1 194 ? -14.117 -7.844 -4.621 1 95.88 194 PHE B N 1
ATOM 5900 C CA . PHE B 1 194 ? -14.969 -6.977 -5.434 1 95.88 194 PHE B CA 1
ATOM 5901 C C . PHE B 1 194 ? -14.203 -5.738 -5.879 1 95.88 194 PHE B C 1
ATOM 5903 O O . PHE B 1 194 ? -13.172 -5.395 -5.297 1 95.88 194 PHE B O 1
ATOM 5910 N N . THR B 1 195 ? -14.656 -5.074 -6.902 1 95.5 195 THR B N 1
ATOM 5911 C CA . THR B 1 195 ? -14.094 -3.838 -7.43 1 95.5 195 THR B CA 1
ATOM 5912 C C . THR B 1 195 ? -15.164 -2.76 -7.551 1 95.5 195 THR B C 1
ATOM 5914 O O . THR B 1 195 ? -16.359 -3.055 -7.492 1 95.5 195 THR B O 1
ATOM 5917 N N . PHE B 1 196 ? -14.734 -1.511 -7.598 1 95.06 196 PHE B N 1
ATOM 5918 C CA . PHE B 1 196 ? -15.656 -0.379 -7.66 1 95.06 196 PHE B CA 1
ATOM 5919 C C . PHE B 1 196 ? -14.945 0.864 -8.188 1 95.06 196 PHE B C 1
ATOM 5921 O O . PHE B 1 196 ? -13.734 0.842 -8.422 1 95.06 196 PHE B O 1
ATOM 5928 N N . GLU B 1 197 ? -15.711 1.83 -8.523 1 90.81 197 GLU B N 1
ATOM 5929 C CA . GLU B 1 197 ? -15.219 3.166 -8.852 1 90.81 197 GLU B CA 1
ATOM 5930 C C . GLU B 1 197 ? -15.773 4.211 -7.891 1 90.81 197 GLU B C 1
ATOM 5932 O O . GLU B 1 197 ? -16.938 4.137 -7.492 1 90.81 197 GLU B O 1
ATOM 5937 N N . MET B 1 198 ? -14.773 5.004 -7.375 1 81 198 MET B N 1
ATOM 5938 C CA . MET B 1 198 ? -15.219 6.039 -6.449 1 81 198 MET B CA 1
ATOM 5939 C C . MET B 1 198 ? -15.633 7.301 -7.203 1 81 198 MET B C 1
ATOM 5941 O O . MET B 1 198 ? -14.961 7.707 -8.156 1 81 198 MET B O 1
ATOM 5945 N N . THR B 1 199 ? -16.844 7.777 -7.016 1 68.88 199 THR B N 1
ATOM 5946 C CA . THR B 1 199 ? -17.281 9.062 -7.555 1 68.88 199 THR B CA 1
ATOM 5947 C C . THR B 1 199 ? -17.344 10.117 -6.457 1 68.88 199 THR B C 1
ATOM 5949 O O . THR B 1 199 ? -17.031 9.836 -5.297 1 68.88 199 THR B O 1
ATOM 5952 N N . ASP B 1 200 ? -17.688 11.32 -6.898 1 63.62 200 ASP B N 1
ATOM 5953 C CA . ASP B 1 200 ? -17.859 12.422 -5.957 1 63.62 200 ASP B CA 1
ATOM 5954 C C . ASP B 1 200 ? -18.844 12.055 -4.852 1 63.62 200 ASP B C 1
ATOM 5956 O O . ASP B 1 200 ? -19.938 11.555 -5.125 1 63.62 200 ASP B O 1
ATOM 5960 N N . GLY B 1 201 ? -18.375 11.961 -3.568 1 62 201 GLY B N 1
ATOM 5961 C CA . GLY B 1 201 ? -19.203 11.688 -2.404 1 62 201 GLY B CA 1
ATOM 5962 C C . GLY B 1 201 ? -19.047 10.273 -1.888 1 62 201 GLY B C 1
ATOM 5963 O O . GLY B 1 201 ? -17.969 9.703 -1.926 1 62 201 GLY B O 1
ATOM 5964 N N . ASP B 1 202 ? -20.109 9.672 -1.359 1 70.75 202 ASP B N 1
ATOM 5965 C CA . ASP B 1 202 ? -20.125 8.367 -0.709 1 70.75 202 ASP B CA 1
ATOM 5966 C C . ASP B 1 202 ? -20.688 7.293 -1.643 1 70.75 202 ASP B C 1
ATOM 5968 O O . ASP B 1 202 ? -20.859 6.137 -1.245 1 70.75 202 ASP B O 1
ATOM 5972 N N . LYS B 1 203 ? -20.859 7.637 -2.891 1 82.69 203 LYS B N 1
ATOM 5973 C CA . LYS B 1 203 ? -21.453 6.676 -3.814 1 82.69 203 LYS B CA 1
ATOM 5974 C C . LYS B 1 203 ? -20.391 5.879 -4.551 1 82.69 203 LYS B C 1
ATOM 5976 O O . LYS B 1 203 ? -19.328 6.422 -4.906 1 82.69 203 LYS B O 1
ATOM 5981 N N . LEU B 1 204 ? -20.625 4.559 -4.664 1 91.62 204 LEU B N 1
ATOM 5982 C CA . LEU B 1 204 ? -19.781 3.662 -5.438 1 91.62 204 LEU B CA 1
ATOM 5983 C C . LEU B 1 204 ? -20.406 3.348 -6.789 1 91.62 204 LEU B C 1
ATOM 5985 O O . LEU B 1 204 ? -21.625 3.174 -6.891 1 91.62 204 LEU B O 1
ATOM 5989 N N . ARG B 1 205 ? -19.672 3.377 -7.84 1 92.75 205 ARG B N 1
ATOM 5990 C CA . ARG B 1 205 ? -20.156 3.076 -9.188 1 92.75 205 ARG B CA 1
ATOM 5991 C C . ARG B 1 205 ? -19.406 1.881 -9.781 1 92.75 205 ARG B C 1
ATOM 5993 O O . ARG B 1 205 ? -18.328 1.517 -9.305 1 92.75 205 ARG B O 1
ATOM 6000 N N . ASN B 1 206 ? -20.094 1.215 -10.719 1 92.75 206 ASN B N 1
ATOM 6001 C CA . ASN B 1 206 ? -19.516 0.094 -11.453 1 92.75 206 ASN B CA 1
ATOM 6002 C C . ASN B 1 206 ? -18.953 -0.965 -10.508 1 92.75 206 ASN B C 1
ATOM 6004 O O . ASN B 1 206 ? -17.797 -1.366 -10.633 1 92.75 206 ASN B O 1
ATOM 6008 N N . VAL B 1 207 ? -19.812 -1.309 -9.602 1 94.75 207 VAL B N 1
ATOM 6009 C CA . VAL B 1 207 ? -19.422 -2.301 -8.602 1 94.75 207 VAL B CA 1
ATOM 6010 C C . VAL B 1 207 ? -19.516 -3.701 -9.203 1 94.75 207 VAL B C 1
ATOM 6012 O O . VAL B 1 207 ? -20.531 -4.066 -9.781 1 94.75 207 VAL B O 1
ATOM 6015 N N . GLU B 1 208 ? -18.469 -4.434 -9.156 1 93.75 208 GLU B N 1
ATOM 6016 C CA . GLU B 1 208 ? -18.453 -5.816 -9.625 1 93.75 208 GLU B CA 1
ATOM 6017 C C . GLU B 1 208 ? -18.062 -6.777 -8.508 1 93.75 208 GLU B C 1
ATOM 6019 O O . GLU B 1 208 ? -16.906 -6.785 -8.062 1 93.75 208 GLU B O 1
ATOM 6024 N N . LEU B 1 209 ? -18.984 -7.617 -8.102 1 94.06 209 LEU B N 1
ATOM 6025 C CA . LEU B 1 209 ? -18.797 -8.562 -7.008 1 94.06 209 LEU B CA 1
ATOM 6026 C C . LEU B 1 209 ? -18.219 -9.875 -7.52 1 94.06 209 LEU B C 1
ATOM 6028 O O . LEU B 1 209 ? -18.719 -10.438 -8.5 1 94.06 209 LEU B O 1
ATOM 6032 N N . GLY B 1 210 ? -17.156 -10.328 -6.855 1 91.62 210 GLY B N 1
ATOM 6033 C CA . GLY B 1 210 ? -16.531 -11.594 -7.215 1 91.62 210 GLY B CA 1
ATOM 6034 C C . GLY B 1 210 ? -15.602 -11.484 -8.406 1 91.62 210 GLY B C 1
ATOM 6035 O O . GLY B 1 210 ? -15.328 -12.484 -9.078 1 91.62 210 GLY B O 1
ATOM 6036 N N . LYS B 1 211 ? -15.195 -10.289 -8.672 1 84.25 211 LYS B N 1
ATOM 6037 C CA . LYS B 1 211 ? -14.289 -10.094 -9.797 1 84.25 211 LYS B CA 1
ATOM 6038 C C . LYS B 1 211 ? -12.938 -10.766 -9.539 1 84.25 211 LYS B C 1
ATOM 6040 O O . LYS B 1 211 ? -12.43 -10.742 -8.414 1 84.25 211 LYS B O 1
ATOM 6045 N N . GLY B 1 212 ? -12.414 -11.359 -10.602 1 79.19 212 GLY B N 1
ATOM 6046 C CA . GLY B 1 212 ? -11.117 -12.016 -10.5 1 79.19 212 GLY B CA 1
ATOM 6047 C C . GLY B 1 212 ? -9.953 -11.039 -10.531 1 79.19 212 GLY B C 1
ATOM 6048 O O . GLY B 1 212 ? -10.133 -9.859 -10.836 1 79.19 212 GLY B O 1
ATOM 6049 N N . LEU B 1 213 ? -8.766 -11.516 -10.273 1 82.19 213 LEU B N 1
ATOM 6050 C CA . LEU B 1 213 ? -7.559 -10.695 -10.156 1 82.19 213 LEU B CA 1
ATOM 6051 C C . LEU B 1 213 ? -7.035 -10.312 -11.531 1 82.19 213 LEU B C 1
ATOM 6053 O O . LEU B 1 213 ? -6.332 -9.305 -11.68 1 82.19 213 LEU B O 1
ATOM 6057 N N . HIS B 1 214 ? -7.316 -11.086 -12.516 1 73.75 214 HIS B N 1
ATOM 6058 C CA . HIS B 1 214 ? -6.785 -10.859 -13.859 1 73.75 214 HIS B CA 1
ATOM 6059 C C . HIS B 1 214 ? -7.852 -10.273 -14.781 1 73.75 214 HIS B C 1
ATOM 6061 O O . HIS B 1 214 ? -7.691 -10.289 -16 1 73.75 214 HIS B O 1
ATOM 6067 N N . GLY B 1 215 ? -8.945 -9.844 -14.203 1 69.5 215 GLY B N 1
ATOM 6068 C CA . GLY B 1 215 ? -9.992 -9.242 -15.008 1 69.5 215 GLY B CA 1
ATOM 6069 C C . GLY B 1 215 ? -11.141 -10.188 -15.297 1 69.5 215 GLY B C 1
ATOM 6070 O O . GLY B 1 215 ? -12.07 -9.836 -16.031 1 69.5 215 GLY B O 1
ATOM 6071 N N . GLU B 1 216 ? -11.086 -11.438 -14.789 1 72.44 216 GLU B N 1
ATOM 6072 C CA . GLU B 1 216 ? -12.211 -12.352 -14.945 1 72.44 216 GLU B CA 1
ATOM 6073 C C . GLU B 1 216 ? -13.5 -11.742 -14.406 1 72.44 216 GLU B C 1
ATOM 6075 O O . GLU B 1 216 ? -13.492 -11.07 -13.375 1 72.44 216 GLU B O 1
ATOM 6080 N N . PRO B 1 217 ? -14.555 -11.93 -15.094 1 76.31 217 PRO B N 1
ATOM 6081 C CA . PRO B 1 217 ? -15.812 -11.305 -14.664 1 76.31 217 PRO B CA 1
ATOM 6082 C C . PRO B 1 217 ? -16.281 -11.797 -13.297 1 76.31 217 PRO B C 1
ATOM 6084 O O . PRO B 1 217 ? -16.031 -12.953 -12.938 1 76.31 217 PRO B O 1
ATOM 6087 N N . GLY B 1 218 ? -16.969 -10.938 -12.633 1 82.88 218 GLY B N 1
ATOM 6088 C CA . GLY B 1 218 ? -17.562 -11.273 -11.344 1 82.88 218 GLY B CA 1
ATOM 6089 C C . GLY B 1 218 ? -18.922 -11.953 -11.469 1 82.88 218 GLY B C 1
ATOM 6090 O O . GLY B 1 218 ? -19.344 -12.312 -12.57 1 82.88 218 GLY B O 1
ATOM 6091 N N . VAL B 1 219 ? -19.531 -12.25 -10.375 1 83.62 219 VAL B N 1
ATOM 6092 C CA . VAL B 1 219 ? -20.781 -12.992 -10.336 1 83.62 219 VAL B CA 1
ATOM 6093 C C . VAL B 1 219 ? -21.953 -12.023 -10.383 1 83.62 219 VAL B C 1
ATOM 6095 O O . VAL B 1 219 ? -23.062 -12.406 -10.75 1 83.62 219 VAL B O 1
ATOM 6098 N N . TYR B 1 220 ? -21.734 -10.797 -9.93 1 86.56 220 TYR B N 1
ATOM 6099 C CA . TYR B 1 220 ? -22.797 -9.812 -9.883 1 86.56 220 TYR B CA 1
ATOM 6100 C C . TYR B 1 220 ? -22.25 -8.406 -10.117 1 86.56 220 TYR B C 1
ATOM 6102 O O . TYR B 1 220 ? -21.188 -8.055 -9.617 1 86.56 220 TYR B O 1
ATOM 6110 N N . LYS B 1 221 ? -23.016 -7.613 -10.883 1 90.25 221 LYS B N 1
ATOM 6111 C CA . LYS B 1 221 ? -22.625 -6.238 -11.18 1 90.25 221 LYS B CA 1
ATOM 6112 C C . LYS B 1 221 ? -23.703 -5.25 -10.742 1 90.25 221 LYS B C 1
ATOM 6114 O O . LYS B 1 221 ? -24.891 -5.512 -10.898 1 90.25 221 LYS B O 1
ATOM 6119 N N . MET B 1 222 ? -23.25 -4.215 -10.086 1 90.94 222 MET B N 1
ATOM 6120 C CA . MET B 1 222 ? -24.109 -3.104 -9.703 1 90.94 222 MET B CA 1
ATOM 6121 C C . MET B 1 222 ? -23.625 -1.796 -10.312 1 90.94 222 MET B C 1
ATOM 6123 O O . MET B 1 222 ? -22.438 -1.457 -10.195 1 90.94 222 MET B O 1
ATOM 6127 N N . ASP B 1 223 ? -24.531 -1.103 -10.883 1 90 223 ASP B N 1
ATOM 6128 C CA . ASP B 1 223 ? -24.156 0.167 -11.492 1 90 223 ASP B CA 1
ATOM 6129 C C . ASP B 1 223 ? -23.797 1.203 -10.422 1 90 223 ASP B C 1
ATOM 6131 O O . ASP B 1 223 ? -22.859 1.991 -10.602 1 90 223 ASP B O 1
ATOM 6135 N N . GLU B 1 224 ? -24.688 1.222 -9.445 1 89.75 224 GLU B N 1
ATOM 6136 C CA . GLU B 1 224 ? -24.469 2.176 -8.367 1 89.75 224 GLU B CA 1
ATOM 6137 C C . GLU B 1 224 ? -24.938 1.614 -7.027 1 89.75 224 GLU B C 1
ATOM 6139 O O . GLU B 1 224 ? -25.891 0.833 -6.977 1 89.75 224 GLU B O 1
ATOM 6144 N N . CYS B 1 225 ? -24.219 1.908 -6.051 1 88.81 225 CYS B N 1
ATOM 6145 C CA . CYS B 1 225 ? -24.688 1.586 -4.707 1 88.81 225 CYS B CA 1
ATOM 6146 C C . CYS B 1 225 ? -24.219 2.635 -3.701 1 88.81 225 CYS B C 1
ATOM 6148 O O . CYS B 1 225 ? -23.203 3.299 -3.916 1 88.81 225 CYS B O 1
ATOM 6150 N N . ASP B 1 226 ? -25.078 2.77 -2.623 1 87.62 226 ASP B N 1
ATOM 6151 C CA . ASP B 1 226 ? -24.766 3.736 -1.574 1 87.62 226 ASP B CA 1
ATOM 6152 C C . ASP B 1 226 ? -23.906 3.105 -0.482 1 87.62 226 ASP B C 1
ATOM 6154 O O . ASP B 1 226 ? -24.422 2.391 0.383 1 87.62 226 ASP B O 1
ATOM 6158 N N . GLY B 1 227 ? -22.656 3.379 -0.514 1 90.06 227 GLY B N 1
ATOM 6159 C CA . GLY B 1 227 ? -21.766 2.859 0.503 1 90.06 227 GLY B CA 1
ATOM 6160 C C . GLY B 1 227 ? -21.484 1.376 0.356 1 90.06 227 GLY B C 1
ATOM 6161 O O . GLY B 1 227 ? -21.781 0.783 -0.682 1 90.06 227 GLY B O 1
ATOM 6162 N N . PHE B 1 228 ? -20.922 0.754 1.426 1 94.75 228 PHE B N 1
ATOM 6163 C CA . PHE B 1 228 ? -20.406 -0.605 1.311 1 94.75 228 PHE B CA 1
ATOM 6164 C C . PHE B 1 228 ? -21.375 -1.605 1.934 1 94.75 228 PHE B C 1
ATOM 6166 O O . PHE B 1 228 ? -21.156 -2.816 1.855 1 94.75 228 PHE B O 1
ATOM 6173 N N . GLU B 1 229 ? -22.484 -1.225 2.52 1 94.94 229 GLU B N 1
ATOM 6174 C CA . GLU B 1 229 ? -23.344 -2.1 3.309 1 94.94 229 GLU B CA 1
ATOM 6175 C C . GLU B 1 229 ? -23.906 -3.236 2.457 1 94.94 229 GLU B C 1
ATOM 6177 O O . GLU B 1 229 ? -23.844 -4.402 2.852 1 94.94 229 GLU B O 1
ATOM 6182 N N . SER B 1 230 ? -24.438 -2.912 1.314 1 94.88 230 SER B N 1
ATOM 6183 C CA . SER B 1 230 ? -25.031 -3.924 0.448 1 94.88 230 SER B CA 1
ATOM 6184 C C . SER B 1 230 ? -23.984 -4.934 -0.018 1 94.88 230 SER B C 1
ATOM 6186 O O . SER B 1 230 ? -24.281 -6.121 -0.159 1 94.88 230 SER B O 1
ATOM 6188 N N . ILE B 1 231 ? -22.812 -4.453 -0.264 1 95.56 231 ILE B N 1
ATOM 6189 C CA . ILE B 1 231 ? -21.719 -5.312 -0.708 1 95.56 231 ILE B CA 1
ATOM 6190 C C . ILE B 1 231 ? -21.359 -6.297 0.399 1 95.56 231 ILE B C 1
ATOM 6192 O O . ILE B 1 231 ? -21.219 -7.496 0.146 1 95.56 231 ILE B O 1
ATOM 6196 N N . VAL B 1 232 ? -21.25 -5.812 1.649 1 97.31 232 VAL B N 1
ATOM 6197 C CA . VAL B 1 232 ? -20.859 -6.641 2.785 1 97.31 232 VAL B CA 1
ATOM 6198 C C . VAL B 1 232 ? -21.953 -7.684 3.055 1 97.31 232 VAL B C 1
ATOM 6200 O O . VAL B 1 232 ? -21.641 -8.836 3.371 1 97.31 232 VAL B O 1
ATOM 6203 N N . TRP B 1 233 ? -23.156 -7.312 2.898 1 95.38 233 TRP B N 1
ATOM 6204 C CA . TRP B 1 233 ? -24.25 -8.258 3.078 1 95.38 233 TRP B CA 1
ATOM 6205 C C . TRP B 1 233 ? -24.156 -9.398 2.062 1 95.38 233 TRP B C 1
ATOM 6207 O O . TRP B 1 233 ? -24.312 -10.57 2.42 1 95.38 233 TRP B O 1
ATOM 6217 N N . PHE B 1 234 ? -23.984 -9.023 0.847 1 94.25 234 PHE B N 1
ATOM 6218 C CA . PHE B 1 234 ? -23.844 -10.023 -0.205 1 94.25 234 PHE B CA 1
ATOM 6219 C C . PHE B 1 234 ? -22.672 -10.953 0.083 1 94.25 234 PHE B C 1
ATOM 6221 O O . PHE B 1 234 ? -22.797 -12.172 -0.039 1 94.25 234 PHE B O 1
ATOM 6228 N N . MET B 1 235 ? -21.609 -10.406 0.44 1 95.5 235 MET B N 1
ATOM 6229 C CA . MET B 1 235 ? -20.391 -11.156 0.764 1 95.5 235 MET B CA 1
ATOM 6230 C C . MET B 1 235 ? -20.641 -12.133 1.905 1 95.5 235 MET B C 1
ATOM 6232 O O . MET B 1 235 ? -20.266 -13.305 1.821 1 95.5 235 MET B O 1
ATOM 6236 N N . MET B 1 236 ? -21.281 -11.672 2.947 1 95.62 236 MET B N 1
ATOM 6237 C CA . MET B 1 236 ? -21.547 -12.5 4.121 1 95.62 236 MET B CA 1
ATOM 6238 C C . MET B 1 236 ? -22.438 -13.672 3.768 1 95.62 236 MET B C 1
ATOM 6240 O O . MET B 1 236 ? -22.266 -14.773 4.297 1 95.62 236 MET B O 1
ATOM 6244 N N . GLU B 1 237 ? -23.344 -13.453 2.859 1 93.5 237 GLU B N 1
ATOM 6245 C CA . GLU B 1 237 ? -24.234 -14.523 2.432 1 93.5 237 GLU B CA 1
ATOM 6246 C C . GLU B 1 237 ? -23.469 -15.633 1.71 1 93.5 237 GLU B C 1
ATOM 6248 O O . GLU B 1 237 ? -23.812 -16.812 1.809 1 93.5 237 GLU B O 1
ATOM 6253 N N . ARG B 1 238 ? -22.469 -15.242 1.041 1 91.31 238 ARG B N 1
ATOM 6254 C CA . ARG B 1 238 ? -21.641 -16.219 0.344 1 91.31 238 ARG B CA 1
ATOM 6255 C C . ARG B 1 238 ? -20.672 -16.906 1.305 1 91.31 238 ARG B C 1
ATOM 6257 O O . ARG B 1 238 ? -20.469 -18.125 1.221 1 91.31 238 ARG B O 1
ATOM 6264 N N . MET B 1 239 ? -20.109 -16.188 2.201 1 93.5 239 MET B N 1
ATOM 6265 C CA . MET B 1 239 ? -19.078 -16.688 3.094 1 93.5 239 MET B CA 1
ATOM 6266 C C . MET B 1 239 ? -19.641 -17.656 4.113 1 93.5 239 MET B C 1
ATOM 6268 O O . MET B 1 239 ? -18.969 -18.609 4.52 1 93.5 239 MET B O 1
ATOM 6272 N N . VAL B 1 240 ? -20.906 -17.531 4.469 1 92.12 240 VAL B N 1
ATOM 6273 C CA . VAL B 1 240 ? -21.547 -18.375 5.488 1 92.12 240 VAL B CA 1
ATOM 6274 C C . VAL B 1 240 ? -21.656 -19.812 4.98 1 92.12 240 VAL B C 1
ATOM 6276 O O . VAL B 1 240 ? -21.719 -20.75 5.773 1 92.12 240 VAL B O 1
ATOM 6279 N N . LYS B 1 241 ? -21.625 -19.938 3.703 1 87.56 241 LYS B N 1
ATOM 6280 C CA . LYS B 1 241 ? -21.703 -21.266 3.125 1 87.56 241 LYS B CA 1
ATOM 6281 C C . LYS B 1 241 ? -20.422 -22.062 3.396 1 87.56 241 LYS B C 1
ATOM 6283 O O . LYS B 1 241 ? -20.438 -23.297 3.406 1 87.56 241 LYS B O 1
ATOM 6288 N N . LYS B 1 242 ? -19.375 -21.375 3.695 1 88.19 242 LYS B N 1
ATOM 6289 C CA . LYS B 1 242 ? -18.078 -22.016 3.918 1 88.19 242 LYS B CA 1
ATOM 6290 C C . LYS B 1 242 ? -17.656 -21.906 5.379 1 88.19 242 LYS B C 1
ATOM 6292 O O . LYS B 1 242 ? -17.203 -22.891 5.973 1 88.19 242 LYS B O 1
ATOM 6297 N N . VAL B 1 243 ? -17.828 -20.766 5.934 1 93.62 243 VAL B N 1
ATOM 6298 C CA . VAL B 1 243 ? -17.469 -20.516 7.324 1 93.62 243 VAL B CA 1
ATOM 6299 C C . VAL B 1 243 ? -18.734 -20.344 8.164 1 93.62 243 VAL B C 1
ATOM 6301 O O . VAL B 1 243 ? -19.453 -19.359 8.023 1 93.62 243 VAL B O 1
ATOM 6304 N N . PRO B 1 244 ? -18.969 -21.219 9.055 1 92.75 244 PRO B N 1
ATOM 6305 C CA . PRO B 1 244 ? -20.219 -21.188 9.82 1 92.75 244 PRO B CA 1
ATOM 6306 C C . PRO B 1 244 ? -20.375 -19.922 10.656 1 92.75 244 PRO B C 1
ATOM 6308 O O . PRO B 1 244 ? -19.375 -19.375 11.141 1 92.75 244 PRO B O 1
ATOM 6311 N N . GLU B 1 245 ? -21.562 -19.547 10.898 1 93.12 245 GLU B N 1
ATOM 6312 C CA . GLU B 1 245 ? -21.875 -18.375 11.711 1 93.12 245 GLU B CA 1
ATOM 6313 C C . GLU B 1 245 ? -21.469 -18.578 13.164 1 93.12 245 GLU B C 1
ATOM 6315 O O . GLU B 1 245 ? -21.422 -19.719 13.648 1 93.12 245 GLU B O 1
ATOM 6320 N N . PHE B 1 246 ? -21.109 -17.484 13.875 1 92.19 246 PHE B N 1
ATOM 6321 C CA . PHE B 1 246 ? -20.781 -17.391 15.289 1 92.19 246 PHE B CA 1
ATOM 6322 C C . PHE B 1 246 ? -19.406 -17.984 15.57 1 92.19 246 PHE B C 1
ATOM 6324 O O . PHE B 1 246 ? -18.969 -18.078 16.719 1 92.19 246 PHE B O 1
ATOM 6331 N N . ALA B 1 247 ? -18.75 -18.391 14.508 1 94.5 247 ALA B N 1
ATOM 6332 C CA . ALA B 1 247 ? -17.375 -18.859 14.656 1 94.5 247 ALA B CA 1
ATOM 6333 C C . ALA B 1 247 ? -16.453 -17.703 15.023 1 94.5 247 ALA B C 1
ATOM 6335 O O . ALA B 1 247 ? -16.734 -16.547 14.719 1 94.5 247 ALA B O 1
ATOM 6336 N N . GLU B 1 248 ? -15.367 -18.094 15.789 1 97 248 GLU B N 1
ATOM 6337 C CA . GLU B 1 248 ? -14.25 -17.156 15.953 1 97 248 GLU B CA 1
ATOM 6338 C C . GLU B 1 248 ? -13.391 -17.094 14.695 1 97 248 GLU B C 1
ATOM 6340 O O . GLU B 1 248 ? -12.922 -18.125 14.203 1 97 248 GLU B O 1
ATOM 6345 N N . VAL B 1 249 ? -13.203 -15.852 14.188 1 97.69 249 VAL B N 1
ATOM 6346 C CA . VAL B 1 249 ? -12.555 -15.789 12.883 1 97.69 249 VAL B CA 1
ATOM 6347 C C . VAL B 1 249 ? -11.43 -14.758 12.914 1 97.69 249 VAL B C 1
ATOM 6349 O O . VAL B 1 249 ? -11.461 -13.812 13.703 1 97.69 249 VAL B O 1
ATOM 6352 N N . VAL B 1 250 ? -10.422 -15.031 12.133 1 97.81 250 VAL B N 1
ATOM 6353 C CA . VAL B 1 250 ? -9.461 -14.023 11.695 1 97.81 250 VAL B CA 1
ATOM 6354 C C . VAL B 1 250 ? -9.93 -13.406 10.375 1 97.81 250 VAL B C 1
ATOM 6356 O O . VAL B 1 250 ? -10.359 -14.117 9.469 1 97.81 250 VAL B O 1
ATOM 6359 N N . VAL B 1 251 ? -9.938 -12.094 10.32 1 98.31 251 VAL B N 1
ATOM 6360 C CA . VAL B 1 251 ? -10.383 -11.383 9.133 1 98.31 251 VAL B CA 1
ATOM 6361 C C . VAL B 1 251 ? -9.18 -10.719 8.445 1 98.31 251 VAL B C 1
ATOM 6363 O O . VAL B 1 251 ? -8.438 -9.961 9.07 1 98.31 251 VAL B O 1
ATOM 6366 N N . LEU B 1 252 ? -8.945 -11.047 7.195 1 98.5 252 LEU B N 1
ATOM 6367 C CA . LEU B 1 252 ? -7.945 -10.367 6.375 1 98.5 252 LEU B CA 1
ATOM 6368 C C . LEU B 1 252 ? -8.617 -9.453 5.355 1 98.5 252 LEU B C 1
ATOM 6370 O O . LEU B 1 252 ? -9.312 -9.922 4.457 1 98.5 252 LEU B O 1
ATOM 6374 N N . VAL B 1 253 ? -8.477 -8.195 5.539 1 98.56 253 VAL B N 1
ATOM 6375 C CA . VAL B 1 253 ? -8.93 -7.211 4.566 1 98.56 253 VAL B CA 1
ATOM 6376 C C . VAL B 1 253 ? -7.781 -6.84 3.631 1 98.56 253 VAL B C 1
ATOM 6378 O O . VAL B 1 253 ? -6.801 -6.223 4.055 1 98.56 253 VAL B O 1
ATOM 6381 N N . ASN B 1 254 ? -7.926 -7.133 2.389 1 98.31 254 ASN B N 1
ATOM 6382 C CA . ASN B 1 254 ? -6.859 -6.992 1.404 1 98.31 254 ASN B CA 1
ATOM 6383 C C . ASN B 1 254 ? -7.18 -5.91 0.379 1 98.31 254 ASN B C 1
ATOM 6385 O O . ASN B 1 254 ? -8.258 -5.922 -0.224 1 98.31 254 ASN B O 1
ATOM 6389 N N . ASN B 1 255 ? -6.293 -4.973 0.272 1 97.75 255 ASN B N 1
ATOM 6390 C CA . ASN B 1 255 ? -6.344 -3.965 -0.78 1 97.75 255 ASN B CA 1
ATOM 6391 C C . ASN B 1 255 ? -5.75 -4.484 -2.086 1 97.75 255 ASN B C 1
ATOM 6393 O O . ASN B 1 255 ? -4.652 -5.047 -2.092 1 97.75 255 ASN B O 1
ATOM 6397 N N . LEU B 1 256 ? -6.414 -4.34 -3.207 1 96.56 256 LEU B N 1
ATOM 6398 C CA . LEU B 1 256 ? -5.926 -4.836 -4.488 1 96.56 256 LEU B CA 1
ATOM 6399 C C . LEU B 1 256 ? -4.91 -3.871 -5.09 1 96.56 256 LEU B C 1
ATOM 6401 O O . LEU B 1 256 ? -4.414 -4.098 -6.195 1 96.56 256 LEU B O 1
ATOM 6405 N N . GLY B 1 257 ? -4.598 -2.816 -4.375 1 94.75 257 GLY B N 1
ATOM 6406 C CA . GLY B 1 257 ? -3.477 -1.965 -4.738 1 94.75 257 GLY B CA 1
ATOM 6407 C C . GLY B 1 257 ? -3.891 -0.544 -5.074 1 94.75 257 GLY B C 1
ATOM 6408 O O . GLY B 1 257 ? -3.064 0.371 -5.051 1 94.75 257 GLY B O 1
ATOM 6409 N N . GLY B 1 258 ? -5.207 -0.367 -5.371 1 94 258 GLY B N 1
ATOM 6410 C CA . GLY B 1 258 ? -5.602 0.932 -5.895 1 94 258 GLY B CA 1
ATOM 6411 C C . GLY B 1 258 ? -6.578 1.664 -4.992 1 94 258 GLY B C 1
ATOM 6412 O O . GLY B 1 258 ? -6.973 2.797 -5.281 1 94 258 GLY B O 1
ATOM 6413 N N . THR B 1 259 ? -7.051 1.108 -3.906 1 94.94 259 THR B N 1
ATOM 6414 C CA . THR B 1 259 ? -8.008 1.747 -3.012 1 94.94 259 THR B CA 1
ATOM 6415 C C . THR B 1 259 ? -7.289 2.59 -1.962 1 94.94 259 THR B C 1
ATOM 6417 O O . THR B 1 259 ? -6.363 2.111 -1.302 1 94.94 259 THR B O 1
ATOM 6420 N N . SER B 1 260 ? -7.66 3.82 -1.86 1 93.38 260 SER B N 1
ATOM 6421 C CA . SER B 1 260 ? -7.016 4.703 -0.893 1 93.38 260 SER B CA 1
ATOM 6422 C C . SER B 1 260 ? -7.285 4.246 0.537 1 93.38 260 SER B C 1
ATOM 6424 O O . SER B 1 260 ? -8.297 3.604 0.809 1 93.38 260 SER B O 1
ATOM 6426 N N . GLU B 1 261 ? -6.395 4.574 1.432 1 94.44 261 GLU B N 1
ATOM 6427 C CA . GLU B 1 261 ? -6.477 4.117 2.816 1 94.44 261 GLU B CA 1
ATOM 6428 C C . GLU B 1 261 ? -7.711 4.688 3.512 1 94.44 261 GLU B C 1
ATOM 6430 O O . GLU B 1 261 ? -8.289 4.043 4.387 1 94.44 261 GLU B O 1
ATOM 6435 N N . ILE B 1 262 ? -8.141 5.91 3.166 1 92.38 262 ILE B N 1
ATOM 6436 C CA . ILE B 1 262 ? -9.328 6.504 3.766 1 92.38 262 ILE B CA 1
ATOM 6437 C C . ILE B 1 262 ? -10.555 5.66 3.426 1 92.38 262 ILE B C 1
ATOM 6439 O O . ILE B 1 262 ? -11.414 5.426 4.281 1 92.38 262 ILE B O 1
ATOM 6443 N N . VAL B 1 263 ? -10.648 5.266 2.189 1 93.38 263 VAL B N 1
ATOM 6444 C CA . VAL B 1 263 ? -11.766 4.445 1.745 1 93.38 263 VAL B CA 1
ATOM 6445 C C . VAL B 1 263 ? -11.719 3.086 2.439 1 93.38 263 VAL B C 1
ATOM 6447 O O . VAL B 1 263 ? -12.758 2.535 2.816 1 93.38 263 VAL B O 1
ATOM 6450 N N . VAL B 1 264 ? -10.531 2.52 2.609 1 96.19 264 VAL B N 1
ATOM 6451 C CA . VAL B 1 264 ? -10.375 1.258 3.328 1 96.19 264 VAL B CA 1
ATOM 6452 C C . VAL B 1 264 ? -10.906 1.405 4.754 1 96.19 264 VAL B C 1
ATOM 6454 O O . VAL B 1 264 ? -11.555 0.498 5.277 1 96.19 264 VAL B O 1
ATOM 6457 N N . GLY B 1 265 ? -10.555 2.52 5.379 1 95.75 265 GLY B N 1
ATOM 6458 C CA . GLY B 1 265 ? -11.062 2.779 6.719 1 95.75 265 GLY B CA 1
ATOM 6459 C C . GLY B 1 265 ? -12.578 2.791 6.789 1 95.75 265 GLY B C 1
ATOM 6460 O O . GLY B 1 265 ? -13.164 2.223 7.711 1 95.75 265 GLY B O 1
ATOM 6461 N N . VAL B 1 266 ? -13.203 3.471 5.824 1 94.12 266 VAL B N 1
ATOM 6462 C CA . VAL B 1 266 ? -14.656 3.514 5.762 1 94.12 266 VAL B CA 1
ATOM 6463 C C . VAL B 1 266 ? -15.211 2.1 5.609 1 94.12 266 VAL B C 1
ATOM 6465 O O . VAL B 1 266 ? -16.156 1.721 6.301 1 94.12 266 VAL B O 1
ATOM 6468 N N . PHE B 1 267 ? -14.625 1.379 4.738 1 96.75 267 PHE B N 1
ATOM 6469 C CA . PHE B 1 267 ? -15.039 -0.001 4.52 1 96.75 267 PHE B CA 1
ATOM 6470 C C . PHE B 1 267 ? -14.906 -0.817 5.801 1 96.75 267 PHE B C 1
ATOM 6472 O O . PHE B 1 267 ? -15.797 -1.593 6.148 1 96.75 267 PHE B O 1
ATOM 6479 N N . LEU B 1 268 ? -13.773 -0.709 6.473 1 97.69 268 LEU B N 1
ATOM 6480 C CA . LEU B 1 268 ? -13.516 -1.448 7.703 1 97.69 268 LEU B CA 1
ATOM 6481 C C . LEU B 1 268 ? -14.602 -1.171 8.742 1 97.69 268 LEU B C 1
ATOM 6483 O O . LEU B 1 268 ? -15.023 -2.078 9.461 1 97.69 268 LEU B O 1
ATOM 6487 N N . ASP B 1 269 ? -14.992 0.068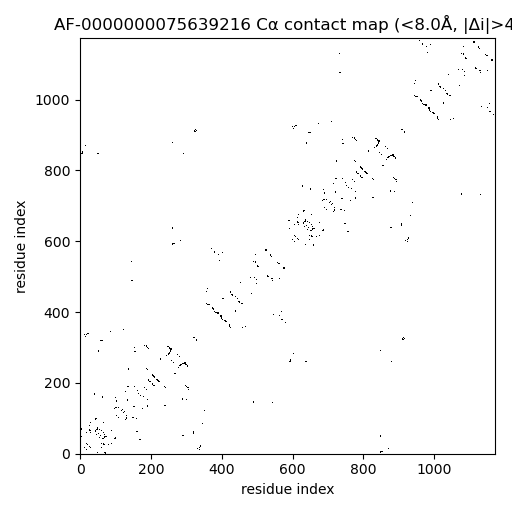 8.812 1 96.38 269 ASP B N 1
ATOM 6488 C CA . ASP B 1 269 ? -16.047 0.435 9.766 1 96.38 269 ASP B CA 1
ATOM 6489 C C . ASP B 1 269 ? -17.328 -0.318 9.477 1 96.38 269 ASP B C 1
ATOM 6491 O O . ASP B 1 269 ? -17.938 -0.913 10.375 1 96.38 269 ASP B O 1
ATOM 6495 N N . VAL B 1 270 ? -17.734 -0.306 8.25 1 96.31 270 VAL B N 1
ATOM 6496 C CA . VAL B 1 270 ? -18.953 -0.971 7.824 1 96.31 270 VAL B CA 1
ATOM 6497 C C . VAL B 1 270 ? -18.812 -2.482 7.984 1 96.31 270 VAL B C 1
ATOM 6499 O O . VAL B 1 270 ? -19.688 -3.145 8.523 1 96.31 270 VAL B O 1
ATOM 6502 N N . LEU B 1 271 ? -17.672 -3.023 7.555 1 98.25 271 LEU B N 1
ATOM 6503 C CA . LEU B 1 271 ? -17.422 -4.461 7.566 1 98.25 271 LEU B CA 1
ATOM 6504 C C . LEU B 1 271 ? -17.484 -5.012 8.984 1 98.25 271 LEU B C 1
ATOM 6506 O O . LEU B 1 271 ? -18.172 -6.004 9.242 1 98.25 271 LEU B O 1
ATOM 6510 N N . THR B 1 272 ? -16.75 -4.422 9.898 1 97.62 272 THR B N 1
ATOM 6511 C CA . THR B 1 272 ? -16.625 -4.961 11.25 1 97.62 272 THR B CA 1
ATOM 6512 C C . THR B 1 272 ? -17.969 -4.918 11.977 1 97.62 272 THR B C 1
ATOM 6514 O O . THR B 1 272 ? -18.328 -5.863 12.672 1 97.62 272 THR B O 1
ATOM 6517 N N . LYS B 1 273 ? -18.75 -3.857 11.812 1 96.44 273 LYS B N 1
ATOM 6518 C CA . LYS B 1 273 ? -20.062 -3.738 12.43 1 96.44 273 LYS B CA 1
ATOM 6519 C C . LYS B 1 273 ? -20.984 -4.855 11.961 1 96.44 273 LYS B C 1
ATOM 6521 O O . LYS B 1 273 ? -21.688 -5.469 12.773 1 96.44 273 LYS B O 1
ATOM 6526 N N . LEU B 1 274 ? -20.938 -5.078 10.719 1 97.25 274 LEU B N 1
ATOM 6527 C CA . LEU B 1 274 ? -21.828 -6.082 10.156 1 97.25 274 LEU B CA 1
ATOM 6528 C C . LEU B 1 274 ? -21.328 -7.488 10.453 1 97.25 274 LEU B C 1
ATOM 6530 O O . LEU B 1 274 ? -22.109 -8.375 10.805 1 97.25 274 LEU B O 1
ATOM 6534 N N . LEU B 1 275 ? -20.016 -7.727 10.305 1 97.5 275 LEU B N 1
ATOM 6535 C CA . LEU B 1 275 ? -19.438 -9.047 10.555 1 97.5 275 LEU B CA 1
ATOM 6536 C C . LEU B 1 275 ? -19.672 -9.484 11.992 1 97.5 275 LEU B C 1
ATOM 6538 O O . LEU B 1 275 ? -19.859 -10.672 12.266 1 97.5 275 LEU B O 1
ATOM 6542 N N . GLU B 1 276 ? -19.625 -8.578 12.906 1 96.62 276 GLU B N 1
ATOM 6543 C CA . GLU B 1 276 ? -19.75 -8.883 14.328 1 96.62 276 GLU B CA 1
ATOM 6544 C C . GLU B 1 276 ? -21.156 -9.367 14.672 1 96.62 276 GLU B C 1
ATOM 6546 O O . GLU B 1 276 ? -21.375 -9.977 15.719 1 96.62 276 GLU B O 1
ATOM 6551 N N . THR B 1 277 ? -22.094 -9.078 13.766 1 95.75 277 THR B N 1
ATOM 6552 C CA . THR B 1 277 ? -23.453 -9.586 13.984 1 95.75 277 THR B CA 1
ATOM 6553 C C . THR B 1 277 ? -23.5 -11.102 13.773 1 95.75 277 THR B C 1
ATOM 6555 O O . THR B 1 277 ? -24.422 -11.766 14.25 1 95.75 277 THR B O 1
ATOM 6558 N N . ARG B 1 278 ? -22.516 -11.648 13.086 1 95.5 278 ARG B N 1
ATOM 6559 C CA . ARG B 1 278 ? -22.594 -13.055 12.711 1 95.5 278 ARG B CA 1
ATOM 6560 C C . ARG B 1 278 ? -21.344 -13.812 13.141 1 95.5 278 ARG B C 1
ATOM 6562 O O . ARG B 1 278 ? -21.328 -15.039 13.188 1 95.5 278 ARG B O 1
ATOM 6569 N N . TYR B 1 279 ? -20.312 -13.133 13.375 1 96.88 279 TYR B N 1
ATOM 6570 C CA . TYR B 1 279 ? -19.047 -13.766 13.719 1 96.88 279 TYR B CA 1
ATOM 6571 C C . TYR B 1 279 ? -18.406 -13.094 14.93 1 96.88 279 TYR B C 1
ATOM 6573 O O . TYR B 1 279 ? -18.812 -12 15.32 1 96.88 279 TYR B O 1
ATOM 6581 N N . ARG B 1 280 ? -17.5 -13.773 15.641 1 96.75 280 ARG B N 1
ATOM 6582 C CA . ARG B 1 280 ? -16.641 -13.195 16.656 1 96.75 280 ARG B CA 1
ATOM 6583 C C . ARG B 1 280 ? -15.242 -12.922 16.094 1 96.75 280 ARG B C 1
ATOM 6585 O O . ARG B 1 280 ? -14.445 -13.844 15.93 1 96.75 280 ARG B O 1
ATOM 6592 N N . ILE B 1 281 ? -14.953 -11.688 15.898 1 96.56 281 ILE B N 1
ATOM 6593 C CA . ILE B 1 281 ? -13.688 -11.305 15.289 1 96.56 281 ILE B CA 1
ATOM 6594 C C . ILE B 1 281 ? -12.578 -11.352 16.328 1 96.56 281 ILE B C 1
ATOM 6596 O O . ILE B 1 281 ? -12.641 -10.648 17.344 1 96.56 281 ILE B O 1
ATOM 6600 N N . ARG B 1 282 ? -11.57 -12.164 16.094 1 95.12 282 ARG B N 1
ATOM 6601 C CA . ARG B 1 282 ? -10.469 -12.297 17.031 1 95.12 282 ARG B CA 1
ATOM 6602 C C . ARG B 1 282 ? -9.281 -11.43 16.609 1 95.12 282 ARG B C 1
ATOM 6604 O O . ARG B 1 282 ? -8.453 -11.055 17.438 1 95.12 282 ARG B O 1
ATOM 6611 N N . ARG B 1 283 ? -9.211 -11.32 15.305 1 94.56 283 ARG B N 1
ATOM 6612 C CA . ARG B 1 283 ? -8.07 -10.594 14.75 1 94.56 283 ARG B CA 1
ATOM 6613 C C . ARG B 1 283 ? -8.406 -10.031 13.367 1 94.56 283 ARG B C 1
ATOM 6615 O O . ARG B 1 283 ? -9.109 -10.68 12.586 1 94.56 283 ARG B O 1
ATOM 6622 N N . ILE B 1 284 ? -7.859 -8.828 13.125 1 96.75 284 ILE B N 1
ATOM 6623 C CA . ILE B 1 284 ? -8.023 -8.234 11.805 1 96.75 284 ILE B CA 1
ATOM 6624 C C . ILE B 1 284 ? -6.652 -7.895 11.219 1 96.75 284 ILE B C 1
ATOM 6626 O O . ILE B 1 284 ? -5.836 -7.242 11.875 1 96.75 284 ILE B O 1
ATOM 6630 N N . TYR B 1 285 ? -6.305 -8.43 10.062 1 96.94 285 TYR B N 1
ATOM 6631 C CA . TYR B 1 285 ? -5.203 -7.984 9.219 1 96.94 285 TYR B CA 1
ATOM 6632 C C . TYR B 1 285 ? -5.699 -7.066 8.109 1 96.94 285 TYR B C 1
ATOM 6634 O O . TYR B 1 285 ? -6.668 -7.387 7.414 1 96.94 285 TYR B O 1
ATOM 6642 N N . CYS B 1 286 ? -5.117 -5.953 7.973 1 96.75 286 CYS B N 1
ATOM 6643 C CA . CYS B 1 286 ? -5.516 -5.016 6.93 1 96.75 286 CYS B CA 1
ATOM 6644 C C . CYS B 1 286 ? -4.297 -4.465 6.195 1 96.75 286 CYS B C 1
ATOM 6646 O O . CYS B 1 286 ? -3.336 -4.023 6.828 1 96.75 286 CYS B O 1
ATOM 6648 N N . GLY B 1 287 ? -4.258 -4.504 4.918 1 96.38 287 GLY B N 1
ATOM 6649 C CA . GLY B 1 287 ? -3.176 -4 4.082 1 96.38 287 GLY B CA 1
ATOM 6650 C C . GLY B 1 287 ? -3.211 -4.547 2.668 1 96.38 287 GLY B C 1
ATOM 6651 O O . GLY B 1 287 ? -4.203 -5.148 2.252 1 96.38 287 GLY B O 1
ATOM 6652 N N . THR B 1 288 ? -2.201 -4.266 1.87 1 96.94 288 THR B N 1
ATOM 6653 C CA . THR B 1 288 ? -2.066 -4.809 0.522 1 96.94 288 THR B CA 1
ATOM 6654 C C . THR B 1 288 ? -1.23 -6.082 0.534 1 96.94 288 THR B C 1
ATOM 6656 O O . THR B 1 288 ? -0.015 -6.035 0.332 1 96.94 288 THR B O 1
ATOM 6659 N N . TYR B 1 289 ? -1.886 -7.172 0.722 1 97.69 289 TYR B N 1
ATOM 6660 C CA . TYR B 1 289 ? -1.219 -8.461 0.873 1 97.69 289 TYR B CA 1
ATOM 6661 C C . TYR B 1 289 ? -1.065 -9.156 -0.475 1 97.69 289 TYR B C 1
ATOM 6663 O O . TYR B 1 289 ? -0.093 -9.883 -0.7 1 97.69 289 TYR B O 1
ATOM 6671 N N . PHE B 1 290 ? -2.023 -9.031 -1.254 1 97.56 290 PHE B N 1
ATOM 6672 C CA . PHE B 1 290 ? -2.15 -9.648 -2.568 1 97.56 290 PHE B CA 1
ATOM 6673 C C . PHE B 1 290 ? -2.824 -8.703 -3.551 1 97.56 290 PHE B C 1
ATOM 6675 O O . PHE B 1 290 ? -4.047 -8.719 -3.699 1 97.56 290 PHE B O 1
ATOM 6682 N N . SER B 1 291 ? -2.025 -8 -4.293 1 96.56 291 SER B N 1
ATOM 6683 C CA . SER B 1 291 ? -2.539 -6.918 -5.129 1 96.56 291 SER B CA 1
ATOM 6684 C C . SER B 1 291 ? -2.871 -7.414 -6.531 1 96.56 291 SER B C 1
ATOM 6686 O O . SER B 1 291 ? -2.629 -8.578 -6.859 1 96.56 291 SER B O 1
ATOM 6688 N N . SER B 1 292 ? -3.527 -6.688 -7.297 1 94.81 292 SER B N 1
ATOM 6689 C CA . SER B 1 292 ? -3.678 -6.758 -8.75 1 94.81 292 SER B CA 1
ATOM 6690 C C . SER B 1 292 ? -3.281 -5.445 -9.406 1 94.81 292 SER B C 1
ATOM 6692 O O . SER B 1 292 ? -4.141 -4.664 -9.812 1 94.81 292 SER B O 1
ATOM 6694 N N . LEU B 1 293 ? -1.978 -5.277 -9.484 1 92.38 293 LEU B N 1
ATOM 6695 C CA . LEU B 1 293 ? -1.391 -4 -9.875 1 92.38 293 LEU B CA 1
ATOM 6696 C C . LEU B 1 293 ? -1.953 -2.859 -9.039 1 92.38 293 LEU B C 1
ATOM 6698 O O . LEU B 1 293 ? -1.792 -2.844 -7.816 1 92.38 293 LEU B O 1
ATOM 6702 N N . SER B 1 294 ? -2.615 -1.87 -9.633 1 91.69 294 SER B N 1
ATOM 6703 C CA . SER B 1 294 ? -3.199 -0.758 -8.891 1 91.69 294 SER B CA 1
ATOM 6704 C C . SER B 1 294 ? -4.715 -0.708 -9.07 1 91.69 294 SER B C 1
ATOM 6706 O O . SER B 1 294 ? -5.293 0.373 -9.188 1 91.69 294 SER B O 1
ATOM 6708 N N . GLN B 1 295 ? -5.293 -1.85 -9.031 1 92.44 295 GLN B N 1
ATOM 6709 C CA . GLN B 1 295 ? -6.738 -1.936 -9.219 1 92.44 295 GLN B CA 1
ATOM 6710 C C . GLN B 1 295 ? -7.48 -1.441 -7.977 1 92.44 295 GLN B C 1
ATOM 6712 O O . GLN B 1 295 ? -7.082 -1.743 -6.848 1 92.44 295 GLN B O 1
ATOM 6717 N N . VAL B 1 296 ? -8.562 -0.625 -8.234 1 94.06 296 VAL B N 1
ATOM 6718 C CA . VAL B 1 296 ? -9.406 -0.203 -7.125 1 94.06 296 VAL B CA 1
ATOM 6719 C C . VAL B 1 296 ? -10.375 -1.327 -6.762 1 94.06 296 VAL B C 1
ATOM 6721 O O . VAL B 1 296 ? -11.234 -1.7 -7.562 1 94.06 296 VAL B O 1
ATOM 6724 N N . GLY B 1 297 ? -10.211 -1.948 -5.652 1 95.94 297 GLY B N 1
ATOM 6725 C CA . GLY B 1 297 ? -10.969 -3.088 -5.172 1 95.94 297 GLY B CA 1
ATOM 6726 C C . GLY B 1 297 ? -10.453 -3.643 -3.857 1 95.94 297 GLY B C 1
ATOM 6727 O O . GLY B 1 297 ? -9.352 -3.291 -3.42 1 95.94 297 GLY B O 1
ATOM 6728 N N . LEU B 1 298 ? -11.258 -4.438 -3.236 1 97.5 298 LEU B N 1
ATOM 6729 C CA . LEU B 1 298 ? -10.93 -5.047 -1.951 1 97.5 298 LEU B CA 1
ATOM 6730 C C . LEU B 1 298 ? -11.352 -6.512 -1.919 1 97.5 298 LEU B C 1
ATOM 6732 O O . LEU B 1 298 ? -12.195 -6.934 -2.711 1 97.5 298 LEU B O 1
ATOM 6736 N N . SER B 1 299 ? -10.703 -7.258 -1.087 1 97.69 299 SER B N 1
ATOM 6737 C CA . SER B 1 299 ? -11.164 -8.609 -0.781 1 97.69 299 SER B CA 1
ATOM 6738 C C . SER B 1 299 ? -11.102 -8.891 0.717 1 97.69 299 SER B C 1
ATOM 6740 O O . SER B 1 299 ? -10.336 -8.258 1.441 1 97.69 299 SER B O 1
ATOM 6742 N N . VAL B 1 300 ? -11.984 -9.727 1.153 1 98.44 300 VAL B N 1
ATOM 6743 C CA . VAL B 1 300 ? -12.047 -10.125 2.555 1 98.44 300 VAL B CA 1
ATOM 6744 C C . VAL B 1 300 ? -11.867 -11.641 2.666 1 98.44 300 VAL B C 1
ATOM 6746 O O . VAL B 1 300 ? -12.508 -12.406 1.938 1 98.44 300 VAL B O 1
ATOM 6749 N N . THR B 1 301 ? -10.984 -12.062 3.492 1 98.38 301 THR B N 1
ATOM 6750 C CA . THR B 1 301 ? -10.781 -13.477 3.801 1 98.38 301 THR B CA 1
ATOM 6751 C C . THR B 1 301 ? -11.172 -13.773 5.246 1 98.38 301 THR B C 1
ATOM 6753 O O . THR B 1 301 ? -10.75 -13.078 6.168 1 98.38 301 THR B O 1
ATOM 6756 N N . LEU B 1 302 ? -11.984 -14.758 5.449 1 98.19 302 LEU B N 1
ATOM 6757 C CA . LEU B 1 302 ? -12.289 -15.273 6.777 1 98.19 302 LEU B CA 1
ATOM 6758 C C . LEU B 1 302 ? -11.539 -16.578 7.031 1 98.19 302 LEU B C 1
ATOM 6760 O O . LEU B 1 302 ? -11.516 -17.469 6.172 1 98.19 302 LEU B O 1
ATOM 6764 N N . LEU B 1 303 ? -10.867 -16.672 8.094 1 98.12 303 LEU B N 1
ATOM 6765 C CA . LEU B 1 303 ? -10.219 -17.891 8.57 1 98.12 303 LEU B CA 1
ATOM 6766 C C . LEU B 1 303 ? -10.852 -18.375 9.867 1 98.12 303 LEU B C 1
ATOM 6768 O O . LEU B 1 303 ? -10.805 -17.672 10.883 1 98.12 303 LEU B O 1
ATOM 6772 N N . ASN B 1 304 ? -11.453 -19.516 9.828 1 97.56 304 ASN B N 1
ATOM 6773 C CA . ASN B 1 304 ? -12.141 -20.094 10.969 1 97.56 304 ASN B CA 1
ATOM 6774 C C . ASN B 1 304 ? -11.164 -20.688 11.984 1 97.56 304 ASN B C 1
ATOM 6776 O O . ASN B 1 304 ? -10.492 -21.672 11.695 1 97.56 304 ASN B O 1
ATOM 6780 N N . LEU B 1 305 ? -11.156 -20.203 13.148 1 96.94 305 LEU B N 1
ATOM 6781 C CA . LEU B 1 305 ? -10.195 -20.609 14.164 1 96.94 305 LEU B CA 1
ATOM 6782 C C . LEU B 1 305 ? -10.57 -21.969 14.758 1 96.94 305 LEU B C 1
ATOM 6784 O O . LEU B 1 305 ? -9.742 -22.609 15.422 1 96.94 305 LEU B O 1
ATOM 6788 N N . ALA B 1 306 ? -11.734 -22.406 14.508 1 94 306 ALA B N 1
ATOM 6789 C CA . ALA B 1 306 ? -12.195 -23.688 15.039 1 94 306 ALA B CA 1
ATOM 6790 C C . ALA B 1 306 ? -11.461 -24.844 14.375 1 94 306 ALA B C 1
ATOM 6792 O O . ALA B 1 306 ? -11.492 -25.969 14.867 1 94 306 ALA B O 1
ATOM 6793 N N . TYR B 1 307 ? -10.812 -24.594 13.281 1 92.31 307 TYR B N 1
ATOM 6794 C CA . TYR B 1 307 ? -10.094 -25.641 12.547 1 92.31 307 TYR B CA 1
ATOM 6795 C C . TYR B 1 307 ? -9.023 -26.266 13.422 1 92.31 307 TYR B C 1
ATOM 6797 O O . TYR B 1 307 ? -8.844 -27.5 13.406 1 92.31 307 TYR B O 1
ATOM 6805 N N . ASN B 1 308 ? -8.336 -25.406 14.133 1 90.38 308 ASN B N 1
ATOM 6806 C CA . ASN B 1 308 ? -7.227 -25.844 14.969 1 90.38 308 ASN B CA 1
ATOM 6807 C C . ASN B 1 308 ? -6.891 -24.828 16.047 1 90.38 308 ASN B C 1
ATOM 6809 O O . ASN B 1 308 ? -6.82 -23.625 15.781 1 90.38 308 ASN B O 1
ATOM 6813 N N . GLU B 1 309 ? -6.586 -25.297 17.219 1 92.19 309 GLU B N 1
ATOM 6814 C CA . GLU B 1 309 ? -6.316 -24.422 18.359 1 92.19 309 GLU B CA 1
ATOM 6815 C C . GLU B 1 309 ? -4.984 -23.703 18.203 1 92.19 309 GLU B C 1
ATOM 6817 O O . GLU B 1 309 ? -4.77 -22.656 18.812 1 92.19 309 GLU B O 1
ATOM 6822 N N . GLN B 1 310 ? -4.168 -24.281 17.375 1 95.31 310 GLN B N 1
ATOM 6823 C CA . GLN B 1 310 ? -2.82 -23.734 17.25 1 95.31 310 GLN B CA 1
ATOM 6824 C C . GLN B 1 310 ? -2.756 -22.703 16.125 1 95.31 310 GLN B C 1
ATOM 6826 O O . GLN B 1 310 ? -1.698 -22.125 15.859 1 95.31 310 GLN B O 1
ATOM 6831 N N . LEU B 1 311 ? -3.838 -22.453 15.484 1 96.62 311 LEU B N 1
ATOM 6832 C CA . LEU B 1 311 ? -3.848 -21.578 14.312 1 96.62 311 LEU B CA 1
ATOM 6833 C C . LEU B 1 311 ? -3.289 -20.203 14.656 1 96.62 311 LEU B C 1
ATOM 6835 O O . LEU B 1 311 ? -2.486 -19.656 13.898 1 96.62 311 LEU B O 1
ATOM 6839 N N . LEU B 1 312 ? -3.691 -19.656 15.75 1 95.88 312 LEU B N 1
ATOM 6840 C CA . LEU B 1 312 ? -3.213 -18.328 16.141 1 95.88 312 LEU B CA 1
ATOM 6841 C C . LEU B 1 312 ? -1.722 -18.375 16.453 1 95.88 312 LEU B C 1
ATOM 6843 O O . LEU B 1 312 ? -1.007 -17.391 16.219 1 95.88 312 LEU B O 1
ATOM 6847 N N . VAL B 1 313 ? -1.262 -19.469 17.031 1 96.06 313 VAL B N 1
ATOM 6848 C CA . VAL B 1 313 ? 0.156 -19.641 17.328 1 96.06 313 VAL B CA 1
ATOM 6849 C C . VAL B 1 313 ? 0.963 -19.594 16.031 1 96.06 313 VAL B C 1
ATOM 6851 O O . VAL B 1 313 ? 2.016 -18.953 15.961 1 96.06 313 VAL B O 1
ATOM 6854 N N . TYR B 1 314 ? 0.45 -20.266 14.977 1 97.75 314 TYR B N 1
ATOM 6855 C CA . TYR B 1 314 ? 1.125 -20.266 13.688 1 97.75 314 TYR B CA 1
ATOM 6856 C C . TYR B 1 314 ? 1.112 -18.875 13.062 1 97.75 314 TYR B C 1
ATOM 6858 O O . TYR B 1 314 ? 2.107 -18.453 12.477 1 97.75 314 TYR B O 1
ATOM 6866 N N . LEU B 1 315 ? 0.022 -18.172 13.242 1 96.81 315 LEU B N 1
ATOM 6867 C CA . LEU B 1 315 ? -0.107 -16.828 12.688 1 96.81 315 LEU B CA 1
ATOM 6868 C C . LEU B 1 315 ? 0.81 -15.844 13.414 1 96.81 315 LEU B C 1
ATOM 6870 O O . LEU B 1 315 ? 1.247 -14.844 12.828 1 96.81 315 LEU B O 1
ATOM 6874 N N . ASP B 1 316 ? 1.169 -16.141 14.641 1 95.12 316 ASP B N 1
ATOM 6875 C CA . ASP B 1 316 ? 1.992 -15.242 15.453 1 95.12 316 ASP B CA 1
ATOM 6876 C C . ASP B 1 316 ? 3.471 -15.609 15.344 1 95.12 316 ASP B C 1
ATOM 6878 O O . ASP B 1 316 ? 4.328 -14.93 15.914 1 95.12 316 ASP B O 1
ATOM 6882 N N . HIS B 1 317 ? 3.725 -16.688 14.688 1 95.81 317 HIS B N 1
ATOM 6883 C CA . HIS B 1 317 ? 5.117 -17.109 14.555 1 95.81 317 HIS B CA 1
ATOM 6884 C C . HIS B 1 317 ? 5.957 -16.016 13.898 1 95.81 317 HIS B C 1
ATOM 6886 O O . HIS B 1 317 ? 5.527 -15.398 12.922 1 95.81 317 HIS B O 1
ATOM 6892 N N . GLU B 1 318 ? 7.105 -15.797 14.43 1 93.75 318 GLU B N 1
ATOM 6893 C CA . GLU B 1 318 ? 7.977 -14.734 13.938 1 93.75 318 GLU B CA 1
ATOM 6894 C C . GLU B 1 318 ? 8.438 -15 12.508 1 93.75 318 GLU B C 1
ATOM 6896 O O . GLU B 1 318 ? 8.734 -16.141 12.148 1 93.75 318 GLU B O 1
ATOM 6901 N N . VAL B 1 319 ? 8.523 -13.898 11.766 1 94.75 319 VAL B N 1
ATOM 6902 C CA . VAL B 1 319 ? 8.961 -14.047 10.383 1 94.75 319 VAL B CA 1
ATOM 6903 C C . VAL B 1 319 ? 10.055 -13.023 10.07 1 94.75 319 VAL B C 1
ATOM 6905 O O . VAL B 1 319 ? 10.18 -12.016 10.766 1 94.75 319 VAL B O 1
ATOM 6908 N N . GLN B 1 320 ? 10.883 -13.297 9.133 1 93.38 320 GLN B N 1
ATOM 6909 C CA . GLN B 1 320 ? 11.883 -12.398 8.562 1 93.38 320 GLN B CA 1
ATOM 6910 C C . GLN B 1 320 ? 11.789 -12.375 7.035 1 93.38 320 GLN B C 1
ATOM 6912 O O . GLN B 1 320 ? 12.602 -13 6.348 1 93.38 320 GLN B O 1
ATOM 6917 N N . VAL B 1 321 ? 10.812 -11.625 6.586 1 95.62 321 VAL B N 1
ATOM 6918 C CA . VAL B 1 321 ? 10.531 -11.523 5.156 1 95.62 321 VAL B CA 1
ATOM 6919 C C . VAL B 1 321 ? 10.555 -10.055 4.727 1 95.62 321 VAL B C 1
ATOM 6921 O O . VAL B 1 321 ? 10.609 -9.156 5.57 1 95.62 321 VAL B O 1
ATOM 6924 N N . ALA B 1 322 ? 10.617 -9.828 3.477 1 93.88 322 ALA B N 1
ATOM 6925 C CA . ALA B 1 322 ? 10.688 -8.469 2.953 1 93.88 322 ALA B CA 1
ATOM 6926 C C . ALA B 1 322 ? 9.414 -7.688 3.287 1 93.88 322 ALA B C 1
ATOM 6928 O O . ALA B 1 322 ? 9.484 -6.504 3.619 1 93.88 322 ALA B O 1
ATOM 6929 N N . SER B 1 323 ? 8.227 -8.312 3.125 1 94.31 323 SER B N 1
ATOM 6930 C CA . SER B 1 323 ? 6.977 -7.656 3.494 1 94.31 323 SER B CA 1
ATOM 6931 C C . SER B 1 323 ? 6.906 -7.41 4.996 1 94.31 323 SER B C 1
ATOM 6933 O O . SER B 1 323 ? 7.191 -8.305 5.793 1 94.31 323 SER B O 1
ATOM 6935 N N . LYS B 1 324 ? 6.461 -6.273 5.387 1 92.75 324 LYS B N 1
ATOM 6936 C CA . LYS B 1 324 ? 6.418 -5.91 6.801 1 92.75 324 LYS B CA 1
ATOM 6937 C C . LYS B 1 324 ? 5.02 -6.105 7.379 1 92.75 324 LYS B C 1
ATOM 6939 O O . LYS B 1 324 ? 4.797 -5.879 8.57 1 92.75 324 LYS B O 1
ATOM 6944 N N . LEU B 1 325 ? 4.121 -6.633 6.648 1 92.06 325 LEU B N 1
ATOM 6945 C CA . LEU B 1 325 ? 2.697 -6.625 6.953 1 92.06 325 LEU B CA 1
ATOM 6946 C C . LEU B 1 325 ? 2.389 -7.551 8.125 1 92.06 325 LEU B C 1
ATOM 6948 O O . LEU B 1 325 ? 1.372 -7.383 8.805 1 92.06 325 LEU B O 1
ATOM 6952 N N . PHE B 1 326 ? 3.301 -8.523 8.383 1 91.69 326 PHE B N 1
ATOM 6953 C CA . PHE B 1 326 ? 3.092 -9.422 9.508 1 91.69 326 PHE B CA 1
ATOM 6954 C C . PHE B 1 326 ? 4.02 -9.07 10.664 1 91.69 326 PHE B C 1
ATOM 6956 O O . PHE B 1 326 ? 4.297 -9.906 11.523 1 91.69 326 PHE B O 1
ATOM 6963 N N . GLY B 1 327 ? 4.57 -7.852 10.609 1 86.88 327 GLY B N 1
ATOM 6964 C CA . GLY B 1 327 ? 5.418 -7.398 11.695 1 86.88 327 GLY B CA 1
ATOM 6965 C C . GLY B 1 327 ? 6.863 -7.844 11.555 1 86.88 327 GLY B C 1
ATOM 6966 O O . GLY B 1 327 ? 7.598 -7.906 12.547 1 86.88 327 GLY B O 1
ATOM 6967 N N . SER B 1 328 ? 7.289 -8.133 10.359 1 87.44 328 SER B N 1
ATOM 6968 C CA . SER B 1 328 ? 8.672 -8.523 10.109 1 87.44 328 SER B CA 1
ATOM 6969 C C . SER B 1 328 ? 9.633 -7.371 10.391 1 87.44 328 SER B C 1
ATOM 6971 O O . SER B 1 328 ? 9.336 -6.219 10.062 1 87.44 328 SER B O 1
ATOM 6973 N N . GLY B 1 329 ? 10.695 -7.711 11.039 1 81.44 329 GLY B N 1
ATOM 6974 C CA . GLY B 1 329 ? 11.727 -6.715 11.273 1 81.44 329 GLY B CA 1
ATOM 6975 C C . GLY B 1 329 ? 12.414 -6.258 10.008 1 81.44 329 GLY B C 1
ATOM 6976 O O . GLY B 1 329 ? 12.273 -6.887 8.953 1 81.44 329 GLY B O 1
ATOM 6977 N N . GLN B 1 330 ? 13.133 -5.176 10.203 1 81.69 330 GLN B N 1
ATOM 6978 C CA . GLN B 1 330 ? 13.898 -4.691 9.055 1 81.69 330 GLN B CA 1
ATOM 6979 C C . GLN B 1 330 ? 15.039 -5.648 8.711 1 81.69 330 GLN B C 1
ATOM 6981 O O . GLN B 1 330 ? 15.523 -6.379 9.578 1 81.69 330 GLN B O 1
ATOM 6986 N N . SER B 1 331 ? 15.383 -5.629 7.477 1 82.81 331 SER B N 1
ATOM 6987 C CA . SER B 1 331 ? 16.344 -6.617 7.004 1 82.81 331 SER B CA 1
ATOM 6988 C C . SER B 1 331 ? 17.75 -6.02 6.898 1 82.81 331 SER B C 1
ATOM 6990 O O . SER B 1 331 ? 18.625 -6.605 6.266 1 82.81 331 SER B O 1
ATOM 6992 N N . PHE B 1 332 ? 18 -4.953 7.574 1 87 332 PHE B N 1
ATOM 6993 C CA . PHE B 1 332 ? 19.25 -4.227 7.355 1 87 332 PHE B CA 1
ATOM 6994 C C . PHE B 1 332 ? 20.438 -5.012 7.891 1 87 332 PHE B C 1
ATOM 6996 O O . PHE B 1 332 ? 21.578 -4.809 7.453 1 87 332 PHE B O 1
ATOM 7003 N N . HIS B 1 333 ? 20.219 -5.883 8.828 1 84.31 333 HIS B N 1
ATOM 7004 C CA . HIS B 1 333 ? 21.281 -6.645 9.461 1 84.31 333 HIS B CA 1
ATOM 7005 C C . HIS B 1 333 ? 21.594 -7.91 8.672 1 84.31 333 HIS B C 1
ATOM 7007 O O . HIS B 1 333 ? 22.625 -8.555 8.906 1 84.31 333 HIS B O 1
ATOM 7013 N N . LEU B 1 334 ? 20.75 -8.273 7.773 1 89 334 LEU B N 1
ATOM 7014 C CA . LEU B 1 334 ? 20.969 -9.461 6.949 1 89 334 LEU B CA 1
ATOM 7015 C C . LEU B 1 334 ? 21.984 -9.18 5.852 1 89 334 LEU B C 1
ATOM 7017 O O . LEU B 1 334 ? 22.312 -8.023 5.57 1 89 334 LEU B O 1
ATOM 7021 N N . GLU B 1 335 ? 22.469 -10.25 5.312 1 90.06 335 GLU B N 1
ATOM 7022 C CA . GLU B 1 335 ? 23.391 -10.125 4.195 1 90.06 335 GLU B CA 1
ATOM 7023 C C . GLU B 1 335 ? 22.734 -9.43 3.006 1 90.06 335 GLU B C 1
ATOM 7025 O O . GLU B 1 335 ? 21.578 -9.688 2.699 1 90.06 335 GLU B O 1
ATOM 7030 N N . PRO B 1 336 ? 23.516 -8.57 2.393 1 91.25 336 PRO B N 1
ATOM 7031 C CA . PRO B 1 336 ? 22.953 -7.945 1.194 1 91.25 336 PRO B CA 1
ATOM 7032 C C . PRO B 1 336 ? 22.516 -8.969 0.15 1 91.25 336 PRO B C 1
ATOM 7034 O O . PRO B 1 336 ? 23.172 -9.992 -0.033 1 91.25 336 PRO B O 1
ATOM 7037 N N . SER B 1 337 ? 21.453 -8.656 -0.453 1 94.12 337 SER B N 1
ATOM 7038 C CA . SER B 1 337 ? 20.953 -9.539 -1.5 1 94.12 337 SER B CA 1
ATOM 7039 C C . SER B 1 337 ? 21.859 -9.523 -2.723 1 94.12 337 SER B C 1
ATOM 7041 O O . SER B 1 337 ? 22.609 -8.57 -2.934 1 94.12 337 SER B O 1
ATOM 7043 N N . ASP B 1 338 ? 21.797 -10.602 -3.453 1 92.62 338 ASP B N 1
ATOM 7044 C CA . ASP B 1 338 ? 22.641 -10.664 -4.645 1 92.62 338 ASP B CA 1
ATOM 7045 C C . ASP B 1 338 ? 21.875 -11.289 -5.816 1 92.62 338 ASP B C 1
ATOM 7047 O O . ASP B 1 338 ? 20.75 -11.758 -5.656 1 92.62 338 ASP B O 1
ATOM 7051 N N . ARG B 1 339 ? 22.484 -11.148 -6.984 1 92.38 339 ARG B N 1
ATOM 7052 C CA . ARG B 1 339 ? 21.984 -11.719 -8.234 1 92.38 339 ARG B CA 1
ATOM 7053 C C . ARG B 1 339 ? 22.938 -12.781 -8.766 1 92.38 339 ARG B C 1
ATOM 7055 O O . ARG B 1 339 ? 24.141 -12.555 -8.852 1 92.38 339 ARG B O 1
ATOM 7062 N N . VAL B 1 340 ? 22.328 -13.914 -9.031 1 89.31 340 VAL B N 1
ATOM 7063 C CA . VAL B 1 340 ? 23.188 -14.992 -9.531 1 89.31 340 VAL B CA 1
ATOM 7064 C C . VAL B 1 340 ? 22.5 -15.672 -10.719 1 89.31 340 VAL B C 1
ATOM 7066 O O . VAL B 1 340 ? 21.281 -15.602 -10.867 1 89.31 340 VAL B O 1
ATOM 7069 N N . LYS B 1 341 ? 23.344 -16.281 -11.578 1 86.31 341 LYS B N 1
ATOM 7070 C CA . LYS B 1 341 ? 22.812 -17.125 -12.648 1 86.31 341 LYS B CA 1
ATOM 7071 C C . LYS B 1 341 ? 22.609 -18.547 -12.164 1 86.31 341 LYS B C 1
ATOM 7073 O O . LYS B 1 341 ? 23.391 -19.062 -11.359 1 86.31 341 LYS B O 1
ATOM 7078 N N . PHE B 1 342 ? 21.609 -19.156 -12.625 1 83.62 342 PHE B N 1
ATOM 7079 C CA . PHE B 1 342 ? 21.266 -20.5 -12.188 1 83.62 342 PHE B CA 1
ATOM 7080 C C . PHE B 1 342 ? 22.438 -21.453 -12.383 1 83.62 342 PHE B C 1
ATOM 7082 O O . PHE B 1 342 ? 22.75 -22.25 -11.5 1 83.62 342 PHE B O 1
ATOM 7089 N N . ASP B 1 343 ? 23.188 -21.375 -13.477 1 75.31 343 ASP B N 1
ATOM 7090 C CA . ASP B 1 343 ? 24.25 -22.297 -13.859 1 75.31 343 ASP B CA 1
ATOM 7091 C C . ASP B 1 343 ? 25.422 -22.188 -12.891 1 75.31 343 ASP B C 1
ATOM 7093 O O . ASP B 1 343 ? 26.25 -23.094 -12.82 1 75.31 343 ASP B O 1
ATOM 7097 N N . THR B 1 344 ? 25.484 -21.094 -12.133 1 71.12 344 THR B N 1
ATOM 7098 C CA . THR B 1 344 ? 26.594 -20.906 -11.203 1 71.12 344 THR B CA 1
ATOM 7099 C C . THR B 1 344 ? 26.312 -21.609 -9.883 1 71.12 344 THR B C 1
ATOM 7101 O O . THR B 1 344 ? 27.234 -21.859 -9.102 1 71.12 344 THR B O 1
ATOM 7104 N N . ILE B 1 345 ? 25.156 -21.859 -9.578 1 67.56 345 ILE B N 1
ATOM 7105 C CA . ILE B 1 345 ? 24.797 -22.438 -8.281 1 67.56 345 ILE B CA 1
ATOM 7106 C C . ILE B 1 345 ? 24.641 -23.938 -8.414 1 67.56 345 ILE B C 1
ATOM 7108 O O . ILE B 1 345 ? 25.031 -24.688 -7.516 1 67.56 345 ILE B O 1
ATOM 7112 N N . VAL B 1 346 ? 23.938 -24.375 -9.289 1 60.97 346 VAL B N 1
ATOM 7113 C CA . VAL B 1 346 ? 23.656 -25.797 -9.414 1 60.97 346 VAL B CA 1
ATOM 7114 C C . VAL B 1 346 ? 24.547 -26.406 -10.508 1 60.97 346 VAL B C 1
ATOM 7116 O O . VAL B 1 346 ? 24.531 -25.938 -11.648 1 60.97 346 VAL B O 1
ATOM 7119 N N . GLU B 1 347 ? 25.844 -26.828 -9.992 1 51.97 347 GLU B N 1
ATOM 7120 C CA . GLU B 1 347 ? 26.609 -27.562 -11 1 51.97 347 GLU B CA 1
ATOM 7121 C C . GLU B 1 347 ? 25.688 -28.328 -11.938 1 51.97 347 GLU B C 1
ATOM 7123 O O . GLU B 1 347 ? 24.797 -29.031 -11.492 1 51.97 347 GLU B O 1
ATOM 7128 N N . VAL B 1 348 ? 25.484 -27.672 -12.977 1 43.09 348 VAL B N 1
ATOM 7129 C CA . VAL B 1 348 ? 24.734 -28.297 -14.07 1 43.09 348 VAL B CA 1
ATOM 7130 C C . VAL B 1 348 ? 24.969 -29.797 -14.062 1 43.09 348 VAL B C 1
ATOM 7132 O O . VAL B 1 348 ? 25.922 -30.297 -14.672 1 43.09 348 VAL B O 1
ATOM 7135 N N . GLU B 1 349 ? 25.531 -30.359 -13.156 1 42.03 349 GLU B N 1
ATOM 7136 C CA . GLU B 1 349 ? 25.453 -31.781 -13.5 1 42.03 349 GLU B CA 1
ATOM 7137 C C . GLU B 1 349 ? 24.031 -32.188 -13.883 1 42.03 349 GLU B C 1
ATOM 7139 O O . GLU B 1 349 ? 23.203 -32.438 -13.008 1 42.03 349 GLU B O 1
ATOM 7144 N N . THR B 1 350 ? 23.5 -31.453 -14.695 1 44.31 350 THR B N 1
ATOM 7145 C CA . THR B 1 350 ? 22.297 -31.859 -15.406 1 44.31 350 THR B CA 1
ATOM 7146 C C . THR B 1 350 ? 22.219 -33.375 -15.5 1 44.31 350 THR B C 1
ATOM 7148 O O . THR B 1 350 ? 21.828 -33.938 -16.531 1 44.31 350 THR B O 1
ATOM 7151 N N . ARG B 1 351 ? 23.125 -34.188 -14.984 1 47.28 351 ARG B N 1
ATOM 7152 C CA . ARG B 1 351 ? 23.031 -35.562 -15.453 1 47.28 351 ARG B CA 1
ATOM 7153 C C . ARG B 1 351 ? 21.688 -36.188 -15.062 1 47.28 351 ARG B C 1
ATOM 7155 O O . ARG B 1 351 ? 21.375 -36.312 -13.875 1 47.28 351 ARG B O 1
ATOM 7162 N N . PRO B 1 352 ? 20.734 -36.062 -16 1 51.88 352 PRO B N 1
ATOM 7163 C CA . PRO B 1 352 ? 19.625 -37 -15.82 1 51.88 352 PRO B CA 1
ATOM 7164 C C . PRO B 1 352 ? 20.078 -38.344 -15.234 1 51.88 352 PRO B C 1
ATOM 7166 O O . PRO B 1 352 ? 21.219 -38.75 -15.461 1 51.88 352 PRO B O 1
ATOM 7169 N N . ASN B 1 353 ? 19.641 -38.656 -14.055 1 53.72 353 ASN B N 1
ATOM 7170 C CA . ASN B 1 353 ? 19.953 -39.969 -13.5 1 53.72 353 ASN B CA 1
ATOM 7171 C C . ASN B 1 353 ? 20.109 -41 -14.602 1 53.72 353 ASN B C 1
ATOM 7173 O O . ASN B 1 353 ? 19.141 -41.406 -15.258 1 53.72 353 ASN B O 1
ATOM 7177 N N . PRO B 1 354 ? 21.281 -41.156 -15.164 1 53.81 354 PRO B N 1
ATOM 7178 C CA . PRO B 1 354 ? 21.484 -42.125 -16.234 1 53.81 354 PRO B CA 1
ATOM 7179 C C . PRO B 1 354 ? 20.75 -43.438 -15.984 1 53.81 354 PRO B C 1
ATOM 7181 O O . PRO B 1 354 ? 20.391 -44.125 -16.938 1 53.81 354 PRO B O 1
ATOM 7184 N N . ASP B 1 355 ? 20.594 -43.719 -14.688 1 58.25 355 ASP B N 1
ATOM 7185 C CA . ASP B 1 355 ? 19.984 -45 -14.359 1 58.25 355 ASP B CA 1
ATOM 7186 C C . ASP B 1 355 ? 18.484 -44.969 -14.68 1 58.25 355 ASP B C 1
ATOM 7188 O O . ASP B 1 355 ? 17.828 -46.031 -14.664 1 58.25 355 ASP B O 1
ATOM 7192 N N . LEU B 1 356 ? 18.188 -43.781 -15.18 1 62.34 356 LEU B N 1
ATOM 7193 C CA . LEU B 1 356 ? 16.734 -43.656 -15.352 1 62.34 356 LEU B CA 1
ATOM 7194 C C . LEU B 1 356 ? 16.312 -44.062 -16.766 1 62.34 356 LEU B C 1
ATOM 7196 O O . LEU B 1 356 ? 15.125 -44.219 -17.031 1 62.34 356 LEU B O 1
ATOM 7200 N N . PHE B 1 357 ? 17.438 -44.344 -17.625 1 64.88 357 PHE B N 1
ATOM 7201 C CA . PHE B 1 357 ? 17.078 -44.656 -19 1 64.88 357 PHE B CA 1
ATOM 7202 C C . PHE B 1 357 ? 17.594 -46.062 -19.375 1 64.88 357 PHE B C 1
ATOM 7204 O O . PHE B 1 357 ? 18.391 -46.188 -20.312 1 64.88 357 PHE B O 1
ATOM 7211 N N . LYS B 1 358 ? 17.156 -47 -18.734 1 71.19 358 LYS B N 1
ATOM 7212 C CA . LYS B 1 358 ? 17.688 -48.344 -18.922 1 71.19 358 LYS B CA 1
ATOM 7213 C C . LYS B 1 358 ? 16.938 -49.094 -20.031 1 71.19 358 LYS B C 1
ATOM 7215 O O . LYS B 1 358 ? 17.484 -50 -20.672 1 71.19 358 LYS B O 1
ATOM 7220 N N . ILE B 1 359 ? 15.711 -48.75 -20.297 1 81.06 359 ILE B N 1
ATOM 7221 C CA . ILE B 1 359 ? 14.906 -49.438 -21.312 1 81.06 359 ILE B CA 1
ATOM 7222 C C . ILE B 1 359 ? 15.227 -48.844 -22.688 1 81.06 359 ILE B C 1
ATOM 7224 O O . ILE B 1 359 ? 15.141 -47.656 -22.906 1 81.06 359 ILE B O 1
ATOM 7228 N N . LYS B 1 360 ? 15.656 -49.719 -23.594 1 85.69 360 LYS B N 1
ATOM 7229 C CA . LYS B 1 360 ? 16.062 -49.312 -24.938 1 85.69 360 LYS B CA 1
ATOM 7230 C C . LYS B 1 360 ? 15.227 -50.031 -26 1 85.69 360 LYS B C 1
ATOM 7232 O O . LYS B 1 360 ? 14.852 -51.188 -25.828 1 85.69 360 LYS B O 1
ATOM 7237 N N . LEU B 1 361 ? 15 -49.344 -27.062 1 86.38 361 LEU B N 1
ATOM 7238 C CA . LEU B 1 361 ? 14.367 -49.938 -28.234 1 86.38 361 LEU B CA 1
ATOM 7239 C C . LEU B 1 361 ? 15.398 -50.656 -29.109 1 86.38 361 LEU B C 1
ATOM 7241 O O . LEU B 1 361 ? 16.594 -50.344 -29.047 1 86.38 361 LEU B O 1
ATOM 7245 N N . GLN B 1 362 ? 14.875 -51.625 -29.828 1 80.62 362 GLN B N 1
ATOM 7246 C CA . GLN B 1 362 ? 15.734 -52.25 -30.828 1 80.62 362 GLN B CA 1
ATOM 7247 C C . GLN B 1 362 ? 16.047 -51.281 -31.969 1 80.62 362 GLN B C 1
ATOM 7249 O O . GLN B 1 362 ? 15.25 -50.406 -32.25 1 80.62 362 GLN B O 1
ATOM 7254 N N . GLU B 1 363 ? 17.125 -51.438 -32.5 1 76.5 363 GLU B N 1
ATOM 7255 C CA . GLU B 1 363 ? 17.562 -50.562 -33.562 1 76.5 363 GLU B CA 1
ATOM 7256 C C . GLU B 1 363 ? 16.547 -50.5 -34.688 1 76.5 363 GLU B C 1
ATOM 7258 O O . GLU B 1 363 ? 16.312 -49.438 -35.281 1 76.5 363 GLU B O 1
ATOM 7263 N N . SER B 1 364 ? 16.016 -51.656 -35.031 1 76.88 364 SER B N 1
ATOM 7264 C CA . SER B 1 364 ? 15.008 -51.688 -36.094 1 76.88 364 SER B CA 1
ATOM 7265 C C . SER B 1 364 ? 13.781 -50.875 -35.719 1 76.88 364 SER B C 1
ATOM 7267 O O . SER B 1 364 ? 13.117 -50.312 -36.562 1 76.88 364 SER B O 1
ATOM 7269 N N . SER B 1 365 ? 13.617 -50.781 -34.531 1 84.5 365 SER B N 1
ATOM 7270 C CA . SER B 1 365 ? 12.453 -50.062 -34.031 1 84.5 365 SER B CA 1
ATOM 7271 C C . SER B 1 365 ? 12.672 -48.562 -34.062 1 84.5 365 SER B C 1
ATOM 7273 O O . SER B 1 365 ? 11.711 -47.781 -34.094 1 84.5 365 SER B O 1
ATOM 7275 N N . THR B 1 366 ? 13.852 -48.125 -34.094 1 87.75 366 THR B N 1
ATOM 7276 C CA . THR B 1 366 ? 14.164 -46.719 -34.062 1 87.75 366 THR B CA 1
ATOM 7277 C C . THR B 1 366 ? 13.75 -46.062 -35.406 1 87.75 366 THR B C 1
ATOM 7279 O O . THR B 1 366 ? 13.289 -44.906 -35.406 1 87.75 366 THR B O 1
ATOM 7282 N N . SER B 1 367 ? 13.969 -46.75 -36.438 1 87.25 367 SER B N 1
ATOM 7283 C CA . SER B 1 367 ? 13.547 -46.25 -37.75 1 87.25 367 SER B CA 1
ATOM 7284 C C . SER B 1 367 ? 12.031 -46.125 -37.812 1 87.25 367 SER B C 1
ATOM 7286 O O . SER B 1 367 ? 11.523 -45.156 -38.406 1 87.25 367 SER B O 1
ATOM 7288 N N . LEU B 1 368 ? 11.414 -47.094 -37.312 1 88.94 368 LEU B N 1
ATOM 7289 C CA . LEU B 1 368 ? 9.953 -47.031 -37.281 1 88.94 368 LEU B CA 1
ATOM 7290 C C . LEU B 1 368 ? 9.477 -45.844 -36.469 1 88.94 368 LEU B C 1
ATOM 7292 O O . LEU B 1 368 ? 8.562 -45.125 -36.906 1 88.94 368 LEU B O 1
ATOM 7296 N N . VAL B 1 369 ? 10.102 -45.625 -35.344 1 93 369 VAL B N 1
ATOM 7297 C CA . VAL B 1 369 ? 9.719 -44.531 -34.469 1 93 369 VAL B CA 1
ATOM 7298 C C . VAL B 1 369 ? 9.977 -43.188 -35.188 1 93 369 VAL B C 1
ATOM 7300 O O . VAL B 1 369 ? 9.141 -42.281 -35.156 1 93 369 VAL B O 1
ATOM 7303 N N . ASN B 1 370 ? 11.086 -43.062 -35.75 1 93.5 370 ASN B N 1
ATOM 7304 C CA . ASN B 1 370 ? 11.438 -41.875 -36.469 1 93.5 370 ASN B CA 1
ATOM 7305 C C . ASN B 1 370 ? 10.43 -41.562 -37.562 1 93.5 370 ASN B C 1
ATOM 7307 O O . ASN B 1 370 ? 9.961 -40.438 -37.688 1 93.5 370 ASN B O 1
ATOM 7311 N N . ASN B 1 371 ? 10.133 -42.562 -38.375 1 92.06 371 ASN B N 1
ATOM 7312 C CA . ASN B 1 371 ? 9.172 -42.406 -39.469 1 92.06 371 ASN B CA 1
ATOM 7313 C C . ASN B 1 371 ? 7.785 -42.062 -38.969 1 92.06 371 ASN B C 1
ATOM 7315 O O . ASN B 1 371 ? 7.066 -41.281 -39.562 1 92.06 371 ASN B O 1
ATOM 7319 N N . THR B 1 372 ? 7.488 -42.688 -37.938 1 94.94 372 THR B N 1
ATOM 7320 C CA . THR B 1 372 ? 6.176 -42.438 -37.344 1 94.94 372 THR B CA 1
ATOM 7321 C C . THR B 1 372 ? 6.051 -41 -36.875 1 94.94 372 THR B C 1
ATOM 7323 O O . THR B 1 372 ? 5.074 -40.312 -37.188 1 94.94 372 THR B O 1
ATOM 7326 N N . LEU B 1 373 ? 7.016 -40.531 -36.094 1 96.44 373 LEU B N 1
ATOM 7327 C CA . LEU B 1 373 ? 6.992 -39.156 -35.562 1 96.44 373 LEU B CA 1
ATOM 7328 C C . LEU B 1 373 ? 7.004 -38.156 -36.719 1 96.44 373 LEU B C 1
ATOM 7330 O O . LEU B 1 373 ? 6.32 -37.125 -36.656 1 96.44 373 LEU B O 1
ATOM 7334 N N . HIS B 1 374 ? 7.738 -38.438 -37.688 1 95.56 374 HIS B N 1
ATOM 7335 C CA . HIS B 1 374 ? 7.797 -37.594 -38.875 1 95.56 374 HIS B CA 1
ATOM 7336 C C . HIS B 1 374 ? 6.434 -37.469 -39.531 1 95.56 374 HIS B C 1
ATOM 7338 O O . HIS B 1 374 ? 5.992 -36.375 -39.875 1 95.56 374 HIS B O 1
ATOM 7344 N N . HIS B 1 375 ? 5.875 -38.594 -39.75 1 96 375 HIS B N 1
ATOM 7345 C CA . HIS B 1 375 ? 4.57 -38.625 -40.406 1 96 375 HIS B CA 1
ATOM 7346 C C . HIS B 1 375 ? 3.523 -37.875 -39.594 1 96 375 HIS B C 1
ATOM 7348 O O . HIS B 1 375 ? 2.742 -37.094 -40.125 1 96 375 HIS B O 1
ATOM 7354 N N . ILE B 1 376 ? 3.514 -38.125 -38.344 1 97 376 ILE B N 1
ATOM 7355 C CA . ILE B 1 376 ? 2.57 -37.469 -37.438 1 97 376 ILE B CA 1
ATOM 7356 C C . ILE B 1 376 ? 2.758 -35.969 -37.531 1 97 376 ILE B C 1
ATOM 7358 O O . ILE B 1 376 ? 1.785 -35.219 -37.719 1 97 376 ILE B O 1
ATOM 7362 N N . ALA B 1 377 ? 3.967 -35.5 -37.406 1 97.06 377 ALA B N 1
ATOM 7363 C CA . ALA B 1 377 ? 4.273 -34.062 -37.438 1 97.06 377 ALA B CA 1
ATOM 7364 C C . ALA B 1 377 ? 3.854 -33.438 -38.75 1 97.06 377 ALA B C 1
ATOM 7366 O O . ALA B 1 377 ? 3.307 -32.312 -38.781 1 97.06 377 ALA B O 1
ATOM 7367 N N . GLN B 1 378 ? 4.051 -34.094 -39.781 1 96.5 378 GLN B N 1
ATOM 7368 C CA . GLN B 1 378 ? 3.682 -33.594 -41.094 1 96.5 378 GLN B CA 1
ATOM 7369 C C . GLN B 1 378 ? 2.168 -33.438 -41.25 1 96.5 378 GLN B C 1
ATOM 7371 O O . GLN B 1 378 ? 1.679 -32.438 -41.75 1 96.5 378 GLN B O 1
ATOM 7376 N N . VAL B 1 379 ? 1.497 -34.438 -40.844 1 97.12 379 VAL B N 1
ATOM 7377 C CA . VAL B 1 379 ? 0.042 -34.406 -40.938 1 97.12 379 VAL B CA 1
ATOM 7378 C C . VAL B 1 379 ? -0.52 -33.281 -40.031 1 97.12 379 VAL B C 1
ATOM 7380 O O . VAL B 1 379 ? -1.456 -32.594 -40.438 1 97.12 379 VAL B O 1
ATOM 7383 N N . LEU B 1 380 ? 0.037 -33.156 -38.875 1 96.62 380 LEU B N 1
ATOM 7384 C CA . LEU B 1 380 ? -0.414 -32.094 -37.969 1 96.62 380 LEU B CA 1
ATOM 7385 C C . LEU B 1 380 ? -0.127 -30.719 -38.562 1 96.62 380 LEU B C 1
ATOM 7387 O O . LEU B 1 380 ? -0.92 -29.797 -38.375 1 96.62 380 LEU B O 1
ATOM 7391 N N . GLN B 1 381 ? 0.972 -30.516 -39.188 1 95.19 381 GLN B N 1
ATOM 7392 C CA . GLN B 1 381 ? 1.312 -29.25 -39.844 1 95.19 381 GLN B CA 1
ATOM 7393 C C . GLN B 1 381 ? 0.285 -28.875 -40.906 1 95.19 381 GLN B C 1
ATOM 7395 O O . GLN B 1 381 ? -0.079 -27.703 -41.031 1 95.19 381 GLN B O 1
ATOM 7400 N N . THR B 1 382 ? -0.11 -29.859 -41.594 1 95.56 382 THR B N 1
ATOM 7401 C CA . THR B 1 382 ? -1.025 -29.625 -42.719 1 95.56 382 THR B CA 1
ATOM 7402 C C . THR B 1 382 ? -2.457 -29.469 -42.219 1 95.56 382 THR B C 1
ATOM 7404 O O . THR B 1 382 ? -3.346 -29.062 -42.969 1 95.56 382 THR B O 1
ATOM 7407 N N . SER B 1 383 ? -2.705 -29.766 -41 1 96.38 383 SER B N 1
ATOM 7408 C CA . SER B 1 383 ? -4.047 -29.688 -40.438 1 96.38 383 SER B CA 1
ATOM 7409 C C . SER B 1 383 ? -4.293 -28.344 -39.781 1 96.38 383 SER B C 1
ATOM 7411 O O . SER B 1 383 ? -5.281 -28.156 -39.062 1 96.38 383 SER B O 1
ATOM 7413 N N . ARG B 1 384 ? -3.426 -27.375 -39.906 1 95.69 384 ARG B N 1
ATOM 7414 C CA . ARG B 1 384 ? -3.449 -26.078 -39.25 1 95.69 384 ARG B CA 1
ATOM 7415 C C . ARG B 1 384 ? -4.77 -25.359 -39.5 1 95.69 384 ARG B C 1
ATOM 7417 O O . ARG B 1 384 ? -5.469 -24.969 -38.562 1 95.69 384 ARG B O 1
ATOM 7424 N N . ASP B 1 385 ? -5.125 -25.219 -40.781 1 95.31 385 ASP B N 1
ATOM 7425 C CA . ASP B 1 385 ? -6.316 -24.453 -41.125 1 95.31 385 ASP B CA 1
ATOM 7426 C C . ASP B 1 385 ? -7.582 -25.141 -40.625 1 95.31 385 ASP B C 1
ATOM 7428 O O . ASP B 1 385 ? -8.531 -24.484 -40.219 1 95.31 385 ASP B O 1
ATOM 7432 N N . LEU B 1 386 ? -7.586 -26.406 -40.75 1 95.69 386 LEU B N 1
ATOM 7433 C CA . LEU B 1 386 ? -8.734 -27.172 -40.281 1 95.69 386 LEU B CA 1
ATOM 7434 C C . LEU B 1 386 ? -8.953 -26.969 -38.781 1 95.69 386 LEU B C 1
ATOM 7436 O O . LEU B 1 386 ? -10.07 -26.688 -38.344 1 95.69 386 LEU B O 1
ATOM 7440 N N . LEU B 1 387 ? -7.957 -27.109 -38 1 95.25 387 LEU B N 1
ATOM 7441 C CA . LEU B 1 387 ? -8.062 -26.984 -36.531 1 95.25 387 LEU B CA 1
ATOM 7442 C C . LEU B 1 387 ? -8.398 -25.547 -36.156 1 95.25 387 LEU B C 1
ATOM 7444 O O . LEU B 1 387 ? -9.102 -25.328 -35.156 1 95.25 387 LEU B O 1
ATOM 7448 N N . ASN B 1 388 ? -7.863 -24.594 -36.875 1 92.38 388 ASN B N 1
ATOM 7449 C CA . ASN B 1 388 ? -8.227 -23.203 -36.625 1 92.38 388 ASN B CA 1
ATOM 7450 C C . ASN B 1 388 ? -9.711 -22.953 -36.875 1 92.38 388 ASN B C 1
ATOM 7452 O O . ASN B 1 388 ? -10.359 -22.203 -36.156 1 92.38 388 ASN B O 1
ATOM 7456 N N . ALA B 1 389 ? -10.133 -23.547 -37.938 1 92.38 389 ALA B N 1
ATOM 7457 C CA . ALA B 1 389 ? -11.547 -23.422 -38.281 1 92.38 389 ALA B CA 1
ATOM 7458 C C . ALA B 1 389 ? -12.43 -23.984 -37.156 1 92.38 389 ALA B C 1
ATOM 7460 O O . ALA B 1 389 ? -13.453 -23.406 -36.812 1 92.38 389 ALA B O 1
ATOM 7461 N N . PHE B 1 390 ? -12.039 -25.141 -36.688 1 92.06 390 PHE B N 1
ATOM 7462 C CA . PHE B 1 390 ? -12.781 -25.766 -35.594 1 92.06 390 PHE B CA 1
ATOM 7463 C C . PHE B 1 390 ? -12.758 -24.875 -34.344 1 92.06 390 PHE B C 1
ATOM 7465 O O . PHE B 1 390 ? -13.781 -24.703 -33.688 1 92.06 390 PHE B O 1
ATOM 7472 N N . ASP B 1 391 ? -11.648 -24.266 -34.094 1 87.94 391 ASP B N 1
ATOM 7473 C CA . ASP B 1 391 ? -11.445 -23.484 -32.875 1 87.94 391 ASP B CA 1
ATOM 7474 C C . ASP B 1 391 ? -12.219 -22.172 -32.938 1 87.94 391 ASP B C 1
ATOM 7476 O O . ASP B 1 391 ? -12.562 -21.594 -31.906 1 87.94 391 ASP B O 1
ATOM 7480 N N . ARG B 1 392 ? -12.453 -21.625 -34.094 1 82.81 392 ARG B N 1
ATOM 7481 C CA . ARG B 1 392 ? -13.133 -20.344 -34.25 1 82.81 392 ARG B CA 1
ATOM 7482 C C . ARG B 1 392 ? -14.57 -20.422 -33.719 1 82.81 392 ARG B C 1
ATOM 7484 O O . ARG B 1 392 ? -15.141 -19.406 -33.312 1 82.81 392 ARG B O 1
ATOM 7491 N N . GLU B 1 393 ? -15.008 -21.609 -33.719 1 81.88 393 GLU B N 1
ATOM 7492 C CA . GLU B 1 393 ? -16.391 -21.766 -33.25 1 81.88 393 GLU B CA 1
ATOM 7493 C C . GLU B 1 393 ? -16.516 -21.391 -31.781 1 81.88 393 GLU B C 1
ATOM 7495 O O . GLU B 1 393 ? -17.5 -20.781 -31.375 1 81.88 393 GLU B O 1
ATOM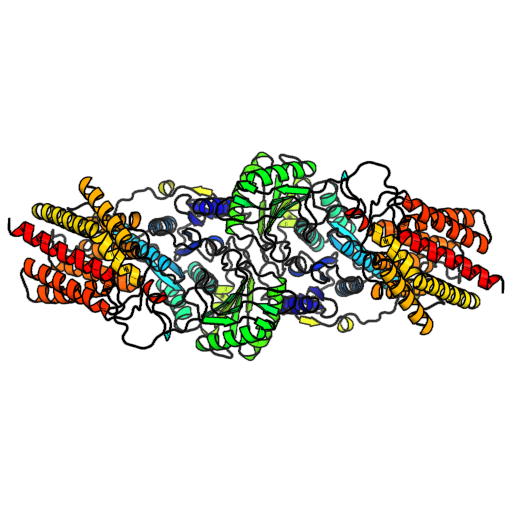 7500 N N . CYS B 1 394 ? -15.578 -21.797 -31.016 1 71.62 394 CYS B N 1
ATOM 7501 C CA . CYS B 1 394 ? -15.711 -21.594 -29.578 1 71.62 394 CYS B CA 1
ATOM 7502 C C . CYS B 1 394 ? -14.461 -20.922 -29 1 71.62 394 CYS B C 1
ATOM 7504 O O . CYS B 1 394 ? -14.375 -20.703 -27.797 1 71.62 394 CYS B O 1
ATOM 7506 N N . GLY B 1 395 ? -13.5 -20.641 -29.828 1 71.25 395 GLY B N 1
ATOM 7507 C CA . GLY B 1 395 ? -12.25 -20.109 -29.328 1 71.25 395 GLY B CA 1
ATOM 7508 C C . GLY B 1 395 ? -11.719 -18.969 -30.172 1 71.25 395 GLY B C 1
ATOM 7509 O O . GLY B 1 395 ? -12.492 -18.203 -30.766 1 71.25 395 GLY B O 1
ATOM 7510 N N . ASP B 1 396 ? -10.422 -18.75 -30.125 1 69.94 396 ASP B N 1
ATOM 7511 C CA . ASP B 1 396 ? -9.812 -17.609 -30.797 1 69.94 396 ASP B CA 1
ATOM 7512 C C . ASP B 1 396 ? -9.242 -18.016 -32.156 1 69.94 396 ASP B C 1
ATOM 7514 O O . ASP B 1 396 ? -8.555 -17.234 -32.812 1 69.94 396 ASP B O 1
ATOM 7518 N N . GLY B 1 397 ? -9.477 -19.328 -32.469 1 79 397 GLY B N 1
ATOM 7519 C CA . GLY B 1 397 ? -9.133 -19.781 -33.812 1 79 397 GLY B CA 1
ATOM 7520 C C . GLY B 1 397 ? -7.641 -19.984 -34 1 79 397 GLY B C 1
ATOM 7521 O O . GLY B 1 397 ? -7.129 -19.812 -35.094 1 79 397 GLY B O 1
ATOM 7522 N N . ASP B 1 398 ? -6.949 -20.297 -32.906 1 82.5 398 ASP B N 1
ATOM 7523 C CA . ASP B 1 398 ? -5.5 -20.375 -33.094 1 82.5 398 ASP B CA 1
ATOM 7524 C C . ASP B 1 398 ? -4.977 -21.75 -32.688 1 82.5 398 ASP B C 1
ATOM 7526 O O . ASP B 1 398 ? -3.768 -21.953 -32.562 1 82.5 398 ASP B O 1
ATOM 7530 N N . THR B 1 399 ? -5.848 -22.641 -32.344 1 86.5 399 THR B N 1
ATOM 7531 C CA . THR B 1 399 ? -5.422 -23.984 -31.984 1 86.5 399 THR B CA 1
ATOM 7532 C C . THR B 1 399 ? -4.566 -24.609 -33.094 1 86.5 399 THR B C 1
ATOM 7534 O O . THR B 1 399 ? -3.559 -25.25 -32.812 1 86.5 399 THR B O 1
ATOM 7537 N N . GLY B 1 400 ? -5.016 -24.453 -34.312 1 91.25 400 GLY B N 1
ATOM 7538 C CA . GLY B 1 400 ? -4.25 -24.984 -35.438 1 91.25 400 GLY B CA 1
ATOM 7539 C C . GLY B 1 400 ? -2.846 -24.406 -35.531 1 91.25 400 GLY B C 1
ATOM 7540 O O . GLY B 1 400 ? -1.89 -25.141 -35.781 1 91.25 400 GLY B O 1
ATOM 7541 N N . ASN B 1 401 ? -2.793 -23.125 -35.344 1 89.81 401 ASN B N 1
ATOM 7542 C CA . ASN B 1 401 ? -1.481 -22.484 -35.312 1 89.81 401 ASN B CA 1
ATOM 7543 C C . ASN B 1 401 ? -0.597 -23.062 -34.219 1 89.81 401 ASN B C 1
ATOM 7545 O O . ASN B 1 401 ? 0.574 -23.375 -34.469 1 89.81 401 ASN B O 1
ATOM 7549 N N . THR B 1 402 ? -1.13 -23.297 -33.062 1 86.81 402 THR B N 1
ATOM 7550 C CA . THR B 1 402 ? -0.404 -23.812 -31.906 1 86.81 402 THR B CA 1
ATOM 7551 C C . THR B 1 402 ? 0.108 -25.219 -32.188 1 86.81 402 THR B C 1
ATOM 7553 O O . THR B 1 402 ? 1.287 -25.5 -31.969 1 86.81 402 THR B O 1
ATOM 7556 N N . ILE B 1 403 ? -0.724 -26.031 -32.688 1 92.31 403 ILE B N 1
ATOM 7557 C CA . ILE B 1 403 ? -0.388 -27.422 -32.938 1 92.31 403 ILE B CA 1
ATOM 7558 C C . ILE B 1 403 ? 0.617 -27.516 -34.094 1 92.31 403 ILE B C 1
ATOM 7560 O O . ILE B 1 403 ? 1.578 -28.281 -34 1 92.31 403 ILE B O 1
ATOM 7564 N N . ALA B 1 404 ? 0.406 -26.719 -35.062 1 93.69 404 ALA B N 1
ATOM 7565 C CA . ALA B 1 404 ? 1.31 -26.719 -36.219 1 93.69 404 ALA B CA 1
ATOM 7566 C C . ALA B 1 404 ? 2.705 -26.266 -35.812 1 93.69 404 ALA B C 1
ATOM 7568 O O . ALA B 1 404 ? 3.707 -26.75 -36.344 1 93.69 404 ALA B O 1
ATOM 7569 N N . ASN B 1 405 ? 2.773 -25.312 -35.031 1 91.12 405 ASN B N 1
ATOM 7570 C CA . ASN B 1 405 ? 4.062 -24.859 -34.531 1 91.12 405 ASN B CA 1
ATOM 7571 C C . ASN B 1 405 ? 4.801 -25.953 -33.781 1 91.12 405 ASN B C 1
ATOM 7573 O O . ASN B 1 405 ? 6.016 -26.125 -33.938 1 91.12 405 ASN B O 1
ATOM 7577 N N . GLY B 1 406 ? 4.07 -26.688 -32.938 1 91.69 406 GLY B N 1
ATOM 7578 C CA . GLY B 1 406 ? 4.664 -27.828 -32.25 1 91.69 406 GLY B CA 1
ATOM 7579 C C . GLY B 1 406 ? 5.168 -28.891 -33.219 1 91.69 406 GLY B C 1
ATOM 7580 O O . GLY B 1 406 ? 6.254 -29.438 -33.031 1 91.69 406 GLY B O 1
ATOM 7581 N N . ALA B 1 407 ? 4.387 -29.125 -34.25 1 95.25 407 ALA B N 1
ATOM 7582 C CA . ALA B 1 407 ? 4.762 -30.094 -35.281 1 95.25 407 ALA B CA 1
ATOM 7583 C C . ALA B 1 407 ? 6.023 -29.641 -36 1 95.25 407 ALA B C 1
ATOM 7585 O O . ALA B 1 407 ? 6.91 -30.453 -36.281 1 95.25 407 ALA B O 1
ATOM 7586 N N . THR B 1 408 ? 6.07 -28.406 -36.25 1 94.19 408 THR B N 1
ATOM 7587 C CA . THR B 1 408 ? 7.234 -27.844 -36.938 1 94.19 408 THR B CA 1
ATOM 7588 C C . THR B 1 408 ? 8.484 -28 -36.094 1 94.19 408 THR B C 1
ATOM 7590 O O . THR B 1 408 ? 9.547 -28.359 -36.594 1 94.19 408 THR B O 1
ATOM 7593 N N . ALA B 1 409 ? 8.344 -27.719 -34.875 1 92.94 409 ALA B N 1
ATOM 7594 C CA . ALA B 1 409 ? 9.469 -27.859 -33.938 1 92.94 409 ALA B CA 1
ATOM 7595 C C . ALA B 1 409 ? 9.914 -29.312 -33.844 1 92.94 409 ALA B C 1
ATOM 7597 O O . ALA B 1 409 ? 11.109 -29.594 -33.75 1 92.94 409 ALA B O 1
ATOM 7598 N N . LEU B 1 410 ? 8.977 -30.203 -33.812 1 94.19 410 LEU B N 1
ATOM 7599 C CA . LEU B 1 410 ? 9.281 -31.625 -33.75 1 94.19 410 LEU B CA 1
ATOM 7600 C C . LEU B 1 410 ? 10.039 -32.062 -35 1 94.19 410 LEU B C 1
ATOM 7602 O O . LEU B 1 410 ? 11.023 -32.812 -34.906 1 94.19 410 LEU B O 1
ATOM 7606 N N . LEU B 1 411 ? 9.617 -31.641 -36.156 1 95.69 411 LEU B N 1
ATOM 7607 C CA . LEU B 1 411 ? 10.281 -31.969 -37.406 1 95.69 411 LEU B CA 1
ATOM 7608 C C . LEU B 1 411 ? 11.703 -31.438 -37.406 1 95.69 411 LEU B C 1
ATOM 7610 O O . LEU B 1 411 ? 12.625 -32.125 -37.875 1 95.69 411 LEU B O 1
ATOM 7614 N N . ALA B 1 412 ? 11.844 -30.25 -36.938 1 94.38 412 ALA B N 1
ATOM 7615 C CA . ALA B 1 412 ? 13.18 -29.656 -36.844 1 94.38 412 ALA B CA 1
ATOM 7616 C C . ALA B 1 412 ? 14.086 -30.469 -35.938 1 94.38 412 ALA B C 1
ATOM 7618 O O . ALA B 1 412 ? 15.266 -30.672 -36.219 1 94.38 412 ALA B O 1
ATOM 7619 N N . ALA B 1 413 ? 13.562 -30.875 -34.844 1 93.31 413 ALA B N 1
ATOM 7620 C CA . ALA B 1 413 ? 14.328 -31.656 -33.875 1 93.31 413 ALA B CA 1
ATOM 7621 C C . ALA B 1 413 ? 14.703 -33 -34.438 1 93.31 413 ALA B C 1
ATOM 7623 O O . ALA B 1 413 ? 15.797 -33.531 -34.156 1 93.31 413 ALA B O 1
ATOM 7624 N N . LEU B 1 414 ? 13.789 -33.656 -35.219 1 94 414 LEU B N 1
ATOM 7625 C CA . LEU B 1 414 ? 14.07 -34.906 -35.875 1 94 414 LEU B CA 1
ATOM 7626 C C . LEU B 1 414 ? 15.156 -34.781 -36.938 1 94 414 LEU B C 1
ATOM 7628 O O . LEU B 1 414 ? 16.031 -35.625 -37.062 1 94 414 LEU B O 1
ATOM 7632 N N . ALA B 1 415 ? 15.109 -33.656 -37.562 1 92.88 415 ALA B N 1
ATOM 7633 C CA . ALA B 1 415 ? 16.078 -33.375 -38.625 1 92.88 415 ALA B CA 1
ATOM 7634 C C . ALA B 1 415 ? 17.484 -33.188 -38.031 1 92.88 415 ALA B C 1
ATOM 7636 O O . ALA B 1 415 ? 18.469 -33.562 -38.656 1 92.88 415 ALA B O 1
ATOM 7637 N N . THR B 1 416 ? 17.547 -32.688 -36.875 1 93.06 416 THR B N 1
ATOM 7638 C CA . THR B 1 416 ? 18.828 -32.406 -36.25 1 93.06 416 THR B CA 1
ATOM 7639 C C . THR B 1 416 ? 19.234 -33.5 -35.281 1 93.06 416 THR B C 1
ATOM 7641 O O . THR B 1 416 ? 20.203 -33.375 -34.531 1 93.06 416 THR B O 1
ATOM 7644 N N . ALA B 1 417 ? 18.484 -34.562 -35.156 1 89.38 417 ALA B N 1
ATOM 7645 C CA . ALA B 1 417 ? 18.719 -35.719 -34.281 1 89.38 417 ALA B CA 1
ATOM 7646 C C . ALA B 1 417 ? 18.844 -35.281 -32.844 1 89.38 417 ALA B C 1
ATOM 7648 O O . ALA B 1 417 ? 19.734 -35.75 -32.125 1 89.38 417 ALA B O 1
ATOM 7649 N N . SER B 1 418 ? 18.016 -34.375 -32.531 1 90.38 418 SER B N 1
ATOM 7650 C CA . SER B 1 418 ? 18.047 -33.844 -31.172 1 90.38 418 SER B CA 1
ATOM 7651 C C . SER B 1 418 ? 17.141 -34.625 -30.234 1 90.38 418 SER B C 1
ATOM 7653 O O . SER B 1 418 ? 17.062 -34.344 -29.047 1 90.38 418 SER B O 1
ATOM 7655 N N . ILE B 1 419 ? 16.438 -35.594 -30.75 1 92.38 419 ILE B N 1
ATOM 7656 C CA . ILE B 1 419 ? 15.578 -36.469 -29.969 1 92.38 419 ILE B CA 1
ATOM 7657 C C . ILE B 1 419 ? 16.219 -37.875 -29.828 1 92.38 419 ILE B C 1
ATOM 7659 O O . ILE B 1 419 ? 16.641 -38.469 -30.828 1 92.38 419 ILE B O 1
ATOM 7663 N N . ASP B 1 420 ? 16.359 -38.344 -28.625 1 91.19 420 ASP B N 1
ATOM 7664 C CA . ASP B 1 420 ? 16.844 -39.688 -28.391 1 91.19 420 ASP B CA 1
ATOM 7665 C C . ASP B 1 420 ? 15.773 -40.719 -28.734 1 91.19 420 ASP B C 1
ATOM 7667 O O . ASP B 1 420 ? 14.883 -41 -27.938 1 91.19 420 ASP B O 1
ATOM 7671 N N . LEU B 1 421 ? 15.898 -41.375 -29.844 1 91.94 421 LEU B N 1
ATOM 7672 C CA . LEU B 1 421 ? 14.867 -42.281 -30.312 1 91.94 421 LEU B CA 1
ATOM 7673 C C . LEU B 1 421 ? 15.156 -43.688 -29.812 1 91.94 421 LEU B C 1
ATOM 7675 O O . LEU B 1 421 ? 14.344 -44.594 -30 1 91.94 421 LEU B O 1
ATOM 7679 N N . LEU B 1 422 ? 16.281 -43.875 -29.156 1 88.31 422 LEU B N 1
ATOM 7680 C CA . LEU B 1 422 ? 16.703 -45.188 -28.688 1 88.31 422 LEU B CA 1
ATOM 7681 C C . LEU B 1 422 ? 16.062 -45.5 -27.328 1 88.31 422 LEU B C 1
ATOM 7683 O O . LEU B 1 422 ? 15.734 -46.656 -27.047 1 88.31 422 LEU B O 1
ATOM 7687 N N . HIS B 1 423 ? 16.016 -44.5 -26.531 1 89.88 423 HIS B N 1
ATOM 7688 C CA . HIS B 1 423 ? 15.445 -44.656 -25.188 1 89.88 423 HIS B CA 1
ATOM 7689 C C . HIS B 1 423 ? 14.07 -44 -25.094 1 89.88 423 HIS B C 1
ATOM 7691 O O . HIS B 1 423 ? 13.969 -42.781 -24.984 1 89.88 423 HIS B O 1
ATOM 7697 N N . PRO B 1 424 ? 13.031 -44.812 -24.969 1 92.12 424 PRO B N 1
ATOM 7698 C CA . PRO B 1 424 ? 11.672 -44.25 -25 1 92.12 424 PRO B CA 1
ATOM 7699 C C . PRO B 1 424 ? 11.438 -43.219 -23.906 1 92.12 424 PRO B C 1
ATOM 7701 O O . PRO B 1 424 ? 10.758 -42.219 -24.141 1 92.12 424 PRO B O 1
ATOM 7704 N N . ALA B 1 425 ? 11.961 -43.438 -22.719 1 90.75 425 ALA B N 1
ATOM 7705 C CA . ALA B 1 425 ? 11.805 -42.469 -21.641 1 90.75 425 ALA B CA 1
ATOM 7706 C C . ALA B 1 425 ? 12.391 -41.125 -22.031 1 90.75 425 ALA B C 1
ATOM 7708 O O . ALA B 1 425 ? 11.727 -40.094 -21.906 1 90.75 425 ALA B O 1
ATOM 7709 N N . LYS B 1 426 ? 13.562 -41.094 -22.531 1 90.25 426 LYS B N 1
ATOM 7710 C CA . LYS B 1 426 ? 14.234 -39.875 -22.953 1 90.25 426 LYS B CA 1
ATOM 7711 C C . LYS B 1 426 ? 13.547 -39.281 -24.172 1 90.25 426 LYS B C 1
ATOM 7713 O O . LYS B 1 426 ? 13.461 -38.062 -24.297 1 90.25 426 LYS B O 1
ATOM 7718 N N . MET B 1 427 ? 13.133 -40.156 -25.031 1 92.75 427 MET B N 1
ATOM 7719 C CA . MET B 1 427 ? 12.406 -39.688 -26.219 1 92.75 427 MET B CA 1
ATOM 7720 C C . MET B 1 427 ? 11.18 -38.875 -25.812 1 92.75 427 MET B C 1
ATOM 7722 O O . MET B 1 427 ? 10.977 -37.75 -26.312 1 92.75 427 MET B O 1
ATOM 7726 N N . LEU B 1 428 ? 10.406 -39.438 -24.938 1 94 428 LEU B N 1
ATOM 7727 C CA . LEU B 1 428 ? 9.18 -38.781 -24.5 1 94 428 LEU B CA 1
ATOM 7728 C C . LEU B 1 428 ? 9.5 -37.5 -23.734 1 94 428 LEU B C 1
ATOM 7730 O O . LEU B 1 428 ? 8.781 -36.5 -23.875 1 94 428 LEU B O 1
ATOM 7734 N N . GLN B 1 429 ? 10.539 -37.469 -23.031 1 91 429 GLN B N 1
ATOM 7735 C CA . GLN B 1 429 ? 10.977 -36.281 -22.312 1 91 429 GLN B CA 1
ATOM 7736 C C . GLN B 1 429 ? 11.438 -35.188 -23.297 1 91 429 GLN B C 1
ATOM 7738 O O . GLN B 1 429 ? 11.164 -34.031 -23.094 1 91 429 GLN B O 1
ATOM 7743 N N . ASP B 1 430 ? 12.195 -35.562 -24.266 1 91.94 430 ASP B N 1
ATOM 7744 C CA . ASP B 1 430 ? 12.633 -34.625 -25.297 1 91.94 430 ASP B CA 1
ATOM 7745 C C . ASP B 1 430 ? 11.445 -34 -26.016 1 91.94 430 ASP B C 1
ATOM 7747 O O . ASP B 1 430 ? 11.422 -32.781 -26.234 1 91.94 430 ASP B O 1
ATOM 7751 N N . ILE B 1 431 ? 10.492 -34.844 -26.312 1 93.5 431 ILE B N 1
ATOM 7752 C CA . ILE B 1 431 ? 9.281 -34.375 -26.969 1 93.5 431 ILE B CA 1
ATOM 7753 C C . ILE B 1 431 ? 8.57 -33.375 -26.062 1 93.5 431 ILE B C 1
ATOM 7755 O O . ILE B 1 431 ? 8.102 -32.312 -26.5 1 93.5 431 ILE B O 1
ATOM 7759 N N . SER B 1 432 ? 8.438 -33.75 -24.812 1 92.62 432 SER B N 1
ATOM 7760 C CA . SER B 1 432 ? 7.828 -32.844 -23.828 1 92.62 432 SER B CA 1
ATOM 7761 C C . SER B 1 432 ? 8.5 -31.484 -23.812 1 92.62 432 SER B C 1
ATOM 7763 O O . SER B 1 432 ? 7.828 -30.453 -23.828 1 92.62 432 SER B O 1
ATOM 7765 N N . THR B 1 433 ? 9.789 -31.453 -23.828 1 87.62 433 THR B N 1
ATOM 7766 C CA . THR B 1 433 ? 10.57 -30.234 -23.781 1 87.62 433 THR B CA 1
ATOM 7767 C C . THR B 1 433 ? 10.359 -29.406 -25.047 1 87.62 433 THR B C 1
ATOM 7769 O O . THR B 1 433 ? 10.203 -28.188 -24.984 1 87.62 433 THR B O 1
ATOM 7772 N N . ILE B 1 434 ? 10.383 -30.047 -26.141 1 88.19 434 ILE B N 1
ATOM 7773 C CA . ILE B 1 434 ? 10.211 -29.391 -27.438 1 88.19 434 ILE B CA 1
ATOM 7774 C C . ILE B 1 434 ? 8.844 -28.703 -27.484 1 88.19 434 ILE B C 1
ATOM 7776 O O . ILE B 1 434 ? 8.734 -27.547 -27.906 1 88.19 434 ILE B O 1
ATOM 7780 N N . LEU B 1 435 ? 7.82 -29.359 -27.062 1 88.44 435 LEU B N 1
ATOM 7781 C CA . LEU B 1 435 ? 6.469 -28.812 -27.109 1 88.44 435 LEU B CA 1
ATOM 7782 C C . LEU B 1 435 ? 6.309 -27.672 -26.125 1 88.44 435 LEU B C 1
ATOM 7784 O O . LEU B 1 435 ? 5.629 -26.688 -26.406 1 88.44 435 LEU B O 1
ATOM 7788 N N . GLN B 1 436 ? 6.855 -27.812 -25.031 1 82.19 436 GLN B N 1
ATOM 7789 C CA . GLN B 1 436 ? 6.801 -26.75 -24.047 1 82.19 436 GLN B CA 1
ATOM 7790 C C . GLN B 1 436 ? 7.402 -25.453 -24.578 1 82.19 436 GLN B C 1
ATOM 7792 O O . GLN B 1 436 ? 6.891 -24.375 -24.328 1 82.19 436 GLN B O 1
ATOM 7797 N N . LEU B 1 437 ? 8.461 -25.547 -25.25 1 76.38 437 LEU B N 1
ATOM 7798 C CA . LEU B 1 437 ? 9.219 -24.391 -25.719 1 76.38 437 LEU B CA 1
ATOM 7799 C C . LEU B 1 437 ? 8.578 -23.812 -26.969 1 76.38 437 LEU B C 1
ATOM 7801 O O . LEU B 1 437 ? 8.695 -22.609 -27.234 1 76.38 437 LEU B O 1
ATOM 7805 N N . SER B 1 438 ? 7.914 -24.703 -27.672 1 76.31 438 SER B N 1
ATOM 7806 C CA . SER B 1 438 ? 7.504 -24.266 -29.016 1 76.31 438 SER B CA 1
ATOM 7807 C C . SER B 1 438 ? 6.023 -23.906 -29.047 1 76.31 438 SER B C 1
ATOM 7809 O O . SER B 1 438 ? 5.582 -23.172 -29.938 1 76.31 438 SER B O 1
ATOM 7811 N N . ILE B 1 439 ? 5.297 -24.609 -28.125 1 75.25 439 ILE B N 1
ATOM 7812 C CA . ILE B 1 439 ? 3.848 -24.406 -28.125 1 75.25 439 ILE B CA 1
ATOM 7813 C C . ILE B 1 439 ? 3.445 -23.547 -26.922 1 75.25 439 ILE B C 1
ATOM 7815 O O . ILE B 1 439 ? 3.916 -23.781 -25.812 1 75.25 439 ILE B O 1
ATOM 7819 N N . GLY B 1 440 ? 3.195 -22.391 -27.125 1 63.38 440 GLY B N 1
ATOM 7820 C CA . GLY B 1 440 ? 2.627 -21.578 -26.062 1 63.38 440 GLY B CA 1
ATOM 7821 C C . GLY B 1 440 ? 1.188 -21.938 -25.75 1 63.38 440 GLY B C 1
ATOM 7822 O O . GLY B 1 440 ? 0.647 -22.906 -26.297 1 63.38 440 GLY B O 1
ATOM 7823 N N . GLY B 1 441 ? 0.69 -21.609 -24.594 1 68.31 441 GLY B N 1
ATOM 7824 C CA . GLY B 1 441 ? -0.724 -21.719 -24.281 1 68.31 441 GLY B CA 1
ATOM 7825 C C . GLY B 1 441 ? -1.056 -22.969 -23.469 1 68.31 441 GLY B C 1
ATOM 7826 O O . GLY B 1 441 ? -0.157 -23.672 -23.016 1 68.31 441 GLY B O 1
ATOM 7827 N N . THR B 1 442 ? -2.268 -23.328 -23.344 1 77.81 442 THR B N 1
ATOM 7828 C CA . THR B 1 442 ? -2.777 -24.438 -22.531 1 77.81 442 THR B CA 1
ATOM 7829 C C . THR B 1 442 ? -2.484 -25.781 -23.188 1 77.81 442 THR B C 1
ATOM 7831 O O . THR B 1 442 ? -2.104 -26.734 -22.516 1 77.81 442 THR B O 1
ATOM 7834 N N . SER B 1 443 ? -2.613 -25.844 -24.531 1 83.44 443 SER B N 1
ATOM 7835 C CA . SER B 1 443 ? -2.354 -27.078 -25.234 1 83.44 443 SER B CA 1
ATOM 7836 C C . SER B 1 443 ? -0.896 -27.5 -25.109 1 83.44 443 SER B C 1
ATOM 7838 O O . SER B 1 443 ? -0.604 -28.688 -24.891 1 83.44 443 SER B O 1
ATOM 7840 N N . GLY B 1 444 ? -0.056 -26.562 -25.234 1 82.5 444 GLY B N 1
ATOM 7841 C CA . GLY B 1 444 ? 1.359 -26.844 -25.078 1 82.5 444 GLY B CA 1
ATOM 7842 C C . GLY B 1 444 ? 1.708 -27.359 -23.688 1 82.5 444 GLY B C 1
ATOM 7843 O O . GLY B 1 444 ? 2.484 -28.312 -23.547 1 82.5 444 GLY B O 1
ATOM 7844 N N . ALA B 1 445 ? 1.109 -26.828 -22.781 1 86.06 445 ALA B N 1
ATOM 7845 C CA . ALA B 1 445 ? 1.35 -27.234 -21.391 1 86.06 445 ALA B CA 1
ATOM 7846 C C . ALA B 1 445 ? 0.812 -28.641 -21.141 1 86.06 445 ALA B C 1
ATOM 7848 O O . ALA B 1 445 ? 1.465 -29.453 -20.469 1 86.06 445 ALA B O 1
ATOM 7849 N N . ILE B 1 446 ? -0.309 -28.938 -21.672 1 90 446 ILE B N 1
ATOM 7850 C CA . ILE B 1 446 ? -0.957 -30.219 -21.422 1 90 446 ILE B CA 1
ATOM 7851 C C . ILE B 1 446 ? -0.19 -31.344 -22.125 1 90 446 ILE B C 1
ATOM 7853 O O . ILE B 1 446 ? 0.062 -32.406 -21.547 1 90 446 ILE B O 1
ATOM 7857 N N . TYR B 1 447 ? 0.201 -31.078 -23.344 1 93.25 447 TYR B N 1
ATOM 7858 C CA . TYR B 1 447 ? 0.977 -32.094 -24.062 1 93.25 447 TYR B CA 1
ATOM 7859 C C . TYR B 1 447 ? 2.328 -32.312 -23.391 1 93.25 447 TYR B C 1
ATOM 7861 O O . TYR B 1 447 ? 2.812 -33.438 -23.312 1 93.25 447 TYR B O 1
ATOM 7869 N N . SER B 1 448 ? 2.896 -31.219 -23.016 1 91.12 448 SER B N 1
ATOM 7870 C CA . SER B 1 448 ? 4.164 -31.359 -22.297 1 91.12 448 SER B CA 1
ATOM 7871 C C . SER B 1 448 ? 4.008 -32.219 -21.047 1 91.12 448 SER B C 1
ATOM 7873 O O . SER B 1 448 ? 4.84 -33.062 -20.766 1 91.12 448 SER B O 1
ATOM 7875 N N . LEU B 1 449 ? 2.965 -31.953 -20.391 1 92.38 449 LEU B N 1
ATOM 7876 C CA . LEU B 1 449 ? 2.66 -32.719 -19.188 1 92.38 449 LEU B CA 1
ATOM 7877 C C . LEU B 1 449 ? 2.41 -34.188 -19.516 1 92.38 449 LEU B C 1
ATOM 7879 O O . LEU B 1 449 ? 2.896 -35.062 -18.797 1 92.38 449 LEU B O 1
ATOM 7883 N N . PHE B 1 450 ? 1.662 -34.438 -20.531 1 94.81 450 PHE B N 1
ATOM 7884 C CA . PHE B 1 450 ? 1.31 -35.781 -20.969 1 94.81 450 PHE B CA 1
ATOM 7885 C C . PHE B 1 450 ? 2.561 -36.594 -21.266 1 94.81 450 PHE B C 1
ATOM 7887 O O . PHE B 1 450 ? 2.74 -37.688 -20.734 1 94.81 450 PHE B O 1
ATOM 7894 N N . PHE B 1 451 ? 3.428 -36.031 -22.047 1 94.69 451 PHE B N 1
ATOM 7895 C CA . PHE B 1 451 ? 4.609 -36.781 -22.484 1 94.69 451 PHE B CA 1
ATOM 7896 C C . PHE B 1 451 ? 5.605 -36.906 -21.344 1 94.69 451 PHE B C 1
ATOM 7898 O O . PHE B 1 451 ? 6.281 -37.938 -21.219 1 94.69 451 PHE B O 1
ATOM 7905 N N . GLN B 1 452 ? 5.656 -35.906 -20.562 1 91.81 452 GLN B N 1
ATOM 7906 C CA . GLN B 1 452 ? 6.543 -36 -19.406 1 91.81 452 GLN B CA 1
ATOM 7907 C C . GLN B 1 452 ? 6.102 -37.125 -18.453 1 91.81 452 GLN B C 1
ATOM 7909 O O . GLN B 1 452 ? 6.922 -37.938 -18.016 1 91.81 452 GLN B O 1
ATOM 7914 N N . ALA B 1 453 ? 4.875 -37.156 -18.141 1 92.38 453 ALA B N 1
ATOM 7915 C CA . ALA B 1 453 ? 4.348 -38.188 -17.25 1 92.38 453 ALA B CA 1
ATOM 7916 C C . ALA B 1 453 ? 4.445 -39.562 -17.875 1 92.38 453 ALA B C 1
ATOM 7918 O O . ALA B 1 453 ? 4.73 -40.562 -17.188 1 92.38 453 ALA B O 1
ATOM 7919 N N . ALA B 1 454 ? 4.246 -39.656 -19.125 1 93.81 454 ALA B N 1
ATOM 7920 C CA . ALA B 1 454 ? 4.309 -40.938 -19.859 1 93.81 454 ALA B CA 1
ATOM 7921 C C . ALA B 1 454 ? 5.715 -41.531 -19.797 1 93.81 454 ALA B C 1
ATOM 7923 O O . ALA B 1 454 ? 5.875 -42.75 -19.812 1 93.81 454 ALA B O 1
ATOM 7924 N N . SER B 1 455 ? 6.691 -40.719 -19.719 1 91.44 455 SER B N 1
ATOM 7925 C CA . SER B 1 455 ? 8.078 -41.188 -19.75 1 91.44 455 SER B CA 1
ATOM 7926 C C . SER B 1 455 ? 8.383 -42.062 -18.547 1 91.44 455 SER B C 1
ATOM 7928 O O . SER B 1 455 ? 9.258 -42.938 -18.609 1 91.44 455 SER B O 1
ATOM 7930 N N . LYS B 1 456 ? 7.641 -41.938 -17.547 1 86.5 456 LYS B N 1
ATOM 7931 C CA . LYS B 1 456 ? 7.871 -42.688 -16.297 1 86.5 456 LYS B CA 1
ATOM 7932 C C . LYS B 1 456 ? 7.684 -44.188 -16.516 1 86.5 456 LYS B C 1
ATOM 7934 O O . LYS B 1 456 ? 8.336 -45 -15.859 1 86.5 456 LYS B O 1
ATOM 7939 N N . ALA B 1 457 ? 6.82 -44.5 -17.422 1 87.44 457 ALA B N 1
ATOM 7940 C CA . ALA B 1 457 ? 6.508 -45.875 -17.703 1 87.44 457 ALA B CA 1
ATOM 7941 C C . ALA B 1 457 ? 7.746 -46.656 -18.172 1 87.44 457 ALA B C 1
ATOM 7943 O O . ALA B 1 457 ? 7.801 -47.875 -18.078 1 87.44 457 ALA B O 1
ATOM 7944 N N . PHE B 1 458 ? 8.773 -45.938 -18.594 1 88.56 458 PHE B N 1
ATOM 7945 C CA . PHE B 1 458 ? 9.953 -46.562 -19.172 1 88.56 458 PHE B CA 1
ATOM 7946 C C . PHE B 1 458 ? 11.164 -46.375 -18.25 1 88.56 458 PHE B C 1
ATOM 7948 O O . PHE B 1 458 ? 12.289 -46.688 -18.641 1 88.56 458 PHE B O 1
ATOM 7955 N N . GLN B 1 459 ? 11.023 -45.781 -17.156 1 78.12 459 GLN B N 1
ATOM 7956 C CA . GLN B 1 459 ? 12.133 -45.562 -16.234 1 78.12 459 GLN B CA 1
ATOM 7957 C C . GLN B 1 459 ? 12.227 -46.656 -15.188 1 78.12 459 GLN B C 1
ATOM 7959 O O . GLN B 1 459 ? 13.312 -46.938 -14.672 1 78.12 459 GLN B O 1
ATOM 7964 N N . THR B 1 460 ? 11.18 -47.25 -14.477 1 63.31 460 THR B N 1
ATOM 7965 C CA . THR B 1 460 ? 11.227 -48.156 -13.344 1 63.31 460 THR B CA 1
ATOM 7966 C C . THR B 1 460 ? 11.664 -49.531 -13.789 1 63.31 460 THR B C 1
ATOM 7968 O O . THR B 1 460 ? 10.969 -50.188 -14.562 1 63.31 460 THR B O 1
ATOM 7971 N N . SER B 1 461 ? 12.711 -49.812 -14.57 1 52.22 461 SER B N 1
ATOM 7972 C CA . SER B 1 461 ? 12.875 -51.25 -14.727 1 52.22 461 SER B CA 1
ATOM 7973 C C . SER B 1 461 ? 13.492 -51.875 -13.484 1 52.22 461 SER B C 1
ATOM 7975 O O . SER B 1 461 ? 14.586 -51.5 -13.07 1 52.22 461 SER B O 1
ATOM 7977 N N . THR B 1 462 ? 12.703 -52.125 -12.516 1 44.84 462 THR B N 1
ATOM 7978 C CA . THR B 1 462 ? 13.25 -52.906 -11.398 1 44.84 462 THR B CA 1
ATOM 7979 C C . THR B 1 462 ? 14.234 -53.938 -11.906 1 44.84 462 THR B C 1
ATOM 7981 O O . THR B 1 462 ? 15.062 -54.438 -11.141 1 44.84 462 THR B O 1
ATOM 7984 N N . THR B 1 463 ? 13.867 -54.875 -12.828 1 44.5 463 THR B N 1
ATOM 7985 C CA . THR B 1 463 ? 14.625 -56.125 -13.023 1 44.5 463 THR B CA 1
ATOM 7986 C C . THR B 1 463 ? 15.773 -55.906 -14 1 44.5 463 THR B C 1
ATOM 7988 O O . THR B 1 463 ? 15.68 -55.062 -14.906 1 44.5 463 THR B O 1
ATOM 7991 N N . ASN B 1 464 ? 17.016 -56.156 -13.578 1 46.06 464 ASN B N 1
ATOM 7992 C CA . ASN B 1 464 ? 18.328 -56.25 -14.234 1 46.06 464 ASN B CA 1
ATOM 7993 C C . ASN B 1 464 ? 18.188 -56.656 -15.703 1 46.06 464 ASN B C 1
ATOM 7995 O O . ASN B 1 464 ? 19.188 -56.844 -16.391 1 46.06 464 ASN B O 1
ATOM 7999 N N . ARG B 1 465 ? 17.094 -57.281 -16.156 1 49.72 465 ARG B N 1
ATOM 8000 C CA . ARG B 1 465 ? 17.078 -57.875 -17.484 1 49.72 465 ARG B CA 1
ATOM 8001 C C . ARG B 1 465 ? 16.5 -56.875 -18.5 1 49.72 465 ARG B C 1
ATOM 8003 O O . ARG B 1 465 ? 15.508 -56.219 -18.234 1 49.72 465 ARG B O 1
ATOM 8010 N N . VAL B 1 466 ? 17.375 -56.406 -19.406 1 53.69 466 VAL B N 1
ATOM 8011 C CA . VAL B 1 466 ? 17 -55.656 -20.594 1 53.69 466 VAL B CA 1
ATOM 8012 C C . VAL B 1 466 ? 15.625 -56.125 -21.078 1 53.69 466 VAL B C 1
ATOM 8014 O O . VAL B 1 466 ? 15.484 -57.219 -21.609 1 53.69 466 VAL B O 1
ATOM 8017 N N . THR B 1 467 ? 14.555 -55.625 -20.453 1 62.06 467 THR B N 1
ATOM 8018 C CA . THR B 1 467 ? 13.227 -56.031 -20.906 1 62.06 467 THR B CA 1
ATOM 8019 C C . THR B 1 467 ? 12.852 -55.312 -22.203 1 62.06 467 THR B C 1
ATOM 8021 O O . THR B 1 467 ? 13.148 -54.125 -22.359 1 62.06 467 THR B O 1
ATOM 8024 N N . ALA B 1 468 ? 12.633 -56.094 -23.297 1 76.5 468 ALA B N 1
ATOM 8025 C CA . ALA B 1 468 ? 12.148 -55.594 -24.578 1 76.5 468 ALA B CA 1
ATOM 8026 C C . ALA B 1 468 ? 10.898 -54.719 -24.391 1 76.5 468 ALA B C 1
ATOM 8028 O O . ALA B 1 468 ? 10.047 -55.031 -23.562 1 76.5 468 ALA B O 1
ATOM 8029 N N . VAL B 1 469 ? 10.836 -53.562 -25.016 1 86.75 469 VAL B N 1
ATOM 8030 C CA . VAL B 1 469 ? 9.68 -52.688 -24.984 1 86.75 469 VAL B CA 1
ATOM 8031 C C . VAL B 1 469 ? 8.461 -53.375 -25.562 1 86.75 469 VAL B C 1
ATOM 8033 O O . VAL B 1 469 ? 8.531 -53.969 -26.656 1 86.75 469 VAL B O 1
ATOM 8036 N N . THR B 1 470 ? 7.441 -53.469 -24.859 1 86.38 470 THR B N 1
ATOM 8037 C CA . THR B 1 470 ? 6.211 -54.125 -25.266 1 86.38 470 THR B CA 1
ATOM 8038 C C . THR B 1 470 ? 5.059 -53.125 -25.344 1 86.38 470 THR B C 1
ATOM 8040 O O . THR B 1 470 ? 5.203 -51.969 -24.938 1 86.38 470 THR B O 1
ATOM 8043 N N . LEU B 1 471 ? 3.988 -53.594 -25.844 1 91 471 LEU B N 1
ATOM 8044 C CA . LEU B 1 471 ? 2.783 -52.781 -25.938 1 91 471 LEU B CA 1
ATOM 8045 C C . LEU B 1 471 ? 2.283 -52.375 -24.562 1 91 471 LEU B C 1
ATOM 8047 O O . LEU B 1 471 ? 1.665 -51.344 -24.391 1 91 471 LEU B O 1
ATOM 8051 N N . ASN B 1 472 ? 2.592 -53.219 -23.625 1 91.5 472 ASN B N 1
ATOM 8052 C CA . ASN B 1 472 ? 2.178 -52.938 -22.266 1 91.5 472 ASN B CA 1
ATOM 8053 C C . ASN B 1 472 ? 2.885 -51.688 -21.719 1 91.5 472 ASN B C 1
ATOM 8055 O O . ASN B 1 472 ? 2.316 -50.938 -20.906 1 91.5 472 ASN B O 1
ATOM 8059 N N . HIS B 1 473 ? 4.109 -51.5 -22.094 1 92.06 473 HIS B N 1
ATOM 8060 C CA . HIS B 1 473 ? 4.832 -50.312 -21.688 1 92.06 473 HIS B CA 1
ATOM 8061 C C . HIS B 1 473 ? 4.16 -49.062 -22.25 1 92.06 473 HIS B C 1
ATOM 8063 O O . HIS B 1 473 ? 4 -48.062 -21.531 1 92.06 473 HIS B O 1
ATOM 8069 N N . TRP B 1 474 ? 3.775 -49.188 -23.438 1 93.75 474 TRP B N 1
ATOM 8070 C CA . TRP B 1 474 ? 3.143 -48.031 -24.094 1 93.75 474 TRP B CA 1
ATOM 8071 C C . TRP B 1 474 ? 1.764 -47.781 -23.5 1 93.75 474 TRP B C 1
ATOM 8073 O O . TRP B 1 474 ? 1.34 -46.625 -23.391 1 93.75 474 TRP B O 1
ATOM 8083 N N . LEU B 1 475 ? 1.062 -48.812 -23.219 1 95.75 475 LEU B N 1
ATOM 8084 C CA . LEU B 1 475 ? -0.225 -48.688 -22.547 1 95.75 475 LEU B CA 1
ATOM 8085 C C . LEU B 1 475 ? -0.061 -48 -21.188 1 95.75 475 LEU B C 1
ATOM 8087 O O . LEU B 1 475 ? -0.84 -47.094 -20.844 1 95.75 475 LEU B O 1
ATOM 8091 N N . THR B 1 476 ? 0.948 -48.375 -20.453 1 95 476 THR B N 1
ATOM 8092 C CA . THR B 1 476 ? 1.243 -47.781 -19.172 1 95 476 THR B CA 1
ATOM 8093 C C . THR B 1 476 ? 1.626 -46.312 -19.344 1 95 476 THR B C 1
ATOM 8095 O O . THR B 1 476 ? 1.257 -45.469 -18.531 1 95 476 THR B O 1
ATOM 8098 N N . ALA B 1 477 ? 2.389 -46.031 -20.359 1 95.25 477 ALA B N 1
ATOM 8099 C CA . ALA B 1 477 ? 2.779 -44.656 -20.672 1 95.25 477 ALA B CA 1
ATOM 8100 C C . ALA B 1 477 ? 1.557 -43.812 -20.969 1 95.25 477 ALA B C 1
ATOM 8102 O O . ALA B 1 477 ? 1.445 -42.688 -20.484 1 95.25 477 ALA B O 1
ATOM 8103 N N . LEU B 1 478 ? 0.699 -44.344 -21.781 1 96.81 478 LEU B N 1
ATOM 8104 C CA . LEU B 1 478 ? -0.535 -43.625 -22.125 1 96.81 478 LEU B CA 1
ATOM 8105 C C . LEU B 1 478 ? -1.372 -43.375 -20.891 1 96.81 478 LEU B C 1
ATOM 8107 O O . LEU B 1 478 ? -1.888 -42.25 -20.719 1 96.81 478 LEU B O 1
ATOM 8111 N N . ALA B 1 479 ? -1.499 -44.281 -20.047 1 96.5 479 ALA B N 1
ATOM 8112 C CA . ALA B 1 479 ? -2.256 -44.156 -18.812 1 96.5 479 ALA B CA 1
ATOM 8113 C C . ALA B 1 479 ? -1.639 -43.094 -17.906 1 96.5 479 ALA B C 1
ATOM 8115 O O . ALA B 1 479 ? -2.354 -42.281 -17.328 1 96.5 479 ALA B O 1
ATOM 8116 N N . ALA B 1 480 ? -0.351 -43.125 -17.797 1 94.62 480 ALA B N 1
ATOM 8117 C CA . ALA B 1 480 ? 0.35 -42.156 -16.969 1 94.62 480 ALA B CA 1
ATOM 8118 C C . ALA B 1 480 ? 0.135 -40.75 -17.5 1 94.62 480 ALA B C 1
ATOM 8120 O O . ALA B 1 480 ? -0.082 -39.812 -16.719 1 94.62 480 ALA B O 1
ATOM 8121 N N . GLY B 1 481 ? 0.291 -40.594 -18.75 1 95.69 481 GLY B N 1
ATOM 8122 C CA . GLY B 1 481 ? 0.029 -39.312 -19.375 1 95.69 481 GLY B CA 1
ATOM 8123 C C . GLY B 1 481 ? -1.388 -38.812 -19.141 1 95.69 481 GLY B C 1
ATOM 8124 O O . GLY B 1 481 ? -1.599 -37.656 -18.781 1 95.69 481 GLY B O 1
ATOM 8125 N N . ASN B 1 482 ? -2.361 -39.719 -19.391 1 96.31 482 ASN B N 1
ATOM 8126 C CA . ASN B 1 482 ? -3.764 -39.375 -19.172 1 96.31 482 ASN B CA 1
ATOM 8127 C C . ASN B 1 482 ? -4.035 -39 -17.719 1 96.31 482 ASN B C 1
ATOM 8129 O O . ASN B 1 482 ? -4.777 -38.031 -17.453 1 96.31 482 ASN B O 1
ATOM 8133 N N . ASP B 1 483 ? -3.457 -39.688 -16.828 1 93.88 483 ASP B N 1
ATOM 8134 C CA . ASP B 1 483 ? -3.631 -39.406 -15.406 1 93.88 483 ASP B CA 1
ATOM 8135 C C . ASP B 1 483 ? -3.062 -38.031 -15.047 1 93.88 483 ASP B C 1
ATOM 8137 O O . ASP B 1 483 ? -3.621 -37.312 -14.203 1 93.88 483 ASP B O 1
ATOM 8141 N N . ALA B 1 484 ? -1.982 -37.688 -15.633 1 92.12 484 ALA B N 1
ATOM 8142 C CA . ALA B 1 484 ? -1.39 -36.375 -15.398 1 92.12 484 ALA B CA 1
ATOM 8143 C C . ALA B 1 484 ? -2.314 -35.281 -15.883 1 92.12 484 ALA B C 1
ATOM 8145 O O . ALA B 1 484 ? -2.43 -34.219 -15.242 1 92.12 484 ALA B O 1
ATOM 8146 N N . ILE B 1 485 ? -2.918 -35.469 -17.031 1 91.56 485 ILE B N 1
ATOM 8147 C CA . ILE B 1 485 ? -3.867 -34.469 -17.547 1 91.56 485 ILE B CA 1
ATOM 8148 C C . ILE B 1 485 ? -5.023 -34.312 -16.562 1 91.56 485 ILE B C 1
ATOM 8150 O O . ILE B 1 485 ? -5.41 -33.188 -16.25 1 91.56 485 ILE B O 1
ATOM 8154 N N . VAL B 1 486 ? -5.531 -35.406 -16.094 1 89.25 486 VAL B N 1
ATOM 8155 C CA . VAL B 1 486 ? -6.637 -35.375 -15.141 1 89.25 486 VAL B CA 1
ATOM 8156 C C . VAL B 1 486 ? -6.211 -34.625 -13.875 1 89.25 486 VAL B C 1
ATOM 8158 O O . VAL B 1 486 ? -6.945 -33.781 -13.367 1 89.25 486 VAL B O 1
ATOM 8161 N N . GLN B 1 487 ? -5.082 -34.906 -13.477 1 86.88 487 GLN B N 1
ATOM 8162 C CA . GLN B 1 487 ? -4.598 -34.406 -12.203 1 86.88 487 GLN B CA 1
ATOM 8163 C C . GLN B 1 487 ? -4.328 -32.906 -12.281 1 86.88 487 GLN B C 1
ATOM 8165 O O . GLN B 1 487 ? -4.656 -32.156 -11.359 1 86.88 487 GLN B O 1
ATOM 8170 N N . TYR B 1 488 ? -3.77 -32.469 -13.352 1 88.12 488 TYR B N 1
ATOM 8171 C CA . TYR B 1 488 ? -3.26 -31.094 -13.375 1 88.12 488 TYR B CA 1
ATOM 8172 C C . TYR B 1 488 ? -4.18 -30.188 -14.18 1 88.12 488 TYR B C 1
ATOM 8174 O O . TYR B 1 488 ? -4.246 -28.984 -13.93 1 88.12 488 TYR B O 1
ATOM 8182 N N . ALA B 1 489 ? -4.777 -30.641 -15.195 1 84.25 489 ALA B N 1
ATOM 8183 C CA . ALA B 1 489 ? -5.715 -29.844 -15.977 1 84.25 489 ALA B CA 1
ATOM 8184 C C . ALA B 1 489 ? -7.117 -29.906 -15.383 1 84.25 489 ALA B C 1
ATOM 8186 O O . ALA B 1 489 ? -8.008 -29.156 -15.797 1 84.25 489 ALA B O 1
ATOM 8187 N N . LEU B 1 490 ? -7.297 -30.766 -14.406 1 80.88 490 LEU B N 1
ATOM 8188 C CA . LEU B 1 490 ? -8.562 -30.953 -13.695 1 80.88 490 LEU B CA 1
ATOM 8189 C C . LEU B 1 490 ? -9.703 -31.188 -14.68 1 80.88 490 LEU B C 1
ATOM 8191 O O . LEU B 1 490 ? -10.734 -30.531 -14.609 1 80.88 490 LEU B O 1
ATOM 8195 N N . THR B 1 491 ? -9.461 -32 -15.656 1 85.06 491 THR B N 1
ATOM 8196 C CA . THR B 1 491 ? -10.469 -32.375 -16.641 1 85.06 491 THR B CA 1
ATOM 8197 C C . THR B 1 491 ? -10.836 -33.844 -16.5 1 85.06 491 THR B C 1
ATOM 8199 O O . THR B 1 491 ? -10.086 -34.625 -15.906 1 85.06 491 THR B O 1
ATOM 8202 N N . GLU B 1 492 ? -12.039 -34.156 -16.891 1 86.44 492 GLU B N 1
ATOM 8203 C CA . GLU B 1 492 ? -12.508 -35.562 -16.875 1 86.44 492 GLU B CA 1
ATOM 8204 C C . GLU B 1 492 ? -13.125 -35.938 -18.203 1 86.44 492 GLU B C 1
ATOM 8206 O O . GLU B 1 492 ? -13.359 -35.094 -19.062 1 86.44 492 GLU B O 1
ATOM 8211 N N . LEU B 1 493 ? -13.242 -37.25 -18.281 1 90.19 493 LEU B N 1
ATOM 8212 C CA . LEU B 1 493 ? -13.914 -37.75 -19.484 1 90.19 493 LEU B CA 1
ATOM 8213 C C . LEU B 1 493 ? -15.297 -37.125 -19.641 1 90.19 493 LEU B C 1
ATOM 8215 O O . LEU B 1 493 ? -16.062 -37.062 -18.672 1 90.19 493 LEU B O 1
ATOM 8219 N N . GLY B 1 494 ? -15.5 -36.562 -20.812 1 88.44 494 GLY B N 1
ATOM 8220 C CA . GLY B 1 494 ? -16.781 -35.938 -21.062 1 88.44 494 GLY B CA 1
ATOM 8221 C C . GLY B 1 494 ? -16.703 -34.406 -21.016 1 88.44 494 GLY B C 1
ATOM 8222 O O . GLY B 1 494 ? -17.672 -33.719 -21.359 1 88.44 494 GLY B O 1
ATOM 8223 N N . ASP B 1 495 ? -15.625 -33.844 -20.734 1 87.62 495 ASP B N 1
ATOM 8224 C CA . ASP B 1 495 ? -15.477 -32.406 -20.578 1 87.62 495 ASP B CA 1
ATOM 8225 C C . ASP B 1 495 ? -15.219 -31.703 -21.906 1 87.62 495 ASP B C 1
ATOM 8227 O O . ASP B 1 495 ? -15.023 -30.5 -21.969 1 87.62 495 ASP B O 1
ATOM 8231 N N . ARG B 1 496 ? -15.211 -32.438 -22.953 1 89.31 496 ARG B N 1
ATOM 8232 C CA . ARG B 1 496 ? -14.969 -31.938 -24.297 1 89.31 496 ARG B CA 1
ATOM 8233 C C . ARG B 1 496 ? -13.555 -31.375 -24.422 1 89.31 496 ARG B C 1
ATOM 8235 O O . ARG B 1 496 ? -13.375 -30.203 -24.812 1 89.31 496 ARG B O 1
ATOM 8242 N N . THR B 1 497 ? -12.609 -32.219 -24.156 1 90.75 497 THR B N 1
ATOM 8243 C CA . THR B 1 497 ? -11.195 -31.844 -24.234 1 90.75 497 THR B CA 1
ATOM 8244 C C . THR B 1 497 ? -10.391 -32.938 -24.938 1 90.75 497 THR B C 1
ATOM 8246 O O . THR B 1 497 ? -10.945 -33.969 -25.359 1 90.75 497 THR B O 1
ATOM 8249 N N . MET B 1 498 ? -9.117 -32.719 -25.031 1 93.56 498 MET B N 1
ATOM 8250 C CA . MET B 1 498 ? -8.234 -33.688 -25.656 1 93.56 498 MET B CA 1
ATOM 8251 C C . MET B 1 498 ? -8.188 -34.969 -24.828 1 93.56 498 MET B C 1
ATOM 8253 O O . MET B 1 498 ? -7.773 -36.031 -25.328 1 93.56 498 MET B O 1
ATOM 8257 N N . LEU B 1 499 ? -8.633 -34.906 -23.562 1 93.88 499 LEU B N 1
ATOM 8258 C CA . LEU B 1 499 ? -8.641 -36.094 -22.703 1 93.88 499 LEU B CA 1
ATOM 8259 C C . LEU B 1 499 ? -9.648 -37.094 -23.203 1 93.88 499 LEU B C 1
ATOM 8261 O O . LEU B 1 499 ? -9.438 -38.312 -23.062 1 93.88 499 LEU B O 1
ATOM 8265 N N . ASP B 1 500 ? -10.727 -36.688 -23.828 1 95.88 500 ASP B N 1
ATOM 8266 C CA . ASP B 1 500 ? -11.805 -37.562 -24.234 1 95.88 500 ASP B CA 1
ATOM 8267 C C . ASP B 1 500 ? -11.305 -38.625 -25.219 1 95.88 500 ASP B C 1
ATOM 8269 O O . ASP B 1 500 ? -11.398 -39.844 -24.953 1 95.88 500 ASP B O 1
ATOM 8273 N N . PRO B 1 501 ? -10.75 -38.219 -26.297 1 97.75 501 PRO B N 1
ATOM 8274 C CA . PRO B 1 501 ? -10.227 -39.25 -27.188 1 97.75 501 PRO B CA 1
ATOM 8275 C C . PRO B 1 501 ? -9.055 -40.031 -26.594 1 97.75 501 PRO B C 1
ATOM 8277 O O . PRO B 1 501 ? -8.922 -41.219 -26.812 1 97.75 501 PRO B O 1
ATOM 8280 N N . LEU B 1 502 ? -8.195 -39.406 -25.828 1 97.62 502 LEU B N 1
ATOM 8281 C CA . LEU B 1 502 ? -7.027 -40.062 -25.25 1 97.62 502 LEU B CA 1
ATOM 8282 C C . LEU B 1 502 ? -7.453 -41.156 -24.281 1 97.62 502 LEU B C 1
ATOM 8284 O O . LEU B 1 502 ? -6.914 -42.281 -24.312 1 97.62 502 LEU B O 1
ATOM 8288 N N . ARG B 1 503 ? -8.367 -40.875 -23.422 1 96.88 503 ARG B N 1
ATOM 8289 C CA . ARG B 1 503 ? -8.82 -41.812 -22.406 1 96.88 503 ARG B CA 1
ATOM 8290 C C . ARG B 1 503 ? -9.602 -42.969 -23.047 1 96.88 503 ARG B C 1
ATOM 8292 O O . ARG B 1 503 ? -9.43 -44.125 -22.672 1 96.88 503 ARG B O 1
ATOM 8299 N N . GLN B 1 504 ? -10.461 -42.688 -23.984 1 97.25 504 GLN B N 1
ATOM 8300 C CA . GLN B 1 504 ? -11.18 -43.75 -24.688 1 97.25 504 GLN B CA 1
ATOM 8301 C C . GLN B 1 504 ? -10.219 -44.625 -25.469 1 97.25 504 GLN B C 1
ATOM 8303 O O . GLN B 1 504 ? -10.406 -45.844 -25.531 1 97.25 504 GLN B O 1
ATOM 8308 N N . GLY B 1 505 ? -9.305 -44 -26.094 1 97.75 505 GLY B N 1
ATOM 8309 C CA . GLY B 1 505 ? -8.266 -44.781 -26.75 1 97.75 505 GLY B CA 1
ATOM 8310 C C . GLY B 1 505 ? -7.527 -45.719 -25.812 1 97.75 505 GLY B C 1
ATOM 8311 O O . GLY B 1 505 ? -7.258 -46.844 -26.156 1 97.75 505 GLY B O 1
ATOM 8312 N N . GLU B 1 506 ? -7.203 -45.156 -24.672 1 97.44 506 GLU B N 1
ATOM 8313 C CA . GLU B 1 506 ? -6.543 -45.938 -23.641 1 97.44 506 GLU B CA 1
ATOM 8314 C C . GLU B 1 506 ? -7.383 -47.156 -23.266 1 97.44 506 GLU B C 1
ATOM 8316 O O . GLU B 1 506 ? -6.863 -48.281 -23.172 1 97.44 506 GLU B O 1
ATOM 8321 N N . PHE B 1 507 ? -8.672 -47.031 -23.062 1 96.94 507 PHE B N 1
ATOM 8322 C CA . PHE B 1 507 ? -9.57 -48.094 -22.656 1 96.94 507 PHE B CA 1
ATOM 8323 C C . PHE B 1 507 ? -9.633 -49.188 -23.719 1 96.94 507 PHE B C 1
ATOM 8325 O O . PHE B 1 507 ? -9.5 -50.375 -23.406 1 96.94 507 PHE B O 1
ATOM 8332 N N . ARG B 1 508 ? -9.812 -48.75 -24.891 1 97.44 508 ARG B N 1
ATOM 8333 C CA . ARG B 1 508 ? -9.938 -49.75 -25.969 1 97.44 508 ARG B CA 1
ATOM 8334 C C . ARG B 1 508 ? -8.609 -50.438 -26.234 1 97.44 508 ARG B C 1
ATOM 8336 O O . ARG B 1 508 ? -8.578 -51.594 -26.641 1 97.44 508 ARG B O 1
ATOM 8343 N N . LEU B 1 509 ? -7.566 -49.719 -26.125 1 97 509 LEU B N 1
ATOM 8344 C CA . LEU B 1 509 ? -6.246 -50.312 -26.281 1 97 509 LEU B CA 1
ATOM 8345 C C . LEU B 1 509 ? -5.988 -51.344 -25.203 1 97 509 LEU B C 1
ATOM 8347 O O . LEU B 1 509 ? -5.449 -52.406 -25.469 1 97 509 LEU B O 1
ATOM 8351 N N . ARG B 1 510 ? -6.328 -50.969 -24 1 97.12 510 ARG B N 1
ATOM 8352 C CA . ARG B 1 510 ? -6.156 -51.875 -22.875 1 97.12 510 ARG B CA 1
ATOM 8353 C C . ARG B 1 510 ? -6.898 -53.188 -23.109 1 97.12 510 ARG B C 1
ATOM 8355 O O . ARG B 1 510 ? -6.352 -54.25 -22.891 1 97.12 510 ARG B O 1
ATOM 8362 N N . THR B 1 511 ? -8.062 -53.094 -23.594 1 97 511 THR B N 1
ATOM 8363 C CA . THR B 1 511 ? -8.867 -54.281 -23.906 1 97 511 THR B CA 1
ATOM 8364 C C . THR B 1 511 ? -8.211 -55.094 -25 1 97 511 THR B C 1
ATOM 8366 O O . THR B 1 511 ? -8.156 -56.312 -24.906 1 97 511 THR B O 1
ATOM 8369 N N . ALA B 1 512 ? -7.738 -54.469 -26 1 96.06 512 ALA B N 1
ATOM 8370 C CA . ALA B 1 512 ? -7.094 -55.156 -27.125 1 96.06 512 ALA B CA 1
ATOM 8371 C C . ALA B 1 512 ? -5.828 -55.875 -26.672 1 96.06 512 ALA B C 1
ATOM 8373 O O . ALA B 1 512 ? -5.57 -57 -27.094 1 96.06 512 ALA B O 1
ATOM 8374 N N . VAL B 1 513 ? -5.105 -55.219 -25.859 1 94.5 513 VAL B N 1
ATOM 8375 C CA . VAL B 1 513 ? -3.865 -55.812 -25.344 1 94.5 513 VAL B CA 1
ATOM 8376 C C . VAL B 1 513 ? -4.18 -57 -24.453 1 94.5 513 VAL B C 1
ATOM 8378 O O . VAL B 1 513 ? -3.492 -58.031 -24.531 1 94.5 513 VAL B O 1
ATOM 8381 N N . GLN B 1 514 ? -5.16 -56.938 -23.688 1 94.62 514 GLN B N 1
ATOM 8382 C CA . GLN B 1 514 ? -5.566 -58.031 -22.812 1 94.62 514 GLN B CA 1
ATOM 8383 C C . GLN B 1 514 ? -6.047 -59.219 -23.609 1 94.62 514 GLN B C 1
ATOM 8385 O O . GLN B 1 514 ? -5.883 -60.375 -23.172 1 94.62 514 GLN B O 1
ATOM 8390 N N . GLN B 1 515 ? -6.551 -59 -24.734 1 95.19 515 GLN B N 1
ATOM 8391 C CA . GLN B 1 515 ? -7.047 -60.062 -25.609 1 95.19 515 GLN B CA 1
ATOM 8392 C C . GLN B 1 515 ? -5.91 -60.688 -26.422 1 95.19 515 GLN B C 1
ATOM 8394 O O . GLN B 1 515 ? -6.109 -61.656 -27.109 1 95.19 515 GLN B O 1
ATOM 8399 N N . GLY B 1 516 ? -4.77 -60.062 -26.375 1 93 516 GLY B N 1
ATOM 8400 C CA . GLY B 1 516 ? -3.596 -60.594 -27.047 1 93 516 GLY B CA 1
ATOM 8401 C C . GLY B 1 516 ? -3.586 -60.344 -28.547 1 93 516 GLY B C 1
ATOM 8402 O O . GLY B 1 516 ? -3.035 -61.125 -29.312 1 93 516 GLY B O 1
ATOM 8403 N N . LEU B 1 517 ? -4.199 -59.281 -28.938 1 93.62 517 LEU B N 1
ATOM 8404 C CA . LEU B 1 517 ? -4.238 -58.938 -30.359 1 93.62 517 LEU B CA 1
ATOM 8405 C C . LEU B 1 517 ? -2.861 -58.5 -30.844 1 93.62 517 LEU B C 1
ATOM 8407 O O . LEU B 1 517 ? -2.041 -58.031 -30.062 1 93.62 517 LEU B O 1
ATOM 8411 N N . PRO B 1 518 ? -2.648 -58.719 -32.125 1 92.56 518 PRO B N 1
ATOM 8412 C CA . PRO B 1 518 ? -1.377 -58.25 -32.688 1 92.56 518 PRO B CA 1
ATOM 8413 C C . PRO B 1 518 ? -1.205 -56.75 -32.562 1 92.56 518 PRO B C 1
ATOM 8415 O O . PRO B 1 518 ? -2.193 -56 -32.562 1 92.56 518 PRO B O 1
ATOM 8418 N N . ALA B 1 519 ? -0.032 -56.312 -32.562 1 90.69 519 ALA B N 1
ATOM 8419 C CA . ALA B 1 519 ? 0.321 -54.906 -32.344 1 90.69 519 ALA B CA 1
ATOM 8420 C C . ALA B 1 519 ? -0.376 -54 -33.344 1 90.69 519 ALA B C 1
ATOM 8422 O O . ALA B 1 519 ? -0.867 -52.906 -33 1 90.69 519 ALA B O 1
ATOM 8423 N N . MET B 1 520 ? -0.459 -54.438 -34.562 1 92 520 MET B N 1
ATOM 8424 C CA . MET B 1 520 ? -1.066 -53.625 -35.625 1 92 520 MET B CA 1
ATOM 8425 C C . MET B 1 520 ? -2.555 -53.438 -35.375 1 92 520 MET B C 1
ATOM 8427 O O . MET B 1 520 ? -3.084 -52.344 -35.562 1 92 520 MET B O 1
ATOM 8431 N N . ASP B 1 521 ? -3.186 -54.438 -34.938 1 95.31 521 ASP B N 1
ATOM 8432 C CA . ASP B 1 521 ? -4.605 -54.344 -34.594 1 95.31 521 ASP B CA 1
ATOM 8433 C C . ASP B 1 521 ? -4.84 -53.438 -33.406 1 95.31 521 ASP B C 1
ATOM 8435 O O . ASP B 1 521 ? -5.809 -52.688 -33.375 1 95.31 521 ASP B O 1
ATOM 8439 N N . CYS B 1 522 ? -3.969 -53.562 -32.469 1 96.31 522 CYS B N 1
ATOM 8440 C CA . CYS B 1 522 ? -4.082 -52.75 -31.297 1 96.31 522 CYS B CA 1
ATOM 8441 C C . CYS B 1 522 ? -3.988 -51.25 -31.656 1 96.31 522 CYS B C 1
ATOM 8443 O O . CYS B 1 522 ? -4.766 -50.438 -31.156 1 96.31 522 CYS B O 1
ATOM 8445 N N . VAL B 1 523 ? -3.072 -50.906 -32.5 1 95.81 523 VAL B N 1
ATOM 8446 C CA . VAL B 1 523 ? -2.871 -49.531 -32.906 1 95.81 523 VAL B CA 1
ATOM 8447 C C . VAL B 1 523 ? -4.086 -49.031 -33.688 1 95.81 523 VAL B C 1
ATOM 8449 O O . VAL B 1 523 ? -4.512 -47.906 -33.531 1 95.81 523 VAL B O 1
ATOM 8452 N N . GLU B 1 524 ? -4.578 -49.875 -34.531 1 96.62 524 GLU B N 1
ATOM 8453 C CA . GLU B 1 524 ? -5.773 -49.531 -35.281 1 96.62 524 GLU B CA 1
ATOM 8454 C C . GLU B 1 524 ? -6.957 -49.25 -34.375 1 96.62 524 GLU B C 1
ATOM 8456 O O . GLU B 1 524 ? -7.699 -48.281 -34.562 1 96.62 524 GLU B O 1
ATOM 8461 N N . ILE B 1 525 ? -7.113 -50.125 -33.438 1 97.44 525 ILE B N 1
ATOM 8462 C CA . ILE B 1 525 ? -8.219 -50 -32.5 1 97.44 525 ILE B CA 1
ATOM 8463 C C . ILE B 1 525 ? -8.062 -48.688 -31.688 1 97.44 525 ILE B C 1
ATOM 8465 O O . ILE B 1 525 ? -9.047 -48 -31.469 1 97.44 525 ILE B O 1
ATOM 8469 N N . PHE B 1 526 ? -6.887 -48.438 -31.266 1 97.81 526 PHE B N 1
ATOM 8470 C CA . PHE B 1 526 ? -6.598 -47.188 -30.562 1 97.81 526 PHE B CA 1
ATOM 8471 C C . PHE B 1 526 ? -6.965 -46 -31.406 1 97.81 526 PHE B C 1
ATOM 8473 O O . PHE B 1 526 ? -7.668 -45.094 -30.953 1 97.81 526 PHE B O 1
ATOM 8480 N N . ALA B 1 527 ? -6.496 -45.906 -32.625 1 98 527 ALA B N 1
ATOM 8481 C CA . ALA B 1 527 ? -6.746 -44.781 -33.562 1 98 527 ALA B CA 1
ATOM 8482 C C . ALA B 1 527 ? -8.242 -44.625 -33.812 1 98 527 ALA B C 1
ATOM 8484 O O . ALA B 1 527 ? -8.742 -43.5 -33.812 1 98 527 ALA B O 1
ATOM 8485 N N . ALA B 1 528 ? -8.891 -45.688 -33.969 1 97.75 528 ALA B N 1
ATOM 8486 C CA . ALA B 1 528 ? -10.328 -45.656 -34.219 1 97.75 528 ALA B CA 1
ATOM 8487 C C . ALA B 1 528 ? -11.078 -45.125 -33 1 97.75 528 ALA B C 1
ATOM 8489 O O . ALA B 1 528 ? -12.008 -44.344 -33.156 1 97.75 528 ALA B O 1
ATOM 8490 N N . ALA B 1 529 ? -10.688 -45.625 -31.906 1 98 529 ALA B N 1
ATOM 8491 C CA . ALA B 1 529 ? -11.312 -45.156 -30.672 1 98 529 ALA B CA 1
ATOM 8492 C C . ALA B 1 529 ? -11.125 -43.656 -30.484 1 98 529 ALA B C 1
ATOM 8494 O O . ALA B 1 529 ? -12.055 -42.969 -30.062 1 98 529 ALA B O 1
ATOM 8495 N N . CYS B 1 530 ? -9.898 -43.188 -30.703 1 98.25 530 CYS B N 1
ATOM 8496 C CA . CYS B 1 530 ? -9.617 -41.781 -30.578 1 98.25 530 CYS B CA 1
ATOM 8497 C C . CYS B 1 530 ? -10.461 -40.969 -31.562 1 98.25 530 CYS B C 1
ATOM 8499 O O . CYS B 1 530 ? -10.992 -39.906 -31.219 1 98.25 530 CYS B O 1
ATOM 8501 N N . GLY B 1 531 ? -10.586 -41.469 -32.719 1 97.88 531 GLY B N 1
ATOM 8502 C CA . GLY B 1 531 ? -11.391 -40.812 -33.75 1 97.88 531 GLY B CA 1
ATOM 8503 C C . GLY B 1 531 ? -12.852 -40.688 -33.375 1 97.88 531 GLY B C 1
ATOM 8504 O O . GLY B 1 531 ? -13.461 -39.625 -33.531 1 97.88 531 GLY B O 1
ATOM 8505 N N . GLU B 1 532 ? -13.383 -41.781 -32.906 1 97.62 532 GLU B N 1
ATOM 8506 C CA . GLU B 1 532 ? -14.789 -41.812 -32.5 1 97.62 532 GLU B CA 1
ATOM 8507 C C . GLU B 1 532 ? -15.047 -40.844 -31.344 1 97.62 532 GLU B C 1
ATOM 8509 O O . GLU B 1 532 ? -16 -40.094 -31.359 1 97.62 532 GLU B O 1
ATOM 8514 N N . ALA B 1 533 ? -14.203 -40.938 -30.406 1 97.5 533 ALA B N 1
ATOM 8515 C CA . ALA B 1 533 ? -14.367 -40.125 -29.219 1 97.5 533 ALA B CA 1
ATOM 8516 C C . ALA B 1 533 ? -14.195 -38.656 -29.547 1 97.5 533 ALA B C 1
ATOM 8518 O O . ALA B 1 533 ? -14.859 -37.781 -28.953 1 97.5 533 ALA B O 1
ATOM 8519 N N . ALA B 1 534 ? -13.258 -38.312 -30.391 1 97.62 534 ALA B N 1
ATOM 8520 C CA . ALA B 1 534 ? -13.078 -36.906 -30.828 1 97.62 534 ALA B CA 1
ATOM 8521 C C . ALA B 1 534 ? -14.328 -36.406 -31.516 1 97.62 534 ALA B C 1
ATOM 8523 O O . ALA B 1 534 ? -14.742 -35.25 -31.281 1 97.62 534 ALA B O 1
ATOM 8524 N N . LYS B 1 535 ? -14.898 -37.156 -32.312 1 95.75 535 LYS B N 1
ATOM 8525 C CA . LYS B 1 535 ? -16.141 -36.781 -33 1 95.75 535 LYS B CA 1
ATOM 8526 C C . LYS B 1 535 ? -17.281 -36.562 -32 1 95.75 535 LYS B C 1
ATOM 8528 O O . LYS B 1 535 ? -18.094 -35.688 -32.188 1 95.75 535 LYS B O 1
ATOM 8533 N N . ASP B 1 536 ? -17.297 -37.375 -31.047 1 95.25 536 ASP B N 1
ATOM 8534 C CA . ASP B 1 536 ? -18.359 -37.312 -30.047 1 95.25 536 ASP B CA 1
ATOM 8535 C C . ASP B 1 536 ? -18.328 -35.969 -29.297 1 95.25 536 ASP B C 1
ATOM 8537 O O . ASP B 1 536 ? -19.328 -35.562 -28.719 1 95.25 536 ASP B O 1
ATOM 8541 N N . THR B 1 537 ? -17.219 -35.312 -29.266 1 93.56 537 THR B N 1
ATOM 8542 C CA . THR B 1 537 ? -17.094 -34.062 -28.547 1 93.56 537 THR B CA 1
ATOM 8543 C C . THR B 1 537 ? -18 -33 -29.172 1 93.56 537 THR B C 1
ATOM 8545 O O . THR B 1 537 ? -18.266 -31.953 -28.547 1 93.56 537 THR B O 1
ATOM 8548 N N . GLN B 1 538 ? -18.438 -33.25 -30.359 1 91.06 538 GLN B N 1
ATOM 8549 C CA . GLN B 1 538 ? -19.391 -32.344 -31 1 91.06 538 GLN B CA 1
ATOM 8550 C C . GLN B 1 538 ? -20.672 -32.219 -30.188 1 91.06 538 GLN B C 1
ATOM 8552 O O . GLN B 1 538 ? -21.375 -31.219 -30.266 1 91.06 538 GLN B O 1
ATOM 8557 N N . HIS B 1 539 ? -20.859 -33.25 -29.438 1 89.44 539 HIS B N 1
ATOM 8558 C CA . HIS B 1 539 ? -22.125 -33.312 -28.719 1 89.44 539 HIS B CA 1
ATOM 8559 C C . HIS B 1 539 ? -21.922 -33.125 -27.219 1 89.44 539 HIS B C 1
ATOM 8561 O O . HIS B 1 539 ? -22.812 -33.438 -26.422 1 89.44 539 HIS B O 1
ATOM 8567 N N . MET B 1 540 ? -20.844 -32.688 -26.875 1 87.19 540 MET B N 1
ATOM 8568 C CA . MET B 1 540 ? -20.516 -32.5 -25.453 1 87.19 540 MET B CA 1
ATOM 8569 C C . MET B 1 540 ? -20.5 -31.016 -25.094 1 87.19 540 MET B C 1
ATOM 8571 O O . MET B 1 540 ? -20.094 -30.172 -25.906 1 87.19 540 MET B O 1
ATOM 8575 N N . ARG B 1 541 ? -20.922 -30.672 -23.938 1 79.94 541 ARG B N 1
ATOM 8576 C CA . ARG B 1 541 ? -20.781 -29.312 -23.391 1 79.94 541 ARG B CA 1
ATOM 8577 C C . ARG B 1 541 ? -19.375 -29.078 -22.859 1 79.94 541 ARG B C 1
ATOM 8579 O O . ARG B 1 541 ? -18.844 -29.922 -22.141 1 79.94 541 ARG B O 1
ATOM 8586 N N . PRO B 1 542 ? -18.828 -28 -23.312 1 77.31 542 PRO B N 1
ATOM 8587 C CA . PRO B 1 542 ? -17.516 -27.703 -22.75 1 77.31 542 PRO B CA 1
ATOM 8588 C C . PRO B 1 542 ? -17.547 -27.484 -21.234 1 77.31 542 PRO B C 1
ATOM 8590 O O . PRO B 1 542 ? -18.297 -26.625 -20.75 1 77.31 542 PRO B O 1
ATOM 8593 N N . ARG B 1 543 ? -16.766 -28.266 -20.562 1 75.75 543 ARG B N 1
ATOM 8594 C CA . ARG B 1 543 ? -16.719 -28.141 -19.109 1 75.75 543 ARG B CA 1
ATOM 8595 C C . ARG B 1 543 ? -15.312 -27.766 -18.625 1 75.75 543 ARG B C 1
ATOM 8597 O O . ARG B 1 543 ? -15.086 -27.562 -17.438 1 75.75 543 ARG B O 1
ATOM 8604 N N . SER B 1 544 ? -14.445 -27.781 -19.547 1 74.75 544 SER B N 1
ATOM 8605 C CA . SER B 1 544 ? -13.062 -27.422 -19.25 1 74.75 544 SER B CA 1
ATOM 8606 C C . SER B 1 544 ? -12.438 -26.609 -20.391 1 74.75 544 SER B C 1
ATOM 8608 O O . SER B 1 544 ? -12.852 -26.75 -21.547 1 74.75 544 SER B O 1
ATOM 8610 N N . GLY B 1 545 ? -11.516 -25.781 -19.984 1 62.94 545 GLY B N 1
ATOM 8611 C CA . GLY B 1 545 ? -10.773 -25.031 -20.984 1 62.94 545 GLY B CA 1
ATOM 8612 C C . GLY B 1 545 ? -11.406 -23.703 -21.328 1 62.94 545 GLY B C 1
ATOM 8613 O O . GLY B 1 545 ? -12.391 -23.297 -20.703 1 62.94 545 GLY B O 1
ATOM 8614 N N . ARG B 1 546 ? -10.844 -22.984 -22.25 1 59.28 546 ARG B N 1
ATOM 8615 C CA . ARG B 1 546 ? -11.234 -21.641 -22.656 1 59.28 546 ARG B CA 1
ATOM 8616 C C . ARG B 1 546 ? -12.648 -21.625 -23.219 1 59.28 546 ARG B C 1
ATOM 8618 O O . ARG B 1 546 ? -13.344 -20.609 -23.141 1 59.28 546 ARG B O 1
ATOM 8625 N N . ALA B 1 547 ? -13.008 -22.766 -23.766 1 59.06 547 ALA B N 1
ATOM 8626 C CA . ALA B 1 547 ? -14.32 -22.875 -24.391 1 59.06 547 ALA B CA 1
ATOM 8627 C C . ALA B 1 547 ? -15.438 -22.625 -23.391 1 59.06 547 ALA B C 1
ATOM 8629 O O . ALA B 1 547 ? -16.562 -22.281 -23.766 1 59.06 547 ALA B O 1
ATOM 8630 N N . THR B 1 548 ? -15.133 -22.828 -22.141 1 63.75 548 THR B N 1
ATOM 8631 C CA . THR B 1 548 ? -16.141 -22.641 -21.094 1 63.75 548 THR B CA 1
ATOM 8632 C C . THR B 1 548 ? -16.547 -21.172 -21 1 63.75 548 THR B C 1
ATOM 8634 O O . THR B 1 548 ? -17.641 -20.859 -20.547 1 63.75 548 THR B O 1
ATOM 8637 N N . TYR B 1 549 ? -15.625 -20.359 -21.422 1 54.47 549 TYR B N 1
ATOM 8638 C CA . TYR B 1 549 ? -15.891 -18.938 -21.297 1 54.47 549 TYR B CA 1
ATOM 8639 C C . TYR B 1 549 ? -16.953 -18.5 -22.297 1 54.47 549 TYR B C 1
ATOM 8641 O O . TYR B 1 549 ? -17.672 -17.516 -22.062 1 54.47 549 TYR B O 1
ATOM 8649 N N . SER B 1 550 ? -16.953 -19.172 -23.453 1 52 550 SER B N 1
ATOM 8650 C CA . SER B 1 550 ? -17.906 -18.844 -24.516 1 52 550 SER B CA 1
ATOM 8651 C C . SER B 1 550 ? -19.203 -19.609 -24.359 1 52 550 SER B C 1
ATOM 8653 O O . SER B 1 550 ? -20.188 -19.312 -25.031 1 52 550 SER B O 1
ATOM 8655 N N . ALA B 1 551 ? -19.156 -20.625 -23.578 1 53.47 551 ALA B N 1
ATOM 8656 C CA . ALA B 1 551 ? -20.359 -21.469 -23.469 1 53.47 551 ALA B CA 1
ATOM 8657 C C . ALA B 1 551 ? -21.484 -20.719 -22.75 1 53.47 551 ALA B C 1
ATOM 8659 O O . ALA B 1 551 ? -21.266 -20.125 -21.688 1 53.47 551 ALA B O 1
ATOM 8660 N N . SER B 1 552 ? -22.391 -20.078 -23.5 1 47.91 552 SER B N 1
ATOM 8661 C CA . SER B 1 552 ? -23.594 -19.438 -22.984 1 47.91 552 SER B CA 1
ATOM 8662 C C . SER B 1 552 ? -24.328 -20.328 -22 1 47.91 552 SER B C 1
ATOM 8664 O O . SER B 1 552 ? -24.328 -21.562 -22.156 1 47.91 552 SER B O 1
ATOM 8666 N N . ALA B 1 553 ? -24.703 -19.797 -20.797 1 44.97 553 ALA B N 1
ATOM 8667 C CA . ALA B 1 553 ? -25.469 -20.359 -19.688 1 44.97 553 ALA B CA 1
ATOM 8668 C C . ALA B 1 553 ? -26.625 -21.203 -20.203 1 44.97 553 ALA B C 1
ATOM 8670 O O . ALA B 1 553 ? -27.484 -21.641 -19.422 1 44.97 553 ALA B O 1
ATOM 8671 N N . GLY B 1 554 ? -27.016 -21.312 -21.406 1 40.34 554 GLY B N 1
ATOM 8672 C CA . GLY B 1 554 ? -28.297 -21.953 -21.594 1 40.34 554 GLY B CA 1
ATOM 8673 C C . GLY B 1 554 ? -28.266 -23.453 -21.375 1 40.34 554 GLY B C 1
ATOM 8674 O O . GLY B 1 554 ? -27.203 -24.078 -21.547 1 40.34 554 GLY B O 1
ATOM 8675 N N . ASP B 1 555 ? -29.078 -24.062 -20.516 1 44.41 555 ASP B N 1
ATOM 8676 C CA . ASP B 1 555 ? -29.375 -25.406 -20.016 1 44.41 555 ASP B CA 1
ATOM 8677 C C . ASP B 1 555 ? -29.062 -26.453 -21.078 1 44.41 555 ASP B C 1
ATOM 8679 O O . ASP B 1 555 ? -29.203 -27.656 -20.812 1 44.41 555 ASP B O 1
ATOM 8683 N N . GLY B 1 556 ? -29.562 -26.312 -22.422 1 44.91 556 GLY B N 1
ATOM 8684 C CA . GLY B 1 556 ? -29.938 -27.438 -23.266 1 44.91 556 GLY B CA 1
ATOM 8685 C C . GLY B 1 556 ? -28.75 -28.078 -23.953 1 44.91 556 GLY B C 1
ATOM 8686 O O . GLY B 1 556 ? -27.609 -27.75 -23.672 1 44.91 556 GLY B O 1
ATOM 8687 N N . SER B 1 557 ? -28.984 -29.078 -24.891 1 51.22 557 SER B N 1
ATOM 8688 C CA . SER B 1 557 ? -28.156 -29.891 -25.781 1 51.22 557 SER B CA 1
ATOM 8689 C C . SER B 1 557 ? -27.297 -29.016 -26.688 1 51.22 557 SER B C 1
ATOM 8691 O O . SER B 1 557 ? -27.812 -28.172 -27.422 1 51.22 557 SER B O 1
ATOM 8693 N N . VAL B 1 558 ? -26.156 -28.547 -26.344 1 61.22 558 VAL B N 1
ATOM 8694 C CA . VAL B 1 558 ? -25.375 -27.688 -27.234 1 61.22 558 VAL B CA 1
ATOM 8695 C C . VAL B 1 558 ? -24.688 -28.547 -28.297 1 61.22 558 VAL B C 1
ATOM 8697 O O . VAL B 1 558 ? -24.016 -29.516 -27.969 1 61.22 558 VAL B O 1
ATOM 8700 N N . ASP B 1 559 ? -25.266 -28.688 -29.469 1 75.06 559 ASP B N 1
ATOM 8701 C CA . ASP B 1 559 ? -24.625 -29.266 -30.641 1 75.06 559 ASP B CA 1
ATOM 8702 C C . ASP B 1 559 ? -23.766 -28.234 -31.375 1 75.06 559 ASP B C 1
ATOM 8704 O O . ASP B 1 559 ? -24.266 -27.219 -31.859 1 75.06 559 ASP B O 1
ATOM 8708 N N . TYR B 1 560 ? -22.531 -28.625 -31.312 1 83.25 560 TYR B N 1
ATOM 8709 C CA . TYR B 1 560 ? -21.594 -27.766 -32.031 1 83.25 560 TYR B CA 1
ATOM 8710 C C . TYR B 1 560 ? -21.406 -28.25 -33.469 1 83.25 560 TYR B C 1
ATOM 8712 O O . TYR B 1 560 ? -21.703 -29.406 -33.781 1 83.25 560 TYR B O 1
ATOM 8720 N N . ARG B 1 561 ? -21.094 -27.422 -34.281 1 85.44 561 ARG B N 1
ATOM 8721 C CA . ARG B 1 561 ? -20.859 -27.766 -35.688 1 85.44 561 ARG B CA 1
ATOM 8722 C C . ARG B 1 561 ? -19.625 -28.641 -35.844 1 85.44 561 ARG B C 1
ATOM 8724 O O . ARG B 1 561 ? -19.578 -29.516 -36.719 1 85.44 561 ARG B O 1
ATOM 8731 N N . PHE B 1 562 ? -18.672 -28.422 -35 1 92.06 562 PHE B N 1
ATOM 8732 C CA . PHE B 1 562 ? -17.391 -29.125 -35.094 1 92.06 562 PHE B CA 1
ATOM 8733 C C . PHE B 1 562 ? -17 -29.734 -33.75 1 92.06 562 PHE B C 1
ATOM 8735 O O . PHE B 1 562 ? -17.438 -29.266 -32.688 1 92.06 562 PHE B O 1
ATOM 8742 N N . PRO B 1 563 ? -16.141 -30.844 -33.844 1 94 563 PRO B N 1
ATOM 8743 C CA . PRO B 1 563 ? -15.57 -31.359 -32.625 1 94 563 PRO B CA 1
ATOM 8744 C C . PRO B 1 563 ? -14.586 -30.391 -31.969 1 94 563 PRO B C 1
ATOM 8746 O 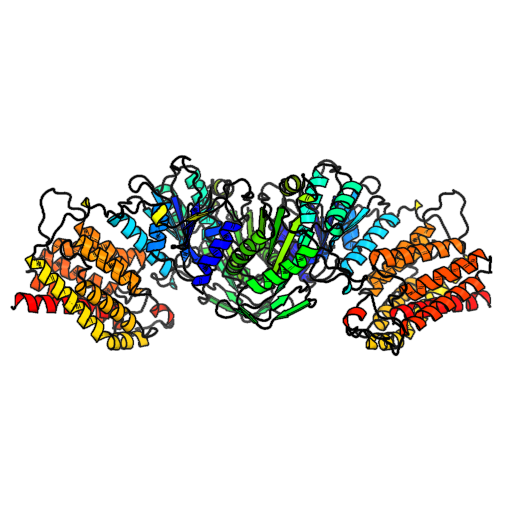O . PRO B 1 563 ? -14.156 -29.422 -32.594 1 94 563 PRO B O 1
ATOM 8749 N N . ASP B 1 564 ? -14.359 -30.656 -30.688 1 92 564 ASP B N 1
ATOM 8750 C CA . ASP B 1 564 ? -13.336 -29.859 -30.016 1 92 564 ASP B CA 1
ATOM 8751 C C . ASP B 1 564 ? -12.008 -29.922 -30.766 1 92 564 ASP B C 1
ATOM 8753 O O . ASP B 1 564 ? -11.539 -31 -31.125 1 92 564 ASP B O 1
ATOM 8757 N N . PRO B 1 565 ? -11.484 -28.812 -31.062 1 92.44 565 PRO B N 1
ATOM 8758 C CA . PRO B 1 565 ? -10.258 -28.812 -31.875 1 92.44 565 PRO B CA 1
ATOM 8759 C C . PRO B 1 565 ? -9.109 -29.562 -31.203 1 92.44 565 PRO B C 1
ATOM 8761 O O . PRO B 1 565 ? -8.32 -30.219 -31.875 1 92.44 565 PRO B O 1
ATOM 8764 N N . GLY B 1 566 ? -8.922 -29.469 -29.906 1 92.88 566 GLY B N 1
ATOM 8765 C CA . GLY B 1 566 ? -7.898 -30.234 -29.219 1 92.88 566 GLY B CA 1
ATOM 8766 C C . GLY B 1 566 ? -8.117 -31.734 -29.281 1 92.88 566 GLY B C 1
ATOM 8767 O O . GLY B 1 566 ? -7.16 -32.5 -29.453 1 92.88 566 GLY B O 1
ATOM 8768 N N . ALA B 1 567 ? -9.367 -32.094 -29.125 1 94.94 567 ALA B N 1
ATOM 8769 C CA . ALA B 1 567 ? -9.727 -33.5 -29.25 1 94.94 567 ALA B CA 1
ATOM 8770 C C . ALA B 1 567 ? -9.461 -34.031 -30.672 1 94.94 567 ALA B C 1
ATOM 8772 O O . ALA B 1 567 ? -8.969 -35.125 -30.859 1 94.94 567 ALA B O 1
ATOM 8773 N N . HIS B 1 568 ? -9.828 -33.219 -31.547 1 96.5 568 HIS B N 1
ATOM 8774 C CA . HIS B 1 568 ? -9.633 -33.625 -32.938 1 96.5 568 HIS B CA 1
ATOM 8775 C C . HIS B 1 568 ? -8.148 -33.75 -33.281 1 96.5 568 HIS B C 1
ATOM 8777 O O . HIS B 1 568 ? -7.758 -34.594 -34.094 1 96.5 568 HIS B O 1
ATOM 8783 N N . ALA B 1 569 ? -7.383 -32.875 -32.75 1 96.5 569 ALA B N 1
ATOM 8784 C CA . ALA B 1 569 ? -5.941 -33 -32.938 1 96.5 569 ALA B CA 1
ATOM 8785 C C . ALA B 1 569 ? -5.434 -34.375 -32.5 1 96.5 569 ALA B C 1
ATOM 8787 O O . ALA B 1 569 ? -4.57 -34.969 -33.156 1 96.5 569 ALA B O 1
ATOM 8788 N N . VAL B 1 570 ? -5.969 -34.844 -31.422 1 97.69 570 VAL B N 1
ATOM 8789 C CA . VAL B 1 570 ? -5.613 -36.156 -30.906 1 97.69 570 VAL B CA 1
ATOM 8790 C C . VAL B 1 570 ? -6.008 -37.219 -31.938 1 97.69 570 VAL B C 1
ATOM 8792 O O . VAL B 1 570 ? -5.246 -38.156 -32.188 1 97.69 570 VAL B O 1
ATOM 8795 N N . SER B 1 571 ? -7.184 -37.094 -32.469 1 97.94 571 SER B N 1
ATOM 8796 C CA . SER B 1 571 ? -7.637 -38.031 -33.5 1 97.94 571 SER B CA 1
ATOM 8797 C C . SER B 1 571 ? -6.699 -38.031 -34.688 1 97.94 571 SER B C 1
ATOM 8799 O O . SER B 1 571 ? -6.418 -39.094 -35.25 1 97.94 571 SER B O 1
ATOM 8801 N N . ILE B 1 572 ? -6.262 -36.906 -35 1 97.5 572 ILE B N 1
ATOM 8802 C CA . ILE B 1 572 ? -5.398 -36.75 -36.188 1 97.5 572 ILE B CA 1
ATOM 8803 C C . ILE B 1 572 ? -4.07 -37.469 -35.938 1 97.5 572 ILE B C 1
ATOM 8805 O O . ILE B 1 572 ? -3.627 -38.281 -36.75 1 97.5 572 ILE B O 1
ATOM 8809 N N . TRP B 1 573 ? -3.436 -37.188 -34.781 1 96.38 573 TRP B N 1
ATOM 8810 C CA . TRP B 1 573 ? -2.121 -37.781 -34.625 1 96.38 573 TRP B CA 1
ATOM 8811 C C . TRP B 1 573 ? -2.252 -39.281 -34.312 1 96.38 573 TRP B C 1
ATOM 8813 O O . TRP B 1 573 ? -1.361 -40.062 -34.625 1 96.38 573 TRP B O 1
ATOM 8823 N N . ALA B 1 574 ? -3.381 -39.812 -33.75 1 97.69 574 ALA B N 1
ATOM 8824 C CA . ALA B 1 574 ? -3.627 -41.219 -33.562 1 97.69 574 ALA B CA 1
ATOM 8825 C C . ALA B 1 574 ? -3.781 -41.938 -34.875 1 97.69 574 ALA B C 1
ATOM 8827 O O . ALA B 1 574 ? -3.227 -43.031 -35.094 1 97.69 574 ALA B O 1
ATOM 8828 N N . ARG B 1 575 ? -4.547 -41.344 -35.719 1 97.12 575 ARG B N 1
ATOM 8829 C CA . ARG B 1 575 ? -4.719 -41.906 -37.062 1 97.12 575 ARG B CA 1
ATOM 8830 C C . ARG B 1 575 ? -3.396 -41.938 -37.812 1 97.12 575 ARG B C 1
ATOM 8832 O O . ARG B 1 575 ? -3.092 -42.906 -38.5 1 97.12 575 ARG B O 1
ATOM 8839 N N . SER B 1 576 ? -2.697 -40.906 -37.688 1 96.88 576 SER B N 1
ATOM 8840 C CA . SER B 1 576 ? -1.395 -40.812 -38.344 1 96.88 576 SER B CA 1
ATOM 8841 C C . SER B 1 576 ? -0.445 -41.875 -37.812 1 96.88 576 SER B C 1
ATOM 8843 O O . SER B 1 576 ? 0.395 -42.406 -38.562 1 96.88 576 SER B O 1
ATOM 8845 N N . LEU B 1 577 ? -0.522 -42.125 -36.562 1 96.12 577 LEU B N 1
ATOM 8846 C CA . LEU B 1 577 ? 0.249 -43.219 -35.969 1 96.12 577 LEU B CA 1
ATOM 8847 C C . LEU B 1 577 ? -0.052 -44.562 -36.656 1 96.12 577 LEU B C 1
ATOM 8849 O O . LEU B 1 577 ? 0.867 -45.281 -37.031 1 96.12 577 LEU B O 1
ATOM 8853 N N . PHE B 1 578 ? -1.297 -44.812 -36.844 1 95.75 578 PHE B N 1
ATOM 8854 C CA . PHE B 1 578 ? -1.718 -46.062 -37.5 1 95.75 578 PHE B CA 1
ATOM 8855 C C . PHE B 1 578 ? -1.243 -46.094 -38.969 1 95.75 578 PHE B C 1
ATOM 8857 O O . PHE B 1 578 ? -0.758 -47.125 -39.438 1 95.75 578 PHE B O 1
ATOM 8864 N N . GLU B 1 579 ? -1.347 -45.031 -39.594 1 95 579 GLU B N 1
ATOM 8865 C CA . GLU B 1 579 ? -0.914 -44.938 -41 1 95 579 GLU B CA 1
ATOM 8866 C C . GLU B 1 579 ? 0.583 -45.188 -41.125 1 95 579 GLU B C 1
ATOM 8868 O O . GLU B 1 579 ? 1.018 -45.906 -42.031 1 95 579 GLU B O 1
ATOM 8873 N N . ALA B 1 580 ? 1.306 -44.625 -40.281 1 92.94 580 ALA B N 1
ATOM 8874 C CA . ALA B 1 580 ? 2.754 -44.812 -40.312 1 92.94 580 ALA B CA 1
ATOM 8875 C C . ALA B 1 580 ? 3.121 -46.281 -40.094 1 92.94 580 ALA B C 1
ATOM 8877 O O . ALA B 1 580 ? 4.043 -46.781 -40.719 1 92.94 580 ALA B O 1
ATOM 8878 N N . PHE B 1 581 ? 2.434 -46.938 -39.219 1 90.38 581 PHE B N 1
ATOM 8879 C CA . PHE B 1 581 ? 2.666 -48.344 -38.938 1 90.38 581 PHE B CA 1
ATOM 8880 C C . PHE B 1 581 ? 2.316 -49.188 -40.156 1 90.38 581 PHE B C 1
ATOM 8882 O O . PHE B 1 581 ? 3.045 -50.125 -40.531 1 90.38 581 PHE B O 1
ATOM 8889 N N . THR B 1 582 ? 1.25 -48.812 -40.75 1 90.56 582 THR B N 1
ATOM 8890 C CA . THR B 1 582 ? 0.812 -49.531 -41.938 1 90.56 582 THR B CA 1
ATOM 8891 C C . THR B 1 582 ? 1.829 -49.375 -43.094 1 90.56 582 THR B C 1
ATOM 8893 O O . THR B 1 582 ? 2.145 -50.375 -43.781 1 90.56 582 THR B O 1
ATOM 8896 N N . ILE B 1 583 ? 2.324 -48.25 -43.219 1 87.06 583 ILE B N 1
ATOM 8897 C CA . ILE B 1 583 ? 3.299 -47.969 -44.25 1 87.06 583 ILE B CA 1
ATOM 8898 C C . ILE B 1 583 ? 4.59 -48.719 -43.969 1 87.06 583 ILE B C 1
ATOM 8900 O O . ILE B 1 583 ? 5.203 -49.281 -44.875 1 87.06 583 ILE B O 1
ATOM 8904 N N . PHE B 1 584 ? 4.984 -48.812 -42.781 1 82.25 584 PHE B N 1
ATOM 8905 C CA . PHE B 1 584 ? 6.246 -49.406 -42.375 1 82.25 584 PHE B CA 1
ATOM 8906 C C . PHE B 1 584 ? 6.172 -50.938 -42.531 1 82.25 584 PHE B C 1
ATOM 8908 O O . PHE B 1 584 ? 7.121 -51.562 -42.969 1 82.25 584 PHE B O 1
ATOM 8915 N N . PHE B 1 585 ? 5.09 -51.594 -42.156 1 78.88 585 PHE B N 1
ATOM 8916 C CA . PHE B 1 585 ? 5 -53.031 -42.125 1 78.88 585 PHE B CA 1
ATOM 8917 C C . PHE B 1 585 ? 4.512 -53.594 -43.469 1 78.88 585 PHE B C 1
ATOM 8919 O O . PHE B 1 585 ? 4.672 -54.781 -43.781 1 78.88 585 PHE B O 1
ATOM 8926 N N . ASN B 1 586 ? 3.814 -52.781 -44.219 1 71.56 586 ASN B N 1
ATOM 8927 C CA . ASN B 1 586 ? 3.479 -53.188 -45.594 1 71.56 586 ASN B CA 1
ATOM 8928 C C . ASN B 1 586 ? 4.664 -53.031 -46.531 1 71.56 586 ASN B C 1
ATOM 8930 O O . ASN B 1 586 ? 4.59 -53.406 -47.688 1 71.56 586 ASN B O 1
ATOM 8934 N N . LYS B 1 587 ? 5.766 -52.562 -46.219 1 55.81 587 LYS B N 1
ATOM 8935 C CA . LYS B 1 587 ? 7.004 -52.531 -47 1 55.81 587 LYS B CA 1
ATOM 8936 C C . LYS B 1 587 ? 7.855 -53.781 -46.719 1 55.81 587 LYS B C 1
ATOM 8938 O O . LYS B 1 587 ? 7.93 -54.25 -45.594 1 55.81 587 LYS B O 1
#

Foldseek 3Di:
DQVVLLVVVVVLLQQAFQWEAQRVFQKIFGPDPDPDDDLLFAAEEEEAEPQFPVPPQQQHFQQFHRMYGYDYHRAGGALVSLLLRCCQSPVDQVRHAYEYEYWQAQRNLLSVLLNVLCSCQFVNRDHYYYAYAQQELQDDPVLAQLLRGHTHDLVSLLLRLLLSLVRSVHDHSVVSRVLSNCQRVQQQKHKWKKAWDDDPDQKTAFIFTQADLSGRGGPDTDGIDGHCQVVLVVVCVRSCVRHPWAFEKEKEKAFQAAADVVSVVSNCVNNVVVNVVTYHYPYYQYYHRTHSNNGGMMMMMIGGCVSDVCSVVSLLDAIAGNDCSSPHDGRPPHHRYYYDHSCVRRVCPSVRPPLQQLAWADPVVLVLVLLLLLLLLVLLLVCLQVLLVQQVQQHPSGVSVQSNQLSVQSNVCSVVVVADSTGQLRNLQSSLVSLSVRGDDSLSSLSSQLSSQLSNLRGPPVDPDNDHDDVVSNLSSLVRSLVSCCVRSVDDAQQQALSPLSVQLSVQLVVCVVVVHDPLVSLVSSLVSLQVRQQCSQFGHHSGDSSSVRRPPDDDGRGHPHGNSRSVSNSSSSVSSSVSVCVVVVD/DQVVLLVVVVVLLQQAFQWEAQRVLQKIFGNDPDDDDDLLFAAEEEEAEPQFPVPPQQQHFQLFHRMYGYDYHRAGGALVSLLLRCCQSPVDQVRHAYEYEYWQAQRNLLSVLLNVLCSCQFPNRDHYYYAYAQQELQDDPVLAQLLRGHTHDLVSLLLRLLLSLVRSVHDHSVVSRVLSNCQRVQQQKHKWKWAWDDDPDQKTAFIFTSADLSGRGGPDTDGIDGHCQVVLVVVCVRSCVRHPWAFEKEKEKAFQAAADVVSVVSNCVNNVVVNVVTYHYPYYQYYHRTHSNNGGMMMMMIGGCVSDVCSVVSLLDAIAGNDCSSPHDGRPPHHRYYYDHSCVRRVCPSVRPVLQQLAWADPVVLVLQLLLLLLLLVLLLVCLQVLLVQQVQQHPSGVSVLSNQLSVLSNVCSVVVVADSTGQLRNLQSSLVSLSVRGDDSLSSLSSQLSSQLSNLRGPPVDPDNDHDDVVSNLSSLVRSLVSCCVRSVDDAQQQALSPLSVQLSVQLVVCVVVVHDPLVSLVSSLVSLQVRQQCSQFGHHSGDSSSVRRPPDPDGRGHPHGNSRSVSNSSSSVSSSVSVCVSVVD

pLDDT: mean 88.02, std 13.16, range [37.75, 98.69]

Secondary structure (DSSP, 8-state):
-THHHHHHHHHHHHHSSSEEEETTTTEEEE---TTS----SPEEEEEEEESSTTTTGGGBEETSBSEEEEEEETSPPPHHHHHHHHHHH---TTT--EEEEEE--HHHHHHHHHHHHHIIIII---SEEEEEE--B-SS-GGGS-TTT-SPP-THHHHHHHHHHHHHHTT--HHHHHHHHHHHHHTT-EEEEEEEEEE-SSSEEEEEEET--TTS---SEEEEEEESSHHHHHHHHHHHTTTS-TT-EEEEEEEE-B-S-HHHHHHHHHHHHHHHTTT-EEEEEEEE-SS--TTBSEEEEEEEEGGG-TTHHHHHTS--EES--TT-PPP-TTSPPPEEE-HHHHS-------GGG------HHHHHHHHHHHHHHHHHHHHTHHHHHHHHHTTS-S-HHHHHHHHHHHHHHHHHTT-S--S-HHHHHHHHHHHHHHH--HHHHHHHHHHHHHHGGGGT---SSS-PPP-HHHHHHHHHHHHHHHHHHH---TTSSSTHHHHHHHHHHHHHHHHTT--HHHHHHHHHHHHHHHHHHGGGS---SSTHHHHS-S--S----SS--HHHHHHHHHHHHHHHHHHHHH--/-THHHHHHHHHHHHHSSSEEEETTTTEEEE---TTS----SPEEEEEEEESSTTTTGGGBEETSBSEEEEEEETSPPPHHHHHHHHHHH---TTT--EEEEEE--HHHHHHHHHHHHHIIIII---SEEEEEE--B-SS-GGGS-TTT-SPP-THHHHHHHHHHHHHHTT--HHHHHHHHHHHHHTT-EEEEEEEEEE-SSSEEEEEEET--TTS---SEEEEEEESSHHHHHHHHHHHTTTS-TT-EEEEEEEE-B-S-HHHHHHHHHHHHHHHTTT-EEEEEEEE-SS--TTBSEEEEEEEEGGG-TTHHHHHTS--EES--TT-PPP-TTSPPPEEE-HHHHS-------GGG------HHHHHHHHHHHHHHHHHHHHTHHHHHHHHHTTS-S-HHHHHHHHHHHHHHHHHTT-S--S-HHHHHHHHHHHHHHH--HHHHHHHHHHHHHHGGGGT---SSS-PPP-HHHHHHHHHHHHHHHHHHH---TTSSSTHHHHHHHHHHHHHHHHTT--HHHHHHHHHHHHHHHHHHGGGS---SSTHHHHS-S--S----SS--HHHHHHHHHHHHHHHHHHHHH--

Radius of gyration: 37.29 Å; Cα contacts (8 Å, |Δi|>4): 2621; chains: 2; bounding box: 59×125×90 Å

Organism: Culex quinquefasciatus (NCBI:txid7176)

Solvent-accessible surface area (backbone atoms only — not comparable to full-atom values): 56752 Å² total; per-residue (Å²): 103,65,75,44,49,52,41,9,51,54,11,46,38,74,52,29,38,38,29,30,32,30,61,87,43,39,25,40,30,48,50,71,59,93,75,64,69,78,72,89,32,42,40,32,34,34,45,30,32,32,45,18,47,40,43,45,61,24,43,30,20,56,36,33,21,42,24,18,30,41,18,42,75,76,29,42,33,53,29,65,35,46,35,51,48,46,51,67,72,41,78,41,35,85,74,41,33,36,40,36,49,32,45,31,37,61,58,36,38,35,23,52,44,38,17,50,48,44,37,32,72,41,62,47,36,74,46,67,49,76,46,72,32,47,26,32,44,56,62,52,73,88,74,37,37,66,24,53,47,46,40,38,53,60,45,50,58,58,49,42,37,35,48,13,26,40,19,74,72,58,44,50,59,68,54,47,50,52,50,54,48,45,38,55,72,70,23,31,38,34,21,45,33,31,34,46,37,84,50,92,65,66,39,35,27,61,30,28,38,34,35,44,79,84,68,48,77,42,77,45,77,39,67,64,42,79,53,58,60,66,56,48,52,54,48,50,64,44,40,44,77,42,40,60,74,65,37,47,25,37,37,37,42,31,29,19,37,22,54,29,58,54,58,51,13,36,44,40,35,53,44,52,62,56,45,53,76,44,30,41,77,76,44,55,48,76,47,60,58,45,18,36,36,45,37,41,27,43,32,41,25,43,34,41,47,82,78,39,89,56,51,63,59,28,65,64,46,73,46,50,24,66,44,26,85,82,24,10,48,74,42,81,86,44,54,74,36,49,75,42,53,61,73,76,71,45,74,66,66,68,63,49,52,68,77,38,54,66,38,47,53,55,72,76,47,32,56,52,50,53,51,26,55,47,46,24,25,51,53,42,40,71,38,20,67,61,26,15,55,34,18,48,72,52,51,86,32,46,55,8,56,38,51,18,40,27,19,49,51,50,47,52,32,58,73,66,63,69,50,47,64,47,26,58,23,52,26,29,38,42,50,15,52,50,25,48,74,49,13,67,68,68,67,16,45,47,50,19,29,22,29,42,38,17,18,52,51,38,28,72,66,84,60,93,58,86,55,76,81,48,70,63,42,51,51,45,13,50,50,38,10,51,50,41,39,34,69,39,51,34,45,55,82,64,23,35,40,44,56,30,9,51,50,46,14,49,54,50,28,52,52,32,55,74,70,63,52,55,69,69,57,30,41,44,47,21,17,51,34,11,40,53,38,10,54,51,25,16,64,32,58,54,34,28,65,73,38,39,75,62,53,67,84,71,85,72,88,52,72,48,96,48,34,32,35,59,7,39,52,49,18,50,44,34,40,31,44,35,50,35,50,50,57,59,69,74,99,101,64,75,45,49,52,41,10,51,56,10,46,37,73,54,30,37,38,30,29,33,30,62,86,42,40,25,38,29,47,50,72,60,95,74,64,70,77,71,88,31,42,39,33,34,35,46,31,32,32,46,18,48,41,42,47,61,24,42,30,19,56,34,31,21,41,24,19,31,41,18,42,74,76,29,43,33,52,31,65,35,48,35,51,48,48,51,67,72,40,79,41,35,84,72,41,33,37,39,36,51,33,47,31,39,60,60,37,36,35,23,53,44,38,19,50,50,43,37,32,72,41,61,48,34,74,47,66,48,76,46,72,32,47,25,33,44,58,61,51,72,90,74,39,37,66,22,53,47,44,40,39,53,62,45,49,57,58,49,43,37,34,49,13,27,41,19,74,71,57,46,50,61,68,56,47,48,51,50,54,48,45,38,54,73,72,25,30,36,35,20,44,33,30,34,47,37,84,50,92,63,68,38,35,29,60,30,28,39,34,35,44,79,84,67,47,75,41,76,45,77,38,68,64,42,78,52,60,60,67,58,49,52,55,47,50,64,42,41,45,76,42,41,61,75,65,37,48,25,38,38,38,41,29,30,19,37,22,54,29,58,54,58,50,14,35,45,40,35,53,44,52,62,55,45,53,74,42,30,41,78,77,43,53,48,76,48,59,60,47,18,37,37,44,35,42,26,42,31,41,25,43,36,42,46,82,80,38,89,56,52,63,57,27,66,63,46,73,45,49,23,70,42,25,87,83,24,10,45,74,42,81,86,43,54,74,35,49,77,44,53,63,71,76,70,46,71,66,66,70,63,50,52,69,77,40,56,67,40,49,53,54,72,77,50,32,58,52,50,52,51,24,54,48,48,23,25,51,54,42,41,72,37,18,66,59,26,15,56,35,19,48,75,51,51,89,33,45,55,9,56,40,49,18,41,28,18,50,50,50,48,53,33,59,72,65,62,67,49,46,65,47,27,57,23,52,24,28,38,41,50,15,52,51,25,45,76,51,11,66,68,68,66,16,45,46,50,19,30,22,28,42,38,18,18,53,51,39,29,73,65,82,64,93,59,85,55,75,79,49,70,64,43,52,51,46,13,51,49,37,10,51,48,41,40,33,69,40,51,34,46,55,81,64,22,35,42,45,56,32,8,52,50,45,14,49,54,50,28,50,52,32,57,73,70,64,53,56,70,69,56,29,42,43,48,20,19,49,34,11,38,53,38,10,53,50,24,16,64,32,57,54,33,28,63,73,39,38,77,62,54,68,85,70,88,69,90,52,73,49,94,47,33,33,35,59,7,38,50,48,18,49,45,34,40,31,44,36,50,35,50,51,56,60,70,73,99

Sequence (1174 aa):
MNSNVNIALSGFIRANNGLRLIQDRNCIVRHTRSGSSATTGVKLISGGGSGHEPAHIGYVGRGMLHGAVCGDVFAAPSATAILDCLRTVATDPGGDSVLFVVNNYTGDRLNFGLAMERARSLYGYCRVRMLLNDDDCSIEDSMVARSVGKRGLAGSVLLIKVLGAMAELGFSLDELYEYGDGLLRKGHMATFGFTFEMTDGDKLRNVELGKGLHGEPGVYKMDECDGFESIVWFMMERMVKKVPEFAEVVVLVNNLGGTSEIVVGVFLDVLTKLLETRYRIRRIYCGTYFSSLSQVGLSVTLLNLAYNEQLLVYLDHEVQVASKLFGSGQSFHLEPSDRVKFDTIVEVETRPNPDLFKIKLQESSTSLVNNTLHHIAQVLQTSRDLLNAFDRECGDGDTGNTIANGATALLAALATASIDLLHPAKMLQDISTILQLSIGGTSGAIYSLFFQAASKAFQTSTTNRVTAVTLNHWLTALAAGNDAIVQYALTELGDRTMLDPLRQGEFRLRTAVQQGLPAMDCVEIFAAACGEAAKDTQHMRPRSGRATYSASAGDGSVDYRFPDPGAHAVSIWARSLFEAFTIFFNKMNSNVNIALSGFIRANNGLRLIQDRNCIVRHTRSGSSATTGVKLISGGGSGHEPAHIGYVGRGMLHGAVCGDVFAAPSATAILDCLRTVATDPGGDSVLFVVNNYTGDRLNFGLAMERARSLYGYCRVRMLLNDDDCSIEDSMVARSVGKRGLAGSVLLIKVLGAMAELGFSLDELYEYGDGLLRKGHMATFGFTFEMTDGDKLRNVELGKGLHGEPGVYKMDECDGFESIVWFMMERMVKKVPEFAEVVVLVNNLGGTSEIVVGVFLDVLTKLLETRYRIRRIYCGTYFSSLSQVGLSVTLLNLAYNEQLLVYLDHEVQVASKLFGSGQSFHLEPSDRVKFDTIVEVETRPNPDLFKIKLQESSTSLVNNTLHHIAQVLQTSRDLLNAFDRECGDGDTGNTIANGATALLAALATASIDLLHPAKMLQDISTILQLSIGGTSGAIYSLFFQAASKAFQTSTTNRVTAVTLNHWLTALAAGNDAIVQYALTELGDRTMLDPLRQGEFRLRTAVQQGLPAMDCVEIFAAACGEAAKDTQHMRPRSGRATYSASAGDGSVDYRFPDPGAHAVSIWARSLFEAFTIFFNK

Nearest PDB structures (foldseek):
  1un8-assembly1_B  TM=5.328E-01  e=3.854E-36  Citrobacter freundii
  3ct4-assembly1_A  TM=9.051E-01  e=6.692E-25  Lactococcus lactis subsp. lactis
  1un9-assembly1_B  TM=5.220E-01  e=1.625E-34  Citrobacter freundii
  2iu6-assembly1_B  TM=9.003E-01  e=1.385E-24  Lactococcus lactis
  3pnl-assembly1_B  TM=9.072E-01  e=7.049E-12  Escherichia coli K-12